Protein AF-A0A1R2BV40-F1 (afdb_monomer)

Solvent-accessible surface area (backbone atoms only — not comparable to full-atom values): 50723 Å² total; per-residue (Å²): 131,85,84,84,87,88,80,88,86,90,85,85,87,89,84,85,88,85,89,81,92,78,82,98,83,85,92,80,90,89,88,88,86,86,87,87,79,85,90,83,85,89,78,88,88,87,85,86,86,87,89,87,85,89,89,85,87,89,87,87,88,81,90,77,85,70,71,75,78,76,69,54,69,86,74,65,63,73,58,77,60,47,70,63,47,54,50,53,49,55,51,48,56,77,43,36,71,59,52,55,52,48,29,64,75,69,71,50,82,64,49,27,48,51,38,23,48,52,43,25,58,76,67,74,46,82,94,70,70,79,65,53,50,71,51,90,47,92,36,56,37,70,47,60,66,64,53,59,26,40,75,48,26,45,21,47,25,54,10,50,73,50,52,91,51,43,34,32,44,32,45,28,41,15,64,31,40,34,68,19,40,29,51,39,45,68,58,44,71,85,30,64,36,30,34,43,33,50,20,51,28,42,54,36,71,71,31,46,51,36,54,53,50,47,55,66,38,97,73,44,47,40,30,34,42,33,42,30,34,17,60,58,51,57,69,54,50,32,55,49,21,62,51,40,37,74,34,82,37,38,31,32,42,32,56,16,48,29,67,44,43,39,78,38,21,57,36,46,12,54,17,33,49,55,24,68,40,39,29,33,44,33,45,29,47,24,48,30,23,32,70,16,46,32,36,42,36,56,14,41,49,66,23,78,30,39,33,34,40,34,46,22,39,17,38,42,39,72,55,91,62,62,66,43,47,48,52,36,14,55,27,49,40,63,31,75,44,44,30,30,43,29,48,22,45,13,51,40,46,63,70,51,48,54,43,39,32,67,23,40,48,78,25,55,40,52,50,16,54,42,45,53,39,24,36,36,46,46,40,66,57,52,40,64,43,82,33,86,84,49,64,47,80,78,72,81,79,86,80,59,94,78,68,84,79,74,92,76,94,80,82,87,61,52,23,35,64,87,61,57,33,27,20,33,69,49,74,48,79,56,83,63,97,83,77,68,67,40,26,43,20,37,58,78,58,76,43,40,59,37,60,38,51,77,54,92,54,30,32,36,45,70,41,63,42,71,63,46,76,46,49,30,40,36,31,43,90,91,48,76,47,63,64,88,92,43,56,72,50,73,54,98,58,70,48,75,47,77,32,55,70,44,99,79,49,63,41,84,45,77,43,43,67,30,23,45,52,30,57,83,84,46,47,90,58,52,45,76,64,79,83,56,51,30,33,68,78,76,64,78,72,75,77,78,88,71,62,59,40,69,57,84,81,50,56,85,83,40,80,56,49,84,59,74,76,90,47,74,65,57,51,47,49,27,48,53,48,27,56,74,71,31,66,55,68,75,69,41,80,48,68,70,52,38,51,56,42,51,52,55,49,58,78,46,36,68,43,53,48,30,33,47,52,55,51,15,28,74,53,78,52,89,61,66,21,30,36,72,65,60,52,51,55,50,38,47,74,38,65,63,57,50,102,82,36,46,74,67,53,52,50,54,47,47,62,69,50,60,54,84,76,57,98,67,40,77,50,52,87,63,81,41,40,39,74,36,38,50,59,43,38,56,49,48,48,20,30,57,55,22,34,75,66,66,75,26,97,42,57,53,60,15,34,52,49,46,37,66,78,30,41,52,78,52,28,61,72,38,50,62,60,57,46,43,64,72,58,52,71,42,66,64,36,42,50,48,51,61,72,46,33,74,48,54,56,48,50,51,64,69,46,34,33,93,88,45,58,93,93,55,80,72,28,31,42,70,71,34,50,52,53,45,35,50,76,44,61,42,53,46,101,74,14,42,73,65,49,45,44,32,20,46,48,69,31,42,59,89,60,55,58,58,37,75,42,67,68,62,55,47,37,40,75,58,30,46,54,46,16,49,49,46,33,33,62,47,47,47,90,75,90,85,83,86,89,69,92,82,57,54,78,57,48,60,69,68,63,73,77,89,74,67,55,41,56,47,47,56,71,45,43,68,45,49,41,68,76,44,60,67,73,54,60,78,66,65,75,80,84,47,76,66,54,54,47,63,71,42,36,41,78,48,88,81,127

Organism: NCBI:txid5963

Mean predicted aligned error: 17.99 Å

InterPro domains:
  IPR032675 Leucine-rich repeat domain superfamily [G3DSA:3.80.10.10] (91-385)
  IPR052394 Leucine-rich repeat-containing protein [PTHR24114] (74-825)

Nearest PDB structures (foldseek):
  5irm-assembly1_A  TM=8.508E-01  e=2.404E-09  Oryctolagus cuniculus
  5irl-assembly1_A  TM=8.788E-01  e=2.484E-08  Oryctolagus cuniculus
  5irn-assembly1_A  TM=7.658E-01  e=1.976E-08  Oryctolagus cuniculus
  8j07-assembly1_5  TM=8.929E-01  e=9.254E-07  Homo sapiens
  3un9-assembly1_C-2  TM=7.571E-01  e=2.110E-06  Homo sapiens

Radius of gyration: 48.03 Å; Cα contacts (8 Å, |Δi|>4): 1398; chains: 1; bounding box: 110×72×155 Å

Foldseek 3Di:
DDDDDDDDDDDDDDDDDDDDDDDPPDDDDDPDPDPDPDPPDDDDDDDDDDDDDDDDDDDDDDDDPPPPPPVAVVVPPLADADPVQVVVLVVCLVCLVVVVVVCVVVVHDDALSNQLSVLCVVVVHDDDCQQVTDSVDLQEGACAPVLCEQSSLLSNLSSLLRRPAHAEDHPHQNQYEQNSLLSNLVSCLPHLHQYDADANYEHDDSSLVSVLCCQQDPNNNHAEYEHAHHQDDLVSLLSVLVSLLPGQHYQYYEPENNQDELSSLQSLLSSLLRHQRHAEYHHEQHQHELNSLLSNLNSQLNHQHYAEYEHANHLHQVDPDCVSLLSSLQSQLRHQHHQEYEHANNVQAQVSLVSNQVSCLNHFRNLFYHHQLYQWAAALLRGIGGHNPRHSPPDDDDQDPPDNGDDDDDDDRSRCVVQVWWKFKDKDQADDDPPWWKFKAKVSNVGATFTFDDDPSMTIDIATDGAFKIWIWMDTPLDIGHDPVADKDFAPAWDWDFHQAAPRPTHIDTDGMTGMDHCVPHVVRTHHPDPHTHNDDGDHDDDPPQQWDFDDDDCCPFPNVPPDDDDLVLLVLLLVLLLVPACVCVVAVDVVLVVLVSVVCSVCSLLLVLLQLQQQLQPLDLQRFHALVSVVVLCVQLVVDDPQAHSVNSVVLLVVLQDDDDDQQPSPPSRGHDSSSSVRSLLVSLCSRQVVVPNDVDSSVSSCCSCPNGRVVPSVLSPLVCCCVPAQPDPLQRLLCVQLVVLLVQLLVVQWDPPPDPPDDIFHALVSQVVSCVQLVLDDPQQHSSQLSSLLSSLQDDDSDSRNDPSSRGHDSSSSSRSLLSSLLRSDDDDDDDDDDPCVVSCSSRVPPDDRSSVSSNVSSVSSLVVGDPVCVVPDDHDDPVNSVVVRIDRDPPD

pLDDT: mean 82.55, std 20.15, range [23.16, 98.38]

Structure (mmCIF, N/CA/C/O backbone):
data_AF-A0A1R2BV40-F1
#
_entry.id   AF-A0A1R2BV40-F1
#
loop_
_atom_site.group_PDB
_atom_site.id
_atom_site.type_symbol
_atom_site.label_atom_id
_atom_site.label_alt_id
_atom_site.label_comp_id
_atom_site.label_asym_id
_atom_site.label_entity_id
_atom_site.label_seq_id
_atom_site.pdbx_PDB_ins_code
_atom_site.Cartn_x
_atom_site.Cartn_y
_atom_site.Cartn_z
_atom_site.occupancy
_atom_site.B_iso_or_equiv
_atom_site.auth_seq_id
_atom_site.auth_comp_id
_atom_site.auth_asym_id
_atom_site.auth_atom_id
_atom_site.pdbx_PDB_model_num
ATOM 1 N N . MET A 1 1 ? 45.231 -5.719 37.217 1.00 34.91 1 MET A N 1
ATOM 2 C CA . MET A 1 1 ? 45.817 -6.909 37.859 1.00 34.91 1 MET A CA 1
ATOM 3 C C . MET A 1 1 ? 45.167 -8.117 37.221 1.00 34.91 1 MET A C 1
ATOM 5 O O . MET A 1 1 ? 43.950 -8.134 37.126 1.00 34.91 1 MET A O 1
ATOM 9 N N . GLU A 1 2 ? 46.003 -8.994 36.672 1.00 30.12 2 GLU A N 1
ATOM 10 C CA . GLU A 1 2 ? 45.853 -10.455 36.590 1.00 30.12 2 GLU A CA 1
ATOM 11 C C . GLU A 1 2 ? 44.444 -11.068 36.706 1.00 30.12 2 GLU A C 1
ATOM 13 O O . GLU A 1 2 ? 43.804 -11.022 37.752 1.00 30.12 2 GLU A O 1
ATOM 18 N N . GLY A 1 3 ? 44.042 -11.791 35.659 1.00 36.19 3 GLY A N 1
ATOM 19 C CA . GLY A 1 3 ? 43.399 -13.091 35.863 1.00 36.19 3 GLY A CA 1
ATOM 20 C C . GLY A 1 3 ? 44.455 -14.207 35.781 1.00 36.19 3 GLY A C 1
ATOM 21 O O . GLY A 1 3 ? 45.587 -13.934 35.374 1.00 36.19 3 GLY A O 1
ATOM 22 N N . PRO A 1 4 ? 44.098 -15.461 36.093 1.00 46.09 4 PRO A N 1
ATOM 23 C CA . PRO A 1 4 ? 44.810 -16.639 35.598 1.00 46.09 4 PRO A CA 1
ATOM 24 C C . PRO A 1 4 ? 43.906 -17.449 34.638 1.00 46.09 4 PRO A C 1
ATOM 26 O O . PRO A 1 4 ? 42.723 -17.613 34.920 1.00 46.09 4 PRO A O 1
ATOM 29 N N . ASN A 1 5 ? 44.301 -17.864 33.427 1.00 31.72 5 ASN A N 1
ATOM 30 C CA . ASN A 1 5 ? 45.523 -18.505 32.887 1.00 31.72 5 ASN A CA 1
ATOM 31 C C . ASN A 1 5 ? 45.452 -20.041 32.829 1.00 31.72 5 ASN A C 1
ATOM 33 O O . ASN A 1 5 ? 44.793 -20.670 33.650 1.00 31.72 5 ASN A O 1
ATOM 37 N N . LEU A 1 6 ? 46.267 -20.577 31.904 1.00 29.03 6 LEU A N 1
ATOM 38 C CA . LEU A 1 6 ? 46.667 -21.978 31.682 1.00 29.03 6 LEU A CA 1
ATOM 39 C C . LEU A 1 6 ? 45.730 -22.823 30.780 1.00 29.03 6 LEU A C 1
ATOM 41 O O . LEU A 1 6 ? 44.535 -22.908 31.027 1.00 29.03 6 LEU A O 1
ATOM 45 N N . GLU A 1 7 ? 46.214 -23.511 29.735 1.00 25.92 7 GLU A N 1
ATOM 46 C CA . GLU A 1 7 ? 47.494 -23.363 29.011 1.00 25.92 7 GLU A CA 1
ATOM 47 C C . GLU A 1 7 ? 47.438 -24.040 27.619 1.00 25.92 7 GLU A C 1
ATOM 49 O O . GLU A 1 7 ? 46.600 -24.905 27.365 1.00 25.92 7 GLU A O 1
ATOM 54 N N . LEU A 1 8 ? 48.342 -23.646 26.713 1.00 28.56 8 LEU A N 1
ATOM 55 C CA . LEU A 1 8 ? 48.687 -24.389 25.483 1.00 28.56 8 LEU A CA 1
ATOM 56 C C . LEU A 1 8 ? 49.624 -25.574 25.861 1.00 28.56 8 LEU A C 1
ATOM 58 O O . LEU A 1 8 ? 50.044 -25.671 27.007 1.00 28.56 8 LEU A O 1
ATOM 62 N N . ASN A 1 9 ? 50.047 -26.510 24.999 1.00 30.22 9 ASN A N 1
ATOM 63 C CA . ASN A 1 9 ? 51.046 -26.323 23.924 1.00 30.22 9 ASN A CA 1
ATOM 64 C C . ASN A 1 9 ? 51.369 -27.711 23.238 1.00 30.22 9 ASN A C 1
ATOM 66 O O . ASN A 1 9 ? 50.559 -28.623 23.392 1.00 30.22 9 ASN A O 1
ATOM 70 N N . PRO A 1 10 ? 52.419 -27.932 22.401 1.00 39.91 10 PRO A N 1
ATOM 71 C CA . PRO A 1 10 ? 52.227 -28.072 20.944 1.00 39.91 10 PRO A CA 1
ATOM 72 C C . PRO A 1 10 ? 52.903 -29.301 20.270 1.00 39.91 10 PRO A C 1
ATOM 74 O O . PRO A 1 10 ? 53.613 -30.076 20.903 1.00 39.91 10 PRO A O 1
ATOM 77 N N . SER A 1 11 ? 52.798 -29.411 18.933 1.00 27.12 11 SER A N 1
ATOM 78 C CA . SER A 1 11 ? 53.775 -30.144 18.087 1.00 27.12 11 SER A CA 1
ATOM 79 C C . SER A 1 11 ? 53.917 -29.592 16.646 1.00 27.12 11 SER A C 1
ATOM 81 O O . SER A 1 11 ? 53.462 -30.162 15.665 1.00 27.12 11 SER A O 1
ATOM 83 N N . ALA A 1 12 ? 54.564 -28.429 16.545 1.00 30.03 12 ALA A N 1
ATOM 84 C CA . ALA A 1 12 ? 55.738 -28.156 15.698 1.00 30.03 12 ALA A CA 1
ATOM 85 C C . ALA A 1 12 ? 55.941 -28.787 14.275 1.00 30.03 12 ALA A C 1
ATOM 87 O O . ALA A 1 12 ? 56.247 -29.967 14.147 1.00 30.03 12 ALA A O 1
ATOM 88 N N . ILE A 1 13 ? 56.083 -27.879 13.280 1.00 30.31 13 ILE A N 1
ATOM 89 C CA . ILE A 1 13 ? 57.221 -27.730 12.315 1.00 30.31 13 ILE A CA 1
ATOM 90 C C . ILE A 1 13 ? 57.088 -28.134 10.809 1.00 30.31 13 ILE A C 1
ATOM 92 O O . ILE A 1 13 ? 57.085 -29.298 10.425 1.00 30.31 13 ILE A O 1
ATOM 96 N N . SER A 1 14 ? 57.253 -27.089 9.969 1.00 27.23 14 SER A N 1
ATOM 97 C CA . SER A 1 14 ? 57.854 -27.000 8.607 1.00 27.23 14 SER A CA 1
ATOM 98 C C . SER A 1 14 ? 57.108 -27.433 7.328 1.00 27.23 14 SER A C 1
ATOM 100 O O . SER A 1 14 ? 56.510 -28.499 7.260 1.00 27.23 14 SER A O 1
ATOM 102 N N . GLY A 1 15 ? 57.280 -26.617 6.268 1.00 25.98 15 GLY A N 1
ATOM 103 C CA . GLY A 1 15 ? 57.060 -26.994 4.861 1.00 25.98 15 GLY A CA 1
ATOM 104 C C . GLY A 1 15 ? 56.431 -25.905 3.972 1.00 25.98 15 GLY A C 1
ATOM 105 O O . GLY A 1 15 ? 55.220 -25.914 3.787 1.00 25.98 15 GLY A O 1
ATOM 106 N N . ASP A 1 16 ? 57.243 -25.000 3.403 1.00 27.38 16 ASP A N 1
ATOM 107 C CA . ASP A 1 16 ? 56.822 -24.041 2.350 1.00 27.38 16 ASP A CA 1
ATOM 108 C C . ASP A 1 16 ? 56.955 -24.693 0.932 1.00 27.38 16 ASP A C 1
ATOM 110 O O . ASP A 1 16 ? 57.162 -25.908 0.864 1.00 27.38 16 ASP A O 1
ATOM 114 N N . PRO A 1 17 ? 56.729 -24.036 -0.226 1.00 43.06 17 PRO A N 1
ATOM 115 C CA . PRO A 1 17 ? 55.625 -24.408 -1.103 1.00 43.06 17 PRO A CA 1
ATOM 116 C C . PRO A 1 17 ? 56.094 -24.940 -2.479 1.00 43.06 17 PRO A C 1
ATOM 118 O O . PRO A 1 17 ? 57.275 -25.170 -2.726 1.00 43.06 17 PRO A O 1
ATOM 121 N N . THR A 1 18 ? 55.139 -25.008 -3.417 1.00 27.17 18 THR A N 1
ATOM 122 C CA . THR A 1 18 ? 55.246 -25.159 -4.891 1.00 27.17 18 THR A CA 1
ATOM 123 C C . THR A 1 18 ? 54.829 -26.506 -5.502 1.00 27.17 18 THR A C 1
ATOM 125 O O . THR A 1 18 ? 55.035 -27.584 -4.963 1.00 27.17 18 THR A O 1
ATOM 128 N N . GLN A 1 19 ? 54.238 -26.384 -6.699 1.00 27.41 19 GLN A N 1
ATOM 129 C CA . GLN A 1 19 ? 53.870 -27.433 -7.659 1.00 27.41 19 GLN A CA 1
ATOM 130 C C . GLN A 1 19 ? 52.838 -28.496 -7.226 1.00 27.41 19 GLN A C 1
ATOM 132 O O . GLN A 1 19 ? 53.181 -29.586 -6.779 1.00 27.41 19 GLN A O 1
ATOM 137 N N . ARG A 1 20 ? 51.581 -28.292 -7.654 1.00 27.28 20 ARG A N 1
ATOM 138 C CA . ARG A 1 20 ? 51.027 -29.064 -8.791 1.00 27.28 20 ARG A CA 1
ATOM 139 C C . ARG A 1 20 ? 49.732 -28.458 -9.335 1.00 27.28 20 ARG A C 1
ATOM 141 O O . ARG A 1 20 ? 48.756 -28.274 -8.619 1.00 27.28 20 ARG A O 1
ATOM 148 N N . ILE A 1 21 ? 49.737 -28.196 -10.639 1.00 32.12 21 ILE A N 1
ATOM 149 C CA . ILE A 1 21 ? 48.546 -27.880 -11.430 1.00 32.12 21 ILE A CA 1
ATOM 150 C C . ILE A 1 21 ? 47.708 -29.160 -11.545 1.00 32.12 21 ILE A C 1
ATOM 152 O O . ILE A 1 21 ? 48.243 -30.199 -11.930 1.00 32.12 21 ILE A O 1
ATOM 156 N N . VAL A 1 22 ? 46.405 -29.086 -11.261 1.00 28.31 22 VAL A N 1
ATOM 157 C CA . VAL A 1 22 ? 45.446 -30.162 -11.559 1.00 28.31 22 VAL A CA 1
ATOM 158 C C . VAL A 1 22 ? 44.276 -29.571 -12.341 1.00 28.31 22 VAL A C 1
ATOM 160 O O . VAL A 1 22 ? 43.649 -28.603 -11.915 1.00 28.31 22 VAL A O 1
ATOM 163 N N . SER A 1 23 ? 44.021 -30.133 -13.520 1.00 26.05 23 SER A N 1
ATOM 164 C CA . SER A 1 23 ? 43.012 -29.683 -14.478 1.00 26.05 23 SER A CA 1
ATOM 165 C C . SER A 1 23 ? 41.587 -30.121 -14.091 1.00 26.05 23 SER A C 1
ATOM 167 O O . SER A 1 23 ? 41.394 -31.241 -13.612 1.00 26.05 23 SER A O 1
ATOM 169 N N . PRO A 1 24 ? 40.554 -29.291 -14.340 1.00 28.91 24 PRO A N 1
ATOM 170 C CA . PRO A 1 24 ? 39.168 -29.618 -14.013 1.00 28.91 24 PRO A CA 1
ATOM 171 C C . PRO A 1 24 ? 38.482 -30.442 -15.121 1.00 28.91 24 PRO A C 1
ATOM 173 O O . PRO A 1 24 ? 37.532 -29.987 -15.753 1.00 28.91 24 PRO A O 1
ATOM 176 N N . GLU A 1 25 ? 38.922 -31.685 -15.331 1.00 30.91 25 GLU A N 1
ATOM 177 C CA . GLU A 1 25 ? 38.189 -32.676 -16.137 1.00 30.91 25 GLU A CA 1
ATOM 178 C C . GLU A 1 25 ? 37.698 -33.843 -15.273 1.00 30.91 25 GLU A C 1
ATOM 180 O O . GLU A 1 25 ? 38.362 -34.870 -15.158 1.00 30.91 25 GLU A O 1
ATOM 185 N N . ARG A 1 26 ? 36.517 -33.668 -14.660 1.00 29.91 26 ARG A N 1
ATOM 186 C CA . ARG A 1 26 ? 35.619 -34.718 -14.123 1.00 29.91 26 ARG A CA 1
ATOM 187 C C . ARG A 1 26 ? 34.386 -34.044 -13.506 1.00 29.91 26 ARG A C 1
ATOM 189 O O . ARG A 1 26 ? 34.452 -33.683 -12.346 1.00 29.91 26 ARG A O 1
ATOM 196 N N . TYR A 1 27 ? 33.304 -33.857 -14.274 1.00 27.77 27 TYR A N 1
ATOM 197 C CA . TYR A 1 27 ? 31.893 -33.816 -13.806 1.00 27.77 27 TYR A CA 1
ATOM 198 C C . TYR A 1 27 ? 30.893 -33.682 -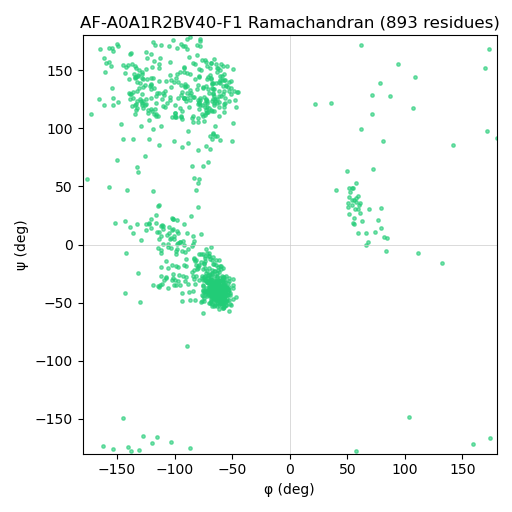14.985 1.00 27.77 27 TYR A C 1
ATOM 200 O O . TYR A 1 27 ? 30.040 -32.803 -15.043 1.00 27.77 27 TYR A O 1
ATOM 208 N N . LEU A 1 28 ? 30.967 -34.613 -15.938 1.00 27.42 28 LEU A N 1
ATOM 209 C CA . LEU A 1 28 ? 29.851 -35.035 -16.801 1.00 27.42 28 LEU A CA 1
ATOM 210 C C . LEU A 1 28 ? 29.931 -36.570 -16.837 1.00 27.42 28 LEU A C 1
ATOM 212 O O . LEU A 1 28 ? 31.036 -37.060 -17.077 1.00 27.42 28 LEU A O 1
ATOM 216 N N . PRO A 1 29 ? 28.837 -37.338 -16.618 1.00 34.06 29 PRO A N 1
ATOM 217 C CA . PRO A 1 29 ? 27.640 -37.242 -17.466 1.00 34.06 29 PRO A CA 1
ATOM 218 C C . PRO A 1 29 ? 26.290 -37.645 -16.807 1.00 34.06 29 PRO A C 1
ATOM 220 O O . PRO A 1 29 ? 26.081 -38.814 -16.501 1.00 34.06 29 PRO A O 1
ATOM 223 N N . LEU A 1 30 ? 25.293 -36.746 -16.722 1.00 30.20 30 LEU A N 1
ATOM 224 C CA . LEU A 1 30 ? 23.921 -37.150 -16.324 1.00 30.20 30 LEU A CA 1
ATOM 225 C C . LEU A 1 30 ? 22.745 -36.432 -17.032 1.00 30.20 30 LEU A C 1
ATOM 227 O O . LEU A 1 30 ? 21.614 -36.486 -16.560 1.00 30.20 30 LEU A O 1
ATOM 231 N N . ILE A 1 31 ? 22.953 -35.820 -18.210 1.00 31.94 31 ILE A N 1
ATOM 232 C CA . ILE A 1 31 ? 21.859 -35.212 -19.010 1.00 31.94 31 ILE A CA 1
ATOM 233 C C . ILE A 1 31 ? 21.931 -35.626 -20.495 1.00 31.94 31 ILE A C 1
ATOM 235 O O . ILE A 1 31 ? 22.171 -34.814 -21.384 1.00 31.94 31 ILE A O 1
ATOM 239 N N . LYS A 1 32 ? 21.701 -36.916 -20.788 1.00 30.11 32 LYS A N 1
ATOM 240 C CA . LYS A 1 32 ? 21.480 -37.430 -22.163 1.00 30.11 32 LYS A CA 1
ATOM 241 C C . LYS A 1 32 ? 20.405 -38.533 -22.242 1.00 30.11 32 LYS A C 1
ATOM 243 O O . LYS A 1 32 ? 20.608 -39.553 -22.893 1.00 30.11 32 LYS A O 1
ATOM 248 N N . LYS A 1 33 ? 19.238 -38.349 -21.600 1.00 30.11 33 LYS A N 1
ATOM 249 C CA . LYS A 1 33 ? 18.091 -39.272 -21.792 1.00 30.11 33 LYS A CA 1
ATOM 250 C C . LYS A 1 33 ? 16.693 -38.701 -21.470 1.00 30.11 33 LYS A C 1
ATOM 252 O O . LYS A 1 33 ? 15.925 -39.334 -20.757 1.00 30.11 33 LYS A O 1
ATOM 257 N N . LYS A 1 34 ? 16.332 -37.515 -21.995 1.00 31.89 34 LYS A N 1
ATOM 258 C CA . LYS A 1 34 ? 14.944 -36.987 -21.881 1.00 31.89 34 LYS A CA 1
ATOM 259 C C . LYS A 1 34 ? 14.452 -36.040 -23.001 1.00 31.89 34 LYS A C 1
ATOM 261 O O . LYS A 1 34 ? 13.454 -35.360 -22.815 1.00 31.89 34 LYS A O 1
ATOM 266 N N . TYR A 1 35 ? 15.104 -36.021 -24.172 1.00 28.73 35 TYR A N 1
ATOM 267 C CA . TYR A 1 35 ? 14.836 -35.043 -25.251 1.00 28.73 35 TYR A CA 1
ATOM 268 C C . TYR A 1 35 ? 14.404 -35.636 -26.615 1.00 28.73 35 TYR A C 1
ATOM 270 O O . TYR A 1 35 ? 14.536 -34.978 -27.641 1.00 28.73 35 TYR A O 1
ATOM 278 N N . SER A 1 36 ? 13.871 -36.866 -26.659 1.00 28.69 36 SER A N 1
ATOM 279 C CA . SER A 1 36 ? 13.539 -37.559 -27.926 1.00 28.69 36 SER A CA 1
ATOM 280 C C . SER A 1 36 ? 12.089 -38.059 -28.067 1.00 28.69 36 SER A C 1
ATOM 282 O O . SER A 1 36 ? 11.839 -38.925 -28.901 1.00 28.69 36 SER A O 1
ATOM 284 N N . LEU A 1 37 ? 11.132 -37.571 -27.262 1.00 29.53 37 LEU A N 1
ATOM 285 C CA . LEU A 1 37 ? 9.755 -38.114 -27.234 1.00 29.53 37 LEU A CA 1
ATOM 286 C C . LEU A 1 37 ? 8.606 -37.093 -27.377 1.00 29.53 37 LEU A C 1
ATOM 288 O O . LEU A 1 37 ? 7.446 -37.492 -27.353 1.00 29.53 37 LEU A O 1
ATOM 292 N N . SER A 1 38 ? 8.880 -35.803 -27.602 1.00 31.02 38 SER A N 1
ATOM 293 C CA . SER A 1 38 ? 7.844 -34.751 -27.695 1.00 31.02 38 SER A CA 1
ATOM 294 C C . SER A 1 38 ? 7.496 -34.270 -29.118 1.00 31.02 38 SER A C 1
ATOM 296 O O . SER A 1 38 ? 6.691 -33.358 -29.269 1.00 31.02 38 SER A O 1
ATOM 298 N N . GLN A 1 39 ? 8.037 -34.882 -30.183 1.00 28.91 39 GLN A N 1
ATOM 299 C CA . GLN A 1 39 ? 7.827 -34.441 -31.581 1.00 28.91 39 GLN A CA 1
ATOM 300 C C . GLN A 1 39 ? 6.789 -35.253 -32.393 1.00 28.91 39 GLN A C 1
ATOM 302 O O . GLN A 1 39 ? 6.804 -35.232 -33.623 1.00 28.91 39 GLN A O 1
ATOM 307 N N . LYS A 1 40 ? 5.854 -35.966 -31.745 1.00 31.77 40 LYS A N 1
ATOM 308 C CA . LYS A 1 40 ? 4.772 -36.705 -32.439 1.00 31.77 40 LYS A CA 1
ATOM 309 C C . LYS A 1 40 ? 3.373 -36.470 -31.854 1.00 31.77 40 LYS A C 1
ATOM 311 O O . LYS A 1 40 ? 2.707 -37.416 -31.448 1.00 31.77 40 LYS A O 1
ATOM 316 N N . ARG A 1 41 ? 2.892 -35.222 -31.892 1.00 32.09 41 ARG A N 1
ATOM 317 C CA . ARG A 1 41 ? 1.456 -34.873 -32.001 1.00 32.09 41 ARG A CA 1
ATOM 318 C C . ARG A 1 41 ? 1.295 -33.363 -32.198 1.00 32.09 41 ARG A C 1
ATOM 320 O O . ARG A 1 41 ? 1.592 -32.619 -31.280 1.00 32.09 41 ARG A O 1
ATOM 327 N N . LEU A 1 42 ? 0.834 -32.960 -33.388 1.00 27.02 42 LEU A N 1
ATOM 328 C CA . LEU A 1 42 ? -0.000 -31.780 -33.698 1.00 27.02 42 LEU A CA 1
ATOM 329 C C . LEU A 1 42 ? -0.075 -31.623 -35.232 1.00 27.02 42 LEU A C 1
ATOM 331 O O . LEU A 1 42 ? 0.834 -31.110 -35.879 1.00 27.02 42 LEU A O 1
ATOM 335 N N . LYS A 1 43 ? -1.164 -32.122 -35.826 1.00 27.34 43 LYS A N 1
ATOM 336 C CA . LYS A 1 43 ? -1.578 -31.896 -37.223 1.00 27.34 43 LYS A CA 1
ATOM 337 C C . LYS A 1 43 ? -3.079 -31.586 -37.211 1.00 27.34 43 LYS A C 1
ATOM 339 O O . LYS A 1 43 ? -3.799 -32.266 -36.484 1.00 27.34 43 LYS A O 1
ATOM 344 N N . LYS A 1 44 ? -3.521 -30.683 -38.105 1.00 27.84 44 LYS A N 1
ATOM 345 C CA . LYS A 1 44 ? -4.889 -30.109 -38.229 1.00 27.84 44 LYS A CA 1
ATOM 346 C C . LYS A 1 44 ? -5.197 -29.131 -37.075 1.00 27.84 44 LYS A C 1
ATOM 348 O O . LYS A 1 44 ? -4.986 -29.478 -35.927 1.00 27.84 44 LYS A O 1
ATOM 353 N N . GLN A 1 45 ? -5.648 -27.899 -37.300 1.00 27.34 45 GLN A N 1
ATOM 354 C CA . GLN A 1 45 ? -6.734 -27.462 -38.190 1.00 27.34 45 GLN A CA 1
ATOM 355 C C . GLN A 1 45 ? -6.390 -26.182 -38.978 1.00 27.34 45 GLN A C 1
ATOM 357 O O . GLN A 1 45 ? -5.441 -25.476 -38.648 1.00 27.34 45 GLN A O 1
ATOM 362 N N . ALA A 1 46 ? -7.175 -25.894 -40.019 1.00 25.55 46 ALA A N 1
ATOM 363 C CA . ALA A 1 46 ? -7.072 -24.691 -40.844 1.00 25.55 46 ALA A CA 1
ATOM 364 C C . ALA A 1 46 ? -8.388 -23.903 -40.782 1.00 25.55 46 ALA A C 1
ATOM 366 O O . ALA A 1 46 ? -9.456 -24.509 -40.852 1.00 25.55 46 ALA A O 1
ATOM 367 N N . ILE A 1 47 ? -8.303 -22.574 -40.681 1.00 28.09 47 ILE A N 1
ATOM 368 C CA . ILE A 1 47 ? -9.433 -21.643 -40.810 1.00 28.09 47 ILE A CA 1
ATOM 369 C C . ILE A 1 47 ? -8.950 -20.434 -41.623 1.00 28.09 47 ILE A C 1
ATOM 371 O O . ILE A 1 47 ? -7.906 -19.854 -41.330 1.00 28.09 47 ILE A O 1
ATOM 375 N N . THR A 1 48 ? -9.704 -20.078 -42.659 1.00 31.33 48 THR A N 1
ATOM 376 C CA . THR A 1 48 ? -9.484 -18.927 -43.551 1.00 31.33 48 THR A CA 1
ATOM 377 C C . THR A 1 48 ? -10.341 -17.727 -43.141 1.00 31.33 48 THR A C 1
ATOM 379 O O . THR A 1 48 ? -11.499 -17.937 -42.785 1.00 31.33 48 THR A O 1
ATOM 382 N N . PRO A 1 49 ? -9.863 -16.484 -43.326 1.00 27.09 49 PRO A N 1
ATOM 383 C CA . PRO A 1 49 ? -10.743 -15.324 -43.459 1.00 27.09 49 PRO A CA 1
ATOM 384 C C . PRO A 1 49 ? -10.601 -14.591 -44.809 1.00 27.09 49 PRO A C 1
ATOM 386 O O . PRO A 1 49 ? -9.561 -14.618 -45.466 1.00 27.09 49 PRO A O 1
ATOM 389 N N . SER A 1 50 ? -11.694 -13.944 -45.213 1.00 26.05 50 SER A N 1
ATOM 390 C CA . SER A 1 50 ? -11.922 -13.296 -46.511 1.00 26.05 50 SER A CA 1
ATOM 391 C C . SER A 1 50 ? -11.443 -11.839 -46.599 1.00 26.05 50 SER A C 1
ATOM 393 O O . SER A 1 50 ? -11.288 -11.147 -45.597 1.00 26.05 50 SER A O 1
ATOM 395 N N . SER A 1 51 ? -11.275 -11.350 -47.829 1.00 26.39 51 SER A N 1
ATOM 396 C CA . SER A 1 51 ? -10.857 -9.986 -48.183 1.00 26.39 51 SER A CA 1
ATOM 397 C C . SER A 1 51 ? -12.027 -9.011 -48.410 1.00 26.39 51 SER A C 1
ATOM 399 O O . SER A 1 51 ? -13.048 -9.434 -48.948 1.00 26.39 51 SER A O 1
ATOM 401 N N . ARG A 1 52 ? -11.846 -7.704 -48.108 1.00 27.56 52 ARG A N 1
ATOM 402 C CA . ARG A 1 52 ? -12.062 -6.516 -48.999 1.00 27.56 52 ARG A CA 1
ATOM 403 C C . ARG A 1 52 ? -11.909 -5.150 -48.253 1.00 27.56 52 ARG A C 1
ATOM 405 O O . ARG A 1 52 ? -11.658 -5.196 -47.052 1.00 27.56 52 ARG A O 1
ATOM 412 N N . PRO A 1 53 ? -11.837 -3.973 -48.937 1.00 29.88 53 PRO A N 1
ATOM 413 C CA . PRO A 1 53 ? -10.737 -3.018 -48.690 1.00 29.88 53 PRO A CA 1
ATOM 414 C C . PRO A 1 53 ? -11.103 -1.607 -48.166 1.00 29.88 53 PRO A C 1
ATOM 416 O O . PRO A 1 53 ? -12.260 -1.200 -48.138 1.00 29.88 53 PRO A O 1
ATOM 419 N N . GLU A 1 54 ? -10.054 -0.836 -47.848 1.00 27.47 54 GLU A N 1
ATOM 420 C CA . GLU A 1 54 ? -10.057 0.589 -47.463 1.00 27.47 54 GLU A CA 1
ATOM 421 C C . GLU A 1 54 ? -10.495 1.574 -48.577 1.00 27.47 54 GLU A C 1
ATOM 423 O O . GLU A 1 54 ? -10.320 1.310 -49.769 1.00 27.47 54 GLU A O 1
ATOM 428 N N . LYS A 1 55 ? -10.909 2.791 -48.176 1.00 28.75 55 LYS A N 1
ATOM 429 C CA . LYS A 1 55 ? -10.901 4.022 -49.001 1.00 28.75 55 LYS A CA 1
ATOM 430 C C . LYS A 1 55 ? -10.396 5.242 -48.208 1.00 28.75 55 LYS A C 1
ATOM 432 O O . LYS A 1 55 ? -10.457 5.259 -46.985 1.00 28.75 55 LYS A O 1
ATOM 437 N N . LYS A 1 56 ? -9.874 6.238 -48.938 1.00 27.88 56 LYS A N 1
ATOM 438 C CA . LYS A 1 56 ? -9.183 7.476 -48.490 1.00 27.88 56 LYS A CA 1
ATOM 439 C C . LYS A 1 56 ? -9.684 8.630 -49.395 1.00 27.88 56 LYS A C 1
ATOM 441 O O . LYS A 1 56 ? -10.263 8.331 -50.437 1.00 27.88 56 LYS A O 1
ATOM 446 N N . SER A 1 57 ? -9.541 9.933 -49.134 1.00 26.69 57 SER A N 1
ATOM 447 C CA . SER A 1 57 ? -8.661 10.720 -48.230 1.00 26.69 57 SER A CA 1
ATOM 448 C C . SER A 1 57 ? -9.486 11.947 -47.699 1.00 26.69 57 SER A C 1
ATOM 450 O O . SER A 1 57 ? -10.699 11.749 -47.638 1.00 26.69 57 SER A O 1
ATOM 452 N N . PRO A 1 58 ? -9.000 13.180 -47.356 1.00 32.31 58 PRO A N 1
ATOM 453 C CA . PRO A 1 58 ? -7.660 13.803 -47.388 1.00 32.31 58 PRO A CA 1
ATOM 454 C C . PRO A 1 58 ? -7.207 14.434 -46.041 1.00 32.31 58 PRO A C 1
ATOM 456 O O . PRO A 1 58 ? -7.721 14.105 -44.979 1.00 32.31 58 PRO A O 1
ATOM 459 N N . THR A 1 59 ? -6.161 15.271 -46.078 1.00 26.03 59 THR A N 1
ATOM 460 C CA . THR A 1 59 ? -5.286 15.603 -44.934 1.00 26.03 59 THR A CA 1
ATOM 461 C C . THR A 1 59 ? -5.032 17.108 -44.799 1.00 26.03 59 THR A C 1
ATOM 463 O O . THR A 1 59 ? -4.793 17.772 -45.803 1.00 26.03 59 THR A O 1
ATOM 466 N N . ILE A 1 60 ? -4.938 17.613 -43.563 1.00 26.12 60 ILE A N 1
ATOM 467 C CA . ILE A 1 60 ? -4.268 18.881 -43.207 1.00 26.12 60 ILE A CA 1
ATOM 468 C C . ILE A 1 60 ? -3.260 18.565 -42.079 1.00 26.12 60 ILE A C 1
ATOM 470 O O . ILE A 1 60 ? -3.501 17.662 -41.280 1.00 26.12 60 ILE A O 1
ATOM 474 N N . LYS A 1 61 ? -2.081 19.205 -42.076 1.00 29.09 61 LYS A N 1
ATOM 475 C CA . LYS A 1 61 ? -0.896 18.837 -41.262 1.00 29.09 61 LYS A CA 1
ATOM 476 C C . LYS A 1 61 ? -0.564 19.898 -40.204 1.00 29.09 61 LYS A C 1
ATOM 478 O O . LYS A 1 61 ? -0.832 21.057 -40.489 1.00 29.09 61 LYS A O 1
ATOM 483 N N . ILE A 1 62 ? 0.116 19.504 -39.108 1.00 24.73 62 ILE A N 1
ATOM 484 C CA . ILE A 1 62 ? 1.199 20.191 -38.329 1.00 24.73 62 ILE A CA 1
ATOM 485 C C . ILE A 1 62 ? 1.435 19.404 -36.990 1.00 24.73 62 ILE A C 1
ATOM 487 O O . ILE A 1 62 ? 0.577 18.601 -36.627 1.00 24.73 62 ILE A O 1
ATOM 491 N N . PRO A 1 63 ? 2.654 19.421 -36.398 1.00 28.08 63 PRO A N 1
ATOM 492 C CA . PRO A 1 63 ? 3.525 18.237 -36.338 1.00 28.08 63 PRO A CA 1
ATOM 493 C C . PRO A 1 63 ? 3.083 17.124 -35.352 1.00 28.08 63 PRO A C 1
ATOM 495 O O . PRO A 1 63 ? 2.779 17.366 -34.188 1.00 28.08 63 PRO A O 1
ATOM 498 N N . VAL A 1 64 ? 3.158 15.863 -35.787 1.00 24.17 64 VAL A N 1
ATOM 499 C CA . VAL A 1 64 ? 2.835 14.694 -34.949 1.00 24.17 64 VAL A CA 1
ATOM 500 C C . VAL A 1 64 ? 4.101 14.127 -34.305 1.00 24.17 64 VAL A C 1
ATOM 502 O O . VAL A 1 64 ? 5.053 13.797 -35.015 1.00 24.17 64 VAL A O 1
ATOM 505 N N . PHE A 1 65 ? 4.084 13.922 -32.983 1.00 29.77 65 PHE A N 1
ATOM 506 C CA . PHE A 1 65 ? 4.983 12.967 -32.329 1.00 29.77 65 PHE A CA 1
ATOM 507 C C . PHE A 1 65 ? 4.636 11.557 -32.828 1.00 29.77 65 PHE A C 1
ATOM 509 O O . PHE A 1 65 ? 3.758 10.883 -32.287 1.00 29.77 65 PHE A O 1
ATOM 516 N N . GLU A 1 66 ? 5.324 11.084 -33.871 1.00 23.16 66 GLU A N 1
ATOM 517 C CA . GLU A 1 66 ? 5.400 9.645 -34.093 1.00 23.16 66 GLU A CA 1
ATOM 518 C C . GLU A 1 66 ? 6.165 9.050 -32.906 1.00 23.16 66 GLU A C 1
ATOM 520 O O . GLU A 1 66 ? 7.396 9.066 -32.874 1.00 23.16 66 GLU A O 1
ATOM 525 N N . SER A 1 67 ? 5.438 8.454 -31.954 1.00 24.81 67 SER A N 1
ATOM 526 C CA . SER A 1 67 ? 5.986 7.331 -31.195 1.00 24.81 67 SER A CA 1
ATOM 527 C C . SER A 1 67 ? 6.612 6.396 -32.234 1.00 24.81 67 SER A C 1
ATOM 529 O O . SER A 1 67 ? 5.879 5.970 -33.141 1.00 24.81 67 SER A O 1
ATOM 531 N N . PRO A 1 68 ? 7.937 6.142 -32.197 1.00 25.44 68 PRO A N 1
ATOM 532 C CA . PRO A 1 68 ? 8.624 5.476 -33.290 1.00 25.44 68 PRO A CA 1
ATOM 533 C C . PRO A 1 68 ? 7.928 4.149 -33.493 1.00 25.44 68 PRO A C 1
ATOM 535 O O . PRO A 1 68 ? 7.870 3.355 -32.553 1.00 25.44 68 PRO A O 1
ATOM 538 N N . LYS A 1 69 ? 7.345 3.946 -34.684 1.00 24.39 69 LYS A N 1
ATOM 539 C CA . LYS A 1 69 ? 6.565 2.748 -34.994 1.00 24.39 69 LYS A CA 1
ATOM 540 C C . LYS A 1 69 ? 7.403 1.548 -34.583 1.00 24.39 69 LYS A C 1
ATOM 542 O O . LYS A 1 69 ? 8.357 1.191 -35.276 1.00 24.39 69 LYS A O 1
ATOM 547 N N . VAL A 1 70 ? 7.038 0.923 -33.461 1.00 29.19 70 VAL A N 1
ATOM 548 C CA . VAL A 1 70 ? 7.502 -0.412 -33.110 1.00 29.19 70 VAL A CA 1
ATOM 549 C C . VAL A 1 70 ? 6.808 -1.290 -34.126 1.00 29.19 70 VAL A C 1
ATOM 551 O O . VAL A 1 70 ? 5.713 -1.794 -33.891 1.00 29.19 70 VAL A O 1
ATOM 554 N N . VAL A 1 71 ? 7.397 -1.365 -35.322 1.00 26.12 71 VAL A N 1
ATOM 555 C CA . VAL A 1 71 ? 6.922 -2.244 -36.375 1.00 26.12 71 VAL A CA 1
ATOM 556 C C . VAL A 1 71 ? 6.960 -3.626 -35.737 1.00 26.12 71 VAL A C 1
ATOM 558 O O . VAL A 1 71 ? 8.051 -4.067 -35.355 1.00 26.12 71 VAL A O 1
ATOM 561 N N . PRO A 1 72 ? 5.798 -4.273 -35.523 1.00 26.30 72 PRO A N 1
ATOM 562 C CA . PRO A 1 72 ? 5.758 -5.505 -34.757 1.00 26.30 72 PRO A CA 1
ATOM 563 C C . PRO A 1 72 ? 6.718 -6.493 -35.404 1.00 26.30 72 PRO A C 1
ATOM 565 O O . PRO A 1 72 ? 6.710 -6.612 -36.630 1.00 26.30 72 PRO A O 1
ATOM 568 N N . MET A 1 73 ? 7.527 -7.220 -34.625 1.00 32.66 73 MET A N 1
ATOM 569 C CA . MET A 1 73 ? 8.426 -8.221 -35.222 1.00 32.66 73 MET A CA 1
ATOM 570 C C . MET A 1 73 ? 7.654 -9.235 -36.089 1.00 32.66 73 MET A C 1
ATOM 572 O O . MET A 1 73 ? 8.174 -9.701 -37.098 1.00 32.66 73 MET A O 1
ATOM 576 N N . ALA A 1 74 ? 6.369 -9.454 -35.782 1.00 31.52 74 ALA A N 1
ATOM 577 C CA . ALA A 1 74 ? 5.416 -10.220 -36.583 1.00 31.52 74 ALA A CA 1
ATOM 578 C C . ALA A 1 74 ? 5.199 -9.721 -38.035 1.00 31.52 74 ALA A C 1
ATOM 580 O O . ALA A 1 74 ? 4.742 -10.500 -38.865 1.00 31.52 74 ALA A O 1
ATOM 581 N N . LYS A 1 75 ? 5.528 -8.463 -38.378 1.00 31.14 75 LYS A N 1
ATOM 582 C CA . LYS A 1 75 ? 5.478 -7.929 -39.759 1.00 31.14 75 LYS A CA 1
ATOM 583 C C . LYS A 1 75 ? 6.800 -8.066 -40.533 1.00 31.14 75 LYS A C 1
ATOM 585 O O . LYS A 1 75 ? 6.853 -7.658 -41.688 1.00 31.14 75 LYS A O 1
ATOM 590 N N . TYR A 1 76 ? 7.850 -8.631 -39.925 1.00 39.69 76 TYR A N 1
ATOM 591 C CA . TYR A 1 76 ? 9.170 -8.814 -40.552 1.00 39.69 76 TYR A CA 1
ATOM 592 C C . TYR A 1 76 ? 9.572 -10.270 -40.799 1.00 39.69 76 TYR A C 1
ATOM 594 O O . TYR A 1 76 ? 10.703 -10.515 -41.213 1.00 39.69 76 TYR A O 1
ATOM 602 N N . HIS A 1 77 ? 8.665 -11.237 -40.647 1.00 41.28 77 HIS A N 1
ATOM 603 C CA . HIS A 1 77 ? 8.824 -12.446 -41.446 1.00 41.28 77 HIS A CA 1
ATOM 604 C C . HIS A 1 77 ? 8.726 -12.021 -42.910 1.00 41.28 77 HIS A C 1
ATOM 606 O O . HIS A 1 77 ? 7.650 -11.608 -43.348 1.00 41.28 77 HIS A O 1
ATOM 612 N N . SER A 1 78 ? 9.842 -12.082 -43.648 1.00 44.38 78 SER A N 1
ATOM 613 C CA . SER A 1 78 ? 9.812 -11.949 -45.104 1.00 44.38 78 SER A CA 1
ATOM 614 C C . SER A 1 78 ? 8.697 -12.861 -45.617 1.00 44.38 78 SER A C 1
ATOM 616 O O . SER A 1 78 ? 8.698 -14.046 -45.255 1.00 44.38 78 SER A O 1
ATOM 618 N N . PRO A 1 79 ? 7.715 -12.336 -46.376 1.00 49.75 79 PRO A N 1
ATOM 619 C CA . PRO A 1 79 ? 6.625 -13.161 -46.869 1.00 49.75 79 PRO A CA 1
ATOM 620 C C . PRO A 1 79 ? 7.239 -14.346 -47.605 1.00 49.75 79 PRO A C 1
ATOM 622 O O . PRO A 1 79 ? 8.224 -14.183 -48.329 1.00 49.75 79 PRO A O 1
ATOM 625 N N . SER A 1 80 ? 6.711 -15.550 -47.357 1.00 55.84 80 SER A N 1
ATOM 626 C CA . SER A 1 80 ? 7.252 -16.751 -47.993 1.00 55.84 80 SER A CA 1
ATOM 627 C C . SER A 1 80 ? 7.302 -16.514 -49.500 1.00 55.84 80 SER A C 1
ATOM 629 O O . SER A 1 80 ? 6.248 -16.196 -50.053 1.00 55.84 80 SER A O 1
ATOM 631 N N . PRO A 1 81 ? 8.481 -16.648 -50.145 1.00 61.62 81 PRO A N 1
ATOM 632 C CA . PRO A 1 81 ? 8.638 -16.283 -51.541 1.00 61.62 81 PRO A CA 1
ATOM 633 C C . PRO A 1 81 ? 7.525 -16.864 -52.393 1.00 61.62 81 PRO A C 1
ATOM 635 O O . PRO A 1 81 ? 7.235 -18.061 -52.260 1.00 61.62 81 PRO A O 1
ATOM 638 N N . ASN A 1 82 ? 6.933 -16.014 -53.230 1.00 70.44 82 ASN A N 1
ATOM 639 C CA . ASN A 1 82 ? 5.885 -16.375 -54.172 1.00 70.44 82 ASN A CA 1
ATOM 640 C C . ASN A 1 82 ? 6.270 -17.688 -54.886 1.00 70.44 82 ASN A C 1
ATOM 642 O O . ASN A 1 82 ? 7.413 -17.816 -55.340 1.00 70.44 82 ASN A O 1
ATOM 646 N N . PRO A 1 83 ? 5.366 -18.684 -54.969 1.00 78.25 83 PRO A N 1
ATOM 647 C CA . PRO A 1 83 ? 5.645 -19.934 -55.664 1.00 78.25 83 PRO A CA 1
ATOM 648 C C . PRO A 1 83 ? 6.228 -19.739 -57.068 1.00 78.25 83 PRO A C 1
ATOM 650 O O . PRO A 1 83 ? 7.117 -20.503 -57.436 1.00 78.25 83 PRO A O 1
ATOM 653 N N . GLN A 1 84 ? 5.815 -18.694 -57.799 1.00 80.94 84 GLN A N 1
ATOM 654 C CA . GLN A 1 84 ? 6.385 -18.380 -59.110 1.00 80.94 84 GLN A CA 1
ATOM 655 C C . GLN A 1 84 ? 7.867 -17.986 -59.021 1.00 80.94 84 GLN A C 1
ATOM 657 O O . GLN A 1 84 ? 8.689 -18.636 -59.650 1.00 80.94 84 GLN A O 1
ATOM 662 N N . ASP A 1 85 ? 8.250 -17.035 -58.162 1.00 80.19 85 ASP A N 1
ATOM 663 C CA . ASP A 1 85 ? 9.655 -16.628 -57.980 1.00 80.19 85 ASP A CA 1
ATOM 664 C C . ASP A 1 85 ? 10.575 -17.792 -57.552 1.00 80.19 85 ASP A C 1
ATOM 666 O O . ASP A 1 85 ? 11.766 -17.822 -57.881 1.00 80.19 85 ASP A O 1
ATOM 670 N N . ARG A 1 86 ? 10.028 -18.799 -56.850 1.00 81.81 86 ARG A N 1
ATOM 671 C CA . ARG A 1 86 ? 10.743 -20.055 -56.556 1.00 81.81 86 ARG A CA 1
ATOM 672 C C . ARG A 1 86 ? 10.897 -20.940 -57.792 1.00 81.81 86 ARG A C 1
ATOM 674 O O . ARG A 1 86 ? 11.979 -21.490 -57.993 1.00 81.81 86 ARG A O 1
ATOM 681 N N . LEU A 1 87 ? 9.843 -21.105 -58.591 1.00 84.81 87 LEU A N 1
ATOM 682 C CA . LEU A 1 87 ? 9.891 -21.867 -59.844 1.00 84.81 87 LEU A CA 1
ATOM 683 C C . LEU A 1 87 ? 10.878 -21.222 -60.823 1.00 84.81 87 LEU A C 1
ATOM 685 O O . LEU A 1 87 ? 11.796 -21.904 -61.277 1.00 84.81 87 LEU A O 1
ATOM 689 N N . ASP A 1 88 ? 10.783 -19.908 -61.023 1.00 85.69 88 ASP A N 1
ATOM 690 C CA . ASP A 1 88 ? 11.675 -19.101 -61.859 1.00 85.69 88 ASP A CA 1
ATOM 691 C C . ASP A 1 88 ? 13.142 -19.246 -61.435 1.00 85.69 88 ASP A C 1
ATOM 693 O O . ASP A 1 88 ? 14.040 -19.244 -62.274 1.00 85.69 88 ASP A O 1
ATOM 697 N N . PHE A 1 89 ? 13.426 -19.380 -60.135 1.00 89.12 89 PHE A N 1
ATOM 698 C CA . PHE A 1 89 ? 14.775 -19.631 -59.622 1.00 89.12 89 PHE A CA 1
ATOM 699 C C . PHE A 1 89 ? 15.304 -21.021 -59.993 1.00 89.12 89 PHE A C 1
ATOM 701 O O . PHE A 1 89 ? 16.428 -21.133 -60.486 1.00 89.12 89 PHE A O 1
ATOM 708 N N . PHE A 1 90 ? 14.505 -22.076 -59.820 1.00 89.38 90 PHE A N 1
ATOM 709 C CA . PHE A 1 90 ? 14.913 -23.423 -60.230 1.00 89.38 90 PHE A CA 1
ATOM 710 C C . PHE A 1 90 ? 14.982 -23.573 -61.756 1.00 89.38 90 PHE A C 1
ATOM 712 O O . PHE A 1 90 ? 15.837 -24.300 -62.258 1.00 89.38 90 PHE A O 1
ATOM 719 N N . GLU A 1 91 ? 14.144 -22.864 -62.511 1.00 89.19 91 GLU A N 1
ATOM 720 C CA . GLU A 1 91 ? 14.237 -22.785 -63.972 1.00 89.19 91 GLU A CA 1
ATOM 721 C C . GLU A 1 91 ? 15.466 -21.987 -64.433 1.00 89.19 91 GLU A C 1
ATOM 723 O O . GLU A 1 91 ? 16.130 -22.388 -65.395 1.00 89.19 91 GLU A O 1
ATOM 728 N N . SER A 1 92 ? 15.832 -20.927 -63.698 1.00 88.94 92 SER A N 1
ATOM 729 C CA . SER A 1 92 ? 17.088 -20.190 -63.905 1.00 88.94 92 SER A CA 1
ATOM 730 C C . SER A 1 92 ? 18.299 -21.108 -63.735 1.00 88.94 92 SER A C 1
ATOM 732 O O . SER A 1 92 ? 19.207 -21.064 -64.558 1.00 88.94 92 SER A O 1
ATOM 734 N N . PHE A 1 93 ? 18.290 -21.979 -62.719 1.00 90.25 93 PHE A N 1
ATOM 735 C CA . PHE A 1 93 ? 19.354 -22.963 -62.498 1.00 90.25 93 PHE A CA 1
ATOM 736 C C . PHE A 1 93 ? 19.377 -24.061 -63.574 1.00 90.25 93 PHE A C 1
ATOM 738 O O . PHE A 1 93 ? 20.432 -24.371 -64.112 1.00 90.25 93 PHE A O 1
ATOM 745 N N . LYS A 1 94 ? 18.220 -24.606 -63.975 1.00 90.94 94 LYS A N 1
ATOM 746 C CA . LYS A 1 94 ? 18.143 -25.608 -65.062 1.00 90.94 94 LYS A CA 1
ATOM 747 C C . LYS A 1 94 ? 18.675 -25.098 -66.406 1.00 90.94 94 LYS A C 1
ATOM 749 O O . LYS A 1 94 ? 19.162 -25.890 -67.206 1.00 90.94 94 LYS A O 1
ATOM 754 N N . ASN A 1 95 ? 18.552 -23.799 -66.672 1.00 90.81 95 ASN A N 1
ATOM 755 C CA . ASN A 1 95 ? 19.028 -23.159 -67.900 1.00 90.81 95 ASN A CA 1
ATOM 756 C C . ASN A 1 95 ? 20.312 -22.328 -67.686 1.00 90.81 95 ASN A C 1
ATOM 758 O O . ASN A 1 95 ? 20.661 -21.531 -68.559 1.00 90.81 95 ASN A O 1
ATOM 762 N N . LEU A 1 96 ? 21.017 -22.510 -66.560 1.00 90.56 96 LEU A N 1
ATOM 763 C CA . LEU A 1 96 ? 22.159 -21.691 -66.133 1.00 90.56 96 LEU A CA 1
ATOM 764 C C . LEU A 1 96 ? 23.218 -21.542 -67.231 1.00 90.56 96 LEU A C 1
ATOM 766 O O . LEU A 1 96 ? 23.517 -20.425 -67.643 1.00 90.56 96 LEU A O 1
ATOM 770 N N . SER A 1 97 ? 23.666 -22.658 -67.809 1.00 87.12 97 SER A N 1
ATOM 771 C CA . SER A 1 97 ? 24.647 -22.681 -68.901 1.00 87.12 97 SER A CA 1
ATOM 772 C C . SER A 1 97 ? 24.258 -21.814 -70.109 1.00 87.12 97 SER A C 1
ATOM 774 O O . SER A 1 97 ? 25.118 -21.137 -70.676 1.00 87.12 97 SER A O 1
ATOM 776 N N . LYS A 1 98 ? 22.968 -21.752 -70.475 1.00 88.25 98 LYS A N 1
ATOM 777 C CA . LYS A 1 98 ? 22.467 -20.875 -71.550 1.00 88.25 98 LYS A CA 1
ATOM 778 C C . LYS A 1 98 ? 22.544 -19.400 -71.152 1.00 88.25 98 LYS A C 1
ATOM 780 O O . LYS A 1 98 ? 22.927 -18.569 -71.974 1.00 88.25 98 LYS A O 1
ATOM 785 N N . TYR A 1 99 ? 22.185 -19.066 -69.911 1.00 87.06 99 TYR A N 1
ATOM 786 C CA . TYR A 1 99 ? 22.245 -17.691 -69.407 1.00 87.06 99 TYR A CA 1
ATOM 787 C C . TYR A 1 99 ? 23.690 -17.197 -69.274 1.00 87.06 99 TYR A C 1
ATOM 789 O O . TYR A 1 99 ? 23.995 -16.108 -69.757 1.00 87.06 99 TYR A O 1
ATOM 797 N N . THR A 1 100 ? 24.594 -18.013 -68.733 1.00 85.12 100 THR A N 1
ATOM 798 C CA . THR A 1 100 ? 26.029 -17.709 -68.624 1.00 85.12 100 THR A CA 1
ATOM 799 C C . THR A 1 100 ? 26.680 -17.544 -70.001 1.00 85.12 100 THR A C 1
ATOM 801 O O . THR A 1 100 ? 27.385 -16.561 -70.238 1.00 85.12 100 THR A O 1
ATOM 804 N N . GLN A 1 101 ? 26.400 -18.437 -70.963 1.00 85.44 101 GLN A N 1
ATOM 805 C CA . GLN A 1 101 ? 26.888 -18.289 -72.344 1.00 85.44 101 GLN A CA 1
ATOM 806 C C . GLN A 1 101 ? 26.351 -17.018 -73.013 1.00 85.44 101 GLN A C 1
ATOM 808 O O . GLN A 1 101 ? 27.123 -16.280 -73.631 1.00 85.44 101 GLN A O 1
ATOM 813 N N . ARG A 1 102 ? 25.054 -16.718 -72.851 1.00 87.31 102 ARG A N 1
ATOM 814 C CA . ARG A 1 102 ? 24.441 -15.483 -73.359 1.00 87.31 102 ARG A CA 1
ATOM 815 C C . ARG A 1 102 ? 25.103 -14.243 -72.759 1.00 87.31 102 ARG A C 1
ATOM 817 O O . ARG A 1 102 ? 25.486 -13.358 -73.520 1.00 87.31 102 ARG A O 1
ATOM 824 N N . ASN A 1 103 ? 25.257 -14.176 -71.437 1.00 86.88 103 ASN A N 1
ATOM 825 C CA . ASN A 1 103 ? 25.885 -13.039 -70.762 1.00 86.88 103 ASN A CA 1
ATOM 826 C C . ASN A 1 103 ? 27.331 -12.842 -71.222 1.00 86.88 103 ASN A C 1
ATOM 828 O O . ASN A 1 103 ? 27.719 -11.717 -71.534 1.00 86.88 103 ASN A O 1
ATOM 832 N N . LYS A 1 104 ? 28.098 -13.930 -71.362 1.00 85.88 104 LYS A N 1
ATOM 833 C CA . LYS A 1 104 ? 29.475 -13.900 -71.872 1.00 85.88 104 LYS A CA 1
ATOM 834 C C . LYS A 1 104 ? 29.556 -13.379 -73.311 1.00 85.88 104 LYS A C 1
ATOM 836 O O . LYS A 1 104 ? 30.405 -12.539 -73.596 1.00 85.88 104 LYS A O 1
ATOM 841 N N . TYR A 1 105 ? 28.670 -13.829 -74.203 1.00 89.12 105 TYR A N 1
ATOM 842 C CA . TYR A 1 105 ? 28.618 -13.356 -75.594 1.00 89.12 105 TYR A CA 1
ATOM 843 C C . TYR A 1 105 ? 28.171 -11.888 -75.694 1.00 89.12 105 TYR A C 1
ATOM 845 O O . TYR A 1 105 ? 28.758 -11.102 -76.433 1.00 89.12 105 TYR A O 1
ATOM 853 N N . GLN A 1 106 ? 27.159 -11.498 -74.913 1.00 88.88 106 GLN A N 1
ATOM 854 C CA . GLN A 1 106 ? 26.580 -10.148 -74.905 1.00 88.88 106 GLN A CA 1
ATOM 855 C C . GLN A 1 106 ? 27.342 -9.153 -74.004 1.00 88.88 106 GLN A C 1
ATOM 857 O O . GLN A 1 106 ? 26.938 -7.997 -73.912 1.00 88.88 106 GLN A O 1
ATOM 862 N N . LYS A 1 107 ? 28.432 -9.582 -73.344 1.00 86.00 107 LYS A N 1
ATOM 863 C CA . LYS A 1 107 ? 29.216 -8.808 -72.357 1.00 86.00 107 LYS A CA 1
ATOM 864 C C . LYS A 1 107 ? 28.358 -8.172 -71.247 1.00 86.00 107 LYS A C 1
ATOM 866 O O . LYS A 1 107 ? 28.646 -7.072 -70.780 1.00 86.00 107 LYS A O 1
ATOM 871 N N . LEU A 1 108 ? 27.299 -8.863 -70.826 1.00 85.94 108 LEU A N 1
ATOM 872 C CA . LEU A 1 108 ? 26.403 -8.407 -69.761 1.00 85.94 108 LEU A CA 1
ATOM 873 C C . LEU A 1 108 ? 26.985 -8.742 -68.384 1.00 85.94 108 LEU A C 1
ATOM 875 O O . LEU A 1 108 ? 27.542 -9.821 -68.187 1.00 85.94 108 LEU A O 1
ATOM 879 N N . GLN A 1 109 ? 26.805 -7.841 -67.416 1.00 83.31 109 GLN A N 1
ATOM 880 C CA . GLN A 1 109 ? 27.076 -8.153 -66.013 1.00 83.31 109 GLN A CA 1
ATOM 881 C C . GLN A 1 109 ? 26.051 -9.159 -65.476 1.00 83.31 109 GLN A C 1
ATOM 883 O O . GLN A 1 109 ? 24.871 -9.128 -65.840 1.00 83.31 109 GLN A O 1
ATOM 888 N N . ASN A 1 110 ? 26.493 -10.029 -64.570 1.00 83.31 110 ASN A N 1
ATOM 889 C CA . ASN A 1 110 ? 25.604 -10.968 -63.905 1.00 83.31 110 ASN A CA 1
ATOM 890 C C . ASN A 1 110 ? 24.641 -10.246 -62.954 1.00 83.31 110 ASN A C 1
ATOM 892 O O . ASN A 1 110 ? 24.991 -9.278 -62.282 1.00 83.31 110 ASN A O 1
ATOM 896 N N . SER A 1 111 ? 23.406 -10.746 -62.890 1.00 87.62 111 SER A N 1
ATOM 897 C CA . SER A 1 111 ? 22.464 -10.369 -61.832 1.00 87.62 111 SER A CA 1
ATOM 898 C C . SER A 1 111 ? 22.827 -11.088 -60.523 1.00 87.62 111 SER A C 1
ATOM 900 O O . SER A 1 111 ? 23.437 -12.158 -60.597 1.00 87.62 111 SER A O 1
ATOM 902 N N . PRO A 1 112 ? 22.392 -10.595 -59.344 1.00 88.69 112 PRO A N 1
ATOM 903 C CA . PRO A 1 112 ? 22.616 -11.271 -58.060 1.00 88.69 112 PRO A CA 1
ATOM 904 C C . PRO A 1 112 ? 22.240 -12.753 -58.080 1.00 88.69 112 PRO A C 1
ATOM 906 O O . PRO A 1 112 ? 23.032 -13.609 -57.696 1.00 88.69 112 PRO A O 1
ATOM 909 N N . LYS A 1 113 ? 21.054 -13.060 -58.628 1.00 89.62 113 LYS A N 1
ATOM 910 C CA . LYS A 1 113 ? 20.562 -14.430 -58.795 1.00 89.62 113 LYS A CA 1
ATOM 911 C C . LYS A 1 113 ? 21.493 -15.268 -59.674 1.00 89.62 113 LYS A C 1
ATOM 913 O O . LYS A 1 113 ? 21.727 -16.424 -59.352 1.00 89.62 113 LYS A O 1
ATOM 918 N N . LEU A 1 114 ? 22.012 -14.718 -60.774 1.00 89.88 114 LEU A N 1
ATOM 919 C CA . LEU A 1 114 ? 22.851 -15.484 -61.696 1.00 89.88 114 LEU A CA 1
ATOM 920 C C . LEU A 1 114 ? 24.256 -15.727 -61.129 1.00 89.88 114 LEU A C 1
ATOM 922 O O . LEU A 1 114 ? 24.697 -16.868 -61.136 1.00 89.88 114 LEU A O 1
ATOM 926 N N . ALA A 1 115 ? 24.909 -14.705 -60.566 1.00 90.75 115 ALA A N 1
ATOM 927 C CA . ALA A 1 115 ? 26.220 -14.858 -59.923 1.00 90.75 115 ALA A CA 1
ATOM 928 C C . ALA A 1 115 ? 26.173 -15.858 -58.753 1.00 90.75 115 ALA A C 1
ATOM 930 O O . ALA A 1 115 ? 27.051 -16.708 -58.621 1.00 90.75 115 ALA A O 1
ATOM 931 N N . TYR A 1 116 ? 25.093 -15.821 -57.964 1.00 92.75 116 TYR A N 1
ATOM 932 C CA . TYR A 1 116 ? 24.820 -16.814 -56.928 1.00 92.75 116 TYR A CA 1
ATOM 933 C C . TYR A 1 116 ? 24.703 -18.242 -57.492 1.00 92.75 116 TYR A C 1
ATOM 935 O O . TYR A 1 116 ? 25.326 -19.164 -56.973 1.00 92.75 116 TYR A O 1
ATOM 943 N N . LEU A 1 117 ? 23.914 -18.442 -58.555 1.00 93.06 117 LEU A N 1
ATOM 944 C CA . LEU A 1 117 ? 23.715 -19.764 -59.162 1.00 93.06 117 LEU A CA 1
ATOM 945 C C . LEU A 1 117 ? 24.988 -20.311 -59.835 1.00 93.06 117 LEU A C 1
ATOM 947 O O . LEU A 1 117 ? 25.246 -21.507 -59.720 1.00 93.06 117 LEU A O 1
ATOM 951 N N . GLU A 1 118 ? 25.789 -19.460 -60.485 1.00 91.94 118 GLU A N 1
ATOM 952 C CA . GLU A 1 118 ? 27.080 -19.841 -61.083 1.00 91.94 118 GLU A CA 1
ATOM 953 C C . GLU A 1 118 ? 28.077 -20.335 -60.027 1.00 91.94 118 GLU A C 1
ATOM 955 O O . GLU A 1 118 ? 28.728 -21.362 -60.228 1.00 91.94 118 GLU A O 1
ATOM 960 N N . ASP A 1 119 ? 28.176 -19.662 -58.875 1.00 92.81 119 ASP A N 1
ATOM 961 C CA . ASP A 1 119 ? 29.068 -20.117 -57.804 1.00 92.81 119 ASP A CA 1
ATOM 962 C C . ASP A 1 119 ? 28.553 -21.394 -57.114 1.00 92.81 119 ASP A C 1
ATOM 964 O O . ASP A 1 119 ? 29.351 -22.261 -56.751 1.00 92.81 119 ASP A O 1
ATOM 968 N N . LEU A 1 120 ? 27.232 -21.590 -57.008 1.00 93.00 120 LEU A N 1
ATOM 969 C CA . LEU A 1 120 ? 26.677 -22.869 -56.550 1.00 93.00 120 LEU A CA 1
ATOM 970 C C . LEU A 1 120 ? 27.025 -24.031 -57.494 1.00 93.00 120 LEU A C 1
ATOM 972 O O . LEU A 1 120 ? 27.442 -25.083 -57.011 1.00 93.00 120 LEU A O 1
ATOM 976 N N . GLU A 1 121 ? 26.881 -23.853 -58.813 1.00 92.25 121 GLU A N 1
ATOM 977 C CA . GLU A 1 121 ? 27.241 -24.874 -59.810 1.00 92.25 121 GLU A CA 1
ATOM 978 C C . GLU A 1 121 ? 28.741 -25.197 -59.739 1.00 92.25 121 GLU A C 1
ATOM 980 O O . GLU A 1 121 ? 29.120 -26.358 -59.584 1.00 92.25 121 GLU A O 1
ATOM 985 N N . LYS A 1 122 ? 29.593 -24.165 -59.723 1.00 91.75 122 LYS A N 1
ATOM 986 C CA . LYS A 1 122 ? 31.054 -24.286 -59.587 1.00 91.75 122 LYS A CA 1
ATOM 987 C C . LYS A 1 122 ? 31.487 -25.065 -58.338 1.00 91.75 122 LYS A C 1
ATOM 989 O O . LYS A 1 122 ? 32.481 -25.788 -58.387 1.00 91.75 122 LYS A O 1
ATOM 994 N N . ASN A 1 123 ? 30.761 -24.925 -57.228 1.00 91.25 123 ASN A N 1
ATOM 995 C CA . ASN A 1 123 ? 31.054 -25.597 -55.958 1.00 91.25 123 ASN A CA 1
ATOM 996 C C . ASN A 1 123 ? 30.238 -26.891 -55.735 1.00 91.25 123 ASN A C 1
ATOM 998 O O . ASN A 1 123 ? 30.286 -27.453 -54.641 1.00 91.25 123 ASN A O 1
ATOM 1002 N N . ASN A 1 124 ? 29.512 -27.390 -56.746 1.00 92.75 124 ASN A N 1
ATOM 1003 C CA . ASN A 1 124 ? 28.648 -28.581 -56.669 1.00 92.75 124 ASN A CA 1
ATOM 1004 C C . ASN A 1 124 ? 27.599 -28.524 -55.533 1.00 92.75 124 ASN A C 1
ATOM 1006 O O . ASN A 1 124 ? 27.308 -29.522 -54.868 1.00 92.75 124 ASN A O 1
ATOM 1010 N N . LEU A 1 125 ? 27.027 -27.342 -55.290 1.00 92.31 125 LEU A N 1
ATOM 1011 C CA . LEU A 1 125 ? 26.029 -27.103 -54.248 1.00 92.31 125 LEU A CA 1
ATOM 1012 C C . LEU A 1 125 ? 24.602 -27.145 -54.810 1.00 92.31 125 LEU A C 1
ATOM 1014 O O . LEU A 1 125 ? 24.302 -26.602 -55.870 1.00 92.31 125 LEU A O 1
ATOM 1018 N N . ASN A 1 126 ? 23.684 -27.750 -54.052 1.00 90.94 126 ASN A N 1
ATOM 1019 C CA . ASN A 1 126 ? 22.273 -27.812 -54.435 1.00 90.94 126 ASN A CA 1
ATOM 1020 C C . ASN A 1 126 ? 21.627 -26.410 -54.430 1.00 90.94 126 ASN A C 1
ATOM 1022 O O . ASN A 1 126 ? 21.758 -25.693 -53.435 1.00 90.94 126 ASN A O 1
ATOM 1026 N N . PRO A 1 127 ? 20.856 -26.027 -55.464 1.00 89.62 127 PRO A N 1
ATOM 1027 C CA . PRO A 1 127 ? 20.242 -24.706 -55.559 1.00 89.62 127 PRO A CA 1
ATOM 1028 C C . PRO A 1 127 ? 19.270 -24.441 -54.402 1.00 89.62 127 PRO A C 1
ATOM 1030 O O . PRO A 1 127 ? 18.254 -25.117 -54.243 1.00 89.62 127 PRO A O 1
ATOM 1033 N N . LYS A 1 128 ? 19.563 -23.414 -53.598 1.00 88.69 128 LYS A N 1
ATOM 1034 C CA . LYS A 1 128 ? 18.680 -22.903 -52.537 1.00 88.69 128 LYS A CA 1
ATOM 1035 C C . LYS A 1 128 ? 18.517 -21.394 -52.695 1.00 88.69 128 LYS A C 1
ATOM 1037 O O . LYS A 1 128 ? 19.536 -20.718 -52.773 1.00 88.69 128 LYS A O 1
ATOM 1042 N N . PRO A 1 129 ? 17.301 -20.828 -52.695 1.00 79.44 129 PRO A N 1
ATOM 1043 C CA . PRO A 1 129 ? 17.070 -19.435 -53.092 1.00 79.44 129 PRO A CA 1
ATOM 1044 C C . PRO A 1 129 ? 17.398 -18.380 -52.014 1.00 79.44 129 PRO A C 1
ATOM 1046 O O . PRO A 1 129 ? 16.715 -17.365 -51.934 1.00 79.44 129 PRO A O 1
ATOM 1049 N N . PHE A 1 130 ? 18.394 -18.614 -51.152 1.00 83.94 130 PHE A N 1
ATOM 1050 C CA . PHE A 1 130 ? 18.707 -17.834 -49.943 1.00 83.94 130 PHE A CA 1
ATOM 1051 C C . PHE A 1 130 ? 18.810 -16.310 -50.175 1.00 83.94 130 PHE A C 1
ATOM 1053 O O . PHE A 1 130 ? 19.883 -15.788 -50.444 1.00 83.94 130 PHE A O 1
ATOM 1060 N N . GLY A 1 131 ? 17.690 -15.584 -50.069 1.00 74.75 131 GLY A N 1
ATOM 1061 C CA . GLY A 1 131 ? 17.629 -14.134 -50.309 1.00 74.75 131 GLY A CA 1
ATOM 1062 C C . GLY A 1 131 ? 17.850 -13.704 -51.768 1.00 74.75 131 GLY A C 1
ATOM 1063 O O . GLY A 1 131 ? 17.838 -12.514 -52.049 1.00 74.75 131 GLY A O 1
ATOM 1064 N N . MET A 1 132 ? 18.025 -14.655 -52.691 1.00 83.81 132 MET A N 1
ATOM 1065 C CA . MET A 1 132 ? 18.406 -14.430 -54.097 1.00 83.81 132 MET A CA 1
ATOM 1066 C C . MET A 1 132 ? 17.215 -14.533 -55.065 1.00 83.81 132 MET A C 1
ATOM 1068 O O . MET A 1 132 ? 17.377 -14.787 -56.260 1.00 83.81 132 MET A O 1
ATOM 1072 N N . ILE A 1 133 ? 16.004 -14.350 -54.535 1.00 75.94 133 ILE A N 1
ATOM 1073 C CA . ILE A 1 133 ? 14.735 -14.316 -55.270 1.00 75.94 133 ILE A CA 1
ATOM 1074 C C . ILE A 1 133 ? 13.887 -13.142 -54.791 1.00 75.94 133 ILE A C 1
ATOM 1076 O O . ILE A 1 133 ? 14.034 -12.692 -53.652 1.00 75.94 133 ILE A O 1
ATOM 1080 N N . ASN A 1 134 ? 13.011 -12.636 -55.659 1.00 67.31 134 ASN A N 1
ATOM 1081 C CA . ASN A 1 134 ? 12.169 -11.502 -55.315 1.00 67.31 134 ASN A CA 1
ATOM 1082 C C . ASN A 1 134 ? 11.083 -11.934 -54.317 1.00 67.31 134 ASN A C 1
ATOM 1084 O O . ASN A 1 134 ? 10.282 -12.824 -54.586 1.00 67.31 134 ASN A O 1
ATOM 1088 N N . ASN A 1 135 ? 11.066 -11.283 -53.154 1.00 63.28 135 ASN A N 1
ATOM 1089 C CA . ASN A 1 135 ? 10.079 -11.507 -52.094 1.00 63.28 135 ASN A CA 1
ATOM 1090 C C . ASN A 1 135 ? 9.115 -10.313 -51.942 1.00 63.28 135 ASN A C 1
ATOM 1092 O O . ASN A 1 135 ? 8.481 -10.162 -50.900 1.00 63.28 135 ASN A O 1
ATOM 1096 N N . GLY A 1 136 ? 9.052 -9.414 -52.933 1.00 59.28 136 GLY A N 1
ATOM 1097 C CA . GLY A 1 136 ? 8.296 -8.157 -52.859 1.00 59.28 136 GLY A CA 1
ATOM 1098 C C . GLY A 1 136 ? 8.939 -7.080 -51.972 1.00 59.28 136 GLY A C 1
ATOM 1099 O O . GLY A 1 136 ? 8.297 -6.081 -51.664 1.00 59.28 136 GLY A O 1
ATOM 1100 N N . LEU A 1 137 ? 10.191 -7.281 -51.542 1.00 64.81 137 LEU A N 1
ATOM 1101 C CA . LEU A 1 137 ? 10.968 -6.362 -50.704 1.00 64.81 137 LEU A CA 1
ATOM 1102 C C . LEU A 1 137 ? 12.398 -6.256 -51.257 1.00 64.81 137 LEU A C 1
ATOM 1104 O O . LEU A 1 137 ? 13.267 -7.042 -50.890 1.00 64.81 137 LEU A O 1
ATOM 1108 N N . GLU A 1 138 ? 12.640 -5.294 -52.148 1.00 70.88 138 GLU A N 1
ATOM 1109 C CA . GLU A 1 138 ? 13.863 -5.253 -52.973 1.00 70.88 138 GLU A CA 1
ATOM 1110 C C . GLU A 1 138 ? 15.169 -5.045 -52.184 1.00 70.88 138 GLU A C 1
ATOM 1112 O O . GLU A 1 138 ? 16.208 -5.531 -52.613 1.00 70.88 138 GLU A O 1
ATOM 1117 N N . ASN A 1 139 ? 15.125 -4.393 -51.014 1.00 85.38 139 ASN A N 1
ATOM 1118 C CA . ASN A 1 139 ? 16.319 -4.024 -50.232 1.00 85.38 139 ASN A CA 1
ATOM 1119 C C . ASN A 1 139 ? 16.448 -4.789 -48.891 1.00 85.38 139 ASN A C 1
ATOM 1121 O O . ASN A 1 139 ? 17.172 -4.344 -47.992 1.00 85.38 139 ASN A O 1
ATOM 1125 N N . VAL A 1 140 ? 15.712 -5.895 -48.706 1.00 87.88 140 VAL A N 1
ATOM 1126 C CA . VAL A 1 140 ? 15.622 -6.633 -47.429 1.00 87.88 140 VAL A CA 1
ATOM 1127 C C . VAL A 1 140 ? 15.922 -8.116 -47.629 1.00 87.88 140 VAL A C 1
ATOM 1129 O O . VAL A 1 140 ? 15.152 -8.829 -48.269 1.00 87.88 140 VAL A O 1
ATOM 1132 N N . ILE A 1 141 ? 16.988 -8.603 -46.994 1.00 89.00 141 ILE A N 1
ATOM 1133 C CA . ILE A 1 141 ? 17.344 -10.024 -46.971 1.00 89.00 141 ILE A CA 1
ATOM 1134 C C . ILE A 1 141 ? 17.263 -10.550 -45.536 1.00 89.00 141 ILE A C 1
ATOM 1136 O O . ILE A 1 141 ? 17.959 -10.076 -44.635 1.00 89.00 141 ILE A O 1
ATOM 1140 N N . ASP A 1 142 ? 16.429 -11.569 -45.331 1.00 86.69 142 ASP A N 1
ATOM 1141 C CA . ASP A 1 142 ? 16.332 -12.291 -44.067 1.00 86.69 142 ASP A CA 1
ATOM 1142 C C . ASP A 1 142 ? 16.582 -13.791 -44.274 1.00 86.69 142 ASP A C 1
ATOM 1144 O O . ASP A 1 142 ? 15.826 -14.473 -44.967 1.00 86.69 142 ASP A O 1
ATOM 1148 N N . LEU A 1 143 ? 17.670 -14.286 -43.679 1.00 88.00 143 LEU A N 1
ATOM 1149 C CA . LEU A 1 143 ? 18.124 -15.674 -43.741 1.00 88.00 143 LEU A CA 1
ATOM 1150 C C . LEU A 1 143 ? 18.106 -16.361 -42.366 1.00 88.00 143 LEU A C 1
ATOM 1152 O O . LEU A 1 143 ? 18.806 -17.358 -42.187 1.00 88.00 143 LEU A O 1
ATOM 1156 N N . HIS A 1 144 ? 17.380 -15.844 -41.367 1.00 86.88 144 HIS A N 1
ATOM 1157 C CA . HIS A 1 144 ? 17.421 -16.411 -40.012 1.00 86.88 144 HIS A CA 1
ATOM 1158 C C . HIS A 1 144 ? 17.093 -17.918 -39.967 1.00 86.88 144 HIS A C 1
ATOM 1160 O O . HIS A 1 144 ? 16.167 -18.398 -40.619 1.00 86.88 144 HIS A O 1
ATOM 1166 N N . PHE A 1 145 ? 17.863 -18.670 -39.173 1.00 85.06 145 PHE A N 1
ATOM 1167 C CA . PHE A 1 145 ? 17.743 -20.126 -38.975 1.00 85.06 145 PHE A CA 1
ATOM 1168 C C . PHE A 1 145 ? 17.886 -21.011 -40.232 1.00 85.06 145 PHE A C 1
ATOM 1170 O O . PHE A 1 145 ? 17.666 -22.222 -40.148 1.00 85.06 145 PHE A O 1
ATOM 1177 N N . LEU A 1 146 ? 18.305 -20.478 -41.386 1.00 87.25 146 LEU A N 1
ATOM 1178 C CA . LEU A 1 146 ? 18.413 -21.261 -42.627 1.00 87.25 146 LEU A CA 1
ATOM 1179 C C . LEU A 1 146 ? 19.629 -22.204 -42.679 1.00 87.25 146 LEU A C 1
ATOM 1181 O O . LEU A 1 146 ? 19.704 -23.052 -43.570 1.00 87.25 146 LEU A O 1
ATOM 1185 N N . SER A 1 147 ? 20.537 -22.109 -41.699 1.00 87.12 147 SER A N 1
ATOM 1186 C CA . SER A 1 147 ? 21.743 -22.944 -41.575 1.00 87.12 147 SER A CA 1
ATOM 1187 C C . SER A 1 147 ? 22.584 -22.953 -42.857 1.00 87.12 147 SER A C 1
ATOM 1189 O O . SER A 1 147 ? 22.992 -24.021 -43.319 1.00 87.12 147 SER A O 1
ATOM 1191 N N . ILE A 1 148 ? 22.800 -21.775 -43.458 1.00 88.75 148 ILE A N 1
ATOM 1192 C CA . ILE A 1 148 ? 23.478 -21.666 -44.759 1.00 88.75 148 ILE A CA 1
ATOM 1193 C C . ILE A 1 148 ? 24.912 -22.225 -44.711 1.00 88.75 148 ILE A C 1
ATOM 1195 O O . ILE A 1 148 ? 25.310 -22.941 -45.628 1.00 88.75 148 ILE A O 1
ATOM 1199 N N . GLY A 1 149 ? 25.656 -21.983 -43.624 1.00 89.75 149 GLY A N 1
ATOM 1200 C CA . GLY A 1 149 ? 27.069 -22.358 -43.506 1.00 89.75 149 GLY A CA 1
ATOM 1201 C C . GLY A 1 149 ? 27.984 -21.671 -44.534 1.00 89.75 149 GLY A C 1
ATOM 1202 O O . GLY A 1 149 ? 27.531 -20.999 -45.460 1.00 89.75 149 GLY A O 1
ATOM 1203 N N . ASP A 1 150 ? 29.296 -21.846 -44.373 1.00 90.38 150 ASP A N 1
ATOM 1204 C CA . ASP A 1 150 ? 30.298 -21.081 -45.133 1.00 90.38 150 ASP A CA 1
ATOM 1205 C C . ASP A 1 150 ? 30.234 -21.303 -46.657 1.00 90.38 150 ASP A C 1
ATOM 1207 O O . ASP A 1 150 ? 30.429 -20.362 -47.423 1.00 90.38 150 ASP A O 1
ATOM 1211 N N . SER A 1 151 ? 29.910 -22.516 -47.120 1.00 86.12 151 SER A N 1
ATOM 1212 C CA . SER A 1 151 ? 29.858 -22.833 -48.558 1.00 86.12 151 SER A CA 1
ATOM 1213 C C . SER A 1 151 ? 28.756 -22.065 -49.296 1.00 86.12 151 SER A C 1
ATOM 1215 O O . SER A 1 151 ? 28.990 -21.551 -50.384 1.00 86.12 151 SER A O 1
ATOM 1217 N N . TYR A 1 152 ? 27.568 -21.930 -48.695 1.00 91.94 152 TYR A N 1
ATOM 1218 C CA . TYR A 1 152 ? 26.505 -21.093 -49.264 1.00 91.94 152 TYR A CA 1
ATOM 1219 C C . TYR A 1 152 ? 26.712 -19.606 -48.946 1.00 91.94 152 TYR A C 1
ATOM 1221 O O . TYR A 1 152 ? 26.181 -18.765 -49.666 1.00 91.94 152 TYR A O 1
ATOM 1229 N N . ALA A 1 153 ? 27.482 -19.263 -47.906 1.00 91.88 153 ALA A N 1
ATOM 1230 C CA . ALA A 1 153 ? 27.866 -17.884 -47.605 1.00 91.88 153 ALA A CA 1
ATOM 1231 C C . ALA A 1 153 ? 28.783 -17.285 -48.682 1.00 91.88 153 ALA A C 1
ATOM 1233 O O . ALA A 1 153 ? 28.611 -16.120 -49.033 1.00 91.88 153 ALA A O 1
ATOM 1234 N N . HIS A 1 154 ? 29.703 -18.083 -49.240 1.00 91.94 154 HIS A N 1
ATOM 1235 C CA . HIS A 1 154 ? 30.524 -17.688 -50.388 1.00 91.94 154 HIS A CA 1
ATOM 1236 C C . HIS A 1 154 ? 29.651 -17.383 -51.613 1.00 91.94 154 HIS A C 1
ATOM 1238 O O . HIS A 1 154 ? 29.657 -16.255 -52.096 1.00 91.94 154 HIS A O 1
ATOM 1244 N N . ALA A 1 155 ? 28.804 -18.327 -52.040 1.00 92.19 155 ALA A N 1
ATOM 1245 C CA . ALA A 1 155 ? 27.886 -18.098 -53.158 1.00 92.19 155 ALA A CA 1
ATOM 1246 C C . ALA A 1 155 ? 26.975 -16.880 -52.916 1.00 92.19 155 ALA A C 1
ATOM 1248 O O . ALA A 1 155 ? 26.793 -16.043 -53.801 1.00 92.19 155 ALA A O 1
ATOM 1249 N N . PHE A 1 156 ? 26.431 -16.738 -51.698 1.00 92.81 156 PHE A N 1
ATOM 1250 C CA . PHE A 1 156 ? 25.619 -15.583 -51.299 1.00 92.81 156 PHE A CA 1
ATOM 1251 C C . PHE A 1 156 ? 26.396 -14.263 -51.401 1.00 92.81 156 PHE A C 1
ATOM 1253 O O . PHE A 1 156 ? 25.842 -13.275 -51.876 1.00 92.81 156 PHE A O 1
ATOM 1260 N N . SER A 1 157 ? 27.674 -14.253 -51.015 1.00 92.44 157 SER A N 1
ATOM 1261 C CA . SER A 1 157 ? 28.579 -13.111 -51.172 1.00 92.44 157 SER A CA 1
ATOM 1262 C C . SER A 1 157 ? 28.815 -12.748 -52.646 1.00 92.44 157 SER A C 1
ATOM 1264 O O . SER A 1 157 ? 28.685 -11.579 -53.010 1.00 92.44 157 SER A O 1
ATOM 1266 N N . GLU A 1 158 ? 29.050 -13.729 -53.525 1.00 91.88 158 GLU A N 1
ATOM 1267 C CA . GLU A 1 158 ? 29.181 -13.481 -54.971 1.00 91.88 158 GLU A CA 1
ATOM 1268 C C . GLU A 1 158 ? 27.896 -12.893 -55.577 1.00 91.88 158 GLU A C 1
ATOM 1270 O O . GLU A 1 158 ? 27.956 -11.940 -56.352 1.00 91.88 158 GLU A O 1
ATOM 1275 N N . GLY A 1 159 ? 26.718 -13.377 -55.168 1.00 89.94 159 GLY A N 1
ATOM 1276 C CA . GLY A 1 159 ? 25.441 -12.755 -55.541 1.00 89.94 159 GLY A CA 1
ATOM 1277 C C . GLY A 1 159 ? 25.279 -11.330 -54.993 1.00 89.94 159 GLY A C 1
ATOM 1278 O O . GLY A 1 159 ? 24.791 -10.440 -55.694 1.00 89.94 159 GLY A O 1
ATOM 1279 N N . LEU A 1 160 ? 25.715 -11.093 -53.753 1.00 90.31 160 LEU A N 1
ATOM 1280 C CA . LEU A 1 160 ? 25.588 -9.814 -53.052 1.00 90.31 160 LEU A CA 1
ATOM 1281 C C . LEU A 1 160 ? 26.400 -8.689 -53.714 1.00 90.31 160 LEU A C 1
ATOM 1283 O O . LEU A 1 160 ? 25.913 -7.564 -53.770 1.00 90.31 160 LEU A O 1
ATOM 1287 N N . LYS A 1 161 ? 27.562 -8.984 -54.313 1.00 89.44 161 LYS A N 1
ATOM 1288 C CA . LYS A 1 161 ? 28.367 -8.009 -55.090 1.00 89.44 161 LYS A CA 1
ATOM 1289 C C . LYS A 1 161 ? 27.584 -7.282 -56.184 1.00 89.44 161 LYS A C 1
ATOM 1291 O O . LYS A 1 161 ? 27.896 -6.142 -56.516 1.00 89.44 161 LYS A O 1
ATOM 1296 N N . HIS A 1 162 ? 26.586 -7.946 -56.763 1.00 87.56 162 HIS A N 1
ATOM 1297 C CA . HIS A 1 162 ? 25.760 -7.408 -57.845 1.00 87.56 162 HIS A CA 1
ATOM 1298 C C . HIS A 1 162 ? 24.451 -6.773 -57.344 1.00 87.56 162 HIS A C 1
ATOM 1300 O O . HIS A 1 162 ? 23.611 -6.355 -58.148 1.00 87.56 162 HIS A O 1
ATOM 1306 N N . PHE A 1 163 ? 24.226 -6.738 -56.028 1.00 86.50 163 PHE A N 1
ATOM 1307 C CA . PHE A 1 163 ? 23.009 -6.203 -55.430 1.00 86.50 163 PHE A CA 1
ATOM 1308 C C . PHE A 1 163 ? 23.025 -4.670 -55.481 1.00 86.50 163 PHE A C 1
ATOM 1310 O O . PHE A 1 163 ? 24.034 -4.040 -55.185 1.00 86.50 163 PHE A O 1
ATOM 1317 N N . LYS A 1 164 ? 21.910 -4.035 -55.867 1.00 83.50 164 LYS A N 1
ATOM 1318 C CA . LYS A 1 164 ? 21.893 -2.573 -56.082 1.00 83.50 164 LYS A CA 1
ATOM 1319 C C . LYS A 1 164 ? 21.955 -1.770 -54.782 1.00 83.50 164 LYS A C 1
ATOM 1321 O O . LYS A 1 164 ? 22.619 -0.742 -54.726 1.00 83.50 164 LYS A O 1
ATOM 1326 N N . SER A 1 165 ? 21.212 -2.199 -53.765 1.00 88.12 165 SER A N 1
ATOM 1327 C CA . SER A 1 165 ? 21.121 -1.522 -52.470 1.00 88.12 165 SER A CA 1
ATOM 1328 C C . SER A 1 165 ? 20.580 -2.491 -51.427 1.00 88.12 165 SER A C 1
ATOM 1330 O O . SER A 1 165 ? 19.469 -2.992 -51.574 1.00 88.12 165 SER A O 1
ATOM 1332 N N . LEU A 1 166 ? 21.344 -2.757 -50.368 1.00 90.19 166 LEU A N 1
ATOM 1333 C CA . LEU A 1 166 ? 20.881 -3.562 -49.241 1.00 90.19 166 LEU A CA 1
ATOM 1334 C C . LEU A 1 166 ? 20.703 -2.671 -48.010 1.00 90.19 166 LEU A C 1
ATOM 1336 O O . LEU A 1 166 ? 21.658 -2.066 -47.532 1.00 90.19 166 LEU A O 1
ATOM 1340 N N . GLU A 1 167 ? 19.481 -2.600 -47.483 1.00 91.38 167 GLU A N 1
ATOM 1341 C CA . GLU A 1 167 ? 19.171 -1.807 -46.286 1.00 91.38 167 GLU A CA 1
ATOM 1342 C C . GLU A 1 167 ? 19.059 -2.660 -45.021 1.00 91.38 167 GLU A C 1
ATOM 1344 O O . GLU A 1 167 ? 19.309 -2.176 -43.914 1.00 91.38 167 GLU A O 1
ATOM 1349 N N . ARG A 1 168 ? 18.664 -3.928 -45.161 1.00 92.00 168 ARG A N 1
ATOM 1350 C CA . ARG A 1 168 ? 18.463 -4.839 -44.034 1.00 92.00 168 ARG A CA 1
ATOM 1351 C C . ARG A 1 168 ? 18.999 -6.224 -44.348 1.00 92.00 168 ARG A C 1
ATOM 1353 O O . ARG A 1 168 ? 18.551 -6.850 -45.306 1.00 92.00 168 ARG A O 1
ATOM 1360 N N . LEU A 1 169 ? 19.879 -6.710 -43.477 1.00 93.12 169 LEU A N 1
ATOM 1361 C CA . LEU A 1 169 ? 20.434 -8.055 -43.526 1.00 93.12 169 LEU A CA 1
ATOM 1362 C C . LEU A 1 169 ? 20.280 -8.755 -42.169 1.00 93.12 169 LEU A C 1
ATOM 1364 O O . LEU A 1 169 ? 20.776 -8.281 -41.145 1.00 93.12 169 LEU A O 1
ATOM 1368 N N . ASN A 1 170 ? 19.597 -9.897 -42.161 1.00 91.81 170 ASN A N 1
ATOM 1369 C CA . ASN A 1 170 ? 19.473 -10.762 -40.989 1.00 91.81 170 ASN A CA 1
ATOM 1370 C C . ASN A 1 170 ? 20.104 -12.132 -41.276 1.00 91.81 170 ASN A C 1
ATOM 1372 O O . ASN A 1 170 ? 19.594 -12.906 -42.084 1.00 91.81 170 ASN A O 1
ATOM 1376 N N . LEU A 1 171 ? 21.212 -12.424 -40.594 1.00 92.69 171 LEU A N 1
ATOM 1377 C CA . LEU A 1 171 ? 21.977 -13.670 -40.679 1.00 92.69 171 LEU A CA 1
ATOM 1378 C C . LEU A 1 171 ? 21.868 -14.512 -39.396 1.00 92.69 171 LEU A C 1
ATOM 1380 O O . LEU A 1 171 ? 22.669 -15.431 -39.209 1.00 92.69 171 LEU A O 1
ATOM 1384 N N . LYS A 1 172 ? 20.886 -14.246 -38.523 1.00 90.69 172 LYS A N 1
ATOM 1385 C CA . LYS A 1 172 ? 20.693 -14.948 -37.243 1.00 90.69 172 LYS A CA 1
ATOM 1386 C C . LYS A 1 172 ? 20.798 -16.478 -37.365 1.00 90.69 172 LYS A C 1
ATOM 1388 O O . LYS A 1 172 ? 20.095 -17.088 -38.170 1.00 90.69 172 LYS A O 1
ATOM 1393 N N . SER A 1 173 ? 21.587 -17.105 -36.489 1.00 88.81 173 SER A N 1
ATOM 1394 C CA . SER A 1 173 ? 21.603 -18.565 -36.283 1.00 88.81 173 SER A CA 1
ATOM 1395 C C . SER A 1 173 ? 21.853 -19.386 -37.561 1.00 88.81 173 SER A C 1
ATOM 1397 O O . SER A 1 173 ? 21.124 -20.336 -37.858 1.00 88.81 173 SER A O 1
ATOM 1399 N N . ASN A 1 174 ? 22.879 -19.025 -38.334 1.00 89.69 174 ASN A N 1
ATOM 1400 C CA . ASN A 1 174 ? 23.174 -19.619 -39.644 1.00 89.69 174 ASN A CA 1
ATOM 1401 C C . ASN A 1 174 ? 24.363 -20.582 -39.686 1.00 89.69 174 ASN A C 1
ATOM 1403 O O . ASN A 1 174 ? 24.640 -21.148 -40.746 1.00 89.69 174 ASN A O 1
ATOM 1407 N N . ARG A 1 175 ? 25.021 -20.814 -38.543 1.00 87.50 175 ARG A N 1
ATOM 1408 C CA . ARG A 1 175 ? 26.234 -21.644 -38.423 1.00 87.50 175 ARG A CA 1
ATOM 1409 C C . ARG A 1 175 ? 27.397 -21.115 -39.275 1.00 87.50 175 ARG A C 1
ATOM 1411 O O . ARG A 1 175 ? 28.179 -21.900 -39.803 1.00 87.50 175 ARG A O 1
ATOM 1418 N N . LEU A 1 176 ? 27.486 -19.792 -39.415 1.00 89.38 176 LEU A N 1
ATOM 1419 C CA . LEU A 1 176 ? 28.601 -19.125 -40.085 1.00 89.38 176 LEU A CA 1
ATOM 1420 C C . LEU A 1 176 ? 29.840 -19.130 -39.186 1.00 89.38 176 LEU A C 1
ATOM 1422 O O . LEU A 1 176 ? 29.740 -18.826 -37.991 1.00 89.38 176 LEU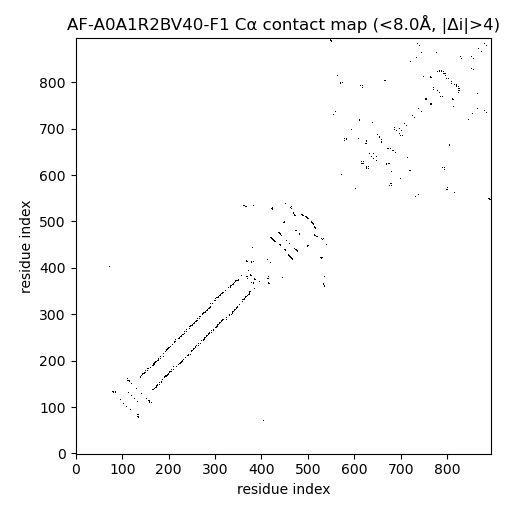 A O 1
ATOM 1426 N N . SER A 1 177 ? 30.992 -19.460 -39.772 1.00 88.44 177 SER A N 1
ATOM 1427 C CA . SER A 1 177 ? 32.301 -19.183 -39.179 1.00 88.44 177 SER A CA 1
ATOM 1428 C C . SER A 1 177 ? 32.803 -17.798 -39.603 1.00 88.44 177 SER A C 1
ATOM 1430 O O . SER A 1 177 ? 32.198 -17.130 -40.446 1.00 88.44 177 SER A O 1
ATOM 1432 N N . GLU A 1 178 ? 33.961 -17.391 -39.077 1.0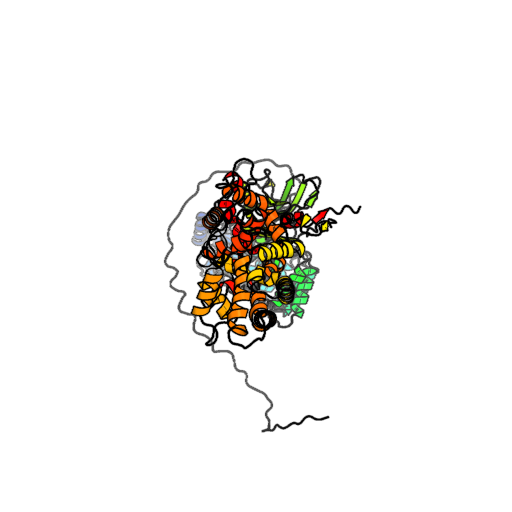0 86.75 178 GLU A N 1
ATOM 1433 C CA . GLU A 1 178 ? 34.679 -16.194 -39.527 1.00 86.75 178 GLU A CA 1
ATOM 1434 C C . GLU A 1 178 ? 34.848 -16.145 -41.054 1.00 86.75 178 GLU A C 1
ATOM 1436 O O . GLU A 1 178 ? 34.747 -15.072 -41.639 1.00 86.75 178 GLU A O 1
ATOM 1441 N N . LYS A 1 179 ? 35.082 -17.284 -41.725 1.00 89.25 179 LYS A N 1
ATOM 1442 C CA . LYS A 1 179 ? 35.294 -17.304 -43.182 1.00 89.25 179 LYS A CA 1
ATOM 1443 C C . LYS A 1 179 ? 34.030 -16.885 -43.928 1.00 89.25 179 LYS A C 1
ATOM 1445 O O . LYS A 1 179 ? 34.080 -15.959 -44.736 1.00 89.25 179 LYS A O 1
ATOM 1450 N N . GLY A 1 180 ? 32.903 -17.533 -43.621 1.00 88.69 180 GLY A N 1
ATOM 1451 C CA . GLY A 1 180 ? 31.611 -17.218 -44.226 1.00 88.69 180 GLY A CA 1
ATOM 1452 C C . GLY A 1 180 ? 31.149 -15.798 -43.901 1.00 88.69 180 GLY A C 1
ATOM 1453 O O . GLY A 1 180 ? 30.638 -15.106 -44.778 1.00 88.69 180 GLY A O 1
ATOM 1454 N N . PHE A 1 181 ? 31.381 -15.319 -42.674 1.00 89.50 181 PHE A N 1
ATOM 1455 C CA . PHE A 1 181 ? 31.055 -13.937 -42.324 1.00 89.50 181 PHE A CA 1
ATOM 1456 C C . PHE A 1 181 ? 31.931 -12.909 -43.023 1.00 89.50 181 PHE A C 1
ATOM 1458 O O . PHE A 1 181 ? 31.383 -11.971 -43.591 1.00 89.50 181 PHE A O 1
ATOM 1465 N N . TYR A 1 182 ? 33.254 -13.070 -43.022 1.00 91.81 182 TYR A N 1
ATOM 1466 C CA . TYR A 1 182 ? 34.167 -12.135 -43.680 1.00 91.81 182 TYR A CA 1
ATOM 1467 C C . TYR A 1 182 ? 33.809 -11.958 -45.162 1.00 91.81 182 TYR A C 1
ATOM 1469 O O . TYR A 1 182 ? 33.722 -10.829 -45.646 1.00 91.81 182 TYR A O 1
ATOM 1477 N N . MET A 1 183 ? 33.498 -13.055 -45.862 1.00 91.31 183 MET A N 1
ATOM 1478 C CA . MET A 1 183 ? 33.041 -13.024 -47.257 1.00 91.31 183 MET A CA 1
ATOM 1479 C C . MET A 1 183 ? 31.772 -12.185 -47.448 1.00 91.31 183 MET A C 1
ATOM 1481 O O . MET A 1 183 ? 31.677 -11.441 -48.420 1.00 91.31 183 MET A O 1
ATOM 1485 N N . ILE A 1 184 ? 30.793 -12.269 -46.545 1.00 92.69 184 ILE A N 1
ATOM 1486 C CA . ILE A 1 184 ? 29.557 -11.481 -46.662 1.00 92.69 184 ILE A CA 1
ATOM 1487 C C . ILE A 1 184 ? 29.796 -10.021 -46.248 1.00 92.69 184 ILE A C 1
ATOM 1489 O O . ILE A 1 184 ? 29.434 -9.104 -46.983 1.00 92.69 184 ILE A O 1
ATOM 1493 N N . LEU A 1 185 ? 30.412 -9.799 -45.084 1.00 92.00 185 LEU A N 1
ATOM 1494 C CA . LEU A 1 185 ? 30.561 -8.481 -44.460 1.00 92.00 185 LEU A CA 1
ATOM 1495 C C . LEU A 1 185 ? 31.473 -7.544 -45.262 1.00 92.00 185 LEU A C 1
ATOM 1497 O O . LEU A 1 185 ? 31.180 -6.354 -45.341 1.00 92.00 185 LEU A O 1
ATOM 1501 N N . SER A 1 186 ? 32.517 -8.069 -45.913 1.00 90.81 186 SER A N 1
ATOM 1502 C CA . SER A 1 186 ? 33.422 -7.285 -46.774 1.00 90.81 186 SER A CA 1
ATOM 1503 C C . SER A 1 186 ? 32.737 -6.646 -47.989 1.00 90.81 186 SER A C 1
ATOM 1505 O O . SER A 1 186 ? 33.251 -5.670 -48.525 1.00 90.81 186 SER A O 1
ATOM 1507 N N . ASN A 1 187 ? 31.557 -7.128 -48.397 1.00 90.31 187 ASN A N 1
ATOM 1508 C CA . ASN A 1 187 ? 30.780 -6.524 -49.484 1.00 90.31 187 ASN A CA 1
ATOM 1509 C C . ASN A 1 187 ? 29.730 -5.505 -48.998 1.00 90.31 187 ASN A C 1
ATOM 1511 O O . ASN A 1 187 ? 29.104 -4.838 -49.818 1.00 90.31 187 ASN A O 1
ATOM 1515 N N . LEU A 1 188 ? 29.534 -5.341 -47.682 1.00 90.06 188 LEU A N 1
ATOM 1516 C CA . LEU A 1 188 ? 28.497 -4.454 -47.135 1.00 90.06 188 LEU A CA 1
ATOM 1517 C C . LEU A 1 188 ? 28.881 -2.973 -47.084 1.00 90.06 188 LEU A C 1
ATOM 1519 O O . LEU A 1 188 ? 27.986 -2.140 -46.975 1.00 90.06 188 LEU A O 1
ATOM 1523 N N . GLU A 1 189 ? 30.166 -2.624 -47.180 1.00 81.38 189 GLU A N 1
ATOM 1524 C CA . GLU A 1 189 ? 30.625 -1.224 -47.125 1.00 81.38 189 GLU A CA 1
ATOM 1525 C C . GLU A 1 189 ? 30.034 -0.363 -48.260 1.00 81.38 189 GLU A C 1
ATOM 1527 O O . GLU A 1 189 ? 29.758 0.821 -48.073 1.00 81.38 189 GLU A O 1
ATOM 1532 N N . ASN A 1 190 ? 29.735 -0.984 -49.406 1.00 78.19 190 ASN A N 1
ATOM 1533 C CA . ASN A 1 190 ? 29.102 -0.346 -50.564 1.00 78.19 190 ASN A CA 1
ATOM 1534 C C . ASN A 1 190 ? 27.563 -0.261 -50.473 1.00 78.19 190 ASN A C 1
ATOM 1536 O O . ASN A 1 190 ? 26.912 0.183 -51.422 1.00 78.19 190 ASN A O 1
ATOM 1540 N N . HIS A 1 191 ? 26.950 -0.698 -49.369 1.00 87.88 191 HIS A N 1
ATOM 1541 C CA . HIS A 1 191 ? 25.497 -0.743 -49.207 1.00 87.88 191 HIS A CA 1
ATOM 1542 C C . HIS A 1 191 ? 25.013 0.133 -48.041 1.00 87.88 191 HIS A C 1
ATOM 1544 O O . HIS A 1 191 ? 25.650 0.179 -46.988 1.00 87.88 191 HIS A O 1
ATOM 1550 N N . PRO A 1 192 ? 23.847 0.798 -48.164 1.00 90.44 192 PRO A N 1
ATOM 1551 C CA . PRO A 1 192 ? 23.289 1.637 -47.107 1.00 90.44 192 PRO A CA 1
ATOM 1552 C C . PRO A 1 192 ? 22.595 0.797 -46.019 1.00 90.44 192 PRO A C 1
ATOM 1554 O O . PRO A 1 192 ? 21.413 0.990 -45.722 1.00 90.44 192 PRO A O 1
ATOM 1557 N N . VAL A 1 193 ? 23.324 -0.149 -45.417 1.00 92.69 193 VAL A N 1
ATOM 1558 C CA . VAL A 1 193 ? 22.795 -1.089 -44.422 1.00 92.69 193 VAL A CA 1
ATOM 1559 C C . VAL A 1 193 ? 22.384 -0.330 -43.162 1.00 92.69 193 VAL A C 1
ATOM 1561 O O . VAL A 1 193 ? 23.213 0.225 -42.446 1.00 92.69 193 VAL A O 1
ATOM 1564 N N . ARG A 1 194 ? 21.082 -0.329 -42.869 1.00 94.44 194 ARG A N 1
ATOM 1565 C CA . ARG A 1 194 ? 20.459 0.288 -41.686 1.00 94.44 194 ARG A CA 1
ATOM 1566 C C . ARG A 1 194 ? 20.226 -0.718 -40.563 1.00 94.44 194 ARG A C 1
ATOM 1568 O O . ARG A 1 194 ? 20.197 -0.322 -39.398 1.00 94.44 194 ARG A O 1
ATOM 1575 N N . TYR A 1 195 ? 20.071 -1.997 -40.901 1.00 94.38 195 TYR A N 1
ATOM 1576 C CA . TYR A 1 195 ? 19.848 -3.097 -39.963 1.00 94.38 195 TYR A CA 1
ATOM 1577 C C . TYR A 1 195 ? 20.770 -4.273 -40.288 1.00 94.38 195 TYR A C 1
ATOM 1579 O O . TYR A 1 195 ? 20.696 -4.821 -41.390 1.00 94.38 195 TYR A O 1
ATOM 1587 N N . LEU A 1 196 ? 21.574 -4.694 -39.311 1.00 95.00 196 LEU A N 1
ATOM 1588 C CA . LEU A 1 196 ? 22.467 -5.845 -39.407 1.00 95.00 196 LEU A CA 1
ATOM 1589 C C . LEU A 1 196 ? 22.314 -6.736 -38.165 1.00 95.00 196 LEU A C 1
ATOM 1591 O O . LEU A 1 196 ? 22.593 -6.306 -37.045 1.00 95.00 196 LEU A O 1
ATOM 1595 N N . SER A 1 197 ? 21.874 -7.983 -38.356 1.00 94.25 197 SER A N 1
ATOM 1596 C CA . SER A 1 197 ? 21.748 -8.974 -37.274 1.00 94.25 197 SER A CA 1
ATOM 1597 C C . SER A 1 197 ? 22.629 -10.182 -37.564 1.00 94.25 197 SER A C 1
ATOM 1599 O O . SER A 1 197 ? 22.396 -10.897 -38.538 1.00 94.25 197 SER A O 1
ATOM 1601 N N . LEU A 1 198 ? 23.643 -10.399 -36.725 1.00 93.62 198 LEU A N 1
ATOM 1602 C CA . LEU A 1 198 ? 24.672 -11.440 -36.887 1.00 93.62 198 LEU A CA 1
ATOM 1603 C C . LEU A 1 198 ? 24.608 -12.511 -35.787 1.00 93.62 198 LEU A C 1
ATOM 1605 O O . LEU A 1 198 ? 25.353 -13.488 -35.821 1.00 93.62 198 LEU A O 1
ATOM 1609 N N . ASN A 1 199 ? 23.710 -12.329 -34.822 1.00 91.12 199 ASN A N 1
ATOM 1610 C CA . ASN A 1 199 ? 23.618 -13.096 -33.588 1.00 91.12 199 ASN A CA 1
ATOM 1611 C C . ASN A 1 199 ? 23.520 -14.627 -33.770 1.00 91.12 199 ASN A C 1
ATOM 1613 O O . ASN A 1 199 ? 22.977 -15.123 -34.762 1.00 91.12 199 ASN A O 1
ATOM 1617 N N . ASP A 1 200 ? 23.971 -15.372 -32.758 1.00 89.94 200 ASP A N 1
ATOM 1618 C CA . ASP A 1 200 ? 24.023 -16.845 -32.729 1.00 89.94 200 ASP A CA 1
ATOM 1619 C C . ASP A 1 200 ? 24.879 -17.465 -33.863 1.00 89.94 200 ASP A C 1
ATOM 1621 O O . ASP A 1 200 ? 24.506 -18.462 -34.488 1.00 89.94 200 ASP A O 1
ATOM 1625 N N . ASN A 1 201 ? 26.037 -16.866 -34.139 1.00 90.12 201 ASN A N 1
ATOM 1626 C CA . ASN A 1 201 ?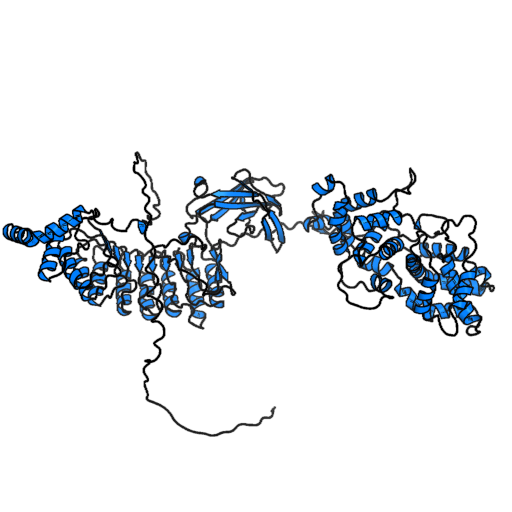 27.060 -17.343 -35.080 1.00 90.12 201 ASN A CA 1
ATOM 1627 C C . ASN A 1 201 ? 28.459 -17.090 -34.473 1.00 90.12 201 ASN A C 1
ATOM 1629 O O . ASN A 1 201 ? 28.551 -16.668 -33.325 1.00 90.12 201 ASN A O 1
ATOM 1633 N N . ILE A 1 202 ? 29.560 -17.332 -35.195 1.00 85.62 202 ILE A N 1
ATOM 1634 C CA . ILE A 1 202 ? 30.919 -17.083 -34.673 1.00 85.62 202 ILE A CA 1
ATOM 1635 C C . ILE A 1 202 ? 31.591 -15.971 -35.480 1.00 85.62 202 ILE A C 1
ATOM 1637 O O . ILE A 1 202 ? 31.948 -16.183 -36.637 1.00 85.62 202 ILE A O 1
ATOM 1641 N N . LEU A 1 203 ? 31.791 -14.801 -34.865 1.00 84.56 203 LEU A N 1
ATOM 1642 C CA . LEU A 1 203 ? 32.625 -13.740 -35.434 1.00 84.56 203 LEU A CA 1
ATOM 1643 C C . LEU A 1 203 ? 34.091 -13.977 -35.060 1.00 84.56 203 LEU A C 1
ATOM 1645 O O . LEU A 1 203 ? 34.409 -14.183 -33.892 1.00 84.56 203 LEU A O 1
ATOM 1649 N N . GLY A 1 204 ? 34.976 -13.921 -36.055 1.00 84.50 204 GLY A N 1
ATOM 1650 C CA . GLY A 1 204 ? 36.419 -13.784 -35.845 1.00 84.50 204 GLY A CA 1
ATOM 1651 C C . GLY A 1 204 ? 36.890 -12.363 -36.156 1.00 84.50 204 GLY A C 1
ATOM 1652 O O . GLY A 1 204 ? 36.134 -11.555 -36.698 1.00 84.50 204 GLY A O 1
ATOM 1653 N N . GLU A 1 205 ? 38.145 -12.069 -35.830 1.00 87.31 205 GLU A N 1
ATOM 1654 C CA . GLU A 1 205 ? 38.734 -10.720 -35.832 1.00 87.31 205 GLU A CA 1
ATOM 1655 C C . GLU A 1 205 ? 38.521 -9.967 -37.157 1.00 87.31 205 GLU A C 1
ATOM 1657 O O . GLU A 1 205 ? 37.886 -8.917 -37.170 1.00 87.31 205 GLU A O 1
ATOM 1662 N N . ARG A 1 206 ? 38.861 -10.578 -38.299 1.00 88.69 206 ARG A N 1
ATOM 1663 C CA . ARG A 1 206 ? 38.661 -9.966 -39.630 1.00 88.69 206 ARG A CA 1
ATOM 1664 C C . ARG A 1 206 ? 37.199 -9.692 -39.984 1.00 88.69 206 ARG A C 1
ATOM 1666 O O . ARG A 1 206 ? 36.903 -8.744 -40.702 1.00 88.69 206 ARG A O 1
ATOM 1673 N N . SER A 1 207 ? 36.270 -10.529 -39.511 1.00 89.44 207 SER A N 1
ATOM 1674 C CA . SER A 1 207 ? 34.830 -10.260 -39.674 1.00 89.44 207 SER A CA 1
ATOM 1675 C C . SER A 1 207 ? 34.401 -9.063 -38.831 1.00 89.44 207 SER A C 1
ATOM 1677 O O . SER A 1 207 ? 33.505 -8.317 -39.219 1.00 89.44 207 SER A O 1
ATOM 1679 N N . PHE A 1 208 ? 35.039 -8.883 -37.676 1.00 91.00 208 PHE A N 1
ATOM 1680 C CA . PHE A 1 208 ? 34.781 -7.778 -36.774 1.00 91.00 208 PHE A CA 1
ATOM 1681 C C . PHE A 1 208 ? 35.343 -6.451 -37.297 1.00 91.00 208 PHE A C 1
ATOM 1683 O O . PHE A 1 208 ? 34.646 -5.440 -37.242 1.00 91.00 208 PHE A O 1
ATOM 1690 N N . ASP A 1 209 ? 36.525 -6.460 -37.914 1.00 90.75 209 ASP A N 1
ATOM 1691 C CA . ASP A 1 209 ? 37.094 -5.283 -38.581 1.00 90.75 209 ASP A CA 1
ATOM 1692 C C . ASP A 1 209 ? 36.183 -4.738 -39.688 1.00 90.75 209 ASP A C 1
ATOM 1694 O O . ASP A 1 209 ? 36.010 -3.524 -39.790 1.00 90.75 209 ASP A O 1
ATOM 1698 N N . CYS A 1 210 ? 35.513 -5.608 -40.457 1.00 91.69 210 CYS A N 1
ATOM 1699 C CA . CYS A 1 210 ? 34.484 -5.180 -41.413 1.00 91.69 210 CYS A CA 1
ATOM 1700 C C . CYS A 1 210 ? 33.304 -4.464 -40.725 1.00 91.69 210 CYS A C 1
ATOM 1702 O O . CYS A 1 210 ? 32.757 -3.507 -41.261 1.00 91.69 210 CYS A O 1
ATOM 1704 N N . ILE A 1 211 ? 32.899 -4.885 -39.522 1.00 92.69 211 ILE A N 1
ATOM 1705 C CA . ILE A 1 211 ? 31.840 -4.198 -38.759 1.00 92.69 211 ILE A CA 1
ATOM 1706 C C . ILE A 1 211 ? 32.341 -2.826 -38.287 1.00 92.69 211 ILE A C 1
ATOM 1708 O O . ILE A 1 211 ? 31.607 -1.839 -38.368 1.00 92.69 211 ILE A O 1
ATOM 1712 N N . LEU A 1 212 ? 33.600 -2.740 -37.844 1.00 93.62 212 LEU A N 1
ATOM 1713 C CA . LEU A 1 212 ? 34.225 -1.474 -37.465 1.00 93.62 212 LEU A CA 1
ATOM 1714 C C . LEU A 1 212 ? 34.383 -0.524 -38.665 1.00 93.62 212 LEU A C 1
ATOM 1716 O O . LEU A 1 212 ? 34.173 0.673 -38.485 1.00 93.62 212 LEU A O 1
ATOM 1720 N N . SER A 1 213 ? 34.695 -1.006 -39.875 1.00 91.44 213 SER A N 1
ATOM 1721 C CA . SER A 1 213 ? 34.761 -0.153 -41.076 1.00 91.44 213 SER A CA 1
ATOM 1722 C C . SER A 1 213 ? 33.384 0.394 -41.462 1.00 91.44 213 SER A C 1
ATOM 1724 O O . SER A 1 213 ? 33.242 1.604 -41.641 1.00 91.44 213 SER A O 1
ATOM 1726 N N . ILE A 1 214 ? 32.339 -0.444 -41.449 1.00 91.62 214 ILE A N 1
ATOM 1727 C CA . ILE A 1 214 ? 30.943 -0.025 -41.681 1.00 91.62 214 ILE A CA 1
ATOM 1728 C C . ILE A 1 214 ? 30.510 1.066 -40.682 1.00 91.62 214 ILE A C 1
ATOM 1730 O O . ILE A 1 214 ? 29.833 2.020 -41.065 1.00 91.62 214 ILE A O 1
ATOM 1734 N N . LEU A 1 215 ? 30.919 0.963 -39.411 1.00 93.19 215 LEU A N 1
ATOM 1735 C CA . LEU A 1 215 ? 30.619 1.958 -38.370 1.00 93.19 215 LEU A CA 1
ATOM 1736 C C . LEU A 1 215 ? 31.465 3.242 -38.459 1.00 93.19 215 LEU A C 1
ATOM 1738 O O . LEU A 1 215 ? 30.988 4.296 -38.035 1.00 93.19 215 LEU A O 1
ATOM 1742 N N . LYS A 1 216 ? 32.692 3.161 -38.994 1.00 91.50 216 LYS A N 1
ATOM 1743 C CA . LYS A 1 216 ? 33.601 4.299 -39.247 1.00 91.50 216 LYS A CA 1
ATOM 1744 C C . LYS A 1 216 ? 33.320 5.030 -40.566 1.00 91.50 216 LYS A C 1
ATOM 1746 O O . LYS A 1 216 ? 33.889 6.098 -40.784 1.00 91.50 216 LYS A O 1
ATOM 1751 N N . SER A 1 217 ? 32.500 4.457 -41.451 1.00 85.88 217 SER A N 1
ATOM 1752 C CA . SER A 1 217 ? 32.196 5.014 -42.774 1.00 85.88 217 SER A CA 1
ATOM 1753 C C . SER A 1 217 ? 31.758 6.480 -42.702 1.00 85.88 217 SER A C 1
ATOM 1755 O O . SER A 1 217 ? 30.976 6.866 -41.834 1.00 85.88 217 SER A O 1
ATOM 1757 N N . SER A 1 218 ? 32.207 7.292 -43.665 1.00 75.62 218 SER A N 1
ATOM 1758 C CA . SER A 1 218 ? 31.874 8.723 -43.769 1.00 75.62 218 SER A CA 1
ATOM 1759 C C . SER A 1 218 ? 30.384 8.998 -44.012 1.00 75.62 218 SER A C 1
ATOM 1761 O O . SER A 1 218 ? 29.926 10.129 -43.850 1.00 75.62 218 SER A O 1
ATOM 1763 N N . LYS A 1 219 ? 29.612 7.968 -44.378 1.00 77.69 219 LYS A N 1
ATOM 1764 C CA . LYS A 1 219 ? 28.146 7.985 -44.449 1.00 77.69 219 LYS A CA 1
ATOM 1765 C C . LYS A 1 219 ? 27.600 6.825 -43.610 1.00 77.69 219 LYS A C 1
ATOM 1767 O O . LYS A 1 219 ? 27.197 5.804 -44.171 1.00 77.69 219 LYS A O 1
ATOM 1772 N N . PRO A 1 220 ? 27.598 6.935 -42.272 1.00 77.38 220 PRO A N 1
ATOM 1773 C CA . PRO A 1 220 ? 27.229 5.818 -41.421 1.00 77.38 220 PRO A CA 1
ATOM 1774 C C . PRO A 1 220 ? 25.703 5.630 -41.472 1.00 77.38 220 PRO A C 1
ATOM 1776 O O . PRO A 1 220 ? 24.928 6.431 -40.951 1.00 77.38 220 PRO A O 1
ATOM 1779 N N . TYR A 1 221 ? 25.248 4.580 -42.160 1.00 88.19 221 TYR A N 1
ATOM 1780 C CA . TYR A 1 221 ? 23.818 4.272 -42.316 1.00 88.19 221 TYR A CA 1
ATOM 1781 C C . TYR A 1 221 ? 23.267 3.356 -41.218 1.00 88.19 221 TYR A C 1
ATOM 1783 O O . TYR A 1 221 ? 22.047 3.289 -41.033 1.00 88.19 221 TYR A O 1
ATOM 1791 N N . LEU A 1 222 ? 24.142 2.649 -40.498 1.00 94.50 222 LEU A N 1
ATOM 1792 C CA . LEU A 1 222 ? 23.767 1.559 -39.606 1.00 94.50 222 LEU A CA 1
ATOM 1793 C C . LEU A 1 222 ? 23.086 2.085 -38.340 1.00 94.50 222 LEU A C 1
ATOM 1795 O O . LEU A 1 222 ? 23.713 2.746 -37.515 1.00 94.50 222 LEU A O 1
ATOM 1799 N N . LYS A 1 223 ? 21.792 1.771 -38.191 1.00 95.88 223 LYS A N 1
ATOM 1800 C CA . LYS A 1 223 ? 20.953 2.177 -37.051 1.00 95.88 223 LYS A CA 1
ATOM 1801 C C . LYS A 1 223 ? 20.748 1.067 -36.029 1.00 95.88 223 LYS A C 1
ATOM 1803 O O . LYS A 1 223 ? 20.484 1.375 -34.867 1.00 95.88 223 LYS A O 1
ATOM 1808 N N . HIS A 1 224 ? 20.846 -0.193 -36.450 1.00 96.38 224 HIS A N 1
ATOM 1809 C CA . HIS A 1 224 ? 20.626 -1.371 -35.616 1.00 96.38 224 HIS A CA 1
ATOM 1810 C C . HIS A 1 224 ? 21.693 -2.431 -35.881 1.00 96.38 224 HIS A C 1
ATOM 1812 O O . HIS A 1 224 ? 21.775 -2.952 -36.996 1.00 96.38 224 HIS A O 1
ATOM 1818 N N . LEU A 1 225 ? 22.459 -2.770 -34.844 1.00 96.50 225 LEU A N 1
ATOM 1819 C CA . LEU A 1 225 ? 23.492 -3.799 -34.868 1.00 96.50 225 LEU A CA 1
ATOM 1820 C C . LEU A 1 225 ? 23.237 -4.816 -33.749 1.00 96.50 225 LEU A C 1
ATOM 1822 O O . LEU A 1 225 ? 23.213 -4.460 -32.571 1.00 96.50 225 LEU A O 1
ATOM 1826 N N . ASN A 1 226 ? 23.044 -6.082 -34.113 1.00 95.06 226 ASN A N 1
ATOM 1827 C CA . ASN A 1 226 ? 22.846 -7.167 -33.153 1.00 95.06 226 ASN A CA 1
ATOM 1828 C C . ASN A 1 226 ? 23.985 -8.194 -33.235 1.00 95.06 226 ASN A C 1
ATOM 1830 O O . ASN A 1 226 ? 24.103 -8.926 -34.225 1.00 95.06 226 ASN A O 1
ATOM 1834 N N . LEU A 1 227 ? 24.782 -8.240 -32.163 1.00 95.44 227 LEU A N 1
ATOM 1835 C CA . LEU A 1 227 ? 25.922 -9.129 -31.944 1.00 95.44 227 LEU A CA 1
ATOM 1836 C C . LEU A 1 227 ? 25.677 -10.080 -30.754 1.00 95.44 227 LEU A C 1
ATOM 1838 O O . LEU A 1 227 ? 26.623 -10.526 -30.112 1.00 95.44 227 LEU A O 1
ATOM 1842 N N . GLU A 1 228 ? 24.421 -10.386 -30.414 1.00 93.94 228 GLU A N 1
ATOM 1843 C CA . GLU A 1 228 ? 24.108 -11.346 -29.346 1.00 93.94 228 GLU A CA 1
ATOM 1844 C C . GLU A 1 228 ? 24.739 -12.722 -29.636 1.00 93.94 228 GLU A C 1
ATOM 1846 O O . GLU A 1 228 ? 24.539 -13.288 -30.712 1.00 93.94 228 GLU A O 1
ATOM 1851 N N . ASN A 1 229 ? 25.463 -13.301 -28.675 1.00 92.88 229 ASN A N 1
ATOM 1852 C CA . ASN A 1 229 ? 26.051 -14.640 -28.802 1.00 92.88 229 ASN A CA 1
ATOM 1853 C C . ASN A 1 229 ? 26.921 -14.797 -30.072 1.00 92.88 229 ASN A C 1
ATOM 1855 O O . ASN A 1 229 ? 26.746 -15.744 -30.843 1.00 92.88 229 ASN A O 1
ATOM 1859 N N . THR A 1 230 ? 27.832 -13.846 -30.318 1.00 92.50 230 THR A N 1
ATOM 1860 C CA . THR A 1 230 ? 28.796 -13.899 -31.437 1.00 92.50 230 THR A CA 1
ATOM 1861 C C . THR A 1 230 ? 30.232 -14.222 -31.022 1.00 92.50 230 THR A C 1
ATOM 1863 O O . THR A 1 230 ? 31.095 -14.335 -31.892 1.00 92.50 230 THR A O 1
ATOM 1866 N N . ARG A 1 231 ? 30.489 -14.386 -29.714 1.00 87.06 231 ARG A N 1
ATOM 1867 C CA . ARG A 1 231 ? 31.811 -14.649 -29.102 1.00 87.06 231 ARG A CA 1
ATOM 1868 C C . ARG A 1 231 ? 32.846 -13.542 -29.340 1.00 87.06 231 ARG A C 1
ATOM 1870 O O . ARG A 1 231 ? 34.032 -13.821 -29.491 1.00 87.06 231 ARG A O 1
ATOM 1877 N N . ILE A 1 232 ? 32.400 -12.286 -29.363 1.00 89.75 232 ILE A N 1
ATOM 1878 C CA . ILE A 1 232 ? 33.301 -11.130 -29.473 1.00 89.75 232 ILE A CA 1
ATOM 1879 C C . ILE A 1 232 ? 34.264 -11.080 -28.262 1.00 89.75 232 ILE A C 1
ATOM 1881 O O . ILE A 1 232 ? 33.802 -11.125 -27.121 1.00 89.75 232 ILE A O 1
ATOM 1885 N N . PRO A 1 233 ? 35.593 -10.984 -28.466 1.00 87.88 233 PRO A N 1
ATOM 1886 C CA . PRO A 1 233 ? 36.546 -10.850 -27.368 1.00 87.88 233 PRO A CA 1
ATOM 1887 C C . PRO A 1 233 ? 36.495 -9.444 -26.751 1.00 87.88 233 PRO A C 1
ATOM 1889 O O . PRO A 1 233 ? 36.114 -8.474 -27.408 1.00 87.88 233 PRO A O 1
ATOM 1892 N N . ALA A 1 234 ? 36.958 -9.305 -25.504 1.00 89.31 234 ALA A N 1
ATOM 1893 C CA . ALA A 1 234 ? 36.949 -8.030 -24.779 1.00 89.31 234 ALA A CA 1
ATOM 1894 C C . ALA A 1 234 ? 37.628 -6.877 -25.550 1.00 89.31 234 ALA A C 1
ATOM 1896 O O . ALA A 1 234 ? 37.090 -5.773 -25.587 1.00 89.31 234 ALA A O 1
ATOM 1897 N N . GLY A 1 235 ? 38.752 -7.139 -26.232 1.00 92.00 235 GLY A N 1
ATOM 1898 C CA . GLY A 1 235 ? 39.429 -6.147 -27.080 1.00 92.00 235 GLY A CA 1
ATOM 1899 C C . GLY A 1 235 ? 38.570 -5.646 -28.250 1.00 92.00 235 GLY A C 1
ATOM 1900 O O . GLY A 1 235 ? 38.596 -4.459 -28.563 1.00 92.00 235 GLY A O 1
ATOM 1901 N N . GLY A 1 236 ? 37.729 -6.511 -28.829 1.00 92.62 236 GLY A N 1
ATOM 1902 C CA . GLY A 1 236 ? 36.758 -6.120 -29.854 1.00 92.62 236 GLY A CA 1
ATOM 1903 C C . GLY A 1 236 ? 35.679 -5.184 -29.303 1.00 92.62 236 GLY A C 1
ATOM 1904 O O . GLY A 1 236 ? 35.330 -4.199 -29.949 1.00 92.62 236 GLY A O 1
ATOM 1905 N N . VAL A 1 237 ? 35.196 -5.423 -28.077 1.00 95.12 237 VAL A N 1
ATOM 1906 C CA . VAL A 1 237 ? 34.249 -4.505 -27.413 1.00 95.12 237 VAL A CA 1
ATOM 1907 C C . VAL A 1 237 ? 34.895 -3.149 -27.122 1.00 95.12 237 VAL A C 1
ATOM 1909 O O . VAL A 1 237 ? 34.251 -2.127 -27.337 1.00 95.12 237 VAL A O 1
ATOM 1912 N N . VAL A 1 238 ? 36.163 -3.117 -26.699 1.00 96.25 238 VAL A N 1
ATOM 1913 C CA . VAL A 1 238 ? 36.911 -1.862 -26.496 1.00 96.25 238 VAL A CA 1
ATOM 1914 C C . VAL A 1 238 ? 37.054 -1.087 -27.813 1.00 96.25 238 VAL A C 1
ATOM 1916 O O . VAL A 1 238 ? 36.746 0.103 -27.858 1.00 96.25 238 VAL A O 1
ATOM 1919 N N . ALA A 1 239 ? 37.440 -1.758 -28.904 1.00 96.44 239 ALA A N 1
ATOM 1920 C CA . ALA A 1 239 ? 37.548 -1.137 -30.226 1.00 96.44 239 ALA A CA 1
ATOM 1921 C C . ALA A 1 239 ? 36.196 -0.599 -30.735 1.00 96.44 239 ALA A C 1
ATOM 1923 O O . ALA A 1 239 ? 36.127 0.507 -31.272 1.00 96.44 239 ALA A O 1
ATOM 1924 N N . LEU A 1 240 ? 35.110 -1.349 -30.522 1.00 96.94 240 LEU A N 1
ATOM 1925 C CA . LEU A 1 240 ? 33.749 -0.926 -30.854 1.00 96.94 240 LEU A CA 1
ATOM 1926 C C . LEU A 1 240 ? 33.315 0.297 -30.054 1.00 96.94 240 LEU A C 1
ATOM 1928 O O . LEU A 1 240 ? 32.805 1.249 -30.635 1.00 96.94 240 LEU A O 1
ATOM 1932 N N . ALA A 1 241 ? 33.533 0.283 -28.740 1.00 97.19 241 ALA A N 1
ATOM 1933 C CA . ALA A 1 241 ? 33.189 1.391 -27.863 1.00 97.19 241 ALA A CA 1
ATOM 1934 C C . ALA A 1 241 ? 33.885 2.688 -28.314 1.00 97.19 241 ALA A C 1
ATOM 1936 O O . ALA A 1 241 ? 33.213 3.701 -28.493 1.00 97.19 241 ALA A O 1
ATOM 1937 N N . GLY A 1 242 ? 35.185 2.623 -28.629 1.00 96.88 242 GLY A N 1
ATOM 1938 C CA . GLY A 1 242 ? 35.946 3.761 -29.158 1.00 96.88 242 GLY A CA 1
ATOM 1939 C C . GLY A 1 242 ? 35.428 4.300 -30.499 1.00 96.88 242 GLY A C 1
ATOM 1940 O O . GLY A 1 242 ? 35.399 5.512 -30.699 1.00 96.88 242 GLY A O 1
ATOM 1941 N N . VAL A 1 243 ? 34.959 3.435 -31.409 1.00 96.31 243 VAL A N 1
ATOM 1942 C CA . VAL A 1 243 ? 34.295 3.870 -32.659 1.00 96.31 243 VAL A CA 1
ATOM 1943 C C . VAL A 1 243 ? 32.936 4.513 -32.380 1.00 96.31 243 VAL A C 1
ATOM 1945 O O . VAL A 1 243 ? 32.554 5.480 -33.037 1.00 96.31 243 VAL A O 1
ATOM 1948 N N . LEU A 1 244 ? 32.194 3.997 -31.402 1.00 96.56 244 LEU A N 1
ATOM 1949 C CA . LEU A 1 244 ? 30.871 4.512 -31.067 1.00 96.56 244 LEU A CA 1
ATOM 1950 C C . LEU A 1 244 ? 30.910 5.866 -30.346 1.00 96.56 244 LEU A C 1
ATOM 1952 O O . LEU A 1 244 ? 29.930 6.597 -30.454 1.00 96.56 244 LEU A O 1
ATOM 1956 N N . CYS A 1 245 ? 32.028 6.264 -29.728 1.00 95.12 245 CYS A N 1
ATOM 1957 C CA . CYS A 1 245 ? 32.211 7.624 -29.198 1.00 95.12 245 CYS A CA 1
ATOM 1958 C C . CYS A 1 245 ? 31.961 8.723 -30.249 1.00 95.12 245 CYS A C 1
ATOM 1960 O O . CYS A 1 245 ? 31.461 9.788 -29.902 1.00 95.12 245 CYS A O 1
ATOM 1962 N N . SER A 1 246 ? 32.280 8.475 -31.527 1.00 91.50 246 SER A N 1
ATOM 1963 C CA . SER A 1 246 ? 32.077 9.430 -32.631 1.00 91.50 246 SER A CA 1
ATOM 1964 C C . SER A 1 246 ? 30.999 9.015 -33.641 1.00 91.50 246 SER A C 1
ATOM 1966 O O . SER A 1 246 ? 30.669 9.794 -34.537 1.00 91.50 246 SER A O 1
ATOM 1968 N N . ASN A 1 247 ? 30.410 7.819 -33.516 1.00 94.31 247 ASN A N 1
ATOM 1969 C CA . ASN A 1 247 ? 29.380 7.352 -34.442 1.00 94.31 247 ASN A CA 1
ATOM 1970 C C . ASN A 1 247 ? 28.040 8.089 -34.240 1.00 94.31 247 ASN A C 1
ATOM 1972 O O . ASN A 1 247 ? 27.431 8.063 -33.168 1.00 94.31 247 ASN A O 1
ATOM 1976 N N . GLN A 1 248 ? 27.531 8.684 -35.321 1.00 92.56 248 GLN A N 1
ATOM 1977 C CA . GLN A 1 248 ? 26.303 9.487 -35.309 1.00 92.56 248 GLN A CA 1
ATOM 1978 C C . GLN A 1 248 ? 25.061 8.755 -35.862 1.00 92.56 248 GLN A C 1
ATOM 1980 O O . GLN A 1 248 ? 24.038 9.387 -36.127 1.00 92.56 248 GLN A O 1
ATOM 1985 N N . SER A 1 249 ? 25.117 7.431 -36.057 1.00 95.06 249 SER A N 1
ATOM 1986 C CA . SER A 1 249 ? 24.057 6.664 -36.735 1.00 95.06 249 SER A CA 1
ATOM 1987 C C . SER A 1 249 ? 23.396 5.588 -35.881 1.00 95.06 249 SER A C 1
ATOM 1989 O O . SER A 1 249 ? 22.202 5.319 -36.055 1.00 95.06 249 SER A O 1
ATOM 1991 N N . LEU A 1 250 ? 24.159 4.934 -35.002 1.00 97.12 250 LEU A N 1
ATOM 1992 C CA . LEU A 1 250 ? 23.724 3.713 -34.341 1.00 97.12 250 LEU A CA 1
ATOM 1993 C C . LEU A 1 250 ? 22.764 4.033 -33.196 1.00 97.12 250 LEU A C 1
ATOM 1995 O O . LEU A 1 250 ? 23.127 4.654 -32.207 1.00 97.12 250 LEU A O 1
ATOM 1999 N N . THR A 1 251 ? 21.523 3.568 -33.322 1.00 97.44 251 THR A N 1
ATOM 2000 C CA . THR A 1 251 ? 20.459 3.777 -32.324 1.00 97.44 251 THR A CA 1
ATOM 2001 C C . THR A 1 251 ? 20.208 2.547 -31.453 1.00 97.44 251 THR A C 1
ATOM 2003 O O . THR A 1 251 ? 19.619 2.666 -30.379 1.00 97.44 251 THR A O 1
ATOM 2006 N N . PHE A 1 252 ? 20.662 1.373 -31.892 1.00 97.44 252 PHE A N 1
ATOM 2007 C CA . PHE A 1 252 ? 20.502 0.099 -31.202 1.00 97.44 252 PHE A CA 1
ATOM 2008 C C . PHE A 1 252 ? 21.779 -0.734 -31.301 1.00 97.44 252 PHE A C 1
ATOM 2010 O O . PHE A 1 252 ? 22.261 -0.986 -32.410 1.00 97.44 252 PHE A O 1
ATOM 2017 N N . LEU A 1 253 ? 22.241 -1.237 -30.157 1.00 97.69 253 LEU A N 1
ATOM 2018 C CA . LEU A 1 253 ? 23.326 -2.205 -30.046 1.00 97.69 253 LEU A CA 1
ATOM 2019 C C . LEU A 1 253 ? 22.930 -3.341 -29.095 1.00 97.69 253 LEU A C 1
ATOM 2021 O O . LEU A 1 253 ? 22.496 -3.083 -27.974 1.00 97.69 253 LEU A O 1
ATOM 2025 N N . SER A 1 254 ? 23.137 -4.591 -29.513 1.00 96.50 254 SER A N 1
ATOM 2026 C CA . SER A 1 254 ? 23.148 -5.748 -28.609 1.00 96.50 254 SER A CA 1
ATOM 2027 C C . SER A 1 254 ? 24.527 -6.398 -28.591 1.00 96.50 254 SER A C 1
ATOM 2029 O O . SER A 1 254 ? 25.076 -6.722 -29.646 1.00 96.50 254 SER A O 1
ATOM 2031 N N . LEU A 1 255 ? 25.057 -6.586 -27.382 1.00 96.69 255 LEU A N 1
ATOM 2032 C CA . LEU A 1 255 ? 26.298 -7.287 -27.038 1.00 96.69 255 LEU A CA 1
ATOM 2033 C C . LEU A 1 255 ? 26.034 -8.439 -26.047 1.00 96.69 255 LEU A C 1
ATOM 2035 O O . LEU A 1 255 ? 26.951 -8.936 -25.390 1.00 96.69 255 LEU A O 1
ATOM 2039 N N . ALA A 1 256 ? 24.783 -8.874 -25.926 1.00 94.88 256 ALA A N 1
ATOM 2040 C CA . ALA A 1 256 ? 24.361 -9.925 -25.011 1.00 94.88 256 ALA A CA 1
ATOM 2041 C C . ALA A 1 256 ? 25.047 -11.282 -25.246 1.00 94.88 256 ALA A C 1
ATOM 2043 O O . ALA A 1 256 ? 25.446 -11.595 -26.368 1.00 94.88 256 ALA A O 1
ATOM 2044 N N . LYS A 1 257 ? 25.126 -12.135 -24.215 1.00 93.56 257 LYS A N 1
ATOM 2045 C CA . LYS A 1 257 ? 25.647 -13.521 -24.323 1.00 93.56 257 LYS A CA 1
ATOM 2046 C C . LYS A 1 257 ? 27.049 -13.629 -24.937 1.00 93.56 257 LYS A C 1
ATOM 2048 O O . LYS A 1 257 ? 27.348 -14.588 -25.643 1.00 93.56 257 LYS A O 1
ATOM 2053 N N . ASN A 1 258 ? 27.913 -12.650 -24.6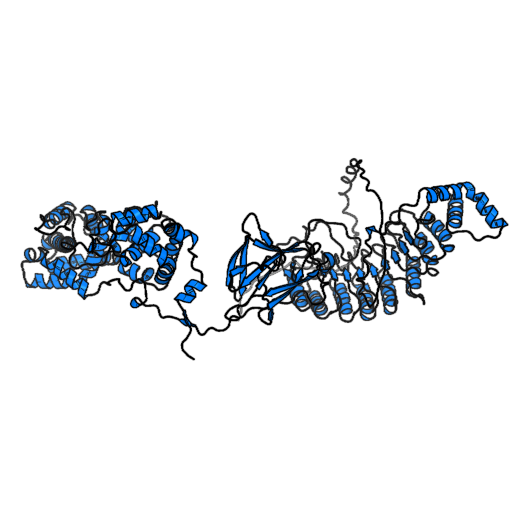84 1.00 94.62 258 ASN A N 1
ATOM 2054 C CA . ASN A 1 258 ? 29.293 -12.629 -25.176 1.00 94.62 258 ASN A CA 1
ATOM 2055 C C . ASN A 1 258 ? 30.332 -12.828 -24.061 1.00 94.62 258 ASN A C 1
ATOM 2057 O O . ASN A 1 258 ? 31.519 -12.604 -24.279 1.00 94.62 258 ASN A O 1
ATOM 2061 N N . ASN A 1 259 ? 29.897 -13.264 -22.874 1.00 93.38 259 ASN A N 1
ATOM 2062 C CA . ASN A 1 259 ? 30.746 -13.516 -21.706 1.00 93.38 259 ASN A CA 1
ATOM 2063 C C . ASN A 1 259 ? 31.575 -12.283 -21.281 1.00 93.38 259 ASN A C 1
ATOM 2065 O O . ASN A 1 259 ? 32.678 -12.420 -20.749 1.00 93.38 259 ASN A O 1
ATOM 2069 N N . LEU A 1 260 ? 31.050 -11.073 -21.507 1.00 94.69 260 LEU A N 1
ATOM 2070 C CA . LEU A 1 260 ? 31.750 -9.824 -21.192 1.00 94.69 260 LEU A CA 1
ATOM 2071 C C . LEU A 1 260 ? 31.919 -9.665 -19.680 1.00 94.69 260 LEU A C 1
ATOM 2073 O O . LEU A 1 260 ? 30.949 -9.804 -18.944 1.00 94.69 260 LEU A O 1
ATOM 2077 N N . ASN A 1 261 ? 33.133 -9.364 -19.222 1.00 93.62 261 ASN A N 1
ATOM 2078 C CA . ASN A 1 261 ? 33.440 -9.104 -17.813 1.00 93.62 261 ASN A CA 1
ATOM 2079 C C . ASN A 1 261 ? 33.611 -7.592 -17.543 1.00 93.62 261 ASN A C 1
ATOM 2081 O O . ASN A 1 261 ? 33.311 -6.765 -18.405 1.00 93.62 261 ASN A O 1
ATOM 2085 N N . ALA A 1 262 ? 34.097 -7.217 -16.356 1.00 93.62 262 ALA A N 1
ATOM 2086 C CA . ALA A 1 262 ? 34.323 -5.815 -15.992 1.00 93.62 262 ALA A CA 1
ATOM 2087 C C . ALA A 1 262 ? 35.377 -5.094 -16.868 1.00 93.62 262 ALA A C 1
ATOM 2089 O O . ALA A 1 262 ? 35.290 -3.882 -17.045 1.00 93.62 262 ALA A O 1
ATOM 2090 N N . GLY A 1 263 ? 36.323 -5.813 -17.488 1.00 94.88 263 GLY A N 1
ATOM 2091 C CA . GLY A 1 263 ? 37.424 -5.237 -18.277 1.00 94.88 263 GLY A CA 1
ATOM 2092 C C . GLY A 1 263 ? 36.991 -4.256 -19.384 1.00 94.88 263 GLY A C 1
ATOM 2093 O O . GLY A 1 263 ? 37.408 -3.097 -19.357 1.00 94.88 263 GLY A O 1
ATOM 2094 N N . PRO A 1 264 ? 36.131 -4.652 -20.346 1.00 95.88 264 PRO A N 1
ATOM 2095 C CA . PRO A 1 264 ? 35.621 -3.738 -21.372 1.00 95.88 264 PRO A CA 1
ATOM 2096 C C . PRO A 1 264 ? 34.645 -2.671 -20.841 1.00 95.88 264 PRO A C 1
ATOM 2098 O O . PRO A 1 264 ? 34.329 -1.734 -21.575 1.00 95.88 264 PRO A O 1
ATOM 2101 N N . CYS A 1 265 ? 34.170 -2.759 -19.590 1.00 97.75 265 CYS A N 1
ATOM 2102 C CA . CYS A 1 265 ? 33.174 -1.819 -19.062 1.00 97.75 265 CYS A CA 1
ATOM 2103 C C . CYS A 1 265 ? 33.718 -0.391 -18.908 1.00 97.75 265 CYS A C 1
ATOM 2105 O O . CYS A 1 265 ? 32.940 0.552 -19.012 1.00 97.75 265 CYS A O 1
ATOM 2107 N N . LYS A 1 266 ? 35.040 -0.200 -18.764 1.00 97.56 266 LYS A N 1
ATOM 2108 C CA . LYS A 1 266 ? 35.650 1.142 -18.795 1.00 97.56 266 LYS A CA 1
ATOM 2109 C C . LYS A 1 266 ? 35.471 1.822 -20.160 1.00 97.56 266 LYS A C 1
ATOM 2111 O O . LYS A 1 266 ? 35.056 2.973 -20.220 1.00 97.56 266 LYS A O 1
ATOM 2116 N N . ALA A 1 267 ? 35.707 1.097 -21.254 1.00 98.06 267 ALA A N 1
ATOM 2117 C CA . ALA A 1 267 ? 35.496 1.634 -22.598 1.00 98.06 267 ALA A CA 1
ATOM 2118 C C . ALA A 1 267 ? 34.000 1.860 -22.886 1.00 98.06 267 ALA A C 1
ATOM 2120 O O . ALA A 1 267 ? 33.631 2.852 -23.509 1.00 98.06 267 ALA A O 1
ATOM 2121 N N . LEU A 1 268 ? 33.118 0.983 -22.384 1.00 98.06 268 LEU A N 1
ATOM 2122 C CA . LEU A 1 268 ? 31.667 1.191 -22.470 1.00 98.06 268 LEU A CA 1
ATOM 2123 C C . LEU A 1 268 ? 31.202 2.421 -21.672 1.00 98.06 268 LEU A C 1
ATOM 2125 O O . LEU A 1 268 ? 30.336 3.139 -22.161 1.00 98.06 268 LEU A O 1
ATOM 2129 N N . LYS A 1 269 ? 31.793 2.704 -20.502 1.00 98.12 269 LYS A N 1
ATOM 2130 C CA . LYS A 1 269 ? 31.567 3.946 -19.745 1.00 98.12 269 LYS A CA 1
ATOM 2131 C C . LYS A 1 269 ? 31.926 5.171 -20.587 1.00 98.12 269 LYS A C 1
ATOM 2133 O O . LYS A 1 269 ? 31.075 6.029 -20.793 1.00 98.12 269 LYS A O 1
ATOM 2138 N N . GLU A 1 270 ? 33.149 5.222 -21.113 1.00 97.75 270 GLU A N 1
ATOM 2139 C CA . GLU A 1 270 ? 33.630 6.334 -21.949 1.00 97.75 270 GLU A CA 1
ATOM 2140 C C . GLU A 1 270 ? 32.749 6.525 -23.200 1.00 97.75 270 GLU A C 1
ATOM 2142 O O . GLU A 1 270 ? 32.401 7.653 -23.553 1.00 97.75 270 GLU A O 1
ATOM 2147 N N . MET A 1 271 ? 32.305 5.430 -23.825 1.00 97.81 271 MET A N 1
ATOM 2148 C CA . MET A 1 271 ? 31.346 5.459 -24.933 1.00 97.81 271 MET A CA 1
ATOM 2149 C C . MET A 1 271 ? 29.988 6.020 -24.513 1.00 97.81 271 MET A C 1
ATOM 2151 O O . MET A 1 271 ? 29.452 6.861 -25.227 1.00 97.81 271 MET A O 1
ATOM 2155 N N . LEU A 1 272 ? 29.446 5.625 -23.358 1.00 97.81 272 LEU A N 1
ATOM 2156 C CA . LEU A 1 272 ? 28.185 6.171 -22.849 1.00 97.81 272 LEU A CA 1
ATOM 2157 C C . LEU A 1 272 ? 28.297 7.666 -22.514 1.00 97.81 272 LEU A C 1
ATOM 2159 O O . LEU A 1 272 ? 27.370 8.405 -22.823 1.00 97.81 272 LEU A O 1
ATOM 2163 N N . GLN A 1 273 ? 29.417 8.147 -21.976 1.00 96.31 273 GLN A N 1
ATOM 2164 C CA . GLN A 1 273 ? 29.593 9.582 -21.700 1.00 96.31 273 GLN A CA 1
ATOM 2165 C C . GLN A 1 273 ? 29.600 10.431 -22.987 1.00 96.31 273 GLN A C 1
ATOM 2167 O O . GLN A 1 273 ? 29.043 11.526 -23.012 1.00 96.31 273 GLN A O 1
ATOM 2172 N N . ASN A 1 274 ? 30.199 9.923 -24.072 1.00 96.31 274 ASN A N 1
ATOM 2173 C CA . ASN A 1 274 ? 30.412 10.691 -25.307 1.00 96.31 274 ASN A CA 1
ATOM 2174 C C . ASN A 1 274 ? 29.341 10.465 -26.391 1.00 96.31 274 ASN A C 1
ATOM 2176 O O . ASN A 1 274 ? 29.053 11.369 -27.178 1.00 96.31 274 ASN A O 1
ATOM 2180 N N . ASN A 1 275 ? 28.741 9.275 -26.468 1.00 96.31 275 ASN A N 1
ATOM 2181 C CA . ASN A 1 275 ? 27.765 8.949 -27.502 1.00 96.31 275 ASN A CA 1
ATOM 2182 C C . ASN A 1 275 ? 26.386 9.562 -27.191 1.00 96.31 275 ASN A C 1
ATOM 2184 O O . ASN A 1 275 ? 25.791 9.309 -26.146 1.00 96.31 275 ASN A O 1
ATOM 2188 N N . ASN A 1 276 ? 25.844 10.317 -28.152 1.00 95.38 276 ASN A N 1
ATOM 2189 C CA . ASN A 1 276 ? 24.539 10.982 -28.055 1.00 95.38 276 ASN A CA 1
ATOM 2190 C C . ASN A 1 276 ? 23.458 10.395 -29.000 1.00 95.38 276 ASN A C 1
ATOM 2192 O O . ASN A 1 276 ? 22.337 10.918 -29.100 1.00 95.38 276 ASN A O 1
ATOM 2196 N N . THR A 1 277 ? 23.751 9.278 -29.671 1.00 96.12 277 THR A N 1
ATOM 2197 C CA . THR A 1 277 ? 22.917 8.694 -30.738 1.00 96.12 277 THR A CA 1
ATOM 2198 C C . THR A 1 277 ? 22.281 7.360 -30.358 1.00 96.12 277 THR A C 1
ATOM 2200 O O . THR A 1 277 ? 21.116 7.126 -30.703 1.00 96.12 277 THR A O 1
ATOM 2203 N N . LEU A 1 278 ? 22.974 6.539 -29.571 1.00 97.69 278 LEU A N 1
ATOM 2204 C CA . LEU A 1 278 ? 22.521 5.242 -29.088 1.00 97.69 278 LEU A CA 1
ATOM 2205 C C . LEU A 1 278 ? 21.316 5.418 -28.162 1.00 97.69 278 LEU A C 1
ATOM 2207 O O . LEU A 1 278 ? 21.365 6.156 -27.177 1.00 97.69 278 LEU A O 1
ATOM 2211 N N . LYS A 1 279 ? 20.213 4.745 -28.506 1.00 97.62 279 LYS A N 1
ATOM 2212 C CA . LYS A 1 279 ? 18.934 4.796 -27.781 1.00 97.62 279 LYS A CA 1
ATOM 2213 C C . LYS A 1 279 ? 18.652 3.510 -27.012 1.00 97.62 279 LYS A C 1
ATOM 2215 O O . LYS A 1 279 ? 17.945 3.561 -26.010 1.00 97.62 279 LYS A O 1
ATOM 2220 N N . LYS A 1 280 ? 19.175 2.367 -27.465 1.00 97.94 280 LYS A N 1
ATOM 2221 C CA . LYS A 1 280 ? 18.986 1.060 -26.823 1.00 97.94 280 LYS A CA 1
ATOM 2222 C C . LYS A 1 280 ? 20.298 0.283 -26.774 1.00 97.94 280 LYS A C 1
ATOM 2224 O O . LYS A 1 280 ? 20.918 0.082 -27.820 1.00 97.94 280 LYS A O 1
ATOM 2229 N N . LEU A 1 281 ? 20.675 -0.165 -25.581 1.00 98.06 281 LEU A N 1
ATOM 2230 C CA . LEU A 1 281 ? 21.851 -0.992 -25.333 1.00 98.06 281 LEU A CA 1
ATOM 2231 C C . LEU A 1 281 ? 21.425 -2.260 -24.594 1.00 98.06 281 LEU A C 1
ATOM 2233 O O . LEU A 1 281 ? 20.784 -2.200 -23.550 1.00 98.06 281 LEU A O 1
ATOM 2237 N N . ASP A 1 282 ? 21.773 -3.410 -25.153 1.00 97.31 282 ASP A N 1
ATOM 2238 C CA . ASP A 1 282 ? 21.478 -4.717 -24.577 1.00 97.31 282 ASP A CA 1
ATOM 2239 C C . ASP A 1 282 ? 22.774 -5.450 -24.232 1.00 97.31 282 ASP A C 1
ATOM 2241 O O . ASP A 1 282 ? 23.587 -5.769 -25.104 1.00 97.31 282 ASP A O 1
ATOM 2245 N N . LEU A 1 283 ? 22.946 -5.693 -22.937 1.00 97.00 283 LEU A N 1
ATOM 2246 C CA . LEU A 1 283 ? 24.088 -6.345 -22.311 1.00 97.00 283 LEU A CA 1
ATOM 2247 C C . LEU A 1 283 ? 23.660 -7.608 -21.544 1.00 97.00 283 LEU A C 1
ATOM 2249 O O . LEU A 1 283 ? 24.462 -8.119 -20.756 1.00 97.00 283 LEU A O 1
ATOM 2253 N N . HIS A 1 284 ? 22.442 -8.129 -21.757 1.00 93.94 284 HIS A N 1
ATOM 2254 C CA . HIS A 1 284 ? 21.928 -9.234 -20.946 1.00 93.94 284 HIS A CA 1
ATOM 2255 C C . HIS A 1 284 ? 22.798 -10.495 -21.043 1.00 93.94 284 HIS A C 1
ATOM 2257 O O . HIS A 1 284 ? 23.418 -10.783 -22.075 1.00 93.94 284 HIS A O 1
ATOM 2263 N N . TRP A 1 285 ? 22.805 -11.283 -19.967 1.00 93.12 285 TRP A N 1
ATOM 2264 C CA . TRP A 1 285 ? 23.491 -12.578 -19.908 1.00 93.12 285 TRP A CA 1
ATOM 2265 C C . TRP A 1 285 ? 24.993 -12.461 -20.222 1.00 93.12 285 TRP A C 1
ATOM 2267 O O . TRP A 1 285 ? 25.537 -13.136 -21.099 1.00 93.12 285 TRP A O 1
ATOM 2277 N N . ASN A 1 286 ? 25.669 -11.563 -19.515 1.00 95.69 286 ASN A N 1
ATOM 2278 C CA . ASN A 1 286 ? 27.122 -11.424 -19.527 1.00 95.69 286 ASN A CA 1
ATOM 2279 C C . ASN A 1 286 ? 27.669 -11.643 -18.101 1.00 95.69 286 ASN A C 1
ATOM 2281 O O . ASN A 1 286 ? 26.972 -12.115 -17.206 1.00 95.69 286 ASN A O 1
ATOM 2285 N N . CYS A 1 287 ? 28.953 -11.379 -17.886 1.00 95.25 287 CYS A N 1
ATOM 2286 C CA . CYS A 1 287 ? 29.641 -11.534 -16.604 1.00 95.25 287 CYS A CA 1
ATOM 2287 C C . CYS A 1 287 ? 30.090 -10.173 -16.042 1.00 95.25 287 CYS A C 1
ATOM 2289 O O . CYS A 1 287 ? 31.161 -10.090 -15.436 1.00 95.25 287 CYS A O 1
ATOM 2291 N N . ILE A 1 288 ? 29.304 -9.113 -16.274 1.00 96.81 288 ILE A N 1
ATOM 2292 C CA . ILE A 1 288 ? 29.673 -7.719 -15.970 1.00 96.81 288 ILE A CA 1
ATOM 2293 C C . ILE A 1 288 ? 29.969 -7.519 -14.475 1.00 96.81 288 ILE A C 1
ATOM 2295 O O . ILE A 1 288 ? 30.960 -6.861 -14.149 1.00 96.81 288 ILE A O 1
ATOM 2299 N N . ARG A 1 289 ? 29.185 -8.159 -13.587 1.00 96.38 289 ARG A N 1
ATOM 2300 C CA . ARG A 1 289 ? 29.334 -8.130 -12.116 1.00 96.38 289 ARG A CA 1
ATOM 2301 C C . ARG A 1 289 ? 29.278 -6.713 -11.516 1.00 96.38 289 ARG A C 1
ATOM 2303 O O . ARG A 1 289 ? 29.050 -5.733 -12.221 1.00 96.38 289 ARG A O 1
ATOM 2310 N N . SER A 1 290 ? 29.454 -6.610 -10.199 1.00 96.69 290 SER A N 1
ATOM 2311 C CA . SER A 1 290 ? 29.315 -5.368 -9.421 1.00 96.69 290 SER A CA 1
ATOM 2312 C C . SER A 1 290 ? 30.206 -4.224 -9.935 1.00 96.69 290 SER A C 1
ATOM 2314 O O . SER A 1 290 ? 29.718 -3.125 -10.184 1.00 96.69 290 SER A O 1
ATOM 2316 N N . GLU A 1 291 ? 31.498 -4.488 -10.164 1.00 96.94 291 GLU A N 1
ATOM 2317 C CA . GLU A 1 291 ? 32.466 -3.483 -10.635 1.00 96.94 291 GLU A CA 1
ATOM 2318 C C . GLU A 1 291 ? 32.126 -2.963 -12.041 1.00 96.94 291 GLU A C 1
ATOM 2320 O O . GLU A 1 291 ? 32.068 -1.753 -12.268 1.00 96.94 291 GLU A O 1
ATOM 2325 N N . GLY A 1 292 ? 31.854 -3.870 -12.985 1.00 97.69 292 GLY A N 1
ATOM 2326 C CA . GLY A 1 292 ? 31.494 -3.492 -14.348 1.00 97.69 292 GLY A CA 1
ATOM 2327 C C . GLY A 1 292 ? 30.170 -2.730 -14.400 1.00 97.69 292 GLY A C 1
ATOM 2328 O O . GLY A 1 292 ? 30.057 -1.752 -15.136 1.00 97.69 292 GLY A O 1
ATOM 2329 N N . ALA A 1 293 ? 29.190 -3.122 -13.580 1.00 97.94 293 ALA A N 1
ATOM 2330 C CA . ALA A 1 293 ? 27.897 -2.452 -13.506 1.00 97.94 293 ALA A CA 1
ATOM 2331 C C . ALA A 1 293 ? 28.036 -1.011 -12.996 1.00 97.94 293 ALA A C 1
ATOM 2333 O O . ALA A 1 293 ? 27.456 -0.109 -13.598 1.00 97.94 293 ALA A O 1
ATOM 2334 N N . VAL A 1 294 ? 28.859 -0.769 -11.966 1.00 98.25 294 VAL A N 1
ATOM 2335 C CA . VAL A 1 294 ? 29.186 0.594 -11.507 1.00 98.25 294 VAL A CA 1
ATOM 2336 C C . VAL A 1 294 ? 29.720 1.452 -12.652 1.00 98.25 294 VAL A C 1
ATOM 2338 O O . VAL A 1 294 ? 29.211 2.550 -12.856 1.00 98.25 294 VAL A O 1
ATOM 2341 N N . LEU A 1 295 ? 30.684 0.955 -13.437 1.00 98.38 295 LEU A N 1
ATOM 2342 C CA . LEU A 1 295 ? 31.243 1.704 -14.572 1.00 98.38 295 LEU A CA 1
ATOM 2343 C C . LEU A 1 295 ? 30.176 2.050 -15.622 1.00 98.38 295 LEU A C 1
ATOM 2345 O O . LEU A 1 295 ? 30.142 3.183 -16.103 1.00 98.38 295 LEU A O 1
ATOM 2349 N N . ILE A 1 296 ? 29.281 1.109 -15.946 1.00 98.31 296 ILE A N 1
ATOM 2350 C CA . ILE A 1 296 ? 28.153 1.370 -16.852 1.00 98.31 296 ILE A CA 1
ATOM 2351 C C . ILE A 1 296 ? 27.253 2.473 -16.282 1.00 98.31 296 ILE A C 1
ATOM 2353 O O . ILE A 1 296 ? 26.989 3.445 -16.984 1.00 98.31 296 ILE A O 1
ATOM 2357 N N . PHE A 1 297 ? 26.831 2.372 -15.018 1.00 97.69 297 PHE A N 1
ATOM 2358 C CA . PHE A 1 297 ? 25.952 3.366 -14.393 1.00 97.69 297 PHE A CA 1
ATOM 2359 C C . PHE A 1 297 ? 26.597 4.750 -14.251 1.00 97.69 297 PHE A C 1
ATOM 2361 O O . PHE A 1 297 ? 25.913 5.746 -14.471 1.00 97.69 297 PHE A O 1
ATOM 2368 N N . GLU A 1 298 ? 27.901 4.837 -13.975 1.00 97.56 298 GLU A N 1
ATOM 2369 C CA . GLU A 1 298 ? 28.631 6.111 -13.999 1.00 97.56 298 GLU A CA 1
ATOM 2370 C C . GLU A 1 298 ? 28.548 6.771 -15.383 1.00 97.56 298 GLU A C 1
ATOM 2372 O O . GLU A 1 298 ? 28.256 7.961 -15.476 1.00 97.56 298 GLU A O 1
ATOM 2377 N N . GLY A 1 299 ? 28.722 6.000 -16.463 1.00 96.69 299 GLY A N 1
ATOM 2378 C CA . GLY A 1 299 ? 28.614 6.506 -17.836 1.00 96.69 299 GLY A CA 1
ATOM 2379 C C . GLY A 1 299 ? 27.215 7.000 -18.220 1.00 96.69 299 GLY A C 1
ATOM 2380 O O . GLY A 1 299 ? 27.082 7.832 -19.114 1.00 96.69 299 GLY A O 1
ATOM 2381 N N . LEU A 1 300 ? 26.169 6.534 -17.531 1.00 96.44 300 LEU A N 1
ATOM 2382 C CA . LEU A 1 300 ? 24.789 6.983 -17.753 1.00 96.44 300 LEU A CA 1
ATOM 2383 C C . LEU A 1 300 ? 24.464 8.328 -17.099 1.00 96.44 300 LEU A C 1
ATOM 2385 O O . LEU A 1 300 ? 23.478 8.947 -17.486 1.00 96.44 300 LEU A O 1
ATOM 2389 N N . THR A 1 301 ? 25.261 8.794 -16.132 1.00 93.62 301 THR A N 1
ATOM 2390 C CA . THR A 1 301 ? 24.988 10.069 -15.439 1.00 93.62 301 THR A CA 1
ATOM 2391 C C . THR A 1 301 ? 25.087 11.279 -16.373 1.00 93.62 301 THR A C 1
ATOM 2393 O O . THR A 1 301 ? 24.328 12.236 -16.231 1.00 93.62 301 THR A O 1
ATOM 2396 N N . GLU A 1 302 ? 25.963 11.204 -17.377 1.00 89.69 302 GLU A N 1
ATOM 2397 C CA . GLU A 1 302 ? 26.153 12.236 -18.403 1.00 89.69 302 GLU A CA 1
ATOM 2398 C C . GLU A 1 302 ? 25.409 11.918 -19.714 1.00 89.69 302 GLU A C 1
ATOM 2400 O O . GLU A 1 302 ? 25.154 12.822 -20.516 1.00 89.69 302 GLU A O 1
ATOM 2405 N N . ASN A 1 303 ? 25.024 10.654 -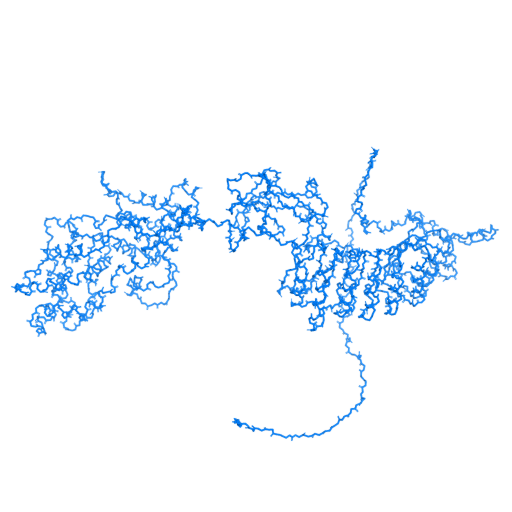19.938 1.00 95.25 303 ASN A N 1
ATOM 2406 C CA . ASN A 1 303 ? 24.380 10.226 -21.175 1.00 95.25 303 ASN A CA 1
ATOM 2407 C C . ASN A 1 303 ? 22.935 10.752 -21.282 1.00 95.25 303 ASN A C 1
ATOM 2409 O O . ASN A 1 303 ? 22.050 10.386 -20.510 1.00 95.25 303 ASN A O 1
ATOM 2413 N N . LYS A 1 304 ? 22.676 11.560 -22.316 1.00 94.56 304 LYS A N 1
ATOM 2414 C CA . LYS A 1 304 ? 21.353 12.158 -22.594 1.00 94.56 304 LYS A CA 1
ATOM 2415 C C . LYS A 1 304 ? 20.561 11.442 -23.693 1.00 94.56 304 LYS A C 1
ATOM 2417 O O . LYS A 1 304 ? 19.511 11.922 -24.124 1.00 94.56 304 LYS A O 1
ATOM 2422 N N . SER A 1 305 ? 21.076 10.330 -24.217 1.00 96.25 305 SER A N 1
ATOM 2423 C CA . SER A 1 305 ? 20.559 9.678 -25.423 1.00 96.25 305 SER A CA 1
ATOM 2424 C C . SER A 1 305 ? 19.935 8.314 -25.188 1.00 96.25 305 SER A C 1
ATOM 2426 O O . SER A 1 305 ? 18.954 7.999 -25.863 1.00 96.25 305 SER A O 1
ATOM 2428 N N . LEU A 1 306 ? 20.490 7.518 -24.279 1.00 97.50 306 LEU A N 1
ATOM 2429 C CA . LEU A 1 306 ? 20.092 6.146 -24.026 1.00 97.50 306 LEU A CA 1
ATOM 2430 C C . LEU A 1 306 ? 18.742 6.122 -23.312 1.00 97.50 306 LEU A C 1
ATOM 2432 O O . LEU A 1 306 ? 18.559 6.736 -22.266 1.00 97.50 306 LEU A O 1
ATOM 2436 N N . LYS A 1 307 ? 17.788 5.399 -23.900 1.00 96.62 307 LYS A N 1
ATOM 2437 C CA . LYS A 1 307 ? 16.413 5.271 -23.410 1.00 96.62 307 LYS A CA 1
ATOM 2438 C C . LYS A 1 307 ? 16.106 3.894 -22.840 1.00 96.62 307 LYS A C 1
ATOM 2440 O O . LYS A 1 307 ? 15.315 3.814 -21.910 1.00 96.62 307 LYS A O 1
ATOM 2445 N N . ALA A 1 308 ? 16.751 2.839 -23.343 1.00 97.25 308 ALA A N 1
ATOM 2446 C CA . ALA A 1 308 ? 16.618 1.489 -22.801 1.00 97.25 308 ALA A CA 1
ATOM 2447 C C . ALA A 1 308 ? 17.975 0.808 -22.566 1.00 97.25 308 ALA A C 1
ATOM 2449 O O . ALA A 1 308 ? 18.828 0.814 -23.460 1.00 97.25 308 ALA A O 1
ATOM 2450 N N . LEU A 1 309 ? 18.130 0.178 -21.399 1.00 97.94 309 LEU A N 1
ATOM 2451 C CA . LEU A 1 309 ? 19.307 -0.594 -21.004 1.00 97.94 309 LEU A CA 1
ATOM 2452 C C . LEU A 1 309 ? 18.899 -1.942 -20.396 1.00 97.94 309 LEU A C 1
ATOM 2454 O O . LEU A 1 309 ? 18.285 -1.979 -19.331 1.00 97.94 309 LEU A O 1
ATOM 2458 N N . ASP A 1 310 ? 19.265 -3.042 -21.052 1.00 96.88 310 ASP A N 1
ATOM 2459 C CA . ASP A 1 310 ? 19.080 -4.399 -20.518 1.00 96.88 310 ASP A CA 1
ATOM 2460 C C . ASP A 1 310 ? 20.402 -4.892 -19.914 1.00 96.88 310 ASP A C 1
ATOM 2462 O O . ASP A 1 310 ? 21.375 -5.126 -20.635 1.00 96.88 310 ASP A O 1
ATOM 2466 N N . LEU A 1 311 ? 20.443 -5.003 -18.587 1.00 96.94 311 LEU A N 1
ATOM 2467 C CA . LEU A 1 311 ? 21.566 -5.509 -17.792 1.00 96.94 311 LEU A CA 1
ATOM 2468 C C . LEU A 1 311 ? 21.199 -6.811 -17.059 1.00 96.94 311 LEU A C 1
ATOM 2470 O O . LEU A 1 311 ? 21.980 -7.284 -16.233 1.00 96.94 311 LEU A O 1
ATOM 2474 N N . SER A 1 312 ? 20.058 -7.427 -17.374 1.00 93.69 312 SER A N 1
ATOM 2475 C CA . SER A 1 312 ? 19.603 -8.660 -16.727 1.00 93.69 312 SER A CA 1
ATOM 2476 C C . SER A 1 312 ? 20.620 -9.805 -16.857 1.00 93.69 312 SER A C 1
ATOM 2478 O O . SER A 1 312 ? 21.420 -9.856 -17.798 1.00 93.69 312 SER A O 1
ATOM 2480 N N . TRP A 1 313 ? 20.610 -10.749 -15.911 1.00 92.69 313 TRP A N 1
ATOM 2481 C CA . TRP A 1 313 ? 21.517 -11.910 -15.903 1.00 92.69 313 TRP A CA 1
ATOM 2482 C C . TRP A 1 313 ? 23.020 -11.552 -15.904 1.00 92.69 313 TRP A C 1
ATOM 2484 O O . TRP A 1 313 ? 23.808 -12.199 -16.590 1.00 92.69 313 TRP A O 1
ATOM 2494 N N . ASN A 1 314 ? 23.433 -10.525 -15.148 1.00 96.12 314 ASN A N 1
ATOM 2495 C CA . ASN A 1 314 ? 24.843 -10.092 -15.052 1.00 96.12 314 ASN A CA 1
ATOM 2496 C C . ASN A 1 314 ? 25.514 -10.292 -13.681 1.00 96.12 314 ASN A C 1
ATOM 2498 O O . ASN A 1 314 ? 26.664 -9.881 -13.504 1.00 96.12 314 ASN A O 1
ATOM 2502 N N . SER A 1 315 ? 24.822 -10.920 -12.721 1.00 94.56 315 SER A N 1
ATOM 2503 C CA . SER A 1 315 ? 25.321 -11.162 -11.354 1.00 94.56 315 SER A CA 1
ATOM 2504 C C . SER A 1 315 ? 25.848 -9.886 -10.673 1.00 94.56 315 SER A C 1
ATOM 2506 O O . SER A 1 315 ? 26.958 -9.854 -10.150 1.00 94.56 315 SER A O 1
ATOM 2508 N N . ILE A 1 316 ? 25.064 -8.809 -10.728 1.00 96.12 316 ILE A N 1
ATOM 2509 C CA . ILE A 1 316 ? 25.427 -7.479 -10.225 1.00 96.12 316 ILE A CA 1
ATOM 2510 C C . ILE A 1 316 ? 25.612 -7.488 -8.699 1.00 96.12 316 ILE A C 1
ATOM 2512 O O . ILE A 1 316 ? 26.594 -6.917 -8.229 1.00 96.12 316 ILE A O 1
ATOM 2516 N N . GLY A 1 317 ? 24.773 -8.206 -7.943 1.00 94.00 317 GLY A N 1
ATOM 2517 C CA . GLY A 1 317 ? 24.919 -8.375 -6.485 1.00 94.00 317 GLY A CA 1
ATOM 2518 C C . GLY A 1 317 ? 25.846 -9.525 -6.060 1.00 94.00 317 GLY A C 1
ATOM 2519 O O . GLY A 1 317 ? 25.708 -10.095 -4.983 1.00 94.00 317 GLY A O 1
ATOM 2520 N N . CYS A 1 318 ? 26.796 -9.948 -6.908 1.00 92.00 318 CYS A N 1
ATOM 2521 C CA . CYS A 1 318 ? 27.707 -11.048 -6.550 1.00 92.00 318 CYS A CA 1
ATOM 2522 C C . CYS A 1 318 ? 28.781 -10.677 -5.512 1.00 92.00 318 CYS A C 1
ATOM 2524 O O . CYS A 1 318 ? 29.505 -11.561 -5.048 1.00 92.00 318 CYS A O 1
ATOM 2526 N N . SER A 1 319 ? 28.954 -9.389 -5.210 1.00 91.62 319 SER A N 1
ATOM 2527 C CA . SER A 1 319 ? 29.919 -8.901 -4.225 1.00 91.62 319 SER A CA 1
ATOM 2528 C C . SER A 1 319 ? 29.293 -8.841 -2.834 1.00 91.62 319 SER A C 1
ATOM 2530 O O . SER A 1 319 ? 28.120 -8.530 -2.689 1.00 91.62 319 SER A O 1
ATOM 2532 N N . LYS A 1 320 ? 30.098 -9.074 -1.791 1.00 90.19 320 LYS A N 1
ATOM 2533 C CA . LYS A 1 320 ? 29.705 -8.756 -0.406 1.00 90.19 320 LYS A CA 1
ATOM 2534 C C . LYS A 1 320 ? 29.944 -7.286 -0.044 1.00 90.19 320 LYS A C 1
ATOM 2536 O O . LYS A 1 320 ? 29.511 -6.845 1.014 1.00 90.19 320 LYS A O 1
ATOM 2541 N N . ASP A 1 321 ? 30.663 -6.549 -0.889 1.00 94.12 321 ASP A N 1
ATOM 2542 C CA . ASP A 1 321 ? 30.899 -5.122 -0.698 1.00 94.12 321 ASP A CA 1
ATOM 2543 C C . ASP A 1 321 ? 29.721 -4.303 -1.241 1.00 94.12 321 ASP A C 1
ATOM 2545 O O . ASP A 1 321 ? 29.569 -4.113 -2.451 1.00 94.12 321 ASP A O 1
ATOM 2549 N N . LEU A 1 322 ? 28.911 -3.780 -0.319 1.00 95.50 322 LEU A N 1
ATOM 2550 C CA . LEU A 1 322 ? 27.768 -2.920 -0.618 1.00 95.50 322 LEU A CA 1
ATOM 2551 C C . LEU A 1 322 ? 28.178 -1.560 -1.218 1.00 95.50 322 LEU A C 1
ATOM 2553 O O . LEU A 1 322 ? 27.310 -0.835 -1.709 1.00 95.50 322 LEU A O 1
ATOM 2557 N N . SER A 1 323 ? 29.465 -1.180 -1.220 1.00 96.50 323 SER A N 1
ATOM 2558 C CA . SER A 1 323 ? 29.932 0.082 -1.817 1.00 96.50 323 SER A CA 1
ATOM 2559 C C . SER A 1 323 ? 29.607 0.176 -3.315 1.00 96.50 323 SER A C 1
ATOM 2561 O O . SER A 1 323 ? 29.219 1.243 -3.799 1.00 96.50 323 SER A O 1
ATOM 2563 N N . PHE A 1 324 ? 29.664 -0.950 -4.041 1.00 97.12 324 PHE A N 1
ATOM 2564 C CA . PHE A 1 324 ? 29.291 -1.008 -5.455 1.00 97.12 324 PHE A CA 1
ATOM 2565 C C . PHE A 1 324 ? 27.809 -0.668 -5.654 1.00 97.12 324 PHE A C 1
ATOM 2567 O O . PHE A 1 324 ? 27.477 0.170 -6.492 1.00 97.12 324 PHE A O 1
ATOM 2574 N N . MET A 1 325 ? 26.915 -1.255 -4.853 1.00 97.38 325 MET A N 1
ATOM 2575 C CA . MET A 1 325 ? 25.479 -0.988 -4.970 1.00 97.38 325 MET A CA 1
ATOM 2576 C C . MET A 1 325 ? 25.082 0.405 -4.486 1.00 97.38 325 MET A C 1
ATOM 2578 O O . MET A 1 325 ? 24.202 1.014 -5.092 1.00 97.38 325 MET A O 1
ATOM 2582 N N . ASN A 1 326 ? 25.773 0.964 -3.487 1.00 97.62 326 ASN A N 1
ATOM 2583 C CA . ASN A 1 326 ? 25.602 2.370 -3.108 1.00 97.62 326 ASN A CA 1
ATOM 2584 C C . ASN A 1 326 ? 25.942 3.311 -4.276 1.00 97.62 326 ASN A C 1
ATOM 2586 O O . ASN A 1 326 ? 25.150 4.196 -4.591 1.00 97.62 326 ASN A O 1
ATOM 2590 N N . ARG A 1 327 ? 27.050 3.073 -4.993 1.00 97.75 327 ARG A N 1
ATOM 2591 C CA . ARG A 1 327 ? 27.418 3.853 -6.193 1.00 97.75 327 ARG A CA 1
ATOM 2592 C C . ARG A 1 327 ? 26.422 3.675 -7.342 1.00 97.75 327 ARG A C 1
ATOM 2594 O O . ARG A 1 327 ? 26.098 4.643 -8.022 1.00 97.75 327 ARG A O 1
ATOM 2601 N N . ILE A 1 328 ? 25.899 2.465 -7.560 1.00 97.31 328 ILE A N 1
ATOM 2602 C CA . ILE A 1 328 ? 24.839 2.219 -8.558 1.00 97.31 328 ILE A CA 1
ATOM 2603 C C . ILE A 1 328 ? 23.570 3.002 -8.203 1.00 97.31 328 ILE A C 1
ATOM 2605 O O . ILE A 1 328 ? 23.011 3.676 -9.064 1.00 97.31 328 ILE A O 1
ATOM 2609 N N . SER A 1 329 ? 23.154 2.960 -6.938 1.00 96.75 329 SER A N 1
ATOM 2610 C CA . SER A 1 329 ? 21.998 3.690 -6.409 1.00 96.75 329 SER A CA 1
ATOM 2611 C C . SER A 1 329 ? 22.157 5.214 -6.531 1.00 96.75 329 SER A C 1
ATOM 2613 O O . SER A 1 329 ? 21.257 5.897 -7.021 1.00 96.75 329 SER A O 1
ATOM 2615 N N . GLU A 1 330 ? 23.337 5.750 -6.210 1.00 96.31 330 GLU A N 1
ATOM 2616 C CA . GLU A 1 330 ? 23.671 7.170 -6.381 1.00 96.31 330 GLU A CA 1
ATOM 2617 C C . GLU A 1 330 ? 23.670 7.605 -7.860 1.00 96.31 330 GLU A C 1
ATOM 2619 O O . GLU A 1 330 ? 23.181 8.680 -8.203 1.00 96.31 330 GLU A O 1
ATOM 2624 N N . ASN A 1 331 ? 24.178 6.774 -8.770 1.00 95.88 331 ASN A N 1
ATOM 2625 C CA . ASN A 1 331 ? 24.137 7.074 -10.204 1.00 95.88 331 ASN A CA 1
ATOM 2626 C C . ASN A 1 331 ? 22.708 6.987 -10.770 1.00 95.88 331 ASN A C 1
ATOM 2628 O O . ASN A 1 331 ? 22.333 7.784 -11.633 1.00 95.88 331 ASN A O 1
ATOM 2632 N N . LEU A 1 332 ? 21.888 6.063 -10.259 1.00 94.50 332 LEU A N 1
ATOM 2633 C CA . LEU A 1 332 ? 20.468 5.942 -10.599 1.00 94.50 332 LEU A CA 1
ATOM 2634 C C . LEU A 1 332 ? 19.629 7.127 -10.105 1.00 94.50 332 LEU A C 1
ATOM 2636 O O . LEU A 1 332 ? 18.674 7.496 -10.788 1.00 94.50 332 LEU A O 1
ATOM 2640 N N . SER A 1 333 ? 19.980 7.752 -8.978 1.00 93.56 333 SER A N 1
ATOM 2641 C CA . SER A 1 333 ? 19.298 8.968 -8.512 1.00 93.56 333 SER A CA 1
ATOM 2642 C C . SER A 1 333 ? 19.673 10.207 -9.339 1.00 93.56 333 SER A C 1
ATOM 2644 O O . SER A 1 333 ? 18.838 11.089 -9.531 1.00 93.56 333 SER A O 1
ATOM 2646 N N . LYS A 1 334 ? 20.899 10.255 -9.884 1.00 91.00 334 LYS A N 1
ATOM 2647 C CA . LYS A 1 334 ? 21.409 11.363 -10.718 1.00 91.00 334 LYS A CA 1
ATOM 2648 C C . LYS A 1 334 ? 20.991 11.297 -12.189 1.00 91.00 334 LYS A C 1
ATOM 2650 O O . LYS A 1 334 ? 20.830 12.343 -12.819 1.00 91.00 334 LYS A O 1
ATOM 2655 N N . GLN A 1 335 ? 20.859 10.103 -12.771 1.00 90.06 335 GLN A N 1
ATOM 2656 C CA . GLN A 1 335 ? 20.480 9.977 -14.181 1.00 90.06 335 GLN A CA 1
ATOM 2657 C C . GLN A 1 335 ? 19.032 10.447 -14.405 1.00 90.06 335 GLN A C 1
ATOM 2659 O O . GLN A 1 335 ? 18.133 10.130 -13.629 1.00 90.06 335 GLN A O 1
ATOM 2664 N N . THR A 1 336 ? 18.804 11.182 -15.494 1.00 90.00 336 THR A N 1
ATOM 2665 C CA . THR A 1 336 ? 17.514 11.837 -15.797 1.00 90.00 336 THR A CA 1
ATOM 2666 C C . THR A 1 336 ? 17.029 11.603 -17.236 1.00 90.00 336 THR A C 1
ATOM 2668 O O . THR A 1 336 ? 16.171 12.326 -17.737 1.00 90.00 336 THR A O 1
ATOM 2671 N N . TYR A 1 337 ? 17.564 10.590 -17.927 1.00 94.00 337 TYR A N 1
ATOM 2672 C CA . TYR A 1 337 ? 17.282 10.358 -19.355 1.00 94.00 337 TYR A CA 1
ATOM 2673 C C . TYR A 1 337 ? 16.906 8.920 -19.702 1.00 94.00 337 TYR A C 1
ATOM 2675 O O . TYR A 1 337 ? 16.214 8.728 -20.709 1.00 94.00 337 TYR A O 1
ATOM 2683 N N . LEU A 1 338 ? 17.324 7.939 -18.894 1.00 96.00 338 LEU A N 1
ATOM 2684 C CA . LEU A 1 338 ? 16.989 6.536 -19.100 1.00 96.00 338 LEU A CA 1
ATOM 2685 C C . LEU A 1 338 ? 15.530 6.301 -18.694 1.00 96.00 338 LEU A C 1
ATOM 2687 O O . LEU A 1 338 ? 15.128 6.640 -17.582 1.00 96.00 338 LEU A O 1
ATOM 2691 N N . GLU A 1 339 ? 14.757 5.712 -19.605 1.00 95.44 339 GLU A N 1
ATOM 2692 C CA . GLU A 1 339 ? 13.318 5.471 -19.443 1.00 95.44 339 GLU A CA 1
ATOM 2693 C C . GLU A 1 339 ? 13.015 4.014 -19.078 1.00 95.44 339 GLU A C 1
ATOM 2695 O O . GLU A 1 339 ? 12.037 3.739 -18.384 1.00 95.44 339 GLU A O 1
ATOM 2700 N N . HIS A 1 340 ? 13.856 3.079 -19.533 1.00 95.25 340 HIS A N 1
ATOM 2701 C CA . HIS A 1 340 ? 13.644 1.639 -19.402 1.00 95.25 340 HIS A CA 1
ATOM 2702 C C . HIS A 1 340 ? 14.919 0.923 -18.943 1.00 95.25 340 HIS A C 1
ATOM 2704 O O . HIS A 1 340 ? 15.936 0.954 -19.637 1.00 95.25 340 HIS A O 1
ATOM 2710 N N . LEU A 1 341 ? 14.865 0.248 -17.798 1.00 96.06 341 LEU A N 1
ATOM 2711 C CA . LEU A 1 341 ? 15.986 -0.499 -17.226 1.00 96.06 341 LEU A CA 1
ATOM 2712 C C . LEU A 1 341 ? 15.561 -1.919 -16.840 1.00 96.06 341 LEU A C 1
ATOM 2714 O O . LEU A 1 341 ? 14.487 -2.109 -16.268 1.00 96.06 341 LEU A O 1
ATOM 2718 N N . ASP A 1 342 ? 16.424 -2.899 -17.106 1.00 94.31 342 ASP A N 1
ATOM 2719 C CA . ASP A 1 342 ? 16.256 -4.280 -16.646 1.00 94.31 342 ASP A CA 1
ATOM 2720 C C . ASP A 1 342 ? 17.481 -4.764 -15.859 1.00 94.31 342 ASP A C 1
ATOM 2722 O O . ASP A 1 342 ? 18.597 -4.785 -16.377 1.00 94.31 342 ASP A O 1
ATOM 2726 N N . LEU A 1 343 ? 17.250 -5.145 -14.600 1.00 94.94 343 LEU A N 1
ATOM 2727 C CA . LEU A 1 343 ? 18.203 -5.749 -13.662 1.00 94.94 343 LEU A CA 1
ATOM 2728 C C . LEU A 1 343 ? 17.711 -7.124 -13.167 1.00 94.94 343 LEU A C 1
ATOM 2730 O O . LEU A 1 343 ? 18.184 -7.640 -12.149 1.00 94.94 343 LEU A O 1
ATOM 2734 N N . SER A 1 344 ? 16.769 -7.747 -13.876 1.00 90.56 344 SER A N 1
ATOM 2735 C CA . SER A 1 344 ? 16.211 -9.052 -13.511 1.00 90.56 344 SER A CA 1
ATOM 2736 C C . SER A 1 344 ? 17.292 -10.137 -13.427 1.00 90.56 344 SER A C 1
ATOM 2738 O O . SER A 1 344 ? 18.258 -10.136 -14.195 1.00 90.56 344 SER A O 1
ATOM 2740 N N . HIS A 1 345 ? 17.127 -11.078 -12.497 1.00 88.88 345 HIS A N 1
ATOM 2741 C CA . HIS A 1 345 ? 18.013 -12.224 -12.266 1.00 88.88 345 HIS A CA 1
ATOM 2742 C C . HIS A 1 345 ? 19.495 -11.828 -12.120 1.00 88.88 345 HIS A C 1
ATOM 2744 O O . HIS A 1 345 ? 20.395 -12.486 -12.645 1.00 88.88 345 HIS A O 1
ATOM 2750 N N . SER A 1 346 ? 19.757 -10.726 -11.413 1.00 92.06 346 SER A N 1
ATOM 2751 C CA . SER A 1 346 ? 21.108 -10.175 -11.237 1.00 92.06 346 SER A CA 1
ATOM 2752 C C . SER A 1 346 ? 21.729 -10.511 -9.882 1.00 92.06 346 SER A C 1
ATOM 2754 O O . SER A 1 346 ? 22.771 -9.949 -9.549 1.00 92.06 346 SER A O 1
ATOM 2756 N N . TYR A 1 347 ? 21.141 -11.457 -9.140 1.00 91.69 347 TYR A N 1
ATOM 2757 C CA . TYR A 1 347 ? 21.616 -11.909 -7.827 1.00 91.69 347 TYR A CA 1
ATOM 2758 C C . TYR A 1 347 ? 21.754 -10.741 -6.834 1.00 91.69 347 TYR A C 1
ATOM 2760 O O . TYR A 1 347 ? 22.720 -10.666 -6.089 1.00 91.69 347 TYR A O 1
ATOM 2768 N N . ILE A 1 348 ? 20.816 -9.791 -6.880 1.00 93.62 348 ILE A N 1
ATOM 2769 C CA . ILE A 1 348 ? 20.780 -8.643 -5.969 1.00 93.62 348 ILE A CA 1
ATOM 2770 C C . ILE A 1 348 ? 20.169 -9.130 -4.653 1.00 93.62 348 ILE A C 1
ATOM 2772 O O . ILE A 1 348 ? 19.084 -9.711 -4.648 1.00 93.62 348 ILE A O 1
ATOM 2776 N N . SER A 1 349 ? 20.886 -8.942 -3.550 1.00 92.75 349 SER A N 1
ATOM 2777 C CA . SER A 1 349 ? 20.468 -9.356 -2.208 1.00 92.75 349 SER A CA 1
ATOM 2778 C C . SER A 1 349 ? 19.441 -8.400 -1.584 1.00 92.75 349 SER A C 1
ATOM 2780 O O . SER A 1 349 ? 19.161 -7.327 -2.119 1.00 92.75 349 SER A O 1
ATOM 2782 N N . LEU A 1 350 ? 18.862 -8.783 -0.439 1.00 93.06 350 LEU A N 1
ATOM 2783 C CA . LEU A 1 350 ? 17.824 -8.005 0.251 1.00 93.06 350 LEU A CA 1
ATOM 2784 C C . LEU A 1 350 ? 18.295 -6.581 0.609 1.00 93.06 350 LEU A C 1
ATOM 2786 O O . LEU A 1 350 ? 17.645 -5.605 0.241 1.00 93.06 350 LEU A O 1
ATOM 2790 N N . SER A 1 351 ? 19.472 -6.455 1.227 1.00 94.12 351 SER A N 1
ATOM 2791 C CA . SER A 1 351 ? 20.057 -5.162 1.610 1.00 94.12 351 SER A CA 1
ATOM 2792 C C . SER A 1 351 ? 20.493 -4.315 0.409 1.00 94.12 351 SER A C 1
ATOM 2794 O O . SER A 1 351 ? 20.456 -3.087 0.448 1.00 94.12 351 SER A O 1
ATOM 2796 N N . GLU A 1 352 ? 20.857 -4.939 -0.711 1.00 96.25 352 GLU A N 1
ATOM 2797 C CA . GLU A 1 352 ? 21.104 -4.215 -1.961 1.00 96.25 352 GLU A CA 1
ATOM 2798 C C . GLU A 1 352 ? 19.802 -3.705 -2.604 1.00 96.25 352 GLU A C 1
ATOM 2800 O O . GLU A 1 352 ? 19.813 -2.662 -3.262 1.00 96.25 352 GLU A O 1
ATOM 2805 N N . CYS A 1 353 ? 18.670 -4.385 -2.381 1.00 95.69 353 CYS A N 1
ATOM 2806 C CA . CYS A 1 353 ? 17.350 -3.896 -2.786 1.00 95.69 353 CYS A CA 1
ATOM 2807 C C . CYS A 1 353 ? 16.916 -2.675 -1.959 1.00 95.69 353 CYS A C 1
ATOM 2809 O O . CYS A 1 353 ? 16.391 -1.729 -2.541 1.00 95.69 353 CYS A O 1
ATOM 2811 N N . GLU A 1 354 ? 17.197 -2.643 -0.652 1.00 96.00 354 GLU A N 1
ATOM 2812 C CA . GLU A 1 354 ? 17.007 -1.457 0.210 1.00 96.00 354 GLU A CA 1
ATOM 2813 C C . GLU A 1 354 ? 17.817 -0.253 -0.301 1.00 96.00 354 GLU A C 1
ATOM 2815 O O . GLU A 1 354 ? 17.296 0.855 -0.457 1.00 96.00 354 GLU A O 1
ATOM 2820 N N . ILE A 1 355 ? 19.091 -0.480 -0.643 1.00 97.12 355 ILE A N 1
ATOM 2821 C CA . ILE A 1 355 ? 19.972 0.549 -1.212 1.00 97.12 355 ILE A CA 1
ATOM 2822 C C . ILE A 1 355 ? 19.417 1.072 -2.548 1.00 97.12 355 ILE A C 1
ATOM 2824 O O . ILE A 1 355 ? 19.405 2.286 -2.768 1.00 97.12 355 ILE A O 1
ATOM 2828 N N . LEU A 1 356 ? 18.933 0.194 -3.435 1.00 96.50 356 LEU A N 1
ATOM 2829 C CA . LEU A 1 356 ? 18.306 0.592 -4.703 1.00 96.50 356 LEU A CA 1
ATOM 2830 C C . LEU A 1 356 ? 16.991 1.349 -4.509 1.00 96.50 356 LEU A C 1
ATOM 2832 O O . LEU A 1 356 ? 16.764 2.339 -5.205 1.00 96.50 356 LEU A O 1
ATOM 2836 N N . GLN A 1 357 ? 16.143 0.906 -3.580 1.00 96.00 357 GLN A N 1
ATOM 2837 C CA . GLN A 1 357 ? 14.855 1.531 -3.278 1.00 96.00 357 GLN A CA 1
ATOM 2838 C C . GLN A 1 357 ? 15.061 3.009 -2.944 1.00 96.00 357 GLN A C 1
ATOM 2840 O O . GLN A 1 357 ? 14.489 3.872 -3.611 1.00 96.00 357 GLN A O 1
ATOM 2845 N N . LYS A 1 358 ? 15.966 3.292 -2.000 1.00 94.06 358 LYS A N 1
ATOM 2846 C CA . LYS A 1 358 ? 16.282 4.648 -1.538 1.00 94.06 358 LYS A CA 1
ATOM 2847 C C . LYS A 1 358 ? 16.820 5.564 -2.645 1.00 94.06 358 LYS A C 1
ATOM 2849 O O . LYS A 1 358 ? 16.452 6.734 -2.704 1.00 94.06 358 LYS A O 1
ATOM 2854 N N . GLY A 1 359 ? 17.680 5.059 -3.534 1.00 91.75 359 GLY A N 1
ATOM 2855 C CA . GLY A 1 359 ? 18.203 5.853 -4.658 1.00 91.75 359 GLY A CA 1
ATOM 2856 C C . GLY A 1 359 ? 17.166 6.131 -5.741 1.00 91.75 359 GLY A C 1
ATOM 2857 O O . GLY A 1 359 ? 17.188 7.189 -6.371 1.00 91.75 359 GLY A O 1
ATOM 2858 N N . LEU A 1 360 ? 16.229 5.203 -5.947 1.00 94.25 360 LEU A N 1
ATOM 2859 C CA . LEU A 1 360 ? 15.181 5.339 -6.954 1.00 94.25 360 LEU A CA 1
ATOM 2860 C C . LEU A 1 360 ? 14.015 6.235 -6.515 1.00 94.25 360 LEU A C 1
ATOM 2862 O O . LEU A 1 360 ? 13.310 6.708 -7.403 1.00 94.25 360 LEU A O 1
ATOM 2866 N N . GLU A 1 361 ? 13.824 6.516 -5.217 1.00 90.69 361 GLU A N 1
ATOM 2867 C CA . GLU A 1 361 ? 12.715 7.347 -4.695 1.00 90.69 361 GLU A CA 1
ATOM 2868 C C . GLU A 1 361 ? 12.503 8.654 -5.475 1.00 90.69 361 GLU A C 1
ATOM 2870 O O . GLU A 1 361 ? 11.376 8.978 -5.833 1.00 90.69 361 GLU A O 1
ATOM 2875 N N . ASN A 1 362 ? 13.585 9.377 -5.777 1.00 86.62 362 ASN A N 1
ATOM 2876 C CA . ASN A 1 362 ? 13.536 10.656 -6.499 1.00 86.62 362 ASN A CA 1
ATOM 2877 C C . ASN A 1 362 ? 13.809 10.509 -8.009 1.00 86.62 362 ASN A C 1
ATOM 2879 O O . ASN A 1 362 ? 13.841 11.499 -8.743 1.00 86.62 362 ASN A O 1
ATOM 2883 N N . ASN A 1 363 ? 14.032 9.285 -8.502 1.00 93.00 363 ASN A N 1
ATOM 2884 C CA . ASN A 1 363 ? 14.158 9.053 -9.932 1.00 93.00 363 ASN A CA 1
ATOM 2885 C C . ASN A 1 363 ? 12.763 9.007 -10.559 1.00 93.00 363 ASN A C 1
ATOM 2887 O O . ASN A 1 363 ? 12.042 8.023 -10.411 1.00 93.00 363 ASN A O 1
ATOM 2891 N N . HIS A 1 364 ? 12.411 10.028 -11.330 1.00 94.00 364 HIS A N 1
ATOM 2892 C CA . HIS A 1 364 ? 11.101 10.139 -11.979 1.00 94.00 364 HIS A CA 1
ATOM 2893 C C . HIS A 1 364 ? 11.132 9.848 -13.488 1.00 94.00 364 HIS A C 1
ATOM 2895 O O . HIS A 1 364 ? 10.149 10.093 -14.183 1.00 94.00 364 HIS A O 1
ATOM 2901 N N . THR A 1 365 ? 12.256 9.347 -14.011 1.00 92.88 365 THR A N 1
ATOM 2902 C CA . THR A 1 365 ? 12.482 9.180 -15.458 1.00 92.88 365 THR A CA 1
ATOM 2903 C C . THR A 1 365 ? 12.430 7.724 -15.902 1.00 92.88 365 THR A C 1
ATOM 2905 O O . THR A 1 365 ? 11.986 7.455 -17.014 1.00 92.88 365 THR A O 1
ATOM 2908 N N . LEU A 1 366 ? 12.776 6.771 -15.026 1.00 94.38 366 LEU A N 1
ATOM 2909 C CA . LEU A 1 366 ? 12.583 5.337 -15.264 1.00 94.38 366 LEU A CA 1
ATOM 2910 C C . LEU A 1 366 ? 11.102 4.949 -15.162 1.00 94.38 366 LEU A C 1
ATOM 2912 O O . LEU A 1 366 ? 10.645 4.499 -14.107 1.00 94.38 366 LEU A O 1
ATOM 2916 N N . LEU A 1 367 ? 10.370 5.117 -16.266 1.00 93.81 367 LEU A N 1
ATOM 2917 C CA . LEU A 1 367 ? 8.977 4.683 -16.438 1.00 93.81 367 LEU A CA 1
ATOM 2918 C C . LEU A 1 367 ? 8.853 3.150 -16.465 1.00 93.81 367 LEU A C 1
ATOM 2920 O O . LEU A 1 367 ? 7.825 2.591 -16.093 1.00 93.81 367 LEU A O 1
ATOM 2924 N N . GLY A 1 368 ? 9.888 2.450 -16.934 1.00 91.56 368 GLY A N 1
ATOM 2925 C CA . GLY A 1 368 ? 9.955 0.994 -16.936 1.00 91.56 368 GLY A CA 1
ATOM 2926 C C . GLY A 1 368 ? 11.145 0.480 -16.140 1.00 91.56 368 GLY A C 1
ATOM 2927 O O . GLY A 1 368 ? 12.288 0.703 -16.535 1.00 91.56 368 GLY A O 1
ATOM 2928 N N . PHE A 1 369 ? 10.891 -0.261 -15.063 1.00 93.25 369 PHE A N 1
ATOM 2929 C CA . PHE A 1 369 ? 11.940 -0.926 -14.293 1.00 93.25 369 PHE A CA 1
ATOM 2930 C C . PHE A 1 369 ? 11.602 -2.404 -14.094 1.00 93.25 369 PHE A C 1
ATOM 2932 O O . PHE A 1 369 ? 10.535 -2.749 -13.596 1.00 93.25 369 PHE A O 1
ATOM 2939 N N . HIS A 1 370 ? 12.505 -3.277 -14.530 1.00 90.69 370 HIS A N 1
ATOM 2940 C CA . HIS A 1 370 ? 12.392 -4.725 -14.408 1.00 90.69 370 HIS A CA 1
ATOM 2941 C C . HIS A 1 370 ? 13.430 -5.231 -13.400 1.00 90.69 370 HIS A C 1
ATOM 2943 O O . HIS A 1 370 ? 14.623 -4.961 -13.538 1.00 90.69 370 HIS A O 1
ATOM 2949 N N . ILE A 1 371 ? 12.970 -5.965 -12.385 1.00 90.62 371 ILE A N 1
ATOM 2950 C CA . ILE A 1 371 ? 13.795 -6.436 -11.259 1.00 90.62 371 ILE A CA 1
ATOM 2951 C C . ILE A 1 371 ? 13.472 -7.890 -10.857 1.00 90.62 371 ILE A C 1
ATOM 2953 O O . ILE A 1 371 ? 13.851 -8.352 -9.785 1.00 90.62 371 ILE A O 1
ATOM 2957 N N . ALA A 1 372 ? 12.769 -8.638 -11.715 1.00 86.12 372 ALA A N 1
ATOM 2958 C CA . ALA A 1 372 ? 12.282 -9.984 -11.405 1.00 86.12 372 ALA A CA 1
ATOM 2959 C C . ALA A 1 372 ? 13.427 -10.962 -11.077 1.00 86.12 372 ALA A C 1
ATOM 2961 O O . ALA A 1 372 ? 14.503 -10.877 -11.660 1.00 86.12 372 ALA A O 1
ATOM 2962 N N . GLY A 1 373 ? 13.211 -11.909 -10.159 1.00 84.12 373 GLY A N 1
ATOM 2963 C CA . GLY A 1 373 ? 14.267 -12.840 -9.732 1.00 84.12 373 GLY A CA 1
ATOM 2964 C C . GLY A 1 373 ? 15.302 -12.232 -8.774 1.00 84.12 373 GLY A C 1
ATOM 2965 O O . GLY A 1 373 ? 16.411 -12.751 -8.672 1.00 84.12 373 GLY A O 1
ATOM 2966 N N . ASN A 1 374 ? 14.942 -11.143 -8.094 1.00 88.88 374 ASN A N 1
ATOM 2967 C CA . ASN A 1 374 ? 15.590 -10.598 -6.897 1.00 88.88 374 ASN A CA 1
ATOM 2968 C C . ASN A 1 374 ? 14.490 -10.479 -5.792 1.00 88.88 374 ASN A C 1
ATOM 2970 O O . ASN A 1 374 ? 13.308 -10.589 -6.142 1.00 88.88 374 ASN A O 1
ATOM 2974 N N . PRO A 1 375 ? 14.808 -10.290 -4.492 1.00 91.56 375 PRO A N 1
ATOM 2975 C CA . PRO A 1 375 ? 13.837 -10.296 -3.379 1.00 91.56 375 PRO A CA 1
ATOM 2976 C C . PRO A 1 375 ? 13.073 -8.959 -3.247 1.00 91.56 375 PRO A C 1
ATOM 2978 O O . PRO A 1 375 ? 13.077 -8.289 -2.212 1.00 91.56 375 PRO A O 1
ATOM 2981 N N . CYS A 1 376 ? 12.482 -8.516 -4.355 1.00 90.56 376 CYS A N 1
ATOM 2982 C CA . CYS A 1 376 ? 11.756 -7.258 -4.490 1.00 90.56 376 CYS A CA 1
ATOM 2983 C C . CYS A 1 376 ? 10.902 -7.248 -5.771 1.00 90.56 376 CYS A C 1
ATOM 2985 O O . CYS A 1 376 ? 11.034 -8.106 -6.652 1.00 90.56 376 CYS A O 1
ATOM 2987 N N . PHE A 1 377 ? 10.016 -6.263 -5.895 1.00 89.75 377 PHE A N 1
ATOM 2988 C CA . PHE A 1 377 ? 9.203 -6.023 -7.086 1.00 89.75 377 PHE A CA 1
ATOM 2989 C C . PHE A 1 377 ? 8.894 -4.536 -7.270 1.00 89.75 377 PHE A C 1
ATOM 2991 O O . PHE A 1 377 ? 9.176 -3.723 -6.398 1.00 89.75 377 PHE A O 1
ATOM 2998 N N . VAL A 1 378 ? 8.321 -4.173 -8.418 1.00 91.12 378 VAL A N 1
ATOM 2999 C CA . VAL A 1 378 ? 7.889 -2.798 -8.701 1.00 91.12 378 VAL A CA 1
ATOM 3000 C C . VAL A 1 378 ? 6.370 -2.714 -8.567 1.00 91.12 378 VAL A C 1
ATOM 3002 O O . VAL A 1 378 ? 5.652 -3.522 -9.164 1.00 91.12 378 VAL A O 1
ATOM 3005 N N . ASP A 1 379 ? 5.873 -1.777 -7.763 1.00 92.19 379 ASP A N 1
ATOM 3006 C CA . ASP A 1 379 ? 4.436 -1.538 -7.603 1.00 92.19 379 ASP A CA 1
ATOM 3007 C C . ASP A 1 379 ? 3.838 -0.748 -8.787 1.00 92.19 379 ASP A C 1
ATOM 3009 O O . ASP A 1 379 ? 4.531 -0.339 -9.721 1.00 92.19 379 ASP A O 1
ATOM 3013 N N . SER A 1 380 ? 2.524 -0.537 -8.764 1.00 92.06 380 SER A N 1
ATOM 3014 C CA . SER A 1 380 ? 1.782 0.271 -9.742 1.00 92.06 380 SER A CA 1
ATOM 3015 C C . SER A 1 380 ? 2.269 1.720 -9.842 1.00 92.06 380 SER A C 1
ATOM 3017 O O . SER A 1 380 ? 2.246 2.305 -10.926 1.00 92.06 380 SER A O 1
ATOM 3019 N N . LYS A 1 381 ? 2.741 2.290 -8.727 1.00 92.94 381 LYS A N 1
ATOM 3020 C CA . LYS A 1 381 ? 3.300 3.645 -8.612 1.00 92.94 381 LYS A CA 1
ATOM 3021 C C . LYS A 1 381 ? 4.749 3.720 -9.109 1.00 92.94 381 LYS A C 1
ATOM 3023 O O . LYS A 1 381 ? 5.293 4.815 -9.243 1.00 92.94 381 LYS A O 1
ATOM 3028 N N . GLY A 1 382 ? 5.371 2.585 -9.421 1.00 92.94 382 GLY A N 1
ATOM 3029 C CA . GLY A 1 382 ? 6.755 2.475 -9.863 1.00 92.94 382 GLY A CA 1
ATOM 3030 C C . GLY A 1 382 ? 7.780 2.422 -8.724 1.00 92.94 382 GLY A C 1
ATOM 3031 O O . GLY A 1 382 ? 8.978 2.455 -9.018 1.00 92.94 382 GLY A O 1
ATOM 3032 N N . PHE A 1 383 ? 7.368 2.367 -7.454 1.00 94.69 383 PHE A N 1
ATOM 3033 C CA . PHE A 1 383 ? 8.275 2.168 -6.320 1.00 94.69 383 PHE A CA 1
ATOM 3034 C C . PHE A 1 383 ? 8.816 0.742 -6.299 1.00 94.69 383 PHE A C 1
ATOM 3036 O O . PHE A 1 383 ? 8.119 -0.217 -6.624 1.00 94.69 383 PHE A O 1
ATOM 3043 N N . LEU A 1 384 ? 10.079 0.612 -5.889 1.00 94.56 384 LEU A N 1
ATOM 3044 C CA . LEU A 1 384 ? 10.661 -0.679 -5.558 1.00 94.56 384 LEU A CA 1
ATOM 3045 C C . LEU A 1 384 ? 10.160 -1.080 -4.166 1.00 94.56 384 LEU A C 1
ATOM 3047 O O . LEU A 1 384 ? 10.393 -0.357 -3.200 1.00 94.56 384 LEU A O 1
ATOM 3051 N N . VAL A 1 385 ? 9.479 -2.213 -4.068 1.00 93.06 385 VAL A N 1
ATOM 3052 C CA . VAL A 1 385 ? 8.981 -2.801 -2.821 1.00 93.06 385 VAL A CA 1
ATOM 3053 C C . VAL A 1 385 ? 9.808 -4.045 -2.523 1.00 93.06 385 VAL A C 1
ATOM 3055 O O . VAL A 1 385 ? 9.996 -4.897 -3.392 1.00 93.06 385 VAL A O 1
ATOM 3058 N N . ILE A 1 386 ? 10.344 -4.128 -1.309 1.00 93.75 386 ILE A N 1
ATOM 3059 C CA . ILE A 1 386 ? 11.145 -5.264 -0.845 1.00 93.75 386 ILE A CA 1
ATOM 3060 C C . ILE A 1 386 ? 10.197 -6.394 -0.440 1.00 93.75 386 ILE A C 1
ATOM 3062 O O . ILE A 1 386 ? 9.175 -6.148 0.194 1.00 93.75 386 ILE A O 1
ATOM 3066 N N . ASP A 1 387 ? 10.533 -7.622 -0.821 1.00 87.88 387 ASP A N 1
ATOM 3067 C CA . ASP A 1 387 ? 9.681 -8.797 -0.644 1.00 87.88 387 ASP A CA 1
ATOM 3068 C C . ASP A 1 387 ? 10.586 -10.008 -0.341 1.00 87.88 387 ASP A C 1
ATOM 3070 O O . ASP A 1 387 ? 11.104 -10.637 -1.271 1.00 87.88 387 ASP A O 1
ATOM 3074 N N . PRO A 1 388 ? 10.878 -10.287 0.947 1.00 82.06 388 PRO A N 1
ATOM 3075 C CA . PRO A 1 388 ? 11.849 -11.307 1.345 1.00 82.06 388 PRO A CA 1
ATOM 3076 C C . PRO A 1 388 ? 11.352 -12.737 1.093 1.00 82.06 388 PRO A C 1
ATOM 3078 O O . PRO A 1 388 ? 12.167 -13.634 0.876 1.00 82.06 388 PRO A O 1
ATOM 3081 N N . ASP A 1 389 ? 10.033 -12.947 1.084 1.00 78.81 389 ASP A N 1
ATOM 3082 C CA . ASP A 1 389 ? 9.403 -14.253 0.859 1.00 78.81 389 ASP A CA 1
ATOM 3083 C C . ASP A 1 389 ? 9.315 -14.615 -0.635 1.00 78.81 389 ASP A C 1
ATOM 3085 O O . ASP A 1 389 ? 9.099 -15.778 -1.005 1.00 78.81 389 ASP A O 1
ATOM 3089 N N . ARG A 1 390 ? 9.538 -13.636 -1.523 1.00 69.12 390 ARG A N 1
ATOM 3090 C CA . ARG A 1 390 ? 9.572 -13.816 -2.976 1.00 69.12 390 ARG A CA 1
ATOM 3091 C C . ARG A 1 390 ? 10.748 -14.675 -3.414 1.00 69.12 390 ARG A C 1
ATOM 3093 O O . ARG A 1 390 ? 11.844 -14.186 -3.692 1.00 69.12 390 ARG A O 1
ATOM 3100 N N . LYS A 1 391 ? 10.493 -15.972 -3.578 1.00 59.09 391 LYS A N 1
ATOM 3101 C CA . LYS A 1 391 ? 11.484 -16.918 -4.101 1.00 59.09 391 LYS A CA 1
ATOM 3102 C C . LYS A 1 391 ? 11.995 -16.469 -5.481 1.00 59.09 391 LYS A C 1
ATOM 3104 O O . LYS A 1 391 ? 11.205 -16.422 -6.429 1.00 59.09 391 LYS A O 1
ATOM 3109 N N . PRO A 1 392 ? 13.311 -16.232 -5.652 1.00 55.75 392 PRO A N 1
ATOM 3110 C CA . PRO A 1 392 ? 13.889 -15.834 -6.941 1.00 55.75 392 PRO A CA 1
ATOM 3111 C C . PRO A 1 392 ? 13.670 -16.844 -8.083 1.00 55.75 392 PRO A C 1
ATOM 3113 O O . PRO A 1 392 ? 13.806 -16.495 -9.256 1.00 55.75 392 PRO A O 1
ATOM 3116 N N . GLU A 1 393 ? 13.350 -18.096 -7.741 1.00 51.03 393 GLU A N 1
ATOM 3117 C CA . GLU A 1 393 ? 13.304 -19.243 -8.654 1.00 51.03 393 GLU A CA 1
ATOM 3118 C C . GLU A 1 393 ? 11.937 -19.486 -9.324 1.00 51.03 393 GLU A C 1
ATOM 3120 O O . GLU A 1 393 ? 11.873 -20.221 -10.307 1.00 51.03 393 GLU A O 1
ATOM 3125 N N . GLU A 1 394 ? 10.845 -18.849 -8.880 1.00 46.06 394 GLU A N 1
ATOM 3126 C CA . GLU A 1 394 ? 9.490 -19.085 -9.434 1.00 46.06 394 GLU A CA 1
ATOM 3127 C C . GLU A 1 394 ? 9.241 -18.386 -10.802 1.00 46.06 394 GLU A C 1
ATOM 3129 O O . GLU A 1 394 ? 8.134 -18.382 -11.345 1.00 46.06 394 GLU A O 1
ATOM 3134 N N . GLY A 1 395 ? 10.288 -17.816 -11.412 1.00 43.44 395 GLY A N 1
ATOM 3135 C CA . GLY A 1 395 ? 10.243 -17.071 -12.675 1.00 43.44 395 GLY A CA 1
ATOM 3136 C C . GLY A 1 395 ? 10.205 -17.930 -13.947 1.00 43.44 395 GLY A C 1
ATOM 3137 O O . GLY A 1 395 ? 11.209 -18.067 -14.649 1.00 43.44 395 GLY A O 1
ATOM 3138 N N . HIS A 1 396 ? 9.030 -18.438 -14.328 1.00 39.50 396 HIS A N 1
ATOM 3139 C CA . HIS A 1 396 ? 8.828 -19.019 -15.661 1.00 39.50 396 HIS A CA 1
ATOM 3140 C C . HIS A 1 396 ? 8.693 -17.943 -16.764 1.00 39.50 396 HIS A C 1
ATOM 3142 O O . HIS A 1 396 ? 7.664 -17.286 -16.879 1.00 39.50 396 HIS A O 1
ATOM 3148 N N . PHE A 1 397 ? 9.702 -17.890 -17.647 1.00 48.59 397 PHE A N 1
ATOM 3149 C CA . PHE A 1 397 ? 9.801 -17.116 -18.903 1.00 48.59 397 PHE A CA 1
ATOM 3150 C C . PHE A 1 397 ? 9.974 -15.585 -18.781 1.00 48.59 397 PHE A C 1
ATOM 3152 O O . PHE A 1 397 ? 9.071 -14.831 -18.436 1.00 48.59 397 PHE A O 1
ATOM 3159 N N . PHE A 1 398 ? 11.160 -15.121 -19.184 1.00 52.69 398 PHE A N 1
ATOM 3160 C CA . PHE A 1 398 ? 11.584 -13.719 -19.174 1.00 52.69 398 PHE A CA 1
ATOM 3161 C C . PHE A 1 398 ? 11.167 -12.964 -20.455 1.00 52.69 398 PHE A C 1
ATOM 3163 O O . PHE A 1 398 ? 11.549 -13.351 -21.564 1.00 52.69 398 PHE A O 1
ATOM 3170 N N . LYS A 1 399 ? 10.433 -11.847 -20.315 1.00 61.00 399 LYS A N 1
ATOM 3171 C CA . LYS A 1 399 ? 10.174 -10.887 -21.406 1.00 61.00 399 LYS A CA 1
ATOM 3172 C C . LYS A 1 399 ? 11.294 -9.842 -21.433 1.00 61.00 399 LYS A C 1
ATOM 3174 O O . LYS A 1 399 ? 11.219 -8.856 -20.707 1.00 61.00 399 LYS A O 1
ATOM 3179 N N . ARG A 1 400 ? 12.283 -10.032 -22.314 1.00 69.75 400 ARG A N 1
ATOM 3180 C CA . ARG A 1 400 ? 13.322 -9.023 -22.596 1.00 69.75 400 ARG A CA 1
ATOM 3181 C C . ARG A 1 400 ? 12.699 -7.677 -22.952 1.00 69.75 400 ARG A C 1
ATOM 3183 O O . ARG A 1 400 ? 11.855 -7.606 -23.851 1.00 69.75 400 ARG A O 1
ATOM 3190 N N . ILE A 1 401 ? 13.194 -6.610 -22.329 1.00 79.88 401 ILE A N 1
ATOM 3191 C CA . ILE A 1 401 ? 12.832 -5.230 -22.684 1.00 79.88 401 ILE A CA 1
ATOM 3192 C C . ILE A 1 401 ? 13.354 -4.846 -24.080 1.00 79.88 401 ILE A C 1
ATOM 3194 O O . ILE A 1 401 ? 12.771 -4.019 -24.787 1.00 79.88 401 ILE A O 1
ATOM 3198 N N . ILE A 1 402 ? 14.430 -5.511 -24.512 1.00 80.00 402 ILE A N 1
ATOM 3199 C CA . ILE A 1 402 ? 15.055 -5.380 -25.824 1.00 80.00 402 ILE A CA 1
ATOM 3200 C C . ILE A 1 402 ? 15.007 -6.739 -26.543 1.00 80.00 402 ILE A C 1
ATOM 3202 O O . ILE A 1 402 ? 15.839 -7.610 -26.307 1.00 80.00 402 ILE A O 1
ATOM 3206 N N . GLY A 1 403 ? 14.043 -6.937 -27.451 1.00 64.12 403 GLY A N 1
ATOM 3207 C CA . GLY A 1 403 ? 13.977 -8.150 -28.279 1.00 64.12 403 GLY A CA 1
ATOM 3208 C C . GLY A 1 403 ? 12.600 -8.459 -28.886 1.00 64.12 403 GLY A C 1
ATOM 3209 O O . GLY A 1 403 ? 11.683 -7.637 -28.806 1.00 64.12 403 GLY A O 1
ATOM 3210 N N . PRO A 1 404 ? 12.435 -9.642 -29.513 1.00 47.53 404 PRO A N 1
ATOM 3211 C CA . PRO A 1 404 ? 11.132 -10.156 -29.927 1.00 47.53 404 PRO A CA 1
ATOM 3212 C C . PRO A 1 404 ? 10.269 -10.455 -28.696 1.00 47.53 404 PRO A C 1
ATOM 3214 O O . PRO A 1 404 ? 10.629 -11.302 -27.880 1.00 47.53 404 PRO A O 1
ATOM 3217 N N . GLN A 1 405 ? 9.114 -9.799 -28.572 1.00 49.72 405 GLN A N 1
ATOM 3218 C CA . GLN A 1 405 ? 8.160 -10.119 -27.510 1.00 49.72 405 GLN A CA 1
ATOM 3219 C C . GLN A 1 405 ? 7.482 -11.466 -27.803 1.00 49.72 405 GLN A C 1
ATOM 3221 O O . GLN A 1 405 ? 6.856 -11.629 -28.850 1.00 49.72 405 GLN A O 1
ATOM 3226 N N . GLN A 1 406 ? 7.573 -12.418 -26.872 1.00 49.00 406 GLN A N 1
ATOM 3227 C CA . GLN A 1 406 ? 6.683 -13.580 -26.848 1.00 49.00 406 GLN A CA 1
ATOM 3228 C C . GLN A 1 406 ? 5.438 -13.229 -26.024 1.00 49.00 406 GLN A C 1
ATOM 3230 O O . GLN A 1 406 ? 5.543 -12.605 -24.968 1.00 49.00 406 GLN A O 1
ATOM 3235 N N . HIS A 1 407 ? 4.253 -13.599 -26.513 1.00 41.25 407 HIS A N 1
ATOM 3236 C CA . HIS A 1 407 ? 2.997 -13.330 -25.814 1.00 41.25 407 HIS A CA 1
ATOM 3237 C C . HIS A 1 407 ? 2.872 -14.210 -24.561 1.00 41.25 407 HIS A C 1
ATOM 3239 O O . HIS A 1 407 ? 2.682 -15.420 -24.678 1.00 41.25 407 HIS A O 1
ATOM 3245 N N . MET A 1 408 ? 2.881 -13.598 -23.375 1.00 47.81 408 MET A N 1
ATOM 3246 C CA . MET A 1 408 ? 2.314 -14.199 -22.164 1.00 47.81 408 MET A CA 1
ATOM 3247 C C . MET A 1 408 ? 0.964 -13.550 -21.855 1.00 47.81 408 MET A C 1
ATOM 3249 O O . MET A 1 408 ? 0.763 -12.369 -22.128 1.00 47.81 408 MET A O 1
ATOM 3253 N N . LYS A 1 409 ? 0.031 -14.338 -21.312 1.00 44.25 409 LYS A N 1
ATOM 3254 C CA . LYS A 1 409 ? -1.355 -13.915 -21.045 1.00 44.25 409 LYS A CA 1
ATOM 3255 C C . LYS A 1 409 ? -1.625 -13.496 -19.590 1.00 44.25 409 LYS A C 1
ATOM 3257 O O . LYS A 1 409 ? -2.752 -13.116 -19.304 1.00 44.25 409 LYS A O 1
ATOM 3262 N N . THR A 1 410 ? -0.662 -13.639 -18.671 1.00 45.72 410 THR A N 1
ATOM 3263 C CA . THR A 1 410 ? -0.986 -13.785 -17.233 1.00 45.72 410 THR A CA 1
ATOM 3264 C C . THR A 1 410 ? -0.061 -13.099 -16.219 1.00 45.72 410 THR A C 1
ATOM 3266 O O . THR A 1 410 ? -0.408 -13.101 -15.045 1.00 45.72 410 THR A O 1
ATOM 3269 N N . SER A 1 411 ? 1.083 -12.523 -16.606 1.00 54.16 411 SER A N 1
ATOM 3270 C CA . SER A 1 411 ? 2.016 -11.890 -15.651 1.00 54.16 411 SER A CA 1
ATOM 3271 C C . SER A 1 411 ? 1.997 -10.366 -15.787 1.00 54.16 411 SER A C 1
ATOM 3273 O O . SER A 1 411 ? 2.328 -9.850 -16.856 1.00 54.16 411 SER A O 1
ATOM 3275 N N . LYS A 1 412 ? 1.604 -9.663 -14.715 1.00 66.19 412 LYS A N 1
ATOM 3276 C CA . LYS A 1 412 ? 1.762 -8.208 -14.570 1.00 66.19 412 LYS A CA 1
ATOM 3277 C C . LYS A 1 412 ? 3.119 -7.922 -13.923 1.00 66.19 412 LYS A C 1
ATOM 3279 O O . LYS A 1 412 ? 3.467 -8.514 -12.906 1.00 66.19 412 LYS A O 1
ATOM 3284 N N . THR A 1 413 ? 3.871 -7.016 -14.530 1.00 71.88 413 THR A N 1
ATOM 3285 C CA . THR A 1 413 ? 5.199 -6.547 -14.100 1.00 71.88 413 THR A CA 1
ATOM 3286 C C . THR A 1 413 ? 5.192 -5.093 -13.630 1.00 71.88 413 THR A C 1
ATOM 3288 O O . THR A 1 413 ? 6.217 -4.621 -13.151 1.00 71.88 413 THR A O 1
ATOM 3291 N N . ASN A 1 414 ? 4.067 -4.384 -13.801 1.00 84.25 414 ASN A N 1
ATOM 3292 C CA . ASN A 1 414 ? 3.887 -2.950 -13.546 1.00 84.25 414 ASN A CA 1
ATOM 3293 C C . ASN A 1 414 ? 4.874 -2.047 -14.309 1.00 84.25 414 ASN A C 1
ATOM 3295 O O . ASN A 1 414 ? 5.033 -0.869 -14.002 1.00 84.25 414 ASN A O 1
ATOM 3299 N N . CYS A 1 415 ? 5.526 -2.567 -15.352 1.00 88.50 415 CYS A N 1
ATOM 3300 C CA . CYS A 1 415 ? 6.398 -1.767 -16.196 1.00 88.50 415 CYS A CA 1
ATOM 3301 C C . CYS A 1 415 ? 5.553 -0.957 -17.187 1.00 88.50 415 CYS A C 1
ATOM 3303 O O . CYS A 1 415 ? 5.111 -1.490 -18.213 1.00 88.50 415 CYS A O 1
ATOM 3305 N N . TRP A 1 416 ? 5.428 0.352 -16.944 1.00 91.56 416 TRP A N 1
ATOM 3306 C CA . TRP A 1 416 ? 4.553 1.243 -17.712 1.00 91.56 416 TRP A CA 1
ATOM 3307 C C . TRP A 1 416 ? 4.833 1.191 -19.225 1.00 91.56 416 TRP A C 1
ATOM 3309 O O . TRP A 1 416 ? 3.909 1.144 -20.032 1.00 91.56 416 TRP A O 1
ATOM 3319 N N . ILE A 1 417 ? 6.105 1.071 -19.627 1.00 90.19 417 ILE A N 1
ATOM 3320 C CA . ILE A 1 417 ? 6.508 0.922 -21.039 1.00 90.19 417 ILE A CA 1
ATOM 3321 C C . ILE A 1 417 ? 6.119 -0.450 -21.627 1.00 90.19 417 ILE A C 1
ATOM 3323 O O . ILE A 1 417 ? 5.538 -0.521 -22.710 1.00 90.19 417 ILE A O 1
ATOM 3327 N N . CYS A 1 418 ? 6.450 -1.558 -20.951 1.00 84.94 418 CYS A N 1
ATOM 3328 C CA . CYS A 1 418 ? 6.261 -2.923 -21.470 1.00 84.94 418 CYS A CA 1
ATOM 3329 C C . CYS A 1 418 ? 4.798 -3.360 -21.580 1.00 84.94 418 CYS A C 1
ATOM 3331 O O . CYS A 1 418 ? 4.500 -4.261 -22.375 1.00 84.94 418 CYS A O 1
ATOM 3333 N N . GLU A 1 419 ? 3.935 -2.763 -20.763 1.00 85.00 419 GLU A N 1
ATOM 3334 C CA . GLU A 1 419 ? 2.487 -2.985 -20.704 1.00 85.00 419 GLU A CA 1
ATOM 3335 C C . GLU A 1 419 ? 1.696 -1.849 -21.379 1.00 85.00 419 GLU A C 1
ATOM 3337 O O . GLU A 1 419 ? 0.477 -1.924 -21.494 1.00 85.00 419 GLU A O 1
ATOM 3342 N N . GLY A 1 420 ? 2.389 -0.813 -21.869 1.00 87.62 420 GLY A N 1
ATOM 3343 C CA . GLY A 1 420 ? 1.805 0.280 -22.644 1.00 87.62 420 GLY A CA 1
ATOM 3344 C C . GLY A 1 420 ? 0.881 1.199 -21.845 1.00 87.62 420 GLY A C 1
ATOM 3345 O O . GLY A 1 420 ? -0.066 1.726 -22.431 1.00 87.62 420 GLY A O 1
ATOM 3346 N N . TRP A 1 421 ? 1.132 1.363 -20.543 1.00 92.25 421 TRP A N 1
ATOM 3347 C CA . TRP A 1 421 ? 0.321 2.172 -19.632 1.00 92.25 421 TRP A CA 1
ATOM 3348 C C . TRP A 1 421 ? 0.050 3.569 -20.203 1.00 92.25 421 TRP A C 1
ATOM 3350 O O . TRP A 1 421 ? 0.809 4.121 -21.010 1.00 92.25 421 TRP A O 1
ATOM 3360 N N . LYS A 1 422 ? -1.085 4.118 -19.795 1.00 93.81 422 LYS A N 1
ATOM 3361 C CA . LYS A 1 422 ? -1.655 5.360 -20.302 1.00 93.81 422 LYS A CA 1
ATOM 3362 C C . LYS A 1 422 ? -1.897 6.313 -19.155 1.00 93.81 422 LYS A C 1
ATOM 3364 O O . LYS A 1 422 ? -2.131 5.885 -18.032 1.00 93.81 422 LYS A O 1
ATOM 3369 N N . GLU A 1 423 ? -1.830 7.594 -19.448 1.00 96.19 423 GLU A N 1
ATOM 3370 C CA . GLU A 1 423 ? -2.104 8.635 -18.471 1.00 96.19 423 GLU A CA 1
ATOM 3371 C C . GLU A 1 423 ? -3.588 9.006 -18.529 1.00 96.19 423 GLU A C 1
ATOM 3373 O O . GLU A 1 423 ? -4.183 9.067 -19.606 1.00 96.19 423 GLU A O 1
ATOM 3378 N N . VAL A 1 424 ? -4.193 9.160 -17.353 1.00 96.62 424 VAL A N 1
ATOM 3379 C CA . VAL A 1 424 ? -5.607 9.491 -17.156 1.00 96.62 424 VAL A CA 1
ATOM 3380 C C . VAL A 1 424 ? -5.695 10.514 -16.032 1.00 96.62 424 VAL A C 1
ATOM 3382 O O . VAL A 1 424 ? -5.156 10.296 -14.944 1.00 96.62 424 VAL A O 1
ATOM 3385 N N . THR A 1 425 ? -6.403 11.615 -16.272 1.00 96.38 425 THR A N 1
ATOM 3386 C CA . THR A 1 425 ? -6.794 12.558 -15.219 1.00 96.38 425 THR A CA 1
ATOM 3387 C C . THR A 1 425 ? -8.179 12.186 -14.715 1.00 96.38 425 THR A C 1
ATOM 3389 O O . THR A 1 425 ? -9.177 12.383 -15.407 1.00 96.38 425 THR A O 1
ATOM 3392 N N . PHE A 1 426 ? -8.239 11.651 -13.500 1.00 96.62 426 PHE A N 1
ATOM 3393 C CA . PHE A 1 426 ? -9.491 11.369 -12.813 1.00 96.62 426 PHE A CA 1
ATOM 3394 C C . PHE A 1 426 ? -10.038 12.674 -12.246 1.00 96.62 426 PHE A C 1
ATOM 3396 O O . PHE A 1 426 ? -9.340 13.375 -11.513 1.00 96.62 426 PHE A O 1
ATOM 3403 N N . ILE A 1 427 ? -11.275 13.003 -12.611 1.00 95.31 427 ILE A N 1
ATOM 3404 C CA . ILE A 1 427 ? -11.965 14.234 -12.216 1.00 95.31 427 ILE A CA 1
ATOM 3405 C C . ILE A 1 427 ? -13.238 13.871 -11.453 1.00 95.31 427 ILE A C 1
ATOM 3407 O O . ILE A 1 427 ? -14.018 13.037 -11.917 1.00 95.31 427 ILE A O 1
ATOM 3411 N N . TRP A 1 428 ? -13.482 14.530 -10.326 1.00 93.88 428 TRP A N 1
ATOM 3412 C CA . TRP A 1 428 ? -14.730 14.428 -9.579 1.00 93.88 428 TRP A CA 1
ATOM 3413 C C . TRP A 1 428 ? -15.219 15.823 -9.191 1.00 93.88 428 TRP A C 1
ATOM 3415 O O . TRP A 1 428 ? -14.505 16.589 -8.547 1.00 93.88 428 TRP A O 1
ATOM 3425 N N . LYS A 1 429 ? -16.426 16.183 -9.632 1.00 90.50 429 LYS A N 1
ATOM 3426 C CA . LYS A 1 429 ? -17.051 17.479 -9.346 1.00 90.50 429 LYS A CA 1
ATOM 3427 C C . LYS A 1 429 ? -18.035 17.299 -8.204 1.00 90.50 429 LYS A C 1
ATOM 3429 O O . LYS A 1 429 ? -19.072 16.665 -8.389 1.00 90.50 429 LYS A O 1
ATOM 3434 N N . MET A 1 430 ? -17.710 17.834 -7.036 1.00 82.56 430 MET A N 1
ATOM 3435 C CA . MET A 1 430 ? -18.545 17.694 -5.850 1.00 82.56 430 MET A CA 1
ATOM 3436 C C . MET A 1 430 ? -18.287 18.865 -4.909 1.00 82.56 430 MET A C 1
ATOM 3438 O O . MET A 1 430 ? -17.140 19.228 -4.660 1.00 82.56 430 MET A O 1
ATOM 3442 N N . LYS A 1 431 ? -19.363 19.448 -4.379 1.00 75.38 431 LYS A N 1
ATOM 3443 C CA . LYS A 1 431 ? -19.273 20.535 -3.409 1.00 75.38 431 LYS A CA 1
ATOM 3444 C C . LYS A 1 431 ? -19.470 19.997 -2.000 1.00 75.38 431 LYS A C 1
ATOM 3446 O O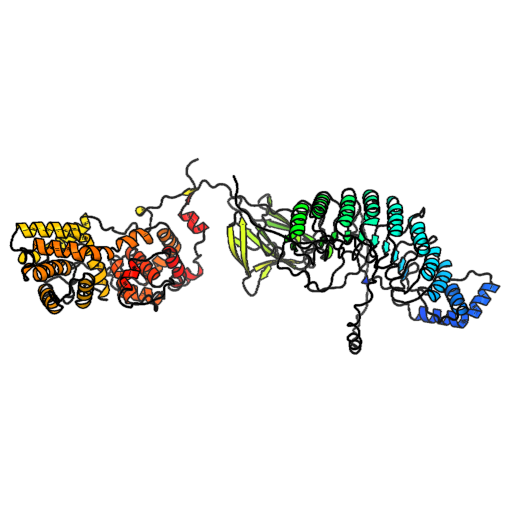 . LYS A 1 431 ? -20.580 19.617 -1.633 1.00 75.38 431 LYS A O 1
ATOM 3451 N N . PHE A 1 432 ? -18.398 20.009 -1.223 1.00 72.88 432 PHE A N 1
ATOM 3452 C CA . PHE A 1 432 ? -18.420 19.684 0.198 1.00 72.88 432 PHE A CA 1
ATOM 3453 C C . PHE A 1 432 ? -18.618 20.945 1.043 1.00 72.88 432 PHE A C 1
ATOM 3455 O O . PHE A 1 432 ? -18.269 22.046 0.616 1.00 72.88 432 PHE A O 1
ATOM 3462 N N . ALA A 1 433 ? -19.198 20.800 2.236 1.00 55.91 433 ALA A N 1
ATOM 3463 C CA . ALA A 1 433 ? -19.560 21.949 3.065 1.00 55.91 433 ALA A CA 1
ATOM 3464 C C . ALA A 1 433 ? -18.338 22.668 3.665 1.00 55.91 433 ALA A C 1
ATOM 3466 O O . ALA A 1 433 ? -18.384 23.888 3.816 1.00 55.91 433 ALA A O 1
ATOM 3467 N N . ASN A 1 434 ? -17.259 21.933 3.975 1.00 60.06 434 ASN A N 1
ATOM 3468 C CA . ASN A 1 434 ? -16.137 22.449 4.773 1.00 60.06 434 ASN A CA 1
ATOM 3469 C C . ASN A 1 434 ? -14.751 22.323 4.099 1.00 60.06 434 ASN A C 1
ATOM 3471 O O . ASN A 1 434 ? -13.738 22.526 4.762 1.00 60.06 434 ASN A O 1
ATOM 3475 N N . GLY A 1 435 ? -14.682 22.022 2.794 1.00 65.12 435 GLY A N 1
ATOM 3476 C CA . GLY A 1 435 ? -13.400 21.830 2.087 1.00 65.12 435 GLY A CA 1
ATOM 3477 C C . GLY A 1 435 ? -12.760 20.454 2.315 1.00 65.12 435 GLY A C 1
ATOM 3478 O O . GLY A 1 435 ? -11.538 20.327 2.341 1.00 65.12 435 GLY A O 1
ATOM 3479 N N . ASP A 1 436 ? -13.603 19.443 2.504 1.00 75.56 436 ASP A N 1
ATOM 3480 C CA . ASP A 1 436 ? -13.239 18.094 2.942 1.00 75.56 436 ASP A CA 1
ATOM 3481 C C . ASP A 1 436 ? -12.322 17.358 1.937 1.00 75.56 436 ASP A C 1
ATOM 3483 O O . ASP A 1 436 ? -12.429 17.574 0.723 1.00 75.56 436 ASP A O 1
ATOM 3487 N N . PRO A 1 437 ? -11.418 16.472 2.402 1.00 86.75 437 PRO A N 1
ATOM 3488 C CA . PRO A 1 437 ? -10.509 15.748 1.521 1.00 86.75 437 PRO A CA 1
ATOM 3489 C C . PRO A 1 437 ? -11.249 14.690 0.698 1.00 86.75 437 PRO A C 1
ATOM 3491 O O . PRO A 1 437 ? -12.007 13.880 1.237 1.00 86.75 437 PRO A O 1
ATOM 3494 N N . ALA A 1 438 ? -10.953 14.653 -0.602 1.00 91.94 438 ALA A N 1
ATOM 3495 C CA . ALA A 1 438 ? -11.397 13.599 -1.504 1.00 91.94 438 ALA A CA 1
ATOM 3496 C C . ALA A 1 438 ? -10.234 12.682 -1.895 1.00 91.94 438 ALA A C 1
ATOM 3498 O O . ALA A 1 438 ? -9.127 13.154 -2.171 1.00 91.94 438 ALA A O 1
ATOM 3499 N N . PHE A 1 439 ? -10.498 11.382 -1.983 1.00 94.12 439 PHE A N 1
ATOM 3500 C CA . PHE A 1 439 ? -9.505 10.373 -2.347 1.00 94.12 439 PHE A CA 1
ATOM 3501 C C . PHE A 1 439 ? -9.965 9.561 -3.558 1.00 94.12 439 PHE A C 1
ATOM 3503 O O . PHE A 1 439 ? -11.142 9.223 -3.690 1.00 94.12 439 PHE A O 1
ATOM 3510 N N . LEU A 1 440 ? -9.018 9.219 -4.431 1.00 96.44 440 LEU A N 1
ATOM 3511 C CA . LEU A 1 440 ? -9.193 8.259 -5.518 1.00 96.44 440 LEU A CA 1
ATOM 3512 C C . LEU A 1 440 ? -8.721 6.876 -5.054 1.00 96.44 440 LEU A C 1
ATOM 3514 O O . LEU A 1 440 ? -7.652 6.758 -4.459 1.00 96.44 440 LEU A O 1
ATOM 3518 N N . HIS A 1 441 ? -9.478 5.831 -5.385 1.00 96.12 441 HIS A N 1
ATOM 3519 C CA . HIS A 1 441 ? -9.138 4.441 -5.083 1.00 96.12 441 HIS A CA 1
ATOM 3520 C C . HIS A 1 441 ? -9.078 3.628 -6.381 1.00 96.12 441 HIS A C 1
ATOM 3522 O O . HIS A 1 441 ? -10.118 3.335 -6.970 1.00 96.12 441 HIS A O 1
ATOM 3528 N N . LEU A 1 442 ? -7.877 3.260 -6.839 1.00 95.94 442 LEU A N 1
ATOM 3529 C CA . LEU A 1 442 ? -7.669 2.514 -8.090 1.00 95.94 442 LEU A CA 1
ATOM 3530 C C . LEU A 1 442 ? -7.437 1.016 -7.846 1.00 95.94 442 LEU A C 1
ATOM 3532 O O . LEU A 1 442 ? -6.655 0.633 -6.979 1.00 95.94 442 LEU A O 1
ATOM 3536 N N . GLU A 1 443 ? -8.020 0.161 -8.689 1.00 93.50 443 GLU A N 1
ATOM 3537 C CA . GLU A 1 443 ? -7.823 -1.300 -8.661 1.00 93.50 443 GLU A CA 1
ATOM 3538 C C . GLU A 1 443 ? -6.347 -1.714 -8.781 1.00 93.50 443 GLU A C 1
ATOM 3540 O O . GLU A 1 443 ? -5.915 -2.668 -8.139 1.00 93.50 443 GLU A O 1
ATOM 3545 N N . CYS A 1 444 ? -5.550 -0.991 -9.577 1.00 91.12 444 CYS A N 1
ATOM 3546 C CA . CYS A 1 444 ? -4.117 -1.263 -9.717 1.00 91.12 444 CYS A CA 1
ATOM 3547 C C . CYS A 1 444 ? -3.297 -0.927 -8.463 1.00 91.12 444 CYS A C 1
ATOM 3549 O O . CYS A 1 444 ? -2.208 -1.469 -8.311 1.00 91.12 444 CYS A O 1
ATOM 3551 N N . ASP A 1 445 ? -3.825 -0.079 -7.579 1.00 91.50 445 ASP A N 1
ATOM 3552 C CA . ASP A 1 445 ? -3.221 0.337 -6.309 1.00 91.50 445 ASP A CA 1
ATOM 3553 C C . ASP A 1 445 ? -3.866 -0.395 -5.106 1.00 91.50 445 ASP A C 1
ATOM 3555 O O . ASP A 1 445 ? -3.850 0.101 -3.980 1.00 91.50 445 ASP A O 1
ATOM 3559 N N . ASN A 1 446 ? -4.483 -1.565 -5.344 1.00 91.50 446 ASN A N 1
ATOM 3560 C CA . ASN A 1 446 ? -5.264 -2.342 -4.365 1.00 91.50 446 ASN A CA 1
ATOM 3561 C C . ASN A 1 446 ? -6.338 -1.509 -3.632 1.00 91.50 446 ASN A C 1
ATOM 3563 O O . ASN A 1 446 ? -6.640 -1.756 -2.464 1.00 91.50 446 ASN A O 1
ATOM 3567 N N . TYR A 1 447 ? -6.902 -0.510 -4.318 1.00 94.38 447 TYR A N 1
ATOM 3568 C CA . TYR A 1 447 ? -7.884 0.443 -3.795 1.00 94.38 447 TYR A CA 1
ATOM 3569 C C . TYR A 1 447 ? -7.435 1.226 -2.545 1.00 94.38 447 TYR A C 1
ATOM 3571 O O . TYR A 1 447 ? -8.281 1.750 -1.818 1.00 94.38 447 TYR A O 1
ATOM 3579 N N . GLN A 1 448 ? -6.128 1.357 -2.292 1.00 93.25 448 GLN A N 1
ATOM 3580 C CA . GLN A 1 448 ? -5.640 2.260 -1.246 1.00 93.25 448 GLN A CA 1
ATOM 3581 C C . GLN A 1 448 ? -5.889 3.730 -1.640 1.00 93.25 448 GLN A C 1
ATOM 3583 O O . GLN A 1 448 ? -5.784 4.061 -2.826 1.00 93.25 448 GLN A O 1
ATOM 3588 N N . PRO A 1 449 ? -6.249 4.605 -0.680 1.00 93.12 449 PRO A N 1
ATOM 3589 C CA . PRO A 1 449 ? -6.630 5.985 -0.966 1.00 93.12 449 PRO A CA 1
ATOM 3590 C C . PRO A 1 449 ? -5.446 6.816 -1.471 1.00 93.12 449 PRO A C 1
ATOM 3592 O O . PRO A 1 449 ? -4.341 6.761 -0.931 1.00 93.12 449 PRO A O 1
ATOM 3595 N N . GLU A 1 450 ? -5.692 7.655 -2.473 1.00 93.50 450 GLU A N 1
ATOM 3596 C CA . GLU A 1 450 ? -4.744 8.670 -2.931 1.00 93.50 450 GLU A CA 1
ATOM 3597 C C . GLU A 1 450 ? -5.424 10.040 -2.988 1.00 93.50 450 GLU A C 1
ATOM 3599 O O . GLU A 1 450 ? -6.431 10.215 -3.676 1.00 93.50 450 GLU A O 1
ATOM 3604 N N . LEU A 1 451 ? -4.893 11.000 -2.224 1.00 93.62 451 LEU A N 1
ATOM 3605 C CA . LEU A 1 451 ? -5.484 12.328 -2.058 1.00 93.62 451 LEU A CA 1
ATOM 3606 C C . LEU A 1 451 ? -5.561 13.077 -3.397 1.00 93.62 451 LEU A C 1
ATOM 3608 O O . LEU A 1 451 ? -4.580 13.153 -4.140 1.00 93.62 451 LEU A O 1
ATOM 3612 N N . MET A 1 452 ? -6.724 13.659 -3.683 1.00 94.12 452 MET A N 1
ATOM 3613 C CA . MET A 1 452 ? -6.980 14.453 -4.884 1.00 94.12 452 MET A CA 1
ATOM 3614 C C . MET A 1 452 ? -6.781 15.951 -4.619 1.00 94.12 452 MET A C 1
ATOM 3616 O O . MET A 1 452 ? -7.062 16.447 -3.529 1.00 94.12 452 MET A O 1
ATOM 3620 N N . ILE A 1 453 ? -6.346 16.695 -5.638 1.00 91.81 453 ILE A N 1
ATOM 3621 C CA . ILE A 1 453 ? -6.183 18.155 -5.568 1.00 91.81 453 ILE A CA 1
ATOM 3622 C C . ILE A 1 453 ? -7.535 18.818 -5.841 1.00 91.81 453 ILE A C 1
ATOM 3624 O O . ILE A 1 453 ? -8.148 18.532 -6.868 1.00 91.81 453 ILE A O 1
ATOM 3628 N N . CYS A 1 454 ? -7.990 19.708 -4.956 1.00 89.62 454 CYS A N 1
ATOM 3629 C CA . CYS A 1 454 ? -9.215 20.485 -5.156 1.00 89.62 454 CYS A CA 1
ATOM 3630 C C . CYS A 1 454 ? -8.932 21.827 -5.844 1.00 89.62 454 CYS A C 1
ATOM 3632 O O . CYS A 1 454 ? -8.141 22.630 -5.353 1.00 89.62 454 CYS A O 1
ATOM 3634 N N . GLU A 1 455 ? -9.631 22.097 -6.945 1.00 88.38 455 GLU A N 1
ATOM 3635 C CA . GLU A 1 455 ? -9.650 23.388 -7.634 1.00 88.38 455 GLU A CA 1
ATOM 3636 C C . GLU A 1 455 ? -11.104 23.748 -7.979 1.00 88.38 455 GLU A C 1
ATOM 3638 O O . GLU A 1 455 ? -11.707 23.101 -8.832 1.00 88.38 455 GLU A O 1
ATOM 3643 N N . ASN A 1 456 ? -11.676 24.787 -7.357 1.00 85.44 456 ASN A N 1
ATOM 3644 C CA . ASN A 1 456 ? -13.042 25.276 -7.632 1.00 85.44 456 ASN A CA 1
ATOM 3645 C C . ASN A 1 456 ? -14.119 24.161 -7.617 1.00 85.44 456 ASN A C 1
ATOM 3647 O O . ASN A 1 456 ? -14.727 23.863 -8.648 1.00 85.44 456 ASN A O 1
ATOM 3651 N N . ASP A 1 457 ? -14.323 23.513 -6.462 1.00 85.69 457 ASP A N 1
ATOM 3652 C CA . ASP A 1 457 ? -15.257 22.383 -6.260 1.00 85.69 457 ASP A CA 1
ATOM 3653 C C . ASP A 1 457 ? -15.025 21.184 -7.226 1.00 85.69 457 ASP A C 1
ATOM 3655 O O . ASP A 1 457 ? -15.896 20.333 -7.431 1.00 85.69 457 ASP A O 1
ATOM 3659 N N . THR A 1 458 ? -13.835 21.104 -7.842 1.00 91.00 458 THR A N 1
ATOM 3660 C CA . THR A 1 458 ? -13.422 20.027 -8.753 1.00 91.00 458 THR A CA 1
ATOM 3661 C C . THR A 1 458 ? -12.146 19.364 -8.246 1.00 91.00 458 THR A C 1
ATOM 3663 O O . THR A 1 458 ? -11.069 19.956 -8.269 1.00 91.00 458 THR A O 1
ATOM 3666 N N . PHE A 1 459 ? -12.258 18.103 -7.847 1.00 93.81 459 PHE A N 1
ATOM 3667 C CA . PHE A 1 459 ? -11.144 17.272 -7.412 1.00 93.81 459 PHE A CA 1
ATOM 3668 C C . PHE A 1 459 ? -10.497 16.583 -8.611 1.00 93.81 459 PHE A C 1
ATOM 3670 O O . PHE A 1 459 ? -11.193 16.027 -9.465 1.00 93.81 459 PHE A O 1
ATOM 3677 N N . LYS A 1 460 ? -9.165 16.617 -8.690 1.00 95.12 460 LYS A N 1
ATOM 3678 C CA . LYS A 1 460 ? -8.386 16.054 -9.800 1.00 95.12 460 LYS A CA 1
ATOM 3679 C C . LYS A 1 460 ? -7.199 15.240 -9.299 1.00 95.12 460 LYS A C 1
ATOM 3681 O O . LYS A 1 460 ? -6.533 15.629 -8.340 1.00 95.12 460 LYS A O 1
ATOM 3686 N N . LEU A 1 461 ? -6.893 14.149 -9.995 1.00 95.31 461 LEU A N 1
ATOM 3687 C CA . LEU A 1 461 ? -5.637 13.416 -9.835 1.00 95.31 461 LEU A CA 1
ATOM 3688 C C . LEU A 1 461 ? -5.226 12.764 -11.164 1.00 95.31 461 LEU A C 1
ATOM 3690 O O . LEU A 1 461 ? -5.982 11.979 -11.736 1.00 95.31 461 LEU A O 1
ATOM 3694 N N . THR A 1 462 ? -4.027 13.083 -11.657 1.00 95.38 462 THR A N 1
ATOM 3695 C CA . THR A 1 462 ? -3.457 12.478 -12.873 1.00 95.38 462 THR A CA 1
ATOM 3696 C C . THR A 1 462 ? -2.609 11.263 -12.507 1.00 95.38 462 THR A C 1
ATOM 3698 O O . THR A 1 462 ? -1.709 11.352 -11.673 1.00 95.38 462 THR A O 1
ATOM 3701 N N . ARG A 1 463 ? -2.895 10.115 -13.127 1.00 95.56 463 ARG A N 1
ATOM 3702 C CA . ARG A 1 463 ? -2.254 8.822 -12.840 1.00 95.56 463 ARG A CA 1
ATOM 3703 C C . ARG A 1 463 ? -1.888 8.107 -14.135 1.00 95.56 463 ARG A C 1
ATOM 3705 O O . ARG A 1 463 ? -2.622 8.181 -15.118 1.00 95.56 463 ARG A O 1
ATOM 3712 N N . ALA A 1 464 ? -0.784 7.364 -14.117 1.00 95.19 464 ALA A N 1
ATOM 3713 C CA . ALA A 1 464 ? -0.552 6.322 -15.109 1.00 95.19 464 ALA A CA 1
ATOM 3714 C C . ALA A 1 464 ? -1.330 5.062 -14.695 1.00 95.19 464 ALA A C 1
ATOM 3716 O O . ALA A 1 464 ? -1.277 4.659 -13.535 1.00 95.19 464 ALA A O 1
ATOM 3717 N N . VAL A 1 465 ? -2.037 4.441 -15.637 1.00 93.81 465 VAL A N 1
ATOM 3718 C CA . VAL A 1 465 ? -2.854 3.237 -15.430 1.00 93.81 465 VAL A CA 1
ATOM 3719 C C . VAL A 1 465 ? -2.595 2.193 -16.527 1.00 93.81 465 VAL A C 1
ATOM 3721 O O . VAL A 1 465 ? -2.236 2.558 -17.656 1.00 93.81 465 VAL A O 1
ATOM 3724 N N . PRO A 1 466 ? -2.761 0.888 -16.240 1.00 91.31 466 PRO A N 1
ATOM 3725 C CA . PRO A 1 466 ? -2.605 -0.168 -17.239 1.00 91.31 466 PRO A CA 1
ATOM 3726 C C . PRO A 1 466 ? -3.643 -0.066 -18.368 1.00 91.31 466 PRO A C 1
ATOM 3728 O O . PRO A 1 466 ? -4.737 0.465 -18.185 1.00 91.31 466 PRO A O 1
ATOM 3731 N N . GLN A 1 467 ? -3.317 -0.619 -19.542 1.00 84.69 467 GLN A N 1
ATOM 3732 C CA . GLN A 1 467 ? -4.292 -0.765 -20.631 1.00 84.69 467 GLN A CA 1
ATOM 3733 C C . GLN A 1 467 ? -5.383 -1.788 -20.289 1.00 84.69 467 GLN A C 1
ATOM 3735 O O . GLN A 1 467 ? -5.163 -2.732 -19.528 1.00 84.69 467 GLN A O 1
ATOM 3740 N N . GLY A 1 468 ? -6.537 -1.641 -20.938 1.00 88.25 468 GLY A N 1
ATOM 3741 C CA . GLY A 1 468 ? -7.724 -2.460 -20.722 1.00 88.25 468 GLY A CA 1
ATOM 3742 C C . GLY A 1 468 ? -8.769 -1.707 -19.907 1.00 88.25 468 GLY A C 1
ATOM 3743 O O . GLY A 1 468 ? -8.896 -0.491 -20.033 1.00 88.25 468 GLY A O 1
ATOM 3744 N N . GLN A 1 469 ? -9.542 -2.438 -19.106 1.00 91.94 469 GLN A N 1
ATOM 3745 C CA . GLN A 1 469 ? -10.496 -1.862 -18.161 1.00 91.94 469 GLN A CA 1
ATOM 3746 C C . GLN A 1 469 ? -9.814 -1.642 -16.806 1.00 91.94 469 GLN A C 1
ATOM 3748 O O . GLN A 1 469 ? -9.124 -2.540 -16.328 1.00 91.94 469 GLN A O 1
ATOM 3753 N N . ILE A 1 470 ? -10.044 -0.480 -16.195 1.00 93.94 470 ILE A N 1
ATOM 3754 C CA . ILE A 1 470 ? -9.653 -0.162 -14.819 1.00 93.94 470 ILE A CA 1
ATOM 3755 C C . ILE A 1 470 ? -10.910 0.114 -13.989 1.00 93.94 470 ILE A C 1
ATOM 3757 O O . ILE A 1 470 ? -11.817 0.820 -14.445 1.00 93.94 470 ILE A O 1
ATOM 3761 N N . LYS A 1 471 ? -10.971 -0.454 -12.782 1.00 95.94 471 LYS A N 1
ATOM 3762 C CA . LYS A 1 471 ? -12.017 -0.168 -11.789 1.00 95.94 471 LYS A CA 1
ATOM 3763 C C . LYS A 1 471 ? -11.523 0.833 -10.754 1.00 95.94 471 LYS A C 1
ATOM 3765 O O . LYS A 1 471 ? -10.355 0.806 -10.362 1.00 95.94 471 LYS A O 1
ATOM 3770 N N . PHE A 1 472 ? -12.413 1.711 -10.309 1.00 97.50 472 PHE A N 1
ATOM 3771 C CA . PHE A 1 472 ? -12.106 2.702 -9.284 1.00 97.50 472 PHE A CA 1
ATOM 3772 C C . PHE A 1 472 ? -13.354 3.195 -8.554 1.00 97.50 472 PHE A C 1
ATOM 3774 O O . PHE A 1 472 ? -14.483 2.931 -8.968 1.00 97.50 472 PHE A O 1
ATOM 3781 N N . PHE A 1 473 ? -13.146 3.920 -7.464 1.00 96.81 473 PHE A N 1
ATOM 3782 C CA . PHE A 1 473 ? -14.175 4.689 -6.771 1.00 96.81 473 PHE A CA 1
ATOM 3783 C C . PHE A 1 473 ? -13.539 5.911 -6.094 1.00 96.81 473 PHE A C 1
ATOM 3785 O O . PHE A 1 473 ? -12.310 6.051 -6.077 1.00 96.81 473 PHE A O 1
ATOM 3792 N N . PHE A 1 474 ? -14.372 6.795 -5.555 1.00 95.62 474 PHE A N 1
ATOM 3793 C CA . PHE A 1 474 ? -13.944 7.961 -4.786 1.00 95.62 474 PHE A CA 1
ATOM 3794 C C . PHE A 1 474 ? -14.363 7.826 -3.323 1.00 95.62 474 PHE A C 1
ATOM 3796 O O . PHE A 1 474 ? -15.295 7.085 -3.016 1.00 95.62 474 PHE A O 1
ATOM 3803 N N . SER A 1 475 ? -13.734 8.567 -2.418 1.00 92.12 475 SER A N 1
ATOM 3804 C CA . SER A 1 475 ? -14.253 8.730 -1.057 1.00 92.12 475 SER A CA 1
ATOM 3805 C C . SER A 1 475 ? -14.084 10.150 -0.527 1.00 92.12 475 SER A C 1
ATOM 3807 O O . SER A 1 475 ? -13.191 10.880 -0.959 1.00 92.12 475 SER A O 1
ATOM 3809 N N . HIS A 1 476 ? -14.947 10.527 0.416 1.00 87.50 476 HIS A N 1
ATOM 3810 C CA . HIS A 1 476 ? -14.812 11.711 1.268 1.00 87.50 476 HIS A CA 1
ATOM 3811 C C . HIS A 1 476 ? -15.085 11.291 2.715 1.00 87.50 476 HIS A C 1
ATOM 3813 O O . HIS A 1 476 ? -15.981 10.486 2.943 1.00 87.50 476 HIS A O 1
ATOM 3819 N N . PHE A 1 477 ? -14.338 11.794 3.705 1.00 74.12 477 PHE A N 1
ATOM 3820 C CA . PHE A 1 477 ? -14.527 11.433 5.128 1.00 74.12 477 PHE A CA 1
ATOM 3821 C C . PHE A 1 477 ? -14.821 9.938 5.387 1.00 74.12 477 PHE A C 1
ATOM 3823 O O . PHE A 1 477 ? -15.745 9.599 6.122 1.00 74.12 477 PHE A O 1
ATOM 3830 N N . SER A 1 478 ? -14.053 9.027 4.783 1.00 69.94 478 SER A N 1
ATOM 3831 C CA . SER A 1 478 ? -14.246 7.567 4.876 1.00 69.94 478 SER A CA 1
ATOM 3832 C C . SER A 1 478 ? -15.525 6.974 4.250 1.00 69.94 478 SER A C 1
ATOM 3834 O O . SER A 1 478 ? -15.670 5.754 4.229 1.00 69.94 478 SER A O 1
ATOM 3836 N N . GLU A 1 479 ? -16.406 7.780 3.655 1.00 83.75 479 GLU A N 1
ATOM 3837 C CA . GLU A 1 479 ? -17.556 7.319 2.869 1.00 83.75 479 GLU A CA 1
ATOM 3838 C C . GLU A 1 479 ? -17.150 7.103 1.406 1.00 83.75 479 GLU A C 1
ATOM 3840 O O . GLU A 1 479 ? -16.727 8.032 0.715 1.00 83.75 479 GLU A O 1
ATOM 3845 N N . ALA A 1 480 ? -17.266 5.864 0.923 1.00 90.06 480 ALA A N 1
ATOM 3846 C CA . ALA A 1 480 ? -16.918 5.487 -0.444 1.00 90.06 480 ALA A CA 1
ATOM 3847 C C . ALA A 1 480 ? -18.122 5.595 -1.396 1.00 90.06 480 ALA A C 1
ATOM 3849 O O . ALA A 1 480 ? -19.240 5.204 -1.064 1.00 90.06 480 ALA A O 1
ATOM 3850 N N . THR A 1 481 ? -17.891 6.120 -2.599 1.00 91.81 481 THR A N 1
ATOM 3851 C CA . THR A 1 481 ? -18.939 6.491 -3.555 1.00 91.81 481 THR A CA 1
ATOM 3852 C C . THR A 1 481 ? -18.452 6.439 -5.009 1.00 91.81 481 THR A C 1
ATOM 3854 O O . THR A 1 481 ? -17.256 6.349 -5.294 1.00 91.81 481 THR A O 1
ATOM 3857 N N . VAL A 1 482 ? -19.392 6.487 -5.953 1.00 93.56 482 VAL A N 1
ATOM 3858 C CA . VAL A 1 482 ? -19.138 6.480 -7.400 1.00 93.56 482 VAL A CA 1
ATOM 3859 C C . VAL A 1 482 ? -19.711 7.739 -8.044 1.00 93.56 482 VAL A C 1
ATOM 3861 O O . VAL A 1 482 ? -20.828 8.155 -7.737 1.00 93.56 482 VAL A O 1
ATOM 3864 N N . SER A 1 483 ? -18.963 8.353 -8.962 1.00 91.62 483 SER A N 1
ATOM 3865 C CA . SER A 1 483 ? -19.444 9.511 -9.723 1.00 91.62 483 SER A CA 1
ATOM 3866 C C . SER A 1 483 ? -20.368 9.076 -10.865 1.00 91.62 483 SER A C 1
ATOM 3868 O O . SER A 1 483 ? -20.145 8.043 -11.498 1.00 91.62 483 SER A O 1
ATOM 3870 N N . GLN A 1 484 ? -21.380 9.894 -11.159 1.00 89.25 484 GLN A N 1
ATOM 3871 C CA . GLN A 1 484 ? -22.293 9.710 -12.294 1.00 89.25 484 GLN A CA 1
ATOM 3872 C C . GLN A 1 484 ? -21.639 10.049 -13.648 1.00 89.25 484 GLN A C 1
ATOM 3874 O O . GLN A 1 484 ? -22.164 9.663 -14.688 1.00 89.25 484 GLN A O 1
ATOM 3879 N N . ASP A 1 485 ? -20.481 10.723 -13.643 1.00 89.75 485 ASP A N 1
ATOM 3880 C CA . ASP A 1 485 ? -19.728 11.100 -14.852 1.00 89.75 485 ASP A CA 1
ATOM 3881 C C . ASP A 1 485 ? -19.044 9.904 -15.558 1.00 89.75 485 ASP A C 1
ATOM 3883 O O . ASP A 1 485 ? -18.485 10.070 -16.644 1.00 89.75 485 ASP A O 1
ATOM 3887 N N . TYR A 1 486 ? -19.058 8.705 -14.958 1.00 93.88 486 TYR A N 1
ATOM 3888 C CA . TYR A 1 486 ? -18.388 7.508 -15.479 1.00 93.88 486 TYR A CA 1
ATOM 3889 C C . TYR A 1 486 ? -19.313 6.289 -15.493 1.00 93.88 486 TYR A C 1
ATOM 3891 O O . TYR A 1 486 ? -20.158 6.112 -14.616 1.00 93.88 486 TYR A O 1
ATOM 3899 N N . ASN A 1 487 ? -19.069 5.382 -16.441 1.00 93.69 487 ASN A N 1
ATOM 3900 C CA . ASN A 1 487 ? -19.719 4.074 -16.494 1.00 93.69 487 ASN A CA 1
ATOM 3901 C C . ASN A 1 487 ? -19.483 3.291 -15.192 1.00 93.69 487 ASN A C 1
ATOM 3903 O O . ASN A 1 487 ? -18.373 3.306 -14.654 1.00 93.69 487 ASN A O 1
ATOM 3907 N N . THR A 1 488 ? -20.488 2.558 -14.713 1.00 95.12 488 THR A N 1
ATOM 3908 C CA . THR A 1 488 ? -20.390 1.741 -13.494 1.00 95.12 488 THR A CA 1
ATOM 3909 C C . THR A 1 488 ? -20.490 0.240 -13.767 1.00 95.12 488 THR A C 1
ATOM 3911 O O . THR A 1 488 ? -21.128 -0.203 -14.722 1.00 95.12 488 THR A O 1
ATOM 3914 N N . GLU A 1 489 ? -19.862 -0.560 -12.903 1.00 93.75 489 GLU 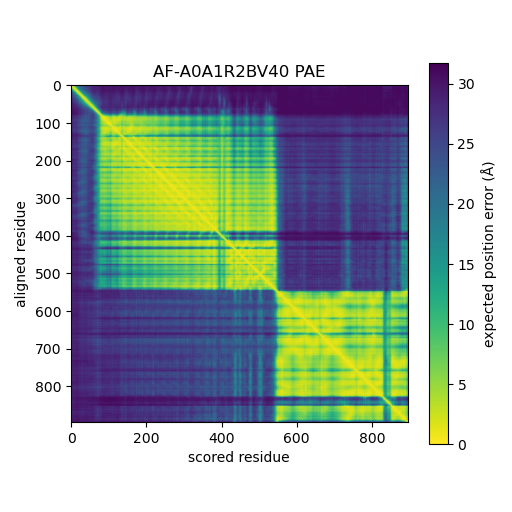A N 1
ATOM 3915 C CA . GLU A 1 489 ? -19.992 -2.019 -12.866 1.00 93.75 489 GLU A CA 1
ATOM 3916 C C . GLU A 1 489 ? -20.363 -2.475 -11.449 1.00 93.75 489 GLU A C 1
ATOM 3918 O O . GLU A 1 489 ? -19.768 -2.029 -10.466 1.00 93.75 489 GLU A O 1
ATOM 3923 N N . THR A 1 490 ? -21.324 -3.396 -11.353 1.00 92.56 490 THR A N 1
ATOM 3924 C CA . THR A 1 490 ? -21.789 -3.989 -10.092 1.00 92.56 490 THR A CA 1
ATOM 3925 C C . THR A 1 490 ? -21.225 -5.401 -9.934 1.00 92.56 490 THR A C 1
ATOM 3927 O O . THR A 1 490 ? -21.438 -6.262 -10.791 1.00 92.56 490 THR A O 1
ATOM 3930 N N . LEU A 1 491 ? -20.531 -5.667 -8.827 1.00 87.81 491 LEU A N 1
ATOM 3931 C CA . LEU A 1 491 ? -20.040 -6.999 -8.479 1.00 87.81 491 LEU A CA 1
ATOM 3932 C C . LEU A 1 491 ? -21.161 -7.876 -7.899 1.00 87.81 491 LEU A C 1
ATOM 3934 O O . LEU A 1 491 ? -22.086 -7.395 -7.250 1.00 87.81 491 LEU A O 1
ATOM 3938 N N . LYS A 1 492 ? -21.053 -9.198 -8.090 1.00 89.56 492 LYS A N 1
ATOM 3939 C CA . LYS A 1 492 ? -21.997 -10.179 -7.514 1.00 89.56 492 LYS A CA 1
ATOM 3940 C C . LYS A 1 492 ? -21.882 -10.324 -5.995 1.00 89.56 492 LYS A C 1
ATOM 3942 O O . LYS A 1 492 ? -22.841 -10.736 -5.352 1.00 89.56 492 LYS A O 1
ATOM 3947 N N . PHE A 1 493 ? -20.704 -10.035 -5.455 1.00 85.12 493 PHE A N 1
ATOM 3948 C CA . PHE A 1 493 ? -20.390 -10.086 -4.034 1.00 85.12 493 PHE A CA 1
ATOM 3949 C C . PHE A 1 493 ? -19.673 -8.787 -3.658 1.00 85.12 493 PHE A C 1
ATOM 3951 O O . PHE A 1 493 ? -18.930 -8.268 -4.499 1.00 85.12 493 PHE A O 1
ATOM 3958 N N . PRO A 1 494 ? -19.869 -8.259 -2.438 1.00 86.19 494 PRO A N 1
ATOM 3959 C CA . PRO A 1 494 ? -19.122 -7.101 -1.975 1.00 86.19 494 PRO A CA 1
ATOM 3960 C C . PRO A 1 494 ? -17.620 -7.388 -1.946 1.00 86.19 494 PRO A C 1
ATOM 3962 O O . PRO A 1 494 ? -17.195 -8.463 -1.527 1.00 86.19 494 PRO A O 1
ATOM 3965 N N . TYR A 1 495 ? -16.831 -6.412 -2.375 1.00 86.75 495 TYR A N 1
ATOM 3966 C CA . TYR A 1 495 ? -15.393 -6.369 -2.162 1.00 86.75 495 TYR A CA 1
ATOM 3967 C C . TYR A 1 495 ? -15.125 -5.634 -0.848 1.00 86.75 495 TYR A C 1
ATOM 3969 O O . TYR A 1 495 ? -15.579 -4.503 -0.672 1.00 86.75 495 TYR A O 1
ATOM 3977 N N . GLU A 1 496 ? -14.421 -6.281 0.072 1.00 90.94 496 GLU A N 1
ATOM 3978 C CA . GLU A 1 496 ? -14.085 -5.737 1.389 1.00 90.94 496 GLU A CA 1
ATOM 3979 C C . GLU A 1 496 ? -12.590 -5.407 1.424 1.00 90.94 496 GLU A C 1
ATOM 3981 O O . GLU A 1 496 ? -11.770 -6.219 0.989 1.00 90.94 496 GLU A O 1
ATOM 3986 N N . LEU A 1 497 ? -12.237 -4.211 1.901 1.00 90.00 497 LEU A N 1
ATOM 3987 C CA . LEU A 1 497 ? -10.846 -3.788 2.071 1.00 90.00 497 LEU A CA 1
ATOM 3988 C C . LEU A 1 497 ? -10.660 -2.902 3.304 1.00 90.00 497 LEU A C 1
ATOM 3990 O O . LEU A 1 497 ? -11.568 -2.184 3.714 1.00 90.00 497 LEU A O 1
ATOM 3994 N N . GLU A 1 498 ? -9.444 -2.897 3.833 1.00 91.50 498 GLU A N 1
ATOM 3995 C CA . GLU A 1 498 ? -8.989 -1.915 4.813 1.00 91.50 498 GLU A CA 1
ATOM 3996 C C . GLU A 1 498 ? -8.279 -0.774 4.071 1.00 91.50 498 GLU A C 1
ATOM 3998 O O . GLU A 1 498 ? -7.218 -0.964 3.471 1.00 91.50 498 GLU A O 1
ATOM 4003 N N . ALA A 1 499 ? -8.892 0.409 4.054 1.00 87.38 499 ALA A N 1
ATOM 4004 C CA . ALA A 1 499 ? -8.332 1.612 3.445 1.00 87.38 499 ALA A CA 1
ATOM 4005 C C . ALA A 1 499 ? -7.582 2.424 4.505 1.00 87.38 499 ALA A C 1
ATOM 4007 O O . ALA A 1 499 ? -8.200 2.926 5.444 1.00 87.38 499 ALA A O 1
ATOM 4008 N N . ASN A 1 500 ? -6.262 2.556 4.362 1.00 88.88 500 ASN A N 1
ATOM 4009 C CA . ASN A 1 500 ? -5.421 3.324 5.282 1.00 88.88 500 ASN A CA 1
ATOM 4010 C C . ASN A 1 500 ? -5.235 4.753 4.754 1.00 88.88 500 ASN A C 1
ATOM 4012 O O . ASN A 1 500 ? -4.574 4.941 3.735 1.00 88.88 500 ASN A O 1
ATOM 4016 N N . TYR A 1 501 ? -5.840 5.742 5.417 1.00 85.81 501 TYR A N 1
ATOM 4017 C CA . TYR A 1 501 ? -5.852 7.135 4.959 1.00 85.81 501 TYR A CA 1
ATOM 4018 C C . TYR A 1 501 ? -4.648 7.945 5.478 1.00 85.81 501 TYR A C 1
ATOM 4020 O O . TYR A 1 501 ? -3.632 8.052 4.794 1.00 85.81 501 TYR A O 1
ATOM 4028 N N . TRP A 1 502 ? -4.750 8.545 6.668 1.00 81.06 502 TRP A N 1
ATOM 4029 C CA . TRP A 1 502 ? -3.700 9.361 7.296 1.00 81.06 502 TRP A CA 1
ATOM 4030 C C . TRP A 1 502 ? -3.442 8.876 8.725 1.00 81.06 502 TRP A C 1
ATOM 4032 O O . TRP A 1 502 ? -4.355 8.379 9.372 1.00 81.06 502 TRP A O 1
ATOM 4042 N N . GLU A 1 503 ? -2.208 8.995 9.223 1.00 74.50 503 GLU A N 1
ATOM 4043 C CA . GLU A 1 503 ? -1.829 8.669 10.617 1.00 74.50 503 GLU A CA 1
ATOM 4044 C C . GLU A 1 503 ? -2.260 7.274 11.135 1.00 74.50 503 GLU A C 1
ATOM 4046 O O . GLU A 1 503 ? -2.420 7.062 12.333 1.00 74.50 503 GLU A O 1
ATOM 4051 N N . GLY A 1 504 ? -2.436 6.292 10.241 1.00 75.56 504 GLY A N 1
ATOM 4052 C CA . GLY A 1 504 ? -2.936 4.960 10.606 1.00 75.56 504 GLY A CA 1
ATOM 4053 C C . GLY A 1 504 ? -4.456 4.887 10.802 1.00 75.56 504 GLY A C 1
ATOM 4054 O O . GLY A 1 504 ? -4.954 3.897 11.335 1.00 75.56 504 GLY A O 1
ATOM 4055 N N . PHE A 1 505 ? -5.204 5.901 10.360 1.00 81.06 505 PHE A N 1
ATOM 4056 C CA . PHE A 1 505 ? -6.660 5.883 10.266 1.00 81.06 505 PHE A CA 1
ATOM 4057 C C . PHE A 1 505 ? -7.103 4.886 9.186 1.00 81.06 505 PHE A C 1
ATOM 4059 O O . PHE A 1 505 ? -7.198 5.209 7.996 1.00 81.06 505 PHE A O 1
ATOM 4066 N N . VAL A 1 506 ? -7.332 3.647 9.620 1.00 86.75 506 VAL A N 1
ATOM 4067 C CA . VAL A 1 506 ? -7.804 2.538 8.788 1.00 86.75 506 VAL A CA 1
ATOM 4068 C C . VAL A 1 506 ? -9.325 2.447 8.850 1.00 86.75 506 VAL A C 1
ATOM 4070 O O . VAL A 1 506 ? -9.916 2.426 9.928 1.00 86.75 506 VAL A O 1
ATOM 4073 N N . VAL A 1 507 ? -9.955 2.352 7.681 1.00 85.94 507 VAL A N 1
ATOM 4074 C CA . VAL A 1 507 ? -11.409 2.229 7.532 1.00 85.94 507 VAL A CA 1
ATOM 4075 C C . VAL A 1 507 ? -11.735 0.928 6.796 1.00 85.94 507 VAL A C 1
ATOM 4077 O O . VAL A 1 507 ? -11.248 0.741 5.677 1.00 85.94 507 VAL A O 1
ATOM 4080 N N . PRO A 1 508 ? -12.590 0.050 7.350 1.00 88.94 508 PRO A N 1
ATOM 4081 C CA . PRO A 1 508 ? -13.138 -1.075 6.606 1.00 88.94 508 PRO A CA 1
ATOM 4082 C C . PRO A 1 508 ? -14.186 -0.573 5.600 1.00 88.94 508 PRO A C 1
ATOM 4084 O O . PRO A 1 508 ? -15.264 -0.115 5.978 1.00 88.94 508 PRO A O 1
ATOM 4087 N N . LEU A 1 509 ? -13.879 -0.661 4.306 1.00 86.31 509 LEU A N 1
ATOM 4088 C CA . LEU A 1 509 ? -14.787 -0.311 3.212 1.00 86.31 509 LEU A CA 1
ATOM 4089 C C . LEU A 1 509 ? -15.376 -1.571 2.575 1.00 86.31 509 LEU A C 1
ATOM 4091 O O . LEU A 1 509 ? -14.678 -2.564 2.367 1.00 86.31 509 LEU A O 1
ATOM 4095 N N . LYS A 1 510 ? -16.658 -1.503 2.203 1.00 89.69 510 LYS A N 1
ATOM 4096 C CA . LYS A 1 510 ? -17.405 -2.605 1.586 1.00 89.69 510 LYS A CA 1
ATOM 4097 C C . LYS A 1 510 ? -18.111 -2.131 0.318 1.00 89.69 510 LYS A C 1
ATOM 4099 O O . LYS A 1 510 ? -19.152 -1.484 0.378 1.00 89.69 510 LYS A O 1
ATOM 4104 N N . MET A 1 511 ? -17.539 -2.466 -0.836 1.00 90.00 511 MET A N 1
ATOM 4105 C CA . MET A 1 511 ? -17.929 -1.927 -2.141 1.00 90.00 511 MET A CA 1
ATOM 4106 C C . MET A 1 511 ? -18.619 -2.968 -3.020 1.00 90.00 511 MET A C 1
ATOM 4108 O O . MET A 1 511 ? -18.104 -4.062 -3.235 1.00 90.00 511 MET A O 1
ATOM 4112 N N . VAL A 1 512 ? -19.777 -2.612 -3.579 1.00 90.62 512 VAL A N 1
ATOM 4113 C CA . VAL A 1 512 ? -20.524 -3.458 -4.535 1.00 90.62 512 VAL A CA 1
ATOM 4114 C C . VAL A 1 512 ? -20.537 -2.850 -5.942 1.00 90.62 512 VAL A C 1
ATOM 4116 O O . VAL A 1 512 ? -20.618 -3.586 -6.922 1.00 90.62 512 VAL A O 1
ATOM 4119 N N . ILE A 1 513 ? -20.422 -1.524 -6.060 1.00 92.44 513 ILE A N 1
ATOM 4120 C CA . ILE A 1 513 ? -20.473 -0.777 -7.324 1.00 92.44 513 ILE A CA 1
ATOM 4121 C C . ILE A 1 513 ? -19.169 0.006 -7.485 1.00 92.44 513 ILE A C 1
ATOM 4123 O O . ILE A 1 513 ? -18.701 0.621 -6.532 1.00 92.44 513 ILE A O 1
ATOM 4127 N N . PHE A 1 514 ? -18.605 -0.004 -8.690 1.00 97.12 514 PHE A N 1
ATOM 4128 C CA . PHE A 1 514 ? -17.360 0.684 -9.039 1.00 97.12 514 PHE A CA 1
ATOM 4129 C C . PHE A 1 514 ? -17.569 1.551 -10.277 1.00 97.12 514 PHE A C 1
ATOM 4131 O O . PHE A 1 514 ? -18.310 1.157 -11.178 1.00 97.12 514 PHE A O 1
ATOM 4138 N N . ASN A 1 515 ? -16.881 2.688 -10.367 1.00 97.56 515 ASN A N 1
ATOM 4139 C CA . ASN A 1 515 ? -16.672 3.363 -11.642 1.00 97.56 515 ASN A CA 1
ATOM 4140 C C . ASN A 1 515 ? -15.673 2.575 -12.502 1.00 97.56 515 ASN A C 1
ATOM 4142 O O . ASN A 1 515 ? -14.822 1.831 -12.005 1.00 97.56 515 ASN A O 1
ATOM 4146 N N . THR A 1 516 ? -15.789 2.740 -13.816 1.00 96.69 516 THR A N 1
ATOM 4147 C CA . THR A 1 516 ? -14.995 2.025 -14.813 1.00 96.69 516 THR A CA 1
ATOM 4148 C C . THR A 1 516 ? -14.581 2.947 -15.951 1.00 96.69 516 THR A C 1
ATOM 4150 O O . THR A 1 516 ? -15.354 3.791 -16.403 1.00 96.69 516 THR A O 1
ATOM 4153 N N . LEU A 1 517 ? -13.356 2.750 -16.432 1.00 95.88 517 LEU A N 1
ATOM 4154 C CA . LEU A 1 517 ? -12.854 3.302 -17.690 1.00 95.88 517 LEU A CA 1
ATOM 4155 C C . LEU A 1 517 ? -12.175 2.181 -18.475 1.00 95.88 517 LEU A C 1
ATOM 4157 O O . LEU A 1 517 ? -11.544 1.305 -17.881 1.00 95.88 517 LEU A O 1
ATOM 4161 N N . ASN A 1 518 ? -12.282 2.194 -19.801 1.00 94.06 518 ASN A N 1
ATOM 4162 C CA . ASN A 1 518 ? -11.640 1.210 -20.663 1.00 94.06 518 ASN A CA 1
ATOM 4163 C C . ASN A 1 518 ? -10.858 1.881 -21.802 1.00 94.06 518 ASN A C 1
ATOM 4165 O O . ASN A 1 518 ? -11.422 2.621 -22.600 1.00 94.06 518 ASN A O 1
ATOM 4169 N N . SER A 1 519 ? -9.567 1.569 -21.934 1.00 90.25 519 SER A N 1
ATOM 4170 C CA . SER A 1 519 ? -8.675 2.242 -22.892 1.00 90.25 519 SER A CA 1
ATOM 4171 C C . SER A 1 519 ? -9.000 2.003 -24.373 1.00 90.25 519 SER A C 1
ATOM 4173 O O . SER A 1 519 ? -8.483 2.721 -25.225 1.00 90.25 519 SER A O 1
ATOM 4175 N N . GLU A 1 520 ? -9.804 0.986 -24.700 1.00 89.69 520 GLU A N 1
ATOM 4176 C CA . GLU A 1 520 ? -10.264 0.708 -26.069 1.00 89.69 520 GLU A CA 1
ATOM 4177 C C . GLU A 1 520 ? -11.640 1.326 -26.362 1.00 89.69 520 GLU A C 1
ATOM 4179 O O . GLU A 1 520 ? -11.885 1.754 -27.489 1.00 89.69 520 GLU A O 1
ATOM 4184 N N . LYS A 1 521 ? -12.537 1.368 -25.366 1.00 91.44 521 LYS A N 1
ATOM 4185 C CA . LYS A 1 521 ? -13.912 1.884 -25.512 1.00 91.44 521 LYS A CA 1
ATOM 4186 C C . LYS A 1 521 ? -14.027 3.385 -25.255 1.00 91.44 521 LYS A C 1
ATOM 4188 O O . LYS A 1 521 ? -14.822 4.043 -25.918 1.00 91.44 521 LYS A O 1
ATOM 4193 N N . ASP A 1 522 ? -13.219 3.906 -24.335 1.00 91.12 522 ASP A N 1
ATOM 4194 C CA . ASP A 1 522 ? -13.276 5.279 -23.832 1.00 91.12 522 ASP A CA 1
ATOM 4195 C C . ASP A 1 522 ? -11.960 6.054 -24.114 1.00 91.12 522 ASP A C 1
ATOM 4197 O O . ASP A 1 522 ? -11.422 6.707 -23.213 1.00 91.12 522 ASP A O 1
ATOM 4201 N N . PRO A 1 523 ? -11.383 5.998 -25.338 1.00 91.81 523 PRO A N 1
ATOM 4202 C CA . PRO A 1 523 ? -10.034 6.501 -25.627 1.00 91.81 523 PRO A CA 1
ATOM 4203 C C . PRO A 1 523 ? -9.847 8.005 -25.367 1.00 91.81 523 PRO A C 1
ATOM 4205 O O . PRO A 1 523 ? -8.715 8.458 -25.227 1.00 91.81 523 PRO A O 1
ATOM 4208 N N . GLN A 1 524 ? -10.932 8.779 -25.274 1.00 92.81 524 GLN A N 1
ATOM 4209 C CA . GLN A 1 524 ? -10.913 10.208 -24.955 1.00 92.81 524 GLN A CA 1
ATOM 4210 C C . GLN A 1 524 ? -10.351 10.539 -23.561 1.00 92.81 524 GLN A C 1
ATOM 4212 O O . GLN A 1 524 ? -9.899 11.662 -23.361 1.00 92.81 524 GLN A O 1
ATOM 4217 N N . TYR A 1 525 ? -10.352 9.589 -22.617 1.00 92.06 525 TYR A N 1
ATOM 4218 C CA . TYR A 1 525 ? -9.794 9.795 -21.271 1.00 92.06 525 TYR A CA 1
ATOM 4219 C C . TYR A 1 525 ? -8.307 9.417 -21.151 1.00 92.06 525 TYR A C 1
ATOM 4221 O O . TYR A 1 525 ? -7.718 9.647 -20.099 1.00 92.06 525 TYR A O 1
ATOM 4229 N N . PHE A 1 526 ? -7.699 8.831 -22.193 1.00 94.19 526 PHE A N 1
ATOM 4230 C CA . PHE A 1 526 ? -6.366 8.219 -22.123 1.00 94.19 526 PHE A CA 1
ATOM 4231 C C . PHE A 1 526 ? -5.343 8.938 -23.019 1.00 94.19 526 PHE A C 1
ATOM 4233 O O . PHE A 1 526 ? -5.361 8.804 -24.246 1.00 94.19 526 PHE A O 1
ATOM 4240 N N . SER A 1 527 ? -4.377 9.633 -22.415 1.00 93.75 527 SER A N 1
ATOM 4241 C CA . SER A 1 527 ? -3.239 10.256 -23.105 1.00 93.75 527 SER A CA 1
ATOM 4242 C C . SER A 1 527 ? -2.017 9.321 -23.185 1.00 93.75 527 SER A C 1
ATOM 4244 O O . SER A 1 527 ? -1.966 8.226 -22.609 1.00 93.75 527 SER A O 1
ATOM 4246 N N . GLN A 1 528 ? -1.001 9.722 -23.957 1.00 91.25 528 GLN A N 1
ATOM 4247 C CA . GLN A 1 528 ? 0.349 9.179 -23.760 1.00 91.25 528 GLN A CA 1
ATOM 4248 C C . GLN A 1 528 ? 0.910 9.761 -22.458 1.00 91.25 528 GLN A C 1
ATOM 4250 O O . GLN A 1 528 ? 0.685 10.935 -22.195 1.00 91.25 528 GLN A O 1
ATOM 4255 N N . ILE A 1 529 ? 1.649 8.958 -21.685 1.00 91.62 529 ILE A N 1
ATOM 4256 C CA . ILE A 1 529 ? 2.292 9.416 -20.445 1.00 91.62 529 ILE A CA 1
ATOM 4257 C C . ILE A 1 529 ? 3.193 10.616 -20.757 1.00 91.62 529 ILE A C 1
ATOM 4259 O O . ILE A 1 529 ? 4.095 10.510 -21.593 1.00 91.62 529 ILE A O 1
ATOM 4263 N N . SER A 1 530 ? 2.917 11.744 -20.104 1.00 88.62 530 SER A N 1
ATOM 4264 C CA . SER A 1 530 ? 3.569 13.029 -20.358 1.00 88.62 530 SER A CA 1
ATOM 4265 C C . SER A 1 530 ? 3.804 13.843 -19.082 1.00 88.62 530 SER A C 1
ATOM 4267 O O . SER A 1 530 ? 4.897 14.379 -18.895 1.00 88.62 530 SER A O 1
ATOM 4269 N N . GLU A 1 531 ? 2.832 13.867 -18.172 1.00 90.19 531 GLU A N 1
ATOM 4270 C CA . GLU A 1 531 ? 2.892 14.546 -16.874 1.00 90.19 531 GLU A CA 1
ATOM 4271 C C . GLU A 1 531 ? 3.056 13.556 -15.713 1.00 90.19 531 GLU A C 1
ATOM 4273 O O . GLU A 1 531 ? 3.791 13.832 -14.759 1.00 90.19 531 GLU A O 1
ATOM 4278 N N . ALA A 1 532 ? 2.408 12.390 -15.805 1.00 92.81 532 ALA A N 1
ATOM 4279 C CA . ALA A 1 532 ? 2.460 11.331 -14.808 1.00 92.81 532 ALA A CA 1
ATOM 4280 C C . ALA A 1 532 ? 3.876 10.751 -14.696 1.00 92.81 532 ALA A C 1
ATOM 4282 O O . ALA A 1 532 ? 4.459 10.271 -15.671 1.00 92.81 532 ALA A O 1
ATOM 4283 N N . LYS A 1 533 ? 4.420 10.751 -13.476 1.00 93.75 533 LYS A N 1
ATOM 4284 C CA . LYS A 1 533 ? 5.762 10.239 -13.178 1.00 93.75 533 LYS A CA 1
ATOM 4285 C C . LYS A 1 533 ? 5.696 9.103 -12.160 1.00 93.75 533 LYS A C 1
ATOM 4287 O O . LYS A 1 533 ? 4.902 9.180 -11.221 1.00 93.75 533 LYS A O 1
ATOM 4292 N N . PRO A 1 534 ? 6.548 8.077 -12.296 1.00 94.31 534 PRO A N 1
ATOM 4293 C CA . PRO A 1 534 ? 6.686 7.040 -11.288 1.00 94.31 534 PRO A CA 1
ATOM 4294 C C . PRO A 1 534 ? 7.335 7.612 -10.025 1.00 94.31 534 PRO A C 1
ATOM 4296 O O . PRO A 1 534 ? 8.089 8.589 -10.080 1.00 94.31 534 PRO A O 1
ATOM 4299 N N . ARG A 1 535 ? 7.084 6.953 -8.894 1.00 94.19 535 ARG A N 1
ATOM 4300 C CA . ARG A 1 535 ? 7.701 7.222 -7.585 1.00 94.19 535 ARG A CA 1
ATOM 4301 C C . ARG A 1 535 ? 7.404 8.609 -7.005 1.00 94.19 535 ARG A C 1
ATOM 4303 O O . ARG A 1 535 ? 8.091 9.066 -6.099 1.00 94.19 535 ARG A O 1
ATOM 4310 N N . ILE A 1 536 ? 6.340 9.270 -7.467 1.00 91.88 536 ILE A N 1
ATOM 4311 C CA . ILE A 1 536 ? 5.763 10.402 -6.730 1.00 91.88 536 ILE A CA 1
ATOM 4312 C C . ILE A 1 536 ? 5.194 9.861 -5.413 1.00 91.88 536 ILE A C 1
ATOM 4314 O O . ILE A 1 536 ? 4.335 8.977 -5.416 1.00 91.88 536 ILE A O 1
ATOM 4318 N N . LYS A 1 537 ? 5.672 10.390 -4.282 1.00 89.00 537 LYS A N 1
ATOM 4319 C CA . LYS A 1 537 ? 5.086 10.108 -2.966 1.00 89.00 537 LYS A CA 1
ATOM 4320 C C . LYS A 1 537 ? 3.687 10.719 -2.921 1.00 89.00 537 LYS A C 1
ATOM 4322 O O . LYS A 1 537 ? 3.531 11.907 -3.197 1.00 89.00 537 LYS A O 1
ATOM 4327 N N . SER A 1 538 ? 2.680 9.904 -2.613 1.00 85.44 538 SER A N 1
ATOM 4328 C CA . SER A 1 538 ? 1.296 10.372 -2.510 1.00 85.44 538 SER A CA 1
ATOM 4329 C C . SER A 1 538 ? 1.176 11.446 -1.423 1.00 85.44 538 SER A C 1
ATOM 4331 O O . SER A 1 538 ? 1.830 11.362 -0.383 1.00 85.44 538 SER A O 1
ATOM 4333 N N . MET A 1 539 ? 0.362 12.471 -1.680 1.00 86.75 539 MET A N 1
ATOM 4334 C CA . MET A 1 539 ? 0.138 13.554 -0.723 1.00 86.75 539 MET A CA 1
ATOM 4335 C C . MET A 1 539 ? -0.584 13.013 0.513 1.00 86.75 539 MET A C 1
ATOM 4337 O O . MET A 1 539 ? -1.571 12.287 0.389 1.00 86.75 539 MET A O 1
ATOM 4341 N N . VAL A 1 540 ? -0.099 13.387 1.695 1.00 83.50 540 VAL A N 1
ATOM 4342 C CA . VAL A 1 540 ? -0.738 13.056 2.971 1.00 83.50 540 VAL A CA 1
ATOM 4343 C C . VAL A 1 540 ? -1.723 14.168 3.306 1.00 83.50 540 VAL A C 1
ATOM 4345 O O . VAL A 1 540 ? -1.345 15.339 3.329 1.00 83.50 540 VAL A O 1
ATOM 4348 N N . TYR A 1 541 ? -2.979 13.810 3.568 1.00 83.00 541 TYR A N 1
ATOM 4349 C CA . TYR A 1 541 ? -3.914 14.746 4.178 1.00 83.00 541 TYR A CA 1
ATOM 4350 C C . TYR A 1 541 ? -3.539 14.915 5.647 1.00 83.00 541 TYR A C 1
ATOM 4352 O O . TYR A 1 541 ? -3.505 13.937 6.389 1.00 83.00 541 TYR A O 1
ATOM 4360 N N . ILE A 1 542 ? -3.260 16.151 6.046 1.00 76.31 542 ILE A N 1
ATOM 4361 C CA . ILE A 1 542 ? -3.132 16.535 7.447 1.00 76.31 542 ILE A CA 1
ATOM 4362 C C . ILE A 1 542 ? -4.472 17.185 7.807 1.00 76.31 542 ILE A C 1
ATOM 4364 O O . ILE A 1 542 ? -4.792 18.226 7.221 1.00 76.31 542 ILE A O 1
ATOM 4368 N N . PRO A 1 543 ? -5.284 16.584 8.696 1.00 68.94 543 PRO A N 1
ATOM 4369 C CA . PRO A 1 543 ? -6.501 17.222 9.173 1.00 68.94 543 PRO A CA 1
ATOM 4370 C C . PRO A 1 543 ? -6.179 18.593 9.776 1.00 68.94 543 PRO A C 1
ATOM 4372 O O . PRO A 1 543 ? -5.160 18.720 10.458 1.00 68.94 543 PRO A O 1
ATOM 4375 N N . PRO A 1 544 ? -7.018 19.623 9.566 1.00 63.34 544 PRO A N 1
ATOM 4376 C CA . PRO A 1 544 ? -6.871 20.860 10.316 1.00 63.34 544 PRO A CA 1
ATOM 4377 C C . PRO A 1 544 ? -6.986 20.554 11.814 1.00 63.34 544 PRO A C 1
ATOM 4379 O O . PRO A 1 544 ? -7.813 19.732 12.219 1.00 63.34 544 PRO A O 1
ATOM 4382 N N . GLU A 1 545 ? -6.174 21.228 12.629 1.00 52.59 545 GLU A N 1
ATOM 4383 C CA . GLU A 1 545 ? -6.312 21.195 14.085 1.00 52.59 545 GLU A CA 1
ATOM 4384 C C . GLU A 1 545 ? -7.668 21.811 14.461 1.00 52.59 545 GLU A C 1
ATOM 4386 O O . GLU A 1 545 ? -7.822 23.026 14.574 1.00 52.59 545 GLU A O 1
ATOM 4391 N N . GLU A 1 546 ? -8.694 20.971 14.607 1.00 55.62 546 GLU A N 1
ATOM 4392 C CA . GLU A 1 546 ? -9.918 21.387 15.275 1.00 55.62 546 GLU A CA 1
ATOM 4393 C C . GLU A 1 546 ? -9.612 21.515 16.770 1.00 55.62 546 GLU A C 1
ATOM 4395 O O . GLU A 1 546 ? -9.371 20.509 17.442 1.00 55.62 546 GLU A O 1
ATOM 4400 N N . ASP A 1 547 ? -9.668 22.742 17.297 1.00 55.84 547 ASP A N 1
ATOM 4401 C CA . ASP A 1 547 ? -9.691 23.004 18.737 1.00 55.84 547 ASP A CA 1
ATOM 4402 C C . ASP A 1 547 ? -10.932 22.332 19.349 1.00 55.84 547 ASP A C 1
ATOM 4404 O O . ASP A 1 547 ? -12.033 22.891 19.411 1.00 55.84 547 ASP A O 1
ATOM 4408 N N . LEU A 1 548 ? -10.759 21.081 19.763 1.00 64.38 548 LEU A N 1
ATOM 4409 C CA . LEU A 1 548 ? -11.787 20.234 20.344 1.00 64.38 548 LEU A CA 1
ATOM 4410 C C . LEU A 1 548 ? -11.609 20.193 21.859 1.00 64.38 548 LEU A C 1
ATOM 4412 O O . LEU A 1 548 ? -10.691 19.571 22.392 1.00 64.38 548 LEU A O 1
ATOM 4416 N N . GLU A 1 549 ? -12.534 20.826 22.573 1.00 78.44 549 GLU A N 1
ATOM 4417 C CA . GLU A 1 549 ? -12.584 20.733 24.025 1.00 78.44 549 GLU A CA 1
ATOM 4418 C C . GLU A 1 549 ? -13.236 19.402 24.421 1.00 78.44 549 GLU A C 1
ATOM 4420 O O . GLU A 1 549 ? -14.375 19.107 24.041 1.00 78.44 549 GLU A O 1
ATOM 4425 N N . ARG A 1 550 ? -12.515 18.586 25.198 1.00 82.38 550 ARG A N 1
ATOM 4426 C CA . ARG A 1 550 ? -13.058 17.349 25.769 1.00 82.38 550 ARG A CA 1
ATOM 4427 C C . ARG A 1 550 ? -14.152 17.690 26.777 1.00 82.38 550 ARG A C 1
ATOM 4429 O O . ARG A 1 550 ? -13.923 18.467 27.701 1.00 82.38 550 ARG A O 1
ATOM 4436 N N . ILE A 1 551 ? -15.322 17.083 26.626 1.00 84.31 551 ILE A N 1
ATOM 4437 C CA . ILE A 1 551 ? -16.437 17.211 27.565 1.00 84.31 551 ILE A CA 1
ATOM 4438 C C . ILE A 1 551 ? -16.084 16.388 28.817 1.00 84.31 551 ILE A C 1
ATOM 4440 O O . ILE A 1 551 ? -15.906 15.176 28.698 1.00 84.31 551 ILE A O 1
ATOM 4444 N N . PRO A 1 552 ? -15.965 16.984 30.020 1.00 87.06 552 PRO A N 1
ATOM 4445 C CA . PRO A 1 552 ? -15.652 16.218 31.223 1.00 87.06 552 PRO A CA 1
ATOM 4446 C C . PRO A 1 552 ? -16.824 15.306 31.597 1.00 87.06 552 PRO A C 1
ATOM 4448 O O . PRO A 1 552 ? -17.910 15.788 31.929 1.00 87.06 552 PRO A O 1
ATOM 4451 N N . TRP A 1 553 ? -16.611 13.990 31.550 1.00 92.62 553 TRP A N 1
ATOM 4452 C CA . TRP A 1 553 ? -17.633 13.023 31.933 1.00 92.62 553 TRP A CA 1
ATOM 4453 C C . TRP A 1 553 ? -17.999 13.131 33.417 1.00 92.62 553 TRP A C 1
ATOM 4455 O O . TRP A 1 553 ? -17.141 13.310 34.282 1.00 92.62 553 TRP A O 1
ATOM 4465 N N . SER A 1 554 ? -19.293 13.016 33.717 1.00 90.94 554 SER A N 1
ATOM 4466 C CA . SER A 1 554 ? -19.810 12.937 35.084 1.00 90.94 554 SER A CA 1
ATOM 4467 C C . SER A 1 554 ? -21.214 12.329 35.104 1.00 90.94 554 SER A C 1
ATOM 4469 O O . SER A 1 554 ? -21.958 12.413 34.123 1.00 90.94 554 SER A O 1
ATOM 4471 N N . ILE A 1 555 ? -21.609 11.755 36.246 1.00 90.69 555 ILE A N 1
ATOM 4472 C CA . ILE A 1 555 ? -22.920 11.108 36.413 1.00 90.69 555 ILE A CA 1
ATOM 4473 C C . ILE A 1 555 ? -24.110 12.006 35.999 1.00 90.69 555 ILE A C 1
ATOM 4475 O O . ILE A 1 555 ? -24.965 11.502 35.267 1.00 90.69 555 ILE A O 1
ATOM 4479 N N . PRO A 1 556 ? -24.184 13.314 36.337 1.00 92.56 556 PRO A N 1
ATOM 4480 C CA . PRO A 1 556 ? -25.316 14.167 35.948 1.00 92.56 556 PRO A CA 1
ATOM 4481 C C . PRO A 1 556 ? -25.529 14.331 34.433 1.00 92.56 556 PRO A C 1
ATOM 4483 O O . PRO A 1 556 ? -26.649 14.620 34.011 1.00 92.56 556 PRO A O 1
ATOM 4486 N N . ILE A 1 557 ? -24.483 14.138 33.616 1.00 89.75 557 ILE A N 1
ATOM 4487 C CA . ILE A 1 557 ? -24.553 14.191 32.141 1.00 89.75 557 ILE A CA 1
ATOM 4488 C C . ILE A 1 557 ? -24.523 12.799 31.482 1.00 89.75 557 ILE A C 1
ATOM 4490 O O . ILE A 1 557 ? -24.480 12.686 30.253 1.00 89.75 557 ILE A O 1
ATOM 4494 N N . SER A 1 558 ? -24.530 11.736 32.286 1.00 93.81 558 SER A N 1
ATOM 4495 C CA . SER A 1 558 ? -24.574 10.336 31.850 1.00 93.81 558 SER A CA 1
ATOM 4496 C C . SER A 1 558 ? -26.011 9.804 31.786 1.00 93.81 558 SER A C 1
ATOM 4498 O O . SER A 1 558 ? -26.955 10.428 32.282 1.00 93.81 558 SER A O 1
ATOM 4500 N N . LEU A 1 559 ? -26.190 8.608 31.228 1.00 93.44 559 LEU A N 1
ATOM 4501 C CA . LEU A 1 559 ? -27.438 7.848 31.344 1.00 93.44 559 LEU A CA 1
ATOM 4502 C C . LEU A 1 559 ? -27.694 7.327 32.769 1.00 93.44 559 LEU A C 1
ATOM 4504 O O . LEU A 1 559 ? -28.821 6.948 33.077 1.00 93.44 559 LEU A O 1
ATOM 4508 N N . PHE A 1 560 ? -26.698 7.372 33.658 1.00 94.50 560 PHE A N 1
ATOM 4509 C CA . PHE A 1 560 ? -26.809 6.967 35.063 1.00 94.50 560 PHE A CA 1
ATOM 4510 C C . PHE A 1 560 ? -27.351 8.070 35.987 1.00 94.50 560 PHE A C 1
ATOM 4512 O O . PHE A 1 560 ? -27.520 7.828 37.177 1.00 94.50 560 PHE A O 1
ATOM 4519 N N . LYS A 1 561 ? -27.647 9.273 35.473 1.00 92.75 561 LYS A N 1
ATOM 4520 C CA . LYS A 1 561 ? -28.082 10.440 36.271 1.00 92.75 561 LYS A CA 1
ATOM 4521 C C . LYS A 1 561 ? -29.284 10.190 37.202 1.00 92.75 561 LYS A C 1
ATOM 4523 O O . LYS A 1 561 ? -29.409 10.860 38.219 1.00 92.75 561 LYS A O 1
ATOM 4528 N N . ASP A 1 562 ? -30.166 9.254 36.837 1.00 91.06 562 ASP A N 1
ATOM 4529 C CA . ASP A 1 562 ? -31.386 8.917 37.585 1.00 91.06 562 ASP A CA 1
ATOM 4530 C C . ASP A 1 562 ? -31.157 7.756 38.584 1.00 91.06 562 ASP A C 1
ATOM 4532 O O . ASP A 1 562 ? -32.100 7.292 39.230 1.00 91.06 562 ASP A O 1
ATOM 4536 N N . TYR A 1 563 ? -29.919 7.256 38.706 1.00 90.25 563 TYR A N 1
ATOM 4537 C CA . TYR A 1 563 ? -29.541 6.204 39.649 1.00 90.25 563 TYR A CA 1
ATOM 4538 C C . TYR A 1 563 ? -29.353 6.780 41.060 1.00 90.25 563 TYR A C 1
ATOM 4540 O O . TYR A 1 563 ? -28.516 7.658 41.281 1.00 90.25 563 TYR A O 1
ATOM 4548 N N . ARG A 1 564 ? -30.109 6.273 42.045 1.00 89.50 564 ARG A N 1
ATOM 4549 C CA . ARG A 1 564 ? -29.940 6.661 43.452 1.00 89.50 564 ARG A CA 1
ATOM 4550 C C . ARG A 1 564 ? -28.844 5.819 44.098 1.00 89.50 564 ARG A C 1
ATOM 4552 O O . ARG A 1 564 ? -29.041 4.640 44.385 1.00 89.50 564 ARG A O 1
ATOM 4559 N N . PHE A 1 565 ? -27.718 6.466 44.360 1.00 86.88 565 PHE A N 1
ATOM 4560 C CA . PHE A 1 565 ? -26.613 5.908 45.130 1.00 86.88 565 PHE A CA 1
ATOM 4561 C C . PHE A 1 565 ? -27.026 5.596 46.568 1.00 86.88 565 PHE A C 1
ATOM 4563 O O . PHE A 1 565 ? -27.932 6.218 47.123 1.00 86.88 565 PHE A O 1
ATOM 4570 N N . ILE A 1 566 ? -26.352 4.612 47.157 1.00 87.88 566 ILE A N 1
ATOM 4571 C CA . ILE A 1 566 ? -26.452 4.330 48.584 1.00 87.88 566 ILE A CA 1
ATOM 4572 C C . ILE A 1 566 ? -25.555 5.343 49.296 1.00 87.88 566 ILE A C 1
ATOM 4574 O O . ILE A 1 566 ? -24.361 5.409 49.017 1.00 87.88 566 ILE A O 1
ATOM 4578 N N . ASP A 1 567 ? -26.146 6.142 50.178 1.00 89.88 567 ASP A N 1
ATOM 4579 C CA . ASP A 1 567 ? -25.440 7.048 51.077 1.00 89.88 567 ASP A CA 1
ATOM 4580 C C . ASP A 1 567 ? -25.693 6.656 52.544 1.00 89.88 567 ASP A C 1
ATOM 4582 O O . ASP A 1 567 ? -26.521 5.790 52.853 1.00 89.88 567 ASP A O 1
ATOM 4586 N N . GLN A 1 568 ? -24.965 7.293 53.465 1.00 90.25 568 GLN A N 1
ATOM 4587 C CA . GLN A 1 568 ? -25.072 6.988 54.894 1.00 90.25 568 GLN A CA 1
ATOM 4588 C C . GLN A 1 568 ? -26.473 7.285 55.456 1.00 90.25 568 GLN A C 1
ATOM 4590 O O . GLN A 1 568 ? -26.905 6.633 56.409 1.00 90.25 568 GLN A O 1
ATOM 4595 N N . THR A 1 569 ? -27.198 8.237 54.861 1.00 94.12 569 THR A N 1
ATOM 4596 C CA . THR A 1 569 ? -28.575 8.576 55.240 1.00 94.12 569 THR A CA 1
ATOM 4597 C C . THR A 1 569 ? -29.511 7.421 54.900 1.00 94.12 569 THR A C 1
ATOM 4599 O O . THR A 1 569 ? -30.183 6.903 55.786 1.00 94.12 569 THR A O 1
ATOM 4602 N N . LEU A 1 570 ? -29.485 6.935 53.656 1.00 93.62 570 LEU A N 1
ATOM 4603 C CA . LEU A 1 570 ? -30.308 5.815 53.206 1.00 93.62 570 LEU A CA 1
ATOM 4604 C C . LEU A 1 570 ? -29.968 4.521 53.956 1.00 93.62 570 LEU A C 1
ATOM 4606 O O . LEU A 1 570 ? -30.882 3.783 54.315 1.00 93.62 570 LEU A O 1
ATOM 4610 N N . LEU A 1 571 ? -28.688 4.246 54.235 1.00 93.94 571 LEU A N 1
ATOM 4611 C CA . LEU A 1 571 ? -28.295 3.108 55.079 1.00 93.94 571 LEU A CA 1
ATOM 4612 C C . LEU A 1 571 ? -28.850 3.231 56.502 1.00 93.94 571 LEU A C 1
ATOM 4614 O O . LEU A 1 571 ? -29.337 2.242 57.047 1.00 93.94 571 LEU A O 1
ATOM 4618 N N . THR A 1 572 ? -28.834 4.435 57.078 1.00 95.88 572 THR A N 1
ATOM 4619 C CA . THR A 1 572 ? -29.412 4.703 58.403 1.00 95.88 572 THR A CA 1
ATOM 4620 C C . THR A 1 572 ? -30.929 4.526 58.398 1.00 95.88 572 THR A C 1
ATOM 4622 O O . THR A 1 572 ? -31.447 3.836 59.270 1.00 95.88 572 THR A O 1
ATOM 4625 N N . ASP A 1 573 ? -31.638 5.043 57.391 1.00 96.38 573 ASP A N 1
ATOM 4626 C CA . ASP A 1 573 ? -33.088 4.852 57.234 1.00 96.38 573 ASP A CA 1
ATOM 4627 C C . ASP A 1 573 ? -33.457 3.363 57.111 1.00 96.38 573 ASP A C 1
ATOM 4629 O O . ASP A 1 573 ? -34.438 2.905 57.698 1.00 96.38 573 ASP A O 1
ATOM 4633 N N . CYS A 1 574 ? -32.657 2.589 56.367 1.00 96.31 574 CYS A N 1
ATOM 4634 C CA . CYS A 1 574 ? -32.827 1.142 56.240 1.00 96.31 574 CYS A CA 1
ATOM 4635 C C . CYS A 1 574 ? -32.574 0.417 57.570 1.00 96.31 574 CYS A C 1
ATOM 4637 O O . CYS A 1 574 ? -33.360 -0.451 57.942 1.00 96.31 574 CYS A O 1
ATOM 4639 N N . PHE A 1 575 ? -31.506 0.771 58.291 1.00 97.38 575 PHE A N 1
ATOM 4640 C CA . PHE A 1 575 ? -31.189 0.181 59.591 1.00 97.38 575 PHE A CA 1
ATOM 4641 C C . PHE A 1 575 ? -32.254 0.497 60.642 1.00 97.38 575 PHE A C 1
ATOM 4643 O O . PHE A 1 575 ? -32.671 -0.393 61.374 1.00 97.38 575 PHE A O 1
ATOM 4650 N N . GLU A 1 576 ? -32.719 1.744 60.718 1.00 96.81 576 GLU A N 1
ATOM 4651 C CA . GLU A 1 576 ? -33.770 2.144 61.654 1.00 96.81 576 GLU A CA 1
ATOM 4652 C C . GLU A 1 576 ? -35.095 1.445 61.337 1.00 96.81 576 GLU A C 1
ATOM 4654 O O . GLU A 1 576 ? -35.769 0.976 62.254 1.00 96.81 576 GLU A O 1
ATOM 4659 N N . PHE A 1 577 ? -35.465 1.310 60.060 1.00 95.50 577 PHE A N 1
ATOM 4660 C CA . PHE A 1 577 ? -36.640 0.529 59.664 1.00 95.50 577 PHE A CA 1
ATOM 4661 C C . PHE A 1 577 ? -36.519 -0.935 60.118 1.00 95.50 577 PHE A C 1
ATOM 4663 O O . PHE A 1 577 ? -37.413 -1.446 60.798 1.00 95.50 577 PHE A O 1
ATOM 4670 N N . ASP A 1 578 ? -35.394 -1.586 59.818 1.00 95.38 578 ASP A N 1
ATOM 4671 C CA . ASP A 1 578 ? -35.161 -2.992 60.158 1.00 95.38 578 ASP A CA 1
ATOM 4672 C C . ASP A 1 578 ? -35.084 -3.218 61.674 1.00 95.38 578 ASP A C 1
ATOM 4674 O O . ASP A 1 578 ? -35.724 -4.127 62.203 1.00 95.38 578 ASP A O 1
ATOM 4678 N N . TRP A 1 579 ? -34.358 -2.367 62.401 1.00 95.06 579 TRP A N 1
ATOM 4679 C CA . TRP A 1 579 ? -34.224 -2.446 63.855 1.00 95.06 579 TRP A CA 1
ATOM 4680 C C . TRP A 1 579 ? -35.575 -2.309 64.562 1.00 95.06 579 TRP A C 1
ATOM 4682 O O . TRP A 1 579 ? -35.866 -3.090 65.470 1.00 95.06 579 TRP A O 1
ATOM 4692 N N . ASN A 1 580 ? -36.406 -1.348 64.143 1.00 93.19 580 ASN A N 1
ATOM 4693 C CA . ASN A 1 580 ? -37.697 -1.071 64.779 1.00 93.19 580 ASN A CA 1
ATOM 4694 C C . ASN A 1 580 ? -38.758 -2.154 64.508 1.00 93.19 580 ASN A C 1
ATOM 4696 O O . ASN A 1 580 ? -39.692 -2.282 65.299 1.00 93.19 580 ASN A O 1
ATOM 4700 N N . ILE A 1 581 ? -38.615 -2.937 63.432 1.00 90.38 581 ILE A N 1
ATOM 4701 C CA . ILE A 1 581 ? -39.469 -4.102 63.133 1.00 90.38 581 ILE A CA 1
ATOM 4702 C C . ILE A 1 581 ? -38.900 -5.391 63.757 1.00 90.38 581 ILE A C 1
ATOM 4704 O O . ILE A 1 581 ? -39.656 -6.295 64.116 1.00 90.38 581 ILE A O 1
ATOM 4708 N N . SER A 1 582 ? -37.579 -5.475 63.944 1.00 90.94 582 SER A N 1
ATOM 4709 C CA . SER A 1 582 ? -36.934 -6.614 64.604 1.00 90.94 582 SER A CA 1
ATOM 4710 C C . SER A 1 582 ? -37.383 -6.795 66.059 1.00 90.94 582 SER A C 1
ATOM 4712 O O . SER A 1 582 ? -37.669 -5.849 66.797 1.00 90.94 582 SER A O 1
ATOM 4714 N N . ARG A 1 583 ? -37.342 -8.039 66.535 1.00 90.12 583 ARG A N 1
ATOM 4715 C CA . ARG A 1 583 ? -37.631 -8.409 67.929 1.00 90.12 583 ARG A CA 1
ATOM 4716 C C . ARG A 1 583 ? -36.368 -8.426 68.802 1.00 90.12 583 ARG A C 1
ATOM 4718 O O . ARG A 1 583 ? -36.394 -8.972 69.907 1.00 90.12 583 ARG A O 1
ATOM 4725 N N . LEU A 1 584 ? -35.277 -7.794 68.353 1.00 89.88 584 LEU A N 1
ATOM 4726 C CA . LEU A 1 584 ? -34.017 -7.676 69.103 1.00 89.88 584 LEU A CA 1
ATOM 4727 C C . LEU A 1 584 ? -34.178 -6.902 70.416 1.00 89.88 584 LEU A C 1
ATOM 4729 O O . LEU A 1 584 ? -33.571 -7.267 71.422 1.00 89.88 584 LEU A O 1
ATOM 4733 N N . SER A 1 585 ? -35.067 -5.909 70.443 1.00 85.31 585 SER A N 1
ATOM 4734 C CA . SER A 1 585 ? -35.495 -5.193 71.653 1.00 85.31 585 SER A CA 1
ATOM 4735 C C . SER A 1 585 ? -36.076 -6.115 72.736 1.00 85.31 585 SER A C 1
ATOM 4737 O O . SER A 1 585 ? -35.846 -5.898 73.922 1.00 85.31 585 SER A O 1
ATOM 4739 N N . ASN A 1 586 ? -36.773 -7.186 72.344 1.00 87.00 586 ASN A N 1
ATOM 4740 C CA . ASN A 1 586 ? -37.334 -8.178 73.268 1.00 87.00 586 ASN A CA 1
ATOM 4741 C C . ASN A 1 586 ? -36.290 -9.214 73.727 1.00 87.00 586 ASN A C 1
ATOM 4743 O O . ASN A 1 586 ? -36.419 -9.793 74.809 1.00 87.00 586 ASN A O 1
ATOM 4747 N N . LEU A 1 587 ? -35.262 -9.461 72.907 1.00 87.44 587 LEU A N 1
ATOM 4748 C CA . LEU A 1 587 ? -34.146 -10.357 73.222 1.00 87.44 587 LEU A CA 1
ATOM 4749 C C . LEU A 1 587 ? -33.153 -9.696 74.198 1.00 87.44 587 LEU A C 1
ATOM 4751 O O . LEU A 1 587 ? -32.719 -10.322 75.167 1.00 87.44 587 LEU A O 1
ATOM 4755 N N . ILE A 1 588 ? -32.817 -8.423 73.968 1.00 90.44 588 ILE A N 1
ATOM 4756 C CA . ILE A 1 588 ? -31.809 -7.668 74.723 1.00 90.44 588 ILE A CA 1
ATOM 4757 C C . ILE A 1 588 ? -32.483 -6.891 75.864 1.00 90.44 588 ILE A C 1
ATOM 4759 O O . ILE A 1 588 ? -32.776 -5.705 75.758 1.00 90.44 588 ILE A O 1
ATOM 4763 N N . LYS A 1 589 ? -32.708 -7.562 76.999 1.00 86.44 589 LYS A N 1
ATOM 4764 C CA . LYS A 1 589 ? -33.455 -7.000 78.146 1.00 86.44 589 LYS A CA 1
ATOM 4765 C C . LYS A 1 589 ? -32.775 -5.838 78.889 1.00 86.44 589 LYS A C 1
ATOM 4767 O O . LYS A 1 589 ? -33.416 -5.213 79.728 1.00 86.44 589 LYS A O 1
ATOM 4772 N N . ILE A 1 590 ? -31.483 -5.589 78.662 1.00 91.44 590 ILE A N 1
ATOM 4773 C CA . ILE A 1 590 ? -30.710 -4.551 79.364 1.00 91.44 590 ILE A CA 1
ATOM 4774 C C . ILE A 1 590 ? -30.611 -3.319 78.448 1.00 91.44 590 ILE A C 1
ATOM 4776 O O . ILE A 1 590 ? -29.902 -3.403 77.444 1.00 91.44 590 ILE A O 1
ATOM 4780 N N . PRO A 1 591 ? -31.229 -2.166 78.787 1.00 91.44 591 PRO A N 1
ATOM 4781 C CA . PRO A 1 591 ? -31.287 -1.006 77.889 1.00 91.44 591 PRO A CA 1
ATOM 4782 C C . PRO A 1 591 ? -29.917 -0.484 77.438 1.00 91.44 591 PRO A C 1
ATOM 4784 O O . PRO A 1 591 ? -29.748 -0.107 76.284 1.00 91.44 591 PRO A O 1
ATOM 4787 N N . LEU A 1 592 ? -28.906 -0.520 78.316 1.00 91.75 592 LEU A N 1
ATOM 4788 C CA . LEU A 1 592 ? -27.543 -0.112 77.959 1.00 91.75 592 LEU A CA 1
ATOM 4789 C C . LEU A 1 592 ? -26.929 -1.027 76.883 1.00 91.75 592 LEU A C 1
ATOM 4791 O O . LEU A 1 592 ? -26.364 -0.534 75.911 1.00 91.75 592 LEU A O 1
ATOM 4795 N N . GLN A 1 593 ? -27.095 -2.349 77.018 1.00 91.62 593 GLN A N 1
ATOM 4796 C CA . GLN A 1 593 ? -26.632 -3.311 76.010 1.00 91.62 593 GLN A CA 1
ATOM 4797 C C . GLN A 1 593 ? -27.435 -3.186 74.713 1.00 91.62 593 GLN A C 1
ATOM 4799 O O . GLN A 1 593 ? -26.869 -3.347 73.638 1.00 91.62 593 GLN A O 1
ATOM 4804 N N . GLN A 1 594 ? -28.730 -2.869 74.801 1.00 92.94 594 GLN A N 1
ATOM 4805 C CA . GLN A 1 594 ? -29.577 -2.633 73.635 1.00 92.94 594 GLN A CA 1
ATOM 4806 C C . GLN A 1 594 ? -29.055 -1.452 72.806 1.00 92.94 594 GLN A C 1
ATOM 4808 O O . GLN A 1 594 ? -28.861 -1.610 71.603 1.00 92.94 594 GLN A O 1
ATOM 4813 N N . SER A 1 595 ? -28.752 -0.312 73.437 1.00 93.88 595 SER A N 1
ATOM 4814 C CA . SER A 1 595 ? -28.160 0.845 72.750 1.00 93.88 595 SER A CA 1
ATOM 4815 C C . SER A 1 595 ? -26.781 0.533 72.159 1.00 93.88 595 SER A C 1
ATOM 4817 O O . SER A 1 595 ? -26.533 0.856 71.003 1.00 93.88 595 SER A O 1
ATOM 4819 N N . GLN A 1 596 ? -25.907 -0.150 72.908 1.00 95.31 596 GLN A N 1
ATOM 4820 C CA . GLN A 1 596 ? -24.552 -0.494 72.451 1.00 95.31 596 GLN A CA 1
ATOM 4821 C C . GLN A 1 596 ? -24.533 -1.520 71.305 1.00 95.31 596 GLN A C 1
ATOM 4823 O O . GLN A 1 596 ? -23.663 -1.457 70.439 1.00 95.31 596 GLN A O 1
ATOM 4828 N N . ILE A 1 597 ? -25.481 -2.465 71.280 1.00 95.12 597 ILE A N 1
ATOM 4829 C CA . ILE A 1 597 ? -25.658 -3.387 70.147 1.00 95.12 597 ILE A CA 1
ATOM 4830 C C . ILE A 1 597 ? -26.247 -2.645 68.950 1.00 95.12 597 ILE A C 1
ATOM 4832 O O . ILE A 1 597 ? -25.795 -2.875 67.833 1.00 95.12 597 ILE A O 1
ATOM 4836 N N . LYS A 1 598 ? -27.213 -1.741 69.163 1.00 96.19 598 LYS A N 1
ATOM 4837 C CA . LYS A 1 598 ? -27.786 -0.927 68.085 1.00 96.19 598 LYS A CA 1
ATOM 4838 C C . LYS A 1 598 ? -26.704 -0.105 67.378 1.00 96.19 598 LYS A C 1
ATOM 4840 O O . LYS A 1 598 ? -26.603 -0.163 66.160 1.00 96.19 598 LYS A O 1
ATOM 4845 N N . GLU A 1 599 ? -25.872 0.595 68.145 1.00 96.75 599 GLU A N 1
ATOM 4846 C CA . GLU A 1 599 ? -24.735 1.381 67.647 1.00 96.75 599 GLU A CA 1
ATOM 4847 C C . GLU A 1 599 ? -23.737 0.512 66.859 1.00 96.75 599 GLU A C 1
ATOM 4849 O O . GLU A 1 599 ? -23.404 0.829 65.721 1.00 96.75 599 GLU A O 1
ATOM 4854 N N . PHE A 1 600 ? -23.343 -0.644 67.404 1.00 97.00 600 PHE A N 1
ATOM 4855 C CA . PHE A 1 600 ? -22.421 -1.574 66.739 1.00 97.00 600 PHE A CA 1
ATOM 4856 C C . PHE A 1 600 ? -22.981 -2.185 65.439 1.00 97.00 600 PHE A C 1
ATOM 4858 O O . PHE A 1 600 ? -22.256 -2.353 64.460 1.00 97.00 600 PHE A O 1
ATOM 4865 N N . LEU A 1 601 ? -24.272 -2.531 65.406 1.00 96.44 601 LEU A N 1
ATOM 4866 C CA . LEU A 1 601 ? -24.902 -3.057 64.193 1.00 96.44 601 LEU A CA 1
ATOM 4867 C C . LEU A 1 601 ? -25.123 -1.968 63.140 1.00 96.44 601 LEU A C 1
ATOM 4869 O O . LEU A 1 601 ? -25.047 -2.284 61.957 1.00 96.44 601 LEU A O 1
ATOM 4873 N N . HIS A 1 602 ? -25.352 -0.715 63.548 1.00 96.94 602 HIS A N 1
ATOM 4874 C CA . HIS A 1 602 ? -25.415 0.441 62.646 1.00 96.94 602 HIS A CA 1
ATOM 4875 C C . HIS A 1 602 ? -24.058 0.703 61.981 1.00 96.94 602 HIS A C 1
ATOM 4877 O O . HIS A 1 602 ? -23.997 0.802 60.756 1.00 96.94 602 HIS A O 1
ATOM 4883 N N . GLU A 1 603 ? -22.967 0.697 62.758 1.00 96.06 603 GLU A N 1
ATOM 4884 C CA . GLU A 1 603 ? -21.584 0.859 62.267 1.00 96.06 603 GLU A CA 1
ATOM 4885 C C . GLU A 1 603 ? -21.207 -0.181 61.194 1.00 96.06 603 GLU A C 1
ATOM 4887 O O . GLU A 1 603 ? -20.447 0.106 60.269 1.00 96.06 603 GLU A O 1
ATOM 4892 N N . HIS A 1 604 ? -21.757 -1.394 61.282 1.00 95.69 604 HIS A N 1
ATOM 4893 C CA . HIS A 1 604 ? -21.483 -2.485 60.341 1.00 95.69 604 HIS A CA 1
ATOM 4894 C C . HIS A 1 604 ? -22.636 -2.788 59.374 1.00 95.69 604 HIS A C 1
ATOM 4896 O O . HIS A 1 604 ? -22.567 -3.764 58.618 1.00 95.69 604 HIS A O 1
ATOM 4902 N N . TYR A 1 605 ? -23.680 -1.954 59.349 1.00 96.12 605 TYR A N 1
ATOM 4903 C CA . TYR A 1 605 ? -24.908 -2.253 58.614 1.00 96.12 605 TYR A CA 1
ATOM 4904 C C . TYR A 1 605 ? -24.704 -2.358 57.100 1.00 96.12 605 TYR A C 1
ATOM 4906 O O . TYR A 1 605 ? -25.344 -3.184 56.459 1.00 96.12 605 TYR A O 1
ATOM 4914 N N . GLU A 1 606 ? -23.768 -1.602 56.524 1.00 93.75 606 GLU A N 1
ATOM 4915 C CA . GLU A 1 606 ? -23.417 -1.699 55.101 1.00 93.75 606 GLU A CA 1
ATOM 4916 C C . GLU A 1 606 ? -22.963 -3.119 54.707 1.00 93.75 606 GLU A C 1
ATOM 4918 O O . GLU A 1 606 ? -23.431 -3.684 53.715 1.00 93.75 606 GLU A O 1
ATOM 4923 N N . SER A 1 607 ? -22.115 -3.743 55.533 1.00 94.00 607 SER A N 1
ATOM 4924 C CA . SER A 1 607 ? -21.645 -5.119 55.318 1.00 94.00 607 SER A CA 1
ATOM 4925 C C . SER A 1 607 ? -22.785 -6.136 55.449 1.00 94.00 607 SER A C 1
ATOM 4927 O O . SER A 1 607 ? -22.863 -7.084 54.665 1.00 94.00 607 SER A O 1
ATOM 4929 N N . ILE A 1 608 ? -23.708 -5.918 56.393 1.00 95.56 608 ILE A N 1
ATOM 4930 C CA . ILE A 1 608 ? -24.916 -6.742 56.562 1.00 95.56 608 ILE A CA 1
ATOM 4931 C C . ILE A 1 608 ? -25.834 -6.592 55.340 1.00 95.56 608 ILE A C 1
ATOM 4933 O O . ILE A 1 608 ? -26.302 -7.597 54.804 1.00 95.56 608 ILE A O 1
ATOM 4937 N N . TYR A 1 609 ? -26.046 -5.362 54.863 1.00 94.50 609 TYR A N 1
ATOM 4938 C CA . TYR A 1 609 ? -26.891 -5.038 53.715 1.00 94.50 609 TYR A CA 1
ATOM 4939 C C . TYR A 1 609 ? -26.388 -5.696 52.425 1.00 94.50 609 TYR A C 1
ATOM 4941 O O . TYR A 1 609 ? -27.164 -6.387 51.764 1.00 94.50 609 TYR A O 1
ATOM 4949 N N . TYR A 1 610 ? -25.109 -5.543 52.062 1.00 92.44 610 TYR A N 1
ATOM 4950 C CA . TYR A 1 610 ? -24.580 -6.148 50.830 1.00 92.44 610 TYR A CA 1
ATOM 4951 C C . TYR A 1 610 ? -24.556 -7.680 50.883 1.00 92.44 610 TYR A C 1
ATOM 4953 O O . TYR A 1 610 ? -24.864 -8.345 49.886 1.00 92.44 610 TYR A O 1
ATOM 4961 N N . THR A 1 611 ? -24.281 -8.245 52.062 1.00 93.88 611 THR A N 1
ATOM 4962 C CA . THR A 1 611 ? -24.383 -9.691 52.300 1.00 93.88 611 THR A CA 1
ATOM 4963 C C . THR A 1 611 ? -25.823 -10.166 52.113 1.00 93.88 611 THR A C 1
ATOM 4965 O O . THR A 1 611 ? -26.065 -11.072 51.316 1.00 93.88 611 THR A O 1
ATOM 4968 N N . TYR A 1 612 ? -26.802 -9.511 52.749 1.00 94.62 612 TYR A N 1
ATOM 4969 C CA . TYR A 1 612 ? -28.222 -9.811 52.548 1.00 94.62 612 TYR A CA 1
ATOM 4970 C C . TYR A 1 612 ? -28.626 -9.703 51.077 1.00 94.62 612 TYR A C 1
ATOM 4972 O O . TYR A 1 612 ? -29.231 -10.628 50.538 1.00 94.62 612 TYR A O 1
ATOM 4980 N N . LYS A 1 613 ? -28.273 -8.599 50.412 1.00 91.38 613 LYS A N 1
ATOM 4981 C CA . LYS A 1 613 ? -28.621 -8.316 49.015 1.00 91.38 613 LYS A CA 1
ATOM 4982 C C . LYS A 1 613 ? -28.142 -9.424 48.081 1.00 91.38 613 LYS A C 1
ATOM 4984 O O . LYS A 1 613 ? -28.888 -9.853 47.206 1.00 91.38 613 LYS A O 1
ATOM 4989 N N . THR A 1 614 ? -26.938 -9.940 48.305 1.00 89.69 614 THR A N 1
ATOM 4990 C CA . THR A 1 614 ? -26.394 -11.039 47.502 1.00 89.69 614 THR A CA 1
ATOM 4991 C C . THR A 1 614 ? -27.024 -12.384 47.870 1.00 89.69 614 THR A C 1
ATOM 4993 O O . THR A 1 614 ? -27.486 -13.097 46.984 1.00 89.69 614 THR A O 1
ATOM 4996 N N . LEU A 1 615 ? -27.111 -12.734 49.159 1.00 91.12 615 LEU A N 1
ATOM 4997 C CA . LEU A 1 615 ? -27.660 -14.027 49.598 1.00 91.12 615 LEU A CA 1
ATOM 4998 C C . LEU A 1 615 ? -29.156 -14.180 49.270 1.00 91.12 615 LEU A C 1
ATOM 5000 O O . LEU A 1 615 ? -29.588 -15.254 48.857 1.00 91.12 615 LEU A O 1
ATOM 5004 N N . SER A 1 616 ? -29.945 -13.112 49.406 1.00 91.12 616 SER A N 1
ATOM 5005 C CA . SER A 1 616 ? -31.383 -13.100 49.081 1.00 91.12 616 SER A CA 1
ATOM 5006 C C . SER A 1 616 ? -31.665 -13.258 47.583 1.00 91.12 616 SER A C 1
ATOM 5008 O O . SER A 1 616 ? -32.735 -13.731 47.203 1.00 91.12 616 SER A O 1
ATOM 5010 N N . SER A 1 617 ? -30.684 -12.932 46.737 1.00 86.56 617 SER A N 1
ATOM 5011 C CA . SER A 1 617 ? -30.750 -13.122 45.285 1.00 86.56 617 SER A CA 1
ATOM 5012 C C . SER A 1 617 ? -30.573 -14.590 44.861 1.00 86.56 617 SER A C 1
ATOM 5014 O O . SER A 1 617 ? -31.007 -14.974 43.779 1.00 86.56 617 SER A O 1
ATOM 5016 N N . LEU A 1 618 ? -29.976 -15.442 45.707 1.00 84.44 618 LEU A N 1
ATOM 5017 C CA . LEU A 1 618 ? -29.737 -16.864 45.406 1.00 84.44 618 LEU A CA 1
ATOM 5018 C C . LEU A 1 618 ? -30.998 -17.742 45.537 1.00 84.44 618 LEU A C 1
ATOM 5020 O O . LEU A 1 618 ? -30.968 -18.920 45.184 1.00 84.44 618 LEU A O 1
ATOM 5024 N N . GLY A 1 619 ? -32.102 -17.192 46.057 1.00 71.50 619 GLY A N 1
ATOM 5025 C CA . GLY A 1 619 ? -33.351 -17.921 46.303 1.00 71.50 619 GLY A CA 1
ATOM 5026 C C . GLY A 1 619 ? -34.275 -18.098 45.088 1.00 71.50 619 GLY A C 1
ATOM 5027 O O . GLY A 1 619 ? -35.206 -18.897 45.167 1.00 71.50 619 GLY A O 1
ATOM 5028 N N . GLY A 1 620 ? -34.065 -17.366 43.984 1.00 69.25 620 GLY A N 1
ATOM 5029 C CA . GLY A 1 620 ? -34.877 -17.460 42.751 1.00 69.25 620 GLY A CA 1
ATOM 5030 C C . GLY A 1 620 ? -36.347 -17.005 42.867 1.00 69.25 620 GLY A C 1
ATOM 5031 O O . GLY A 1 620 ? -37.146 -17.238 41.957 1.00 69.25 620 GLY A O 1
ATOM 5032 N N . SER A 1 621 ? -36.715 -16.380 43.990 1.00 79.25 621 SER A N 1
ATOM 5033 C CA . SER A 1 621 ? -38.050 -15.845 44.296 1.00 79.25 621 SER A CA 1
ATOM 5034 C C . SER A 1 621 ? -38.220 -14.418 43.754 1.00 79.25 621 SER A C 1
ATOM 5036 O O . SER A 1 621 ? -37.271 -13.640 43.784 1.00 79.25 621 SER A O 1
ATOM 5038 N N . GLU A 1 622 ? -39.434 -14.038 43.320 1.00 80.00 622 GLU A N 1
ATOM 5039 C CA . GLU A 1 622 ? -39.747 -12.631 42.983 1.00 80.00 622 GLU A CA 1
ATOM 5040 C C . GLU A 1 622 ? -39.593 -11.703 44.203 1.00 80.00 622 GLU A C 1
ATOM 5042 O O . GLU A 1 622 ? -39.228 -10.543 44.045 1.00 80.00 622 GLU A O 1
ATOM 5047 N N . ILE A 1 623 ? -39.851 -12.209 45.416 1.00 88.56 623 ILE A N 1
ATOM 5048 C CA . ILE A 1 623 ? -39.607 -11.497 46.678 1.00 88.56 623 ILE A CA 1
ATOM 5049 C C . ILE A 1 623 ? -38.242 -11.927 47.219 1.00 88.56 623 ILE A C 1
ATOM 5051 O O . ILE A 1 623 ? -38.050 -13.106 47.545 1.00 88.56 623 ILE A O 1
ATOM 5055 N N . PHE A 1 624 ? -37.315 -10.977 47.338 1.00 89.81 624 PHE A N 1
ATOM 5056 C CA . PHE A 1 624 ? -35.958 -11.229 47.820 1.00 89.81 624 PHE A CA 1
ATOM 5057 C C . PHE A 1 624 ? -35.978 -11.715 49.274 1.00 89.81 624 PHE A C 1
ATOM 5059 O O . PHE A 1 624 ? -36.502 -11.049 50.163 1.00 89.81 624 PHE A O 1
ATOM 5066 N N . SER A 1 625 ? -35.428 -12.905 49.512 1.00 92.06 625 SER A N 1
ATOM 5067 C CA . SER A 1 625 ? -35.300 -13.490 50.850 1.00 92.06 625 SER A CA 1
ATOM 5068 C C . SER A 1 625 ? -34.234 -14.584 50.862 1.00 92.06 625 SER A C 1
ATOM 5070 O O . SER A 1 625 ? -34.009 -15.265 49.860 1.00 92.06 625 SER A O 1
ATOM 5072 N N . ILE A 1 626 ? -33.549 -14.756 51.991 1.00 93.50 626 ILE A N 1
ATOM 5073 C CA . ILE A 1 626 ? -32.521 -15.792 52.159 1.00 93.50 626 ILE A CA 1
ATOM 5074 C C . ILE A 1 626 ? -33.204 -17.106 52.544 1.00 93.50 626 ILE A C 1
ATOM 5076 O O . ILE A 1 626 ? -33.946 -17.146 53.522 1.00 93.50 626 ILE A O 1
ATOM 5080 N N . GLY A 1 627 ? -32.936 -18.190 51.812 1.00 91.69 627 GLY A N 1
ATOM 5081 C CA . GLY A 1 627 ? -33.388 -19.544 52.161 1.00 91.69 627 GLY A CA 1
ATOM 5082 C C . GLY A 1 627 ? -32.488 -20.233 53.200 1.00 91.69 627 GLY A C 1
ATOM 5083 O O . GLY A 1 627 ? -31.301 -19.931 53.294 1.00 91.69 627 GLY A O 1
ATOM 5084 N N . SER A 1 628 ? -33.025 -21.204 53.949 1.00 90.44 628 SER A N 1
ATOM 5085 C CA . SER A 1 628 ? -32.314 -21.856 55.073 1.00 90.44 628 SER A CA 1
ATOM 5086 C C . SER A 1 628 ? -30.985 -22.511 54.669 1.00 90.44 628 SER A C 1
ATOM 5088 O O . SER A 1 628 ? -29.975 -22.374 55.364 1.00 90.44 628 SER A O 1
ATOM 5090 N N . ASN A 1 629 ? -30.944 -23.136 53.488 1.00 91.00 629 ASN A N 1
ATOM 5091 C CA . ASN A 1 629 ? -29.716 -23.716 52.941 1.00 91.00 629 ASN A CA 1
ATOM 5092 C C . ASN A 1 629 ? -28.669 -22.629 52.641 1.00 91.00 629 ASN A C 1
ATOM 5094 O O . ASN A 1 629 ? -27.522 -22.769 53.043 1.00 91.00 629 ASN A O 1
ATOM 5098 N N . VAL A 1 630 ? -29.082 -21.512 52.028 1.00 91.88 630 VAL A N 1
ATOM 5099 C CA . VAL A 1 630 ? -28.198 -20.381 51.688 1.00 91.88 630 VAL A CA 1
ATOM 5100 C C . VAL A 1 630 ? -27.612 -19.736 52.948 1.00 91.88 630 VAL A C 1
ATOM 5102 O O . VAL A 1 630 ? -26.426 -19.414 52.981 1.00 91.88 630 VAL A O 1
ATOM 5105 N N . LEU A 1 631 ? -28.414 -19.595 54.011 1.00 93.56 631 LEU A N 1
ATOM 5106 C CA . LEU A 1 631 ? -27.916 -19.153 55.315 1.00 93.56 631 LEU A CA 1
ATOM 5107 C C . LEU A 1 631 ? -26.896 -20.145 55.891 1.00 93.56 631 LEU A C 1
ATOM 5109 O O . LEU A 1 631 ? -25.860 -19.729 56.401 1.00 93.56 631 LEU A O 1
ATOM 5113 N N . THR A 1 632 ? -27.180 -21.446 55.817 1.00 93.12 632 THR A N 1
ATOM 5114 C CA . THR A 1 632 ? -26.291 -22.494 56.341 1.00 93.12 632 THR A CA 1
ATOM 5115 C C . THR A 1 632 ? -24.956 -22.513 55.590 1.00 93.12 632 THR A C 1
ATOM 5117 O O . THR A 1 632 ? -23.904 -22.565 56.223 1.00 93.12 632 THR A O 1
ATOM 5120 N N . ASP A 1 633 ? -24.977 -22.382 54.261 1.00 92.38 633 ASP A N 1
ATOM 5121 C CA . ASP A 1 633 ? -23.773 -22.279 53.429 1.00 92.38 633 ASP A CA 1
ATOM 5122 C C . ASP A 1 633 ? -22.946 -21.020 53.770 1.00 92.38 633 ASP A C 1
ATOM 5124 O O . ASP A 1 633 ? -21.722 -21.103 53.883 1.00 92.38 633 ASP A O 1
ATOM 5128 N N . PHE A 1 634 ? -23.594 -19.873 54.015 1.00 93.50 634 PHE A N 1
ATOM 5129 C CA . PHE A 1 634 ? -22.928 -18.646 54.479 1.00 93.50 634 PHE A CA 1
ATOM 5130 C C . PHE A 1 634 ? -22.302 -18.796 55.876 1.00 93.50 634 PHE A C 1
ATOM 5132 O O . PHE A 1 634 ? -21.145 -18.438 56.085 1.00 93.50 634 PHE A O 1
ATOM 5139 N N . LEU A 1 635 ? -23.023 -19.372 56.842 1.00 94.69 635 LEU A N 1
ATOM 5140 C CA . LEU A 1 635 ? -22.488 -19.606 58.190 1.00 94.69 635 LEU A CA 1
ATOM 5141 C C . LEU A 1 635 ? -21.319 -20.605 58.177 1.00 94.69 635 LEU A C 1
ATOM 5143 O O . LEU A 1 635 ? -20.378 -20.460 58.959 1.00 94.69 635 LEU A O 1
ATOM 5147 N N . ASN A 1 636 ? -21.347 -21.582 57.267 1.00 93.56 636 ASN A N 1
ATOM 5148 C CA . ASN A 1 636 ? -20.247 -22.515 57.042 1.00 93.56 636 ASN A CA 1
ATOM 5149 C C . ASN A 1 636 ? -19.008 -21.817 56.446 1.00 93.56 636 ASN A C 1
ATOM 5151 O O . ASN A 1 636 ? -17.895 -22.036 56.919 1.00 93.56 636 ASN A O 1
ATOM 5155 N N . GLU A 1 637 ? -19.188 -20.923 55.467 1.00 92.50 637 GLU A N 1
ATOM 5156 C CA . GLU A 1 637 ? -18.118 -20.064 54.926 1.00 92.50 637 GLU A CA 1
ATOM 5157 C C . GLU A 1 637 ? -17.485 -19.182 56.015 1.00 92.50 637 GLU A C 1
ATOM 5159 O O . GLU A 1 637 ? -16.259 -19.099 56.119 1.00 92.50 637 GLU A O 1
ATOM 5164 N N . CYS A 1 638 ? -18.308 -18.595 56.889 1.00 93.50 638 CYS A N 1
ATOM 5165 C CA . CYS A 1 638 ? -17.862 -17.863 58.077 1.00 93.50 638 CYS A CA 1
ATOM 5166 C C . CYS A 1 638 ? -17.233 -18.749 59.167 1.00 93.50 638 CYS A C 1
ATOM 5168 O O . CYS A 1 638 ? -16.777 -18.215 60.175 1.00 93.50 638 CYS A O 1
ATOM 5170 N N . LYS A 1 639 ? -17.179 -20.079 58.995 1.00 93.25 639 LYS A N 1
ATOM 5171 C CA . LYS A 1 639 ? -16.651 -21.047 59.978 1.00 93.25 639 LYS A CA 1
ATOM 5172 C C . LYS A 1 639 ? -17.370 -20.977 61.334 1.00 93.25 639 LYS A C 1
ATOM 5174 O O . LYS A 1 639 ? -16.753 -21.126 62.387 1.00 93.25 639 LYS A O 1
ATOM 5179 N N . LEU A 1 640 ? -18.683 -20.738 61.299 1.00 92.44 640 LEU A N 1
ATOM 5180 C CA . LEU A 1 640 ? -19.563 -20.668 62.473 1.00 92.44 640 LEU A CA 1
ATOM 5181 C C . LEU A 1 640 ? -20.331 -21.973 62.744 1.00 92.44 640 LEU A C 1
ATOM 5183 O O . LEU A 1 640 ? -21.096 -22.024 63.709 1.00 92.44 640 LEU A O 1
ATOM 5187 N N . ILE A 1 641 ? -20.118 -23.009 61.924 1.00 91.69 641 ILE A N 1
ATOM 5188 C CA . ILE A 1 641 ? -20.656 -24.362 62.113 1.00 91.69 641 ILE A CA 1
ATOM 5189 C C . ILE A 1 641 ? -19.524 -25.292 62.554 1.00 91.69 641 ILE A C 1
ATOM 5191 O O . ILE A 1 641 ? -18.519 -25.429 61.858 1.00 91.69 641 ILE A O 1
ATOM 5195 N N . ASP A 1 642 ? -19.693 -25.913 63.716 1.00 89.44 642 ASP A N 1
ATOM 5196 C CA . ASP A 1 642 ? -18.751 -26.833 64.360 1.00 89.44 642 ASP A CA 1
ATOM 5197 C C . ASP A 1 642 ? -19.484 -27.666 65.435 1.00 89.44 642 ASP A C 1
ATOM 5199 O O . ASP A 1 642 ? -20.703 -27.569 65.584 1.00 89.44 642 ASP A O 1
ATOM 5203 N N . ASP A 1 643 ? -18.750 -28.465 66.215 1.00 85.88 643 ASP A N 1
ATOM 5204 C CA . ASP A 1 643 ? -19.308 -29.295 67.297 1.00 85.88 643 ASP A CA 1
ATOM 5205 C C . ASP A 1 643 ? -19.998 -28.486 68.423 1.00 85.88 643 ASP A C 1
ATOM 5207 O O . ASP A 1 643 ? -20.694 -29.060 69.261 1.00 85.88 643 ASP A O 1
ATOM 5211 N N . LEU A 1 644 ? -19.806 -27.159 68.471 1.00 84.88 644 LEU A N 1
ATOM 5212 C CA . LEU A 1 644 ? -20.397 -26.252 69.463 1.00 84.88 644 LEU A CA 1
ATOM 5213 C C . LEU A 1 644 ? -21.732 -25.644 68.988 1.00 84.88 644 LEU A C 1
ATOM 5215 O O . LEU A 1 644 ? -22.561 -25.261 69.820 1.00 84.88 644 LEU A O 1
ATOM 5219 N N . PHE A 1 645 ? -21.931 -25.514 67.674 1.00 89.81 645 PHE A N 1
ATOM 5220 C CA . PHE A 1 645 ? -23.129 -24.923 67.075 1.00 89.81 645 PHE A CA 1
ATOM 5221 C C . PHE A 1 645 ? -23.458 -25.615 65.747 1.00 89.81 645 PHE A C 1
ATOM 5223 O O . PHE A 1 645 ? -22.812 -25.375 64.723 1.00 89.81 645 PHE A O 1
ATOM 5230 N N . GLY A 1 646 ? -24.468 -26.487 65.772 1.00 89.06 646 GLY A N 1
ATOM 5231 C CA . GLY A 1 646 ? -24.800 -27.360 64.650 1.00 89.06 646 GLY A CA 1
ATOM 5232 C C . GLY A 1 646 ? -25.992 -26.884 63.807 1.00 89.06 646 GLY A C 1
ATOM 5233 O O . GLY A 1 646 ? -26.692 -25.931 64.160 1.00 89.06 646 GLY A O 1
ATOM 5234 N N . PRO A 1 647 ? -26.311 -27.599 62.709 1.00 88.00 647 PRO A N 1
ATOM 5235 C CA . PRO A 1 647 ? -27.488 -27.316 61.880 1.00 88.00 647 PRO A CA 1
ATOM 5236 C C . PRO A 1 647 ? -28.824 -27.337 62.644 1.00 88.00 647 PRO A C 1
ATOM 5238 O O . PRO A 1 647 ? -29.757 -26.622 62.280 1.00 88.00 647 PRO A O 1
ATOM 5241 N N . SER A 1 648 ? -28.921 -28.116 63.726 1.00 89.38 648 SER A N 1
ATOM 5242 C CA . SER A 1 648 ? -30.077 -28.117 64.632 1.00 89.38 648 SER A CA 1
ATOM 5243 C C . SER A 1 648 ? -30.280 -26.770 65.326 1.00 89.38 648 SER A C 1
ATOM 5245 O O . SER A 1 648 ? -31.411 -26.294 65.416 1.00 89.38 648 SER A O 1
ATOM 5247 N N . ASP A 1 649 ? -29.199 -26.133 65.776 1.00 91.50 649 ASP A N 1
ATOM 5248 C CA . ASP A 1 649 ? -29.247 -24.832 66.444 1.00 91.50 649 ASP A CA 1
ATOM 5249 C C . ASP A 1 649 ? -29.593 -23.722 65.449 1.00 91.50 649 ASP A C 1
ATOM 5251 O O . ASP A 1 649 ? -30.430 -22.866 65.746 1.00 91.50 649 ASP A O 1
ATOM 5255 N N . ILE A 1 650 ? -29.055 -23.787 64.223 1.00 92.19 650 ILE A N 1
ATOM 5256 C CA . ILE A 1 650 ? -29.483 -22.919 63.112 1.00 92.19 650 ILE A CA 1
ATOM 5257 C C . ILE A 1 650 ? -30.999 -23.044 62.906 1.00 92.19 650 ILE A C 1
ATOM 5259 O O . ILE A 1 650 ? -31.685 -22.026 62.853 1.00 92.19 650 ILE A O 1
ATOM 5263 N N . GLY A 1 651 ? -31.543 -24.266 62.873 1.00 91.25 651 GLY A N 1
ATOM 5264 C CA . GLY A 1 651 ? -32.983 -24.513 62.735 1.00 91.25 651 GLY A CA 1
ATOM 5265 C C . GLY A 1 651 ? -33.838 -23.927 63.869 1.00 91.25 651 GLY A C 1
ATOM 5266 O O . GLY A 1 651 ? -34.916 -23.388 63.611 1.00 91.25 651 GLY A O 1
ATOM 5267 N N . VAL A 1 652 ? -33.363 -23.968 65.118 1.00 91.69 652 VAL A N 1
ATOM 5268 C CA . VAL A 1 652 ? -34.047 -23.333 66.263 1.00 91.69 652 VAL A CA 1
ATOM 5269 C C . VAL A 1 652 ? -34.050 -21.808 66.127 1.00 91.69 652 VAL A C 1
ATOM 5271 O O . VAL A 1 652 ? -35.101 -21.182 66.275 1.00 91.69 652 VAL A O 1
ATOM 5274 N N . ASN A 1 653 ? -32.908 -21.203 65.794 1.00 92.81 653 ASN A N 1
ATOM 5275 C CA . ASN A 1 653 ? -32.795 -19.752 65.611 1.00 92.81 653 ASN A CA 1
ATOM 5276 C C . ASN A 1 653 ? -33.597 -19.259 64.391 1.00 92.81 653 ASN A C 1
ATOM 5278 O O . ASN A 1 653 ? -34.253 -18.221 64.463 1.00 92.81 653 ASN A O 1
ATOM 5282 N N . TRP A 1 654 ? -33.631 -20.045 63.313 1.00 93.69 654 TRP A N 1
ATOM 5283 C CA . TRP A 1 654 ? -34.448 -19.822 62.119 1.00 93.69 654 TRP A CA 1
ATOM 5284 C C . TRP A 1 654 ? -35.943 -19.768 62.444 1.00 93.69 654 TRP A C 1
ATOM 5286 O O . TRP A 1 654 ? -36.609 -18.780 62.138 1.00 93.69 654 TRP A O 1
ATOM 5296 N N . ASN A 1 655 ? -36.456 -20.786 63.141 1.00 90.56 655 ASN A N 1
ATOM 5297 C CA . ASN A 1 655 ? -37.858 -20.842 63.565 1.00 90.56 655 ASN A CA 1
ATOM 5298 C C . ASN A 1 655 ? -38.218 -19.751 64.591 1.00 90.56 655 ASN A C 1
ATOM 5300 O O . ASN A 1 655 ? -39.385 -19.391 64.715 1.00 90.56 655 ASN A O 1
ATOM 5304 N N . ALA A 1 656 ? -37.240 -19.214 65.328 1.00 88.75 656 ALA A N 1
ATOM 5305 C CA . ALA A 1 656 ? -37.454 -18.065 66.205 1.00 88.75 656 ALA A CA 1
ATOM 5306 C C . ALA A 1 656 ? -37.568 -16.739 65.426 1.00 88.75 656 ALA A C 1
ATOM 5308 O O . ALA A 1 656 ? -38.355 -15.876 65.830 1.00 88.75 656 ALA A O 1
ATOM 5309 N N . CYS A 1 657 ? -36.817 -16.580 64.327 1.00 88.44 657 CYS A N 1
ATOM 5310 C CA . CYS A 1 657 ? -36.857 -15.408 63.442 1.00 88.44 657 CYS A CA 1
ATOM 5311 C C . CYS A 1 657 ? -38.081 -15.367 62.525 1.00 88.44 657 CYS A C 1
ATOM 5313 O O . CYS A 1 657 ? -38.696 -14.311 62.410 1.00 88.44 657 CYS A O 1
ATOM 5315 N N . ILE A 1 658 ? -38.450 -16.484 61.893 1.00 84.88 658 ILE A N 1
ATOM 5316 C CA . ILE A 1 658 ? -39.588 -16.507 60.967 1.00 84.88 658 ILE A CA 1
ATOM 5317 C C . ILE A 1 658 ? -40.901 -16.471 61.754 1.00 84.88 658 ILE A C 1
ATOM 5319 O O . ILE A 1 658 ? -41.279 -17.429 62.428 1.00 84.88 658 ILE A O 1
ATOM 5323 N N . THR A 1 659 ? -41.606 -15.346 61.653 1.00 67.50 659 THR A N 1
ATOM 5324 C CA . THR A 1 659 ? -42.887 -15.098 62.332 1.00 67.50 659 THR A CA 1
ATOM 5325 C C . THR A 1 659 ? -44.087 -15.200 61.381 1.00 67.50 659 THR A C 1
ATOM 5327 O O . THR A 1 659 ? -43.941 -15.003 60.174 1.00 67.50 659 THR A O 1
ATOM 5330 N N . PRO A 1 660 ? -45.309 -15.468 61.890 1.00 66.81 660 PRO A N 1
ATOM 5331 C CA . PRO A 1 660 ? -46.529 -15.325 61.100 1.00 66.81 660 PRO A CA 1
ATOM 5332 C C . PRO A 1 660 ? -46.668 -13.889 60.577 1.00 66.81 660 PRO A C 1
ATOM 5334 O O . PRO A 1 660 ? -46.454 -12.940 61.329 1.00 66.81 660 PRO A O 1
ATOM 5337 N N . LYS A 1 661 ? -47.042 -13.737 59.301 1.00 67.38 661 LYS A N 1
ATOM 5338 C CA . LYS A 1 661 ? -47.089 -12.435 58.613 1.00 67.38 661 LYS A CA 1
ATOM 5339 C C . LYS A 1 661 ? -47.983 -11.434 59.347 1.00 67.38 661 LYS A C 1
ATOM 5341 O O . LYS A 1 661 ? -49.172 -11.696 59.545 1.00 67.38 661 LYS A O 1
ATOM 5346 N N . GLU A 1 662 ? -47.447 -10.260 59.668 1.00 71.56 662 GLU A N 1
ATOM 5347 C CA . GLU A 1 662 ? -48.272 -9.157 60.160 1.00 71.56 662 GLU A CA 1
ATOM 5348 C C . GLU A 1 662 ? -49.185 -8.611 59.053 1.00 71.56 662 GLU A C 1
ATOM 5350 O O . GLU A 1 662 ? -48.884 -8.671 57.854 1.00 71.56 662 GLU A O 1
ATOM 5355 N N . LYS A 1 663 ? -50.332 -8.054 59.455 1.00 73.25 663 LYS A N 1
ATOM 5356 C CA . LYS A 1 663 ? -51.366 -7.576 58.532 1.00 73.25 663 LYS A CA 1
ATOM 5357 C C . LYS A 1 663 ? -50.873 -6.365 57.728 1.00 73.25 663 LYS A C 1
ATOM 5359 O O . LYS A 1 663 ? -50.997 -5.229 58.170 1.00 73.25 663 LYS A O 1
ATOM 5364 N N . GLY A 1 664 ? -50.381 -6.626 56.519 1.00 77.94 664 GLY A N 1
ATOM 5365 C CA . GLY A 1 664 ? -49.888 -5.614 55.579 1.00 77.94 664 GLY A CA 1
ATOM 5366 C C . GLY A 1 664 ? -48.527 -5.944 54.965 1.00 77.94 664 GLY A C 1
ATOM 5367 O O . GLY A 1 664 ? -48.201 -5.376 53.926 1.00 77.94 664 GLY A O 1
ATOM 5368 N N . GLN A 1 665 ? -47.770 -6.888 55.539 1.00 85.12 665 GLN A N 1
ATOM 5369 C CA . GLN A 1 665 ? -46.466 -7.332 55.026 1.00 85.12 665 GLN A CA 1
ATOM 5370 C C . GLN A 1 665 ? -46.626 -8.241 53.790 1.00 85.12 665 GLN A C 1
ATOM 5372 O O . GLN A 1 665 ? -46.373 -9.446 53.832 1.00 85.12 665 GLN A O 1
ATOM 5377 N N . ILE A 1 666 ? -47.101 -7.673 52.679 1.00 85.44 666 ILE A N 1
ATOM 5378 C CA . ILE A 1 666 ? -47.362 -8.409 51.429 1.00 85.44 666 ILE A CA 1
ATOM 5379 C C . ILE A 1 666 ? -46.049 -8.929 50.818 1.00 85.44 666 ILE A C 1
ATOM 5381 O O . ILE A 1 666 ? -46.044 -10.003 50.218 1.00 85.44 666 ILE A O 1
ATOM 5385 N N . TYR A 1 667 ? -44.936 -8.219 51.036 1.00 89.94 667 TYR A N 1
ATOM 5386 C CA . TYR A 1 667 ? -43.605 -8.572 50.530 1.00 89.94 667 TYR A CA 1
ATOM 5387 C C . TYR A 1 667 ? -42.730 -9.306 51.567 1.00 89.94 667 TYR A C 1
ATOM 5389 O O . TYR A 1 667 ? -41.516 -9.357 51.423 1.00 89.94 667 TYR A O 1
ATOM 5397 N N . ASN A 1 668 ? -43.327 -9.924 52.597 1.00 90.06 668 ASN A N 1
ATOM 5398 C CA . ASN A 1 668 ? -42.663 -10.977 53.376 1.00 90.06 668 ASN A CA 1
ATOM 5399 C C . ASN A 1 668 ? -43.174 -12.347 52.874 1.00 90.06 668 ASN A C 1
ATOM 5401 O O . ASN A 1 668 ? -44.386 -12.597 52.934 1.00 90.06 668 ASN A O 1
ATOM 5405 N N . PRO A 1 669 ? -42.319 -13.258 52.367 1.00 88.12 669 PRO A N 1
ATOM 5406 C CA . PRO A 1 669 ? -42.767 -14.555 51.869 1.00 88.12 669 PRO A CA 1
ATOM 5407 C C . PRO A 1 669 ? -43.159 -15.510 53.011 1.00 88.12 669 PRO A C 1
ATOM 5409 O O . PRO A 1 669 ? -44.084 -16.306 52.830 1.00 88.12 669 PRO A O 1
ATOM 5412 N N . GLY A 1 670 ? -42.583 -15.355 54.210 1.00 85.75 670 GLY A N 1
ATOM 5413 C CA . GLY A 1 670 ? -42.898 -16.124 55.424 1.00 85.75 670 GLY A CA 1
ATOM 5414 C C . GLY A 1 670 ? -42.221 -17.496 55.525 1.00 85.75 670 GLY A C 1
ATOM 5415 O O . GLY A 1 670 ? -42.535 -18.263 56.429 1.00 85.75 670 GLY A O 1
ATOM 5416 N N . ASN A 1 671 ? -41.324 -17.829 54.594 1.00 86.88 671 ASN A N 1
ATOM 5417 C CA . ASN A 1 671 ? -40.559 -19.083 54.552 1.00 86.88 671 ASN A CA 1
ATOM 5418 C C . ASN A 1 671 ? -39.064 -18.880 54.216 1.00 86.88 671 ASN A C 1
ATOM 5420 O O . ASN A 1 671 ? -38.346 -19.853 53.982 1.00 86.88 671 ASN A O 1
ATOM 5424 N N . GLY A 1 672 ? -38.600 -17.631 54.204 1.00 90.94 672 GLY A N 1
ATOM 5425 C CA . GLY A 1 672 ? -37.213 -17.219 54.007 1.00 90.94 672 GLY A CA 1
ATOM 5426 C C . GLY A 1 672 ? -36.998 -15.855 54.658 1.00 90.94 672 GLY A C 1
ATOM 5427 O O . GLY A 1 672 ? -37.957 -15.099 54.803 1.00 90.94 672 GLY A O 1
ATOM 5428 N N . LEU A 1 673 ? -35.762 -15.557 55.060 1.00 93.62 673 LEU A N 1
ATOM 5429 C CA . LEU A 1 673 ? -35.442 -14.358 55.837 1.00 93.62 673 LEU A CA 1
ATOM 5430 C C . LEU A 1 673 ? -35.430 -13.118 54.945 1.00 93.62 673 LEU A C 1
ATOM 5432 O O . LEU A 1 673 ? -34.617 -13.024 54.019 1.00 93.62 673 LEU A O 1
ATOM 5436 N N . VAL A 1 674 ? -36.284 -12.151 55.263 1.00 93.00 674 VAL A N 1
ATOM 5437 C CA . VAL A 1 674 ? -36.176 -10.772 54.755 1.00 93.00 674 VAL A CA 1
ATOM 5438 C C . VAL A 1 674 ? -35.138 -9.975 55.563 1.00 93.00 674 VAL A C 1
ATOM 5440 O O . VAL A 1 674 ? -34.609 -10.461 56.565 1.00 93.00 674 VAL A O 1
ATOM 5443 N N . ARG A 1 675 ? -34.803 -8.756 55.128 1.00 94.25 675 ARG A N 1
ATOM 5444 C CA . ARG A 1 675 ? -33.624 -8.002 55.600 1.00 94.25 675 ARG A CA 1
ATOM 5445 C C . ARG A 1 675 ? -33.512 -7.860 57.126 1.00 94.25 675 ARG A C 1
ATOM 5447 O O . ARG A 1 675 ? -32.480 -8.224 57.694 1.00 94.25 675 ARG A O 1
ATOM 5454 N N . TYR A 1 676 ? -34.599 -7.471 57.799 1.00 93.94 676 TYR A N 1
ATOM 5455 C CA . TYR A 1 676 ? -34.619 -7.353 59.263 1.00 93.94 676 TYR A CA 1
ATOM 5456 C C . TYR A 1 676 ? -34.501 -8.710 59.979 1.00 93.94 676 TYR A C 1
ATOM 5458 O O . TYR A 1 676 ? -33.937 -8.786 61.068 1.00 93.94 676 TYR A O 1
ATOM 5466 N N . GLU A 1 677 ? -34.994 -9.798 59.378 1.00 94.94 677 GLU A N 1
ATOM 5467 C CA . GLU A 1 677 ? -34.910 -11.152 59.947 1.00 94.94 677 GLU A CA 1
ATOM 5468 C C . GLU A 1 677 ? -33.494 -11.720 59.811 1.00 94.94 677 GLU A C 1
ATOM 5470 O O . GLU A 1 677 ? -33.043 -12.466 60.682 1.00 94.94 677 GLU A O 1
ATOM 5475 N N . PHE A 1 678 ? -32.764 -11.325 58.761 1.00 96.19 678 PHE A N 1
ATOM 5476 C CA . PHE A 1 678 ? -31.333 -11.595 58.634 1.00 96.19 678 PHE A CA 1
ATOM 5477 C C . PHE A 1 678 ? -30.514 -10.805 59.664 1.00 96.19 678 PHE A C 1
ATOM 5479 O O . PHE A 1 678 ? -29.662 -11.387 60.331 1.00 96.19 678 PHE A O 1
ATOM 5486 N N . LEU A 1 679 ? -30.811 -9.518 59.883 1.00 95.81 679 LEU A N 1
ATOM 5487 C CA . LEU A 1 679 ? -30.208 -8.751 60.982 1.00 95.81 679 LEU A CA 1
ATOM 5488 C C . LEU A 1 679 ? -30.483 -9.418 62.345 1.00 95.81 679 LEU A C 1
ATOM 5490 O O . LEU A 1 679 ? -29.571 -9.584 63.158 1.00 95.81 679 LEU A O 1
ATOM 5494 N N . GLU A 1 680 ? -31.725 -9.852 62.580 1.00 95.38 680 GLU A N 1
ATOM 5495 C CA . GLU A 1 680 ? -32.136 -10.500 63.826 1.00 95.38 680 GLU A CA 1
ATOM 5496 C C . GLU A 1 680 ? -31.448 -11.859 64.046 1.00 95.38 680 GLU A C 1
ATOM 5498 O O . GLU A 1 680 ? -30.978 -12.137 65.156 1.00 95.38 680 GLU A O 1
ATOM 5503 N N . ILE A 1 681 ? -31.347 -12.705 63.010 1.00 96.25 681 ILE A N 1
ATOM 5504 C CA . ILE A 1 681 ? -30.804 -14.061 63.173 1.00 96.25 681 ILE A CA 1
ATOM 5505 C C . ILE A 1 681 ? -29.315 -14.054 63.517 1.00 96.25 681 ILE A C 1
ATOM 5507 O O . ILE A 1 681 ? -28.881 -14.889 64.305 1.00 96.25 681 ILE A O 1
ATOM 5511 N N . LEU A 1 682 ? -28.537 -13.093 63.007 1.00 96.88 682 LEU A N 1
ATOM 5512 C CA . LEU A 1 682 ? -27.109 -12.987 63.320 1.00 96.88 682 LEU A CA 1
ATOM 5513 C C . LEU A 1 682 ? -26.882 -12.719 64.818 1.00 96.88 682 LEU A C 1
ATOM 5515 O O . LEU A 1 682 ? -26.051 -13.370 65.449 1.00 96.88 682 LEU A O 1
ATOM 5519 N N . VAL A 1 683 ? -27.664 -11.826 65.430 1.00 96.19 683 VAL A N 1
ATOM 5520 C CA . VAL A 1 683 ? -27.569 -11.547 66.876 1.00 96.19 683 VAL A CA 1
ATOM 5521 C C . VAL A 1 683 ? -28.064 -12.735 67.708 1.00 96.19 683 VAL A C 1
ATOM 5523 O O . VAL A 1 683 ? -27.475 -13.055 68.744 1.00 96.19 683 VAL A O 1
ATOM 5526 N N . ARG A 1 684 ? -29.114 -13.434 67.251 1.00 95.00 684 ARG A N 1
ATOM 5527 C CA . ARG A 1 684 ? -29.597 -14.665 67.899 1.00 95.00 684 ARG A CA 1
ATOM 5528 C C . ARG A 1 684 ? -28.544 -15.772 67.878 1.00 95.00 684 ARG A C 1
ATOM 5530 O O . ARG A 1 684 ? -28.252 -16.324 68.933 1.00 95.00 684 ARG A O 1
ATOM 5537 N N . ILE A 1 685 ? -27.914 -16.025 66.730 1.00 95.56 685 ILE A N 1
ATOM 5538 C CA . ILE A 1 685 ? -26.820 -16.998 66.595 1.00 95.56 685 ILE A CA 1
ATOM 5539 C C . ILE A 1 685 ? -25.655 -16.628 67.521 1.00 95.56 685 ILE A C 1
ATOM 5541 O O . ILE A 1 685 ? -25.139 -17.502 68.212 1.00 95.56 685 ILE A O 1
ATOM 5545 N N . ALA A 1 686 ? -25.280 -15.348 67.624 1.00 95.19 686 ALA A N 1
ATOM 5546 C CA . ALA A 1 686 ? -24.233 -14.919 68.554 1.00 95.19 686 ALA A CA 1
ATOM 5547 C C . ALA A 1 686 ? -24.592 -15.224 70.022 1.00 95.19 686 ALA A C 1
ATOM 5549 O O . ALA A 1 686 ? -23.774 -15.778 70.763 1.00 95.19 686 ALA A O 1
ATOM 5550 N N . TYR A 1 687 ? -25.823 -14.914 70.444 1.00 94.19 687 TYR A N 1
ATOM 5551 C CA . TYR A 1 687 ? -26.322 -15.251 71.781 1.00 94.19 687 TYR A CA 1
ATOM 5552 C C . TYR A 1 687 ? -26.288 -16.763 72.046 1.00 94.19 687 TYR A C 1
ATOM 5554 O O . TYR A 1 687 ? -25.786 -17.214 73.078 1.00 94.19 687 TYR A O 1
ATOM 5562 N N . ASP A 1 688 ? -26.797 -17.545 71.101 1.00 92.81 688 ASP A N 1
ATOM 5563 C CA . ASP A 1 688 ? -26.987 -18.985 71.238 1.00 92.81 688 ASP A CA 1
ATOM 5564 C C . ASP A 1 688 ? -25.652 -19.754 71.189 1.00 92.81 688 ASP A C 1
ATOM 5566 O O . ASP A 1 688 ? -25.432 -20.679 71.970 1.00 92.81 688 ASP A O 1
ATOM 5570 N N . ARG A 1 689 ? -24.707 -19.308 70.352 1.00 92.25 689 ARG A N 1
ATOM 5571 C CA . ARG A 1 689 ? -23.357 -19.879 70.223 1.00 92.25 689 ARG A CA 1
ATOM 5572 C C . ARG A 1 689 ? -22.442 -19.520 71.393 1.00 92.25 689 ARG A C 1
ATOM 5574 O O . ARG A 1 689 ? -21.703 -20.389 71.856 1.00 92.25 689 ARG A O 1
ATOM 5581 N N . TYR A 1 690 ? -22.474 -18.276 71.886 1.00 94.69 690 TYR A N 1
ATOM 5582 C CA . TYR A 1 690 ? -21.486 -17.787 72.863 1.00 94.69 690 TYR A CA 1
ATOM 5583 C C . TYR A 1 690 ? -22.031 -17.521 74.273 1.00 94.69 690 TYR A C 1
ATOM 5585 O O . TYR A 1 690 ? -21.301 -17.751 75.236 1.00 94.69 690 TYR A O 1
ATOM 5593 N N . VAL A 1 691 ? -23.280 -17.072 74.447 1.00 92.25 691 VAL A N 1
ATOM 5594 C CA . VAL A 1 691 ? -23.843 -16.795 75.788 1.00 92.25 691 VAL A CA 1
ATOM 5595 C C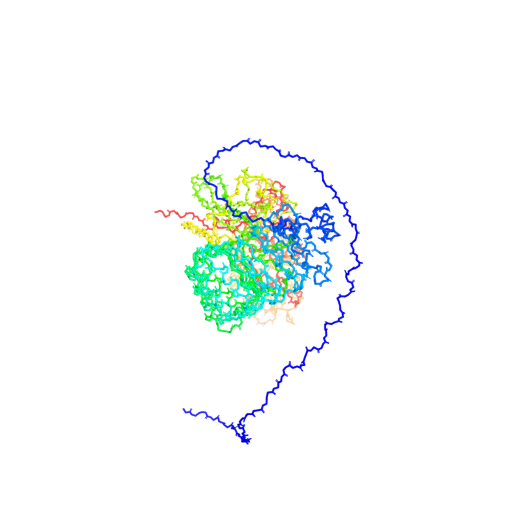 . VAL A 1 691 ? -24.460 -18.053 76.395 1.00 92.25 691 VAL A C 1
ATOM 5597 O O . VAL A 1 691 ? -24.139 -18.399 77.532 1.00 92.25 691 VAL A O 1
ATOM 5600 N N . ARG A 1 692 ? -25.285 -18.793 75.639 1.00 88.81 692 ARG A N 1
ATOM 5601 C CA . ARG A 1 692 ? -25.900 -20.055 76.109 1.00 88.81 692 ARG A CA 1
ATOM 5602 C C . ARG A 1 692 ? -24.841 -21.089 76.516 1.00 88.81 692 ARG A C 1
ATOM 5604 O O . ARG A 1 692 ? -24.984 -21.747 77.543 1.00 88.81 692 ARG A O 1
ATOM 5611 N N . ASN A 1 693 ? -23.741 -21.144 75.763 1.00 88.50 693 ASN A N 1
ATOM 5612 C CA . ASN A 1 693 ? -22.582 -22.005 76.019 1.00 88.50 693 ASN A CA 1
ATOM 5613 C C . ASN A 1 693 ? -21.560 -21.418 77.023 1.00 88.50 693 ASN A C 1
ATOM 5615 O O . ASN A 1 693 ? -20.505 -22.011 77.231 1.00 88.50 693 ASN A O 1
ATOM 5619 N N . LYS A 1 694 ? -21.862 -20.281 77.674 1.00 91.25 694 LYS A N 1
ATOM 5620 C CA . LYS A 1 694 ? -21.041 -19.636 78.725 1.00 91.25 694 LYS A CA 1
ATOM 5621 C C . LYS A 1 694 ? -19.625 -19.201 78.296 1.00 91.25 694 LYS A C 1
ATOM 5623 O O . LYS A 1 694 ? -18.735 -19.106 79.137 1.00 91.25 694 LYS A O 1
ATOM 5628 N N . ILE A 1 695 ? -19.417 -18.911 77.012 1.00 91.31 695 ILE A N 1
ATOM 5629 C CA . ILE A 1 695 ? -18.140 -18.412 76.466 1.00 91.31 695 ILE A CA 1
ATOM 5630 C C . ILE A 1 695 ? -18.031 -16.890 76.641 1.00 91.31 695 ILE A C 1
ATOM 5632 O O . ILE A 1 695 ? -16.969 -16.378 76.987 1.00 91.31 695 ILE A O 1
ATOM 5636 N N . CYS A 1 696 ? -19.134 -16.166 76.436 1.00 93.69 696 CYS A N 1
ATOM 5637 C CA . CYS A 1 696 ? -19.238 -14.724 76.659 1.00 93.69 696 CYS A CA 1
ATOM 5638 C C . CYS A 1 696 ? -20.208 -14.432 77.811 1.00 93.69 696 CYS A C 1
ATOM 5640 O O . CYS A 1 696 ? -21.261 -15.058 77.921 1.00 93.69 696 CYS A O 1
ATOM 5642 N N . GLY A 1 697 ? -19.876 -13.449 78.655 1.00 89.88 697 GLY A N 1
ATOM 5643 C CA . GLY A 1 697 ? -20.692 -13.090 79.823 1.00 89.88 697 GLY A CA 1
ATOM 5644 C C . GLY A 1 697 ? -21.983 -12.330 79.495 1.00 89.88 697 GLY A C 1
ATOM 5645 O O . GLY A 1 697 ? -22.870 -12.236 80.341 1.00 89.88 697 GLY A O 1
ATOM 5646 N N . ASN A 1 698 ? -22.103 -11.771 78.288 1.00 92.38 698 ASN A N 1
ATOM 5647 C CA . ASN A 1 698 ? -23.282 -11.040 77.829 1.00 92.38 698 ASN A CA 1
ATOM 5648 C C . ASN A 1 698 ? -23.409 -11.067 76.291 1.00 92.38 698 ASN A C 1
ATOM 5650 O O . ASN A 1 698 ? -22.493 -11.477 75.576 1.00 92.38 698 ASN A O 1
ATOM 5654 N N . ILE A 1 699 ? -24.564 -10.616 75.794 1.00 93.75 699 ILE A N 1
ATOM 5655 C CA . ILE A 1 699 ? -24.918 -10.634 74.369 1.00 93.75 699 ILE A CA 1
ATOM 5656 C C . ILE A 1 699 ? -24.160 -9.593 73.525 1.00 93.75 699 ILE A C 1
ATOM 5658 O O . ILE A 1 699 ? -23.955 -9.825 72.335 1.00 93.75 699 ILE A O 1
ATOM 5662 N N . LEU A 1 700 ? -23.682 -8.491 74.115 1.00 93.88 700 LEU A N 1
ATOM 5663 C CA . LEU A 1 700 ? -22.877 -7.487 73.405 1.00 93.88 700 LEU A CA 1
ATOM 5664 C C . LEU A 1 700 ? -21.503 -8.059 73.035 1.00 93.88 700 LEU A C 1
ATOM 5666 O O . LEU A 1 700 ? -21.117 -7.999 71.869 1.00 93.88 700 LEU A O 1
ATOM 5670 N N . ASP A 1 701 ? -20.808 -8.670 73.995 1.00 95.00 701 ASP A N 1
ATOM 5671 C CA . ASP A 1 701 ? -19.500 -9.297 73.767 1.00 95.00 701 ASP A CA 1
ATOM 5672 C C . ASP A 1 701 ? -19.607 -10.465 72.779 1.00 95.00 701 ASP A C 1
ATOM 5674 O O . ASP A 1 701 ? -18.777 -10.596 71.882 1.00 95.00 701 ASP A O 1
ATOM 5678 N N . ALA A 1 702 ? -20.668 -11.271 72.891 1.00 95.88 702 ALA A N 1
ATOM 5679 C CA . ALA A 1 702 ? -20.968 -12.345 71.948 1.00 95.88 702 ALA A CA 1
ATOM 5680 C C . ALA A 1 702 ? -21.177 -11.829 70.514 1.00 95.88 702 ALA A C 1
ATOM 5682 O O . ALA A 1 702 ? -20.606 -12.376 69.569 1.00 95.88 702 ALA A O 1
ATOM 5683 N N . THR A 1 703 ? -21.970 -10.763 70.353 1.00 96.12 703 THR A N 1
ATOM 5684 C CA . THR A 1 703 ? -22.249 -10.151 69.045 1.00 96.12 703 THR A CA 1
ATOM 5685 C C . THR A 1 703 ? -20.971 -9.568 68.452 1.00 96.12 703 THR A C 1
ATOM 5687 O O . THR A 1 703 ? -20.605 -9.923 67.334 1.00 96.12 703 THR A O 1
ATOM 5690 N N . ARG A 1 704 ? -20.231 -8.756 69.218 1.00 96.94 704 ARG A N 1
ATOM 5691 C CA . ARG A 1 704 ? -18.950 -8.177 68.782 1.00 96.94 704 ARG A CA 1
ATOM 5692 C C . ARG A 1 704 ? -17.946 -9.248 68.375 1.00 96.94 704 ARG A C 1
ATOM 5694 O O . ARG A 1 704 ? -17.370 -9.143 67.296 1.00 96.94 704 ARG A O 1
ATOM 5701 N N . LYS A 1 705 ? -17.789 -10.299 69.186 1.00 95.62 705 LYS A N 1
ATOM 5702 C CA . LYS A 1 705 ? -16.892 -11.420 68.886 1.00 95.62 705 LYS A CA 1
ATOM 5703 C C . LYS A 1 705 ? -17.264 -12.108 67.575 1.00 95.62 705 LYS A C 1
ATOM 5705 O O . LYS A 1 705 ? -16.406 -12.284 66.720 1.00 95.62 705 LYS A O 1
ATOM 5710 N N . MET A 1 706 ? -18.533 -12.477 67.393 1.00 96.44 706 MET A N 1
ATOM 5711 C CA . MET A 1 706 ? -18.959 -13.177 66.179 1.00 96.44 706 MET A CA 1
ATOM 5712 C C . MET A 1 706 ? -18.793 -12.314 64.922 1.00 96.44 706 MET A C 1
ATOM 5714 O O . MET A 1 706 ? -18.362 -12.805 63.879 1.00 96.44 706 MET A O 1
ATOM 5718 N N . PHE A 1 707 ? -19.114 -11.023 65.023 1.00 97.12 707 PHE A N 1
ATOM 5719 C CA . PHE A 1 707 ? -19.009 -10.101 63.901 1.00 97.12 707 PHE A CA 1
ATOM 5720 C C . PHE A 1 707 ? -17.557 -9.819 63.509 1.00 97.12 707 PHE A C 1
ATOM 5722 O O . PHE A 1 707 ? -17.222 -9.959 62.336 1.00 97.12 707 PHE A O 1
ATOM 5729 N N . LEU A 1 708 ? -16.697 -9.454 64.463 1.00 95.88 708 LEU A N 1
ATOM 5730 C CA . LEU A 1 708 ? -15.319 -9.040 64.182 1.00 95.88 708 LEU A CA 1
ATOM 5731 C C . LEU A 1 708 ? -14.416 -10.222 63.798 1.00 95.88 708 LEU A C 1
ATOM 5733 O O . LEU A 1 708 ? -13.639 -10.098 62.853 1.00 95.88 708 LEU A O 1
ATOM 5737 N N . ASP A 1 709 ? -14.543 -11.367 64.478 1.00 94.56 709 ASP A N 1
ATOM 5738 C CA . ASP A 1 709 ? -13.666 -12.523 64.247 1.00 94.56 709 ASP A CA 1
ATOM 5739 C C . ASP A 1 709 ? -14.058 -13.331 62.991 1.00 94.56 709 ASP A C 1
ATOM 5741 O O . ASP A 1 709 ? -13.187 -13.940 62.368 1.00 94.56 709 ASP A O 1
ATOM 5745 N N . TYR A 1 710 ? -15.352 -13.368 62.624 1.00 95.31 710 TYR A N 1
ATOM 5746 C CA . TYR A 1 710 ? -15.882 -14.323 61.632 1.00 95.31 710 TYR A CA 1
ATOM 5747 C C . TYR A 1 710 ? -16.737 -13.700 60.520 1.00 95.31 710 TYR A C 1
ATOM 5749 O O . TYR A 1 710 ? -16.502 -13.993 59.346 1.00 95.31 710 TYR A O 1
ATOM 5757 N N . LEU A 1 711 ? -17.733 -12.861 60.843 1.00 95.75 711 LEU A N 1
ATOM 5758 C CA . LEU A 1 711 ? -18.647 -12.343 59.813 1.00 95.75 711 LEU A CA 1
ATOM 5759 C C . LEU A 1 711 ? -17.999 -11.263 58.945 1.00 95.75 711 LEU A C 1
ATOM 5761 O O . LEU A 1 711 ? -17.915 -11.434 57.736 1.00 95.75 711 LEU A O 1
ATOM 5765 N N . ILE A 1 712 ? -17.533 -10.158 59.531 1.00 94.50 712 ILE A N 1
ATOM 5766 C CA . ILE A 1 712 ? -17.048 -8.970 58.805 1.00 94.50 712 ILE A CA 1
ATOM 5767 C C . ILE A 1 712 ? -15.915 -9.293 57.811 1.00 94.50 712 ILE A C 1
ATOM 5769 O O . ILE A 1 712 ? -15.972 -8.777 56.692 1.00 94.50 712 ILE A O 1
ATOM 5773 N N . PRO A 1 713 ? -14.923 -10.156 58.130 1.00 93.25 713 PRO A N 1
ATOM 5774 C CA . PRO A 1 713 ? -13.905 -10.571 57.161 1.00 93.25 713 PRO A CA 1
ATOM 5775 C C . PRO A 1 713 ? -14.474 -11.228 55.894 1.00 93.25 713 PRO A C 1
ATOM 5777 O O . PRO A 1 713 ? -13.880 -11.099 54.828 1.00 93.25 713 PRO A O 1
ATOM 5780 N N . ILE A 1 714 ? -15.618 -11.911 56.002 1.00 92.88 714 ILE A N 1
ATOM 5781 C CA . ILE A 1 714 ? -16.290 -12.608 54.898 1.00 92.88 714 ILE A CA 1
ATOM 5782 C C . ILE A 1 714 ? -17.344 -11.714 54.229 1.00 92.88 714 ILE A C 1
ATOM 5784 O O . ILE A 1 714 ? -17.407 -11.661 53.004 1.00 92.88 714 ILE A O 1
ATOM 5788 N N . MET A 1 715 ? -18.124 -10.953 55.005 1.00 93.50 715 MET A N 1
ATOM 5789 C CA . MET A 1 715 ? -19.152 -10.023 54.514 1.00 93.50 715 MET A CA 1
ATOM 5790 C C . MET A 1 715 ? -18.588 -8.973 53.548 1.00 93.50 715 MET A C 1
ATOM 5792 O O . MET A 1 715 ? -19.253 -8.611 52.582 1.00 93.50 715 MET A O 1
ATOM 5796 N N . LYS A 1 716 ? -17.338 -8.531 53.746 1.00 88.00 716 LYS A N 1
ATOM 5797 C CA . LYS A 1 716 ? -16.646 -7.614 52.821 1.00 88.00 716 LYS A CA 1
ATOM 5798 C C . LYS A 1 716 ? -16.515 -8.157 51.394 1.00 88.00 716 LYS A C 1
ATOM 5800 O O . LYS A 1 716 ? -16.499 -7.370 50.456 1.00 88.00 716 LYS A O 1
ATOM 5805 N N . ASN A 1 717 ? -16.495 -9.478 51.208 1.00 87.69 717 ASN A N 1
ATOM 5806 C CA . ASN A 1 717 ? -16.452 -10.096 49.879 1.00 87.69 717 ASN A CA 1
ATOM 5807 C C . ASN A 1 717 ? -17.796 -10.001 49.133 1.00 87.69 717 ASN A C 1
ATOM 5809 O O . ASN A 1 717 ? -17.856 -10.322 47.954 1.00 87.69 717 ASN A O 1
ATOM 5813 N N . TYR A 1 718 ? -18.878 -9.577 49.789 1.00 87.88 718 TYR A N 1
ATOM 5814 C CA . TYR A 1 718 ? -20.195 -9.413 49.167 1.00 87.88 718 TYR A CA 1
ATOM 5815 C C . TYR A 1 718 ? -20.465 -7.975 48.693 1.00 87.88 718 TYR A C 1
ATOM 5817 O O . TYR A 1 718 ? -21.556 -7.696 48.193 1.00 87.88 718 TYR A O 1
ATOM 5825 N N . ASP A 1 719 ? -19.506 -7.052 48.838 1.00 84.94 719 ASP A N 1
ATOM 5826 C CA . ASP A 1 719 ? -19.678 -5.651 48.449 1.00 84.94 719 ASP A CA 1
ATOM 5827 C C . ASP A 1 719 ? -19.771 -5.471 46.921 1.00 84.94 719 ASP A C 1
ATOM 5829 O O . ASP A 1 719 ? -18.794 -5.294 46.190 1.00 84.94 719 ASP A O 1
ATOM 5833 N N . THR A 1 720 ? -21.010 -5.464 46.433 1.00 83.38 720 THR A N 1
ATOM 5834 C CA . THR A 1 720 ? -21.329 -5.245 45.015 1.00 83.38 720 THR A CA 1
ATOM 5835 C C . THR A 1 720 ? -21.087 -3.814 44.523 1.00 83.38 720 THR A C 1
ATOM 5837 O O . THR A 1 720 ? -21.214 -3.565 43.317 1.00 83.38 720 THR A O 1
ATOM 5840 N N . SER A 1 721 ? -20.767 -2.867 45.415 1.00 83.38 721 SER A N 1
ATOM 5841 C CA . SER A 1 721 ? -20.399 -1.501 45.039 1.00 83.38 721 SER A CA 1
ATOM 5842 C C . SER A 1 721 ? -19.041 -1.453 44.340 1.00 83.38 721 SER A C 1
ATOM 5844 O O . SER A 1 721 ? -18.875 -0.641 43.435 1.00 83.38 721 SER A O 1
ATOM 5846 N N . ILE A 1 722 ? -18.127 -2.379 44.660 1.00 84.06 722 ILE A N 1
ATOM 5847 C CA . ILE A 1 722 ? -16.792 -2.481 44.051 1.00 84.06 722 ILE A CA 1
ATOM 5848 C C . ILE A 1 722 ? -16.911 -2.634 42.530 1.00 84.06 722 ILE A C 1
ATOM 5850 O O . ILE A 1 722 ? -16.379 -1.815 41.783 1.00 84.06 722 ILE A O 1
ATOM 5854 N N . TRP A 1 723 ? -17.684 -3.618 42.057 1.00 86.69 723 TRP A N 1
ATOM 5855 C CA . TRP A 1 723 ? -17.933 -3.805 40.621 1.00 86.69 723 TRP A CA 1
ATOM 5856 C C . TRP A 1 723 ? -18.685 -2.617 40.007 1.00 86.69 723 TRP A C 1
ATOM 5858 O O . TRP A 1 723 ? -18.347 -2.150 38.920 1.00 86.69 723 TRP A O 1
ATOM 5868 N N . ARG A 1 724 ? -19.693 -2.088 40.713 1.00 89.06 724 ARG A N 1
ATOM 5869 C CA . ARG A 1 724 ? -20.516 -0.979 40.210 1.00 89.06 724 ARG A CA 1
ATOM 5870 C C . ARG A 1 724 ? -19.683 0.286 39.980 1.00 89.06 724 ARG A C 1
ATOM 5872 O O . ARG A 1 724 ? -19.800 0.899 38.926 1.00 89.06 724 ARG A O 1
ATOM 5879 N N . ASN A 1 725 ? -18.840 0.649 40.941 1.00 86.94 725 ASN A N 1
ATOM 5880 C CA . ASN A 1 725 ? -18.030 1.865 40.919 1.00 86.94 725 ASN A CA 1
ATOM 5881 C C . ASN A 1 725 ? -16.720 1.693 40.129 1.00 86.94 725 ASN A C 1
ATOM 5883 O O . ASN A 1 725 ? -16.201 2.679 39.616 1.00 86.94 725 ASN A O 1
ATOM 5887 N N . GLY A 1 726 ? -16.184 0.470 40.039 1.00 82.56 726 GLY A N 1
ATOM 5888 C CA . GLY A 1 726 ? -14.935 0.171 39.330 1.00 82.56 726 GLY A CA 1
ATOM 5889 C C . GLY A 1 726 ? -15.101 -0.139 37.839 1.00 82.56 726 GLY A C 1
ATOM 5890 O O . GLY A 1 726 ? -14.298 0.325 37.037 1.00 82.56 726 GLY A O 1
ATOM 5891 N N . GLU A 1 727 ? -16.135 -0.897 37.460 1.00 86.25 727 GLU A N 1
ATOM 5892 C CA . GLU A 1 727 ? -16.280 -1.453 36.100 1.00 86.25 727 GLU A CA 1
ATOM 5893 C C . GLU A 1 727 ? -17.485 -0.882 35.328 1.00 86.25 727 GLU A C 1
ATOM 5895 O O . GLU A 1 727 ? -17.413 -0.687 34.114 1.00 86.25 727 GLU A O 1
ATOM 5900 N N . TYR A 1 728 ? -18.604 -0.606 36.010 1.00 91.38 728 TYR A N 1
ATOM 5901 C CA . TYR A 1 728 ? -19.866 -0.218 35.360 1.00 91.38 728 TYR A CA 1
ATOM 5902 C C . TYR A 1 728 ? -20.070 1.300 35.235 1.00 91.38 728 TYR A C 1
ATOM 5904 O O . TYR A 1 728 ? -20.400 1.790 34.156 1.00 91.38 728 TYR A O 1
ATOM 5912 N N . LEU A 1 729 ? -19.865 2.065 36.311 1.00 91.00 729 LEU A N 1
ATOM 5913 C CA . LEU A 1 729 ? -20.081 3.518 36.345 1.00 91.00 729 LEU A CA 1
ATOM 5914 C C . LEU A 1 729 ? -18.878 4.298 35.802 1.00 91.00 729 LEU A C 1
ATOM 5916 O O . LEU A 1 729 ? -18.316 5.160 36.478 1.00 91.00 729 LEU A O 1
ATOM 5920 N N . CYS A 1 730 ? -18.496 4.000 34.565 1.00 91.25 730 CYS A N 1
ATOM 5921 C CA . CYS A 1 730 ? -17.412 4.670 33.859 1.00 91.25 730 CYS A CA 1
ATOM 5922 C C . CYS A 1 730 ? -17.890 5.334 32.557 1.00 91.25 730 CYS A C 1
ATOM 5924 O O . CYS A 1 730 ? -18.966 5.037 32.028 1.00 91.25 730 CYS A O 1
ATOM 5926 N N . GLU A 1 731 ? -17.057 6.238 32.039 1.00 91.62 731 GLU A N 1
ATOM 5927 C CA . GLU A 1 731 ? -17.294 6.960 30.786 1.00 91.62 731 GLU A CA 1
ATOM 5928 C C . GLU A 1 731 ? -17.499 6.005 29.601 1.00 91.62 731 GLU A C 1
ATOM 5930 O O . GLU A 1 731 ? -18.434 6.194 28.827 1.00 91.62 731 GLU A O 1
ATOM 5935 N N . ASP A 1 732 ? -16.702 4.937 29.503 1.00 90.88 732 ASP A N 1
ATOM 5936 C CA . ASP A 1 732 ? -16.768 3.994 28.383 1.00 90.88 732 ASP A CA 1
ATOM 5937 C C . ASP A 1 732 ? -18.130 3.271 28.287 1.00 90.88 732 ASP A C 1
ATOM 5939 O O . ASP A 1 732 ? -18.691 3.132 27.200 1.00 90.88 732 ASP A O 1
ATOM 5943 N N . VAL A 1 733 ? -18.696 2.824 29.419 1.00 93.62 733 VAL A N 1
ATOM 5944 C CA . VAL A 1 733 ? -20.004 2.136 29.444 1.00 93.62 733 VAL A CA 1
ATOM 5945 C C . VAL A 1 733 ? -21.140 3.116 29.137 1.00 93.62 733 VAL A C 1
ATOM 5947 O O . VAL A 1 733 ? -22.059 2.779 28.387 1.00 93.62 733 VAL A O 1
ATOM 5950 N N . ASP A 1 734 ? -21.070 4.347 29.654 1.00 95.12 734 ASP A N 1
ATOM 5951 C CA . ASP A 1 734 ? -22.032 5.405 29.321 1.00 95.12 734 ASP A CA 1
ATOM 5952 C C . ASP A 1 734 ? -21.973 5.790 27.834 1.00 95.12 734 ASP A C 1
ATOM 5954 O O . ASP A 1 734 ? -23.020 5.984 27.217 1.00 95.12 734 ASP A O 1
ATOM 5958 N N . LEU A 1 735 ? -20.782 5.854 27.229 1.00 94.00 735 LEU A N 1
ATOM 5959 C CA . LEU A 1 735 ? -20.609 6.109 25.795 1.00 94.00 735 LEU A CA 1
ATOM 5960 C C . LEU A 1 735 ? -21.256 5.014 24.941 1.00 94.00 735 LEU A C 1
ATOM 5962 O O . LEU A 1 735 ? -22.033 5.343 24.042 1.00 94.00 735 LEU A O 1
ATOM 5966 N N . VAL A 1 736 ? -21.017 3.733 25.245 1.00 94.50 736 VAL A N 1
ATOM 5967 C CA . VAL A 1 736 ? -21.679 2.615 24.546 1.00 94.50 736 VAL A CA 1
ATOM 5968 C C . VAL A 1 736 ? -23.199 2.697 24.730 1.00 94.50 736 VAL A C 1
ATOM 5970 O O . VAL A 1 736 ? -23.945 2.711 23.750 1.00 94.50 736 VAL A O 1
ATOM 5973 N N . PHE A 1 737 ? -23.707 2.855 25.955 1.00 96.69 737 PHE A N 1
ATOM 5974 C CA . PHE A 1 737 ? -25.154 2.984 26.167 1.00 96.69 737 PHE A CA 1
ATOM 5975 C C . PHE A 1 737 ? -25.773 4.215 25.487 1.00 96.69 737 PHE A C 1
ATOM 5977 O O . PHE A 1 737 ? -26.917 4.138 25.037 1.00 96.69 737 PHE A O 1
ATOM 5984 N N . LYS A 1 738 ? -25.050 5.335 25.367 1.00 95.25 738 LYS A N 1
ATOM 5985 C CA . LYS A 1 738 ? -25.486 6.516 24.601 1.00 95.25 738 LYS A CA 1
ATOM 5986 C C . LYS A 1 738 ? -25.538 6.227 23.106 1.00 95.25 738 LYS A C 1
ATOM 5988 O O . LYS A 1 738 ? -26.532 6.571 22.466 1.00 95.25 738 LYS A O 1
ATOM 5993 N N . ALA A 1 739 ? -24.521 5.565 22.565 1.00 92.81 739 ALA A N 1
ATOM 5994 C CA . ALA A 1 739 ? -24.434 5.236 21.148 1.00 92.81 739 ALA A CA 1
ATOM 5995 C C . ALA A 1 739 ? -25.518 4.237 20.705 1.00 92.81 739 ALA A C 1
ATOM 5997 O O . ALA A 1 739 ? -26.128 4.409 19.650 1.00 92.81 739 ALA A O 1
ATOM 5998 N N . TYR A 1 740 ? -25.851 3.263 21.556 1.00 95.88 740 TYR A N 1
ATOM 5999 C CA . TYR A 1 740 ? -26.902 2.270 21.303 1.00 95.88 740 TYR A CA 1
ATOM 6000 C C . TYR A 1 740 ? -28.253 2.596 21.970 1.00 95.88 740 TYR A C 1
ATOM 6002 O O . TYR A 1 740 ? -29.164 1.761 21.974 1.00 95.88 740 TYR A O 1
ATOM 6010 N N . LYS A 1 741 ? -28.440 3.818 22.496 1.00 95.12 741 LYS A N 1
ATOM 6011 C CA . LYS A 1 741 ? -29.622 4.196 23.298 1.00 95.12 741 LYS A CA 1
ATOM 6012 C C . LYS A 1 741 ? -30.950 3.908 22.596 1.00 95.12 741 LYS A C 1
ATOM 6014 O O . LYS A 1 741 ? -31.892 3.455 23.234 1.00 95.12 741 LYS A O 1
ATOM 6019 N N . ILE A 1 742 ? -31.027 4.128 21.282 1.00 94.19 742 ILE A N 1
ATOM 6020 C CA . ILE A 1 742 ? -32.254 3.900 20.504 1.00 94.19 742 ILE A CA 1
ATOM 6021 C C . ILE A 1 742 ? -32.685 2.423 20.484 1.00 94.19 742 ILE A C 1
ATOM 6023 O O . ILE A 1 742 ? -33.880 2.142 20.458 1.00 94.19 742 ILE A O 1
ATOM 6027 N N . ILE A 1 743 ? -31.740 1.480 20.544 1.00 95.12 743 ILE A N 1
ATOM 6028 C CA . ILE A 1 743 ? -32.027 0.043 20.656 1.00 95.12 743 ILE A CA 1
ATOM 6029 C C . ILE A 1 743 ? -32.487 -0.274 22.081 1.00 95.12 743 ILE A C 1
ATOM 6031 O O . ILE A 1 743 ? -33.539 -0.887 22.259 1.00 95.12 743 ILE A O 1
ATOM 6035 N N . LEU A 1 744 ? -31.752 0.203 23.089 1.00 96.62 744 LEU A N 1
ATOM 6036 C CA . LEU A 1 744 ? -32.055 -0.019 24.509 1.00 96.62 744 LEU A CA 1
ATOM 6037 C C . LEU A 1 744 ? -33.437 0.534 24.904 1.00 96.62 744 LEU A C 1
ATOM 6039 O O . LEU A 1 744 ? -34.206 -0.161 25.566 1.00 96.62 744 LEU A O 1
ATOM 6043 N N . ASP A 1 745 ? -33.800 1.727 24.422 1.00 95.19 745 ASP A N 1
ATOM 6044 C CA . ASP A 1 745 ? -35.125 2.333 24.611 1.00 95.19 745 ASP A CA 1
ATOM 6045 C C . ASP A 1 745 ? -36.244 1.459 24.015 1.00 95.19 745 ASP A C 1
ATOM 6047 O O . ASP A 1 745 ? -37.279 1.251 24.653 1.00 95.19 745 ASP A O 1
ATOM 6051 N N . GLN A 1 746 ? -36.057 0.935 22.796 1.00 95.00 746 GLN A N 1
ATOM 6052 C CA . GLN A 1 746 ? -37.054 0.089 22.125 1.00 95.00 746 GLN A CA 1
ATOM 6053 C C . GLN A 1 746 ? -37.179 -1.283 22.790 1.00 95.00 746 GLN A C 1
ATOM 6055 O O . GLN A 1 746 ? -38.292 -1.782 22.948 1.00 95.00 746 GLN A O 1
ATOM 6060 N N . VAL A 1 747 ? -36.060 -1.880 23.205 1.00 96.06 747 VAL A N 1
ATOM 6061 C CA . VAL A 1 747 ? -36.029 -3.149 23.940 1.00 96.06 747 VAL A CA 1
ATOM 6062 C C . VAL A 1 747 ? -36.725 -2.994 25.291 1.00 96.06 747 VAL A C 1
ATOM 6064 O O . VAL A 1 747 ? -37.685 -3.715 25.554 1.00 96.06 747 VAL A O 1
ATOM 6067 N N . TYR A 1 748 ? -36.343 -2.010 26.111 1.00 96.44 748 TYR A N 1
ATOM 6068 C CA . TYR A 1 748 ? -37.000 -1.781 27.400 1.00 96.44 748 TYR A CA 1
ATOM 6069 C C . TYR A 1 748 ? -38.503 -1.535 27.219 1.00 96.44 748 TYR A C 1
ATOM 6071 O O . TYR A 1 748 ? -39.315 -2.171 27.889 1.00 96.44 748 TYR A O 1
ATOM 6079 N N . LYS A 1 749 ? -38.902 -0.691 26.258 1.00 94.25 749 LYS A N 1
ATOM 6080 C CA . LYS A 1 749 ? -40.316 -0.423 25.941 1.00 94.25 749 LYS A CA 1
ATOM 6081 C C . LYS A 1 749 ? -41.087 -1.662 25.460 1.00 94.25 749 LYS A C 1
ATOM 6083 O O . LYS A 1 749 ? -42.294 -1.724 25.664 1.00 94.25 749 LYS A O 1
ATOM 6088 N N . LYS A 1 750 ? -40.425 -2.616 24.800 1.00 94.81 750 LYS A N 1
ATOM 6089 C CA . LYS A 1 750 ? -41.042 -3.856 24.301 1.00 94.81 750 LYS A CA 1
ATOM 6090 C C . LYS A 1 750 ? -41.307 -4.867 25.418 1.00 94.81 750 LYS A C 1
ATOM 6092 O O . LYS A 1 750 ? -42.335 -5.536 25.372 1.00 94.81 750 LYS A O 1
ATOM 6097 N N . TYR A 1 751 ? -40.384 -5.000 26.373 1.00 96.44 751 TYR A N 1
ATOM 6098 C CA . TYR A 1 751 ? -40.463 -6.031 27.415 1.00 96.44 751 TYR A CA 1
ATOM 6099 C C . TYR A 1 751 ? -41.060 -5.543 28.740 1.00 96.44 751 TYR A C 1
ATOM 6101 O O . TYR A 1 751 ? -41.509 -6.380 29.509 1.00 96.44 751 TYR A O 1
ATOM 6109 N N . SER A 1 752 ? -41.106 -4.235 29.014 1.00 95.25 752 SER A N 1
ATOM 6110 C CA . SER A 1 752 ? -41.680 -3.689 30.256 1.00 95.25 752 SER A CA 1
ATOM 6111 C C . SER A 1 752 ? -43.169 -3.333 30.144 1.00 95.25 752 SER A C 1
ATOM 6113 O O . SER A 1 752 ? -43.659 -2.938 29.085 1.00 95.25 752 SER A O 1
ATOM 6115 N N . GLY A 1 753 ? -43.881 -3.396 31.272 1.00 92.75 753 GLY A N 1
ATOM 6116 C CA . GLY A 1 753 ? -45.219 -2.825 31.430 1.00 92.75 753 GLY A CA 1
ATOM 6117 C C . GLY A 1 753 ? -46.382 -3.807 31.597 1.00 92.75 753 GLY A C 1
ATOM 6118 O O . GLY A 1 753 ? -47.467 -3.344 31.948 1.00 92.75 753 GLY A O 1
ATOM 6119 N N . LYS A 1 754 ? -46.200 -5.130 31.449 1.00 89.19 754 LYS A N 1
ATOM 6120 C CA . LYS A 1 754 ? -47.263 -6.153 31.615 1.00 89.19 754 LYS A CA 1
ATOM 6121 C C . LYS A 1 754 ? -47.987 -6.025 32.965 1.00 89.19 754 LYS A C 1
ATOM 6123 O O . LYS A 1 754 ? -49.200 -6.199 33.030 1.00 89.19 754 LYS A O 1
ATOM 6128 N N . LYS A 1 755 ? -47.244 -5.719 34.040 1.00 87.81 755 LYS A N 1
ATOM 6129 C CA . LYS A 1 755 ? -47.753 -5.554 35.421 1.00 87.81 755 LYS A CA 1
ATOM 6130 C C . LYS A 1 755 ? -47.927 -4.073 35.842 1.00 87.81 755 LYS A C 1
ATOM 6132 O O . LYS A 1 755 ? -48.219 -3.798 37.005 1.00 87.81 755 LYS A O 1
ATOM 6137 N N . THR A 1 756 ? -47.762 -3.104 34.929 1.00 88.31 756 THR A N 1
ATOM 6138 C CA . THR A 1 756 ? -47.923 -1.660 35.217 1.00 88.31 756 THR A CA 1
ATOM 6139 C C . THR A 1 756 ? -49.385 -1.220 35.069 1.00 88.31 756 THR A C 1
ATOM 6141 O O . THR A 1 756 ? -50.009 -1.443 34.035 1.00 88.31 756 THR A O 1
ATOM 6144 N N . LEU A 1 757 ? -49.939 -0.543 36.083 1.00 87.31 757 LEU A N 1
ATOM 6145 C CA . LEU A 1 757 ? -51.297 0.018 36.016 1.00 87.31 757 LEU A CA 1
ATOM 6146 C C . LEU A 1 757 ? -51.340 1.321 35.188 1.00 87.31 757 LEU A C 1
ATOM 6148 O O . LEU A 1 757 ? -50.372 2.086 35.216 1.00 87.31 757 LEU A O 1
ATOM 6152 N N . PRO A 1 758 ? -52.464 1.642 34.511 1.00 84.06 758 PRO A N 1
ATOM 6153 C CA . PRO A 1 758 ? -52.621 2.902 33.786 1.00 84.06 758 PRO A CA 1
ATOM 6154 C C . PRO A 1 758 ? -52.285 4.126 34.651 1.00 84.06 758 PRO A C 1
ATOM 6156 O O . PRO A 1 758 ? -52.781 4.267 35.767 1.00 84.06 758 PRO A O 1
ATOM 6159 N N . GLY A 1 759 ? -51.428 5.010 34.134 1.00 82.94 759 GLY A N 1
ATOM 6160 C CA . GLY A 1 759 ? -50.957 6.207 34.841 1.00 82.94 759 GLY A CA 1
ATOM 6161 C C . GLY A 1 759 ? -49.772 5.994 35.795 1.00 82.94 759 GLY A C 1
ATOM 6162 O O . GLY A 1 759 ? -49.239 6.980 36.301 1.00 82.94 759 GLY A O 1
ATOM 6163 N N . GLN A 1 760 ? -49.313 4.757 36.028 1.00 86.81 760 GLN A N 1
ATOM 6164 C CA . GLN A 1 760 ? -48.060 4.498 36.752 1.00 86.81 760 GLN A CA 1
ATOM 6165 C C . GLN A 1 760 ? -46.841 4.581 35.817 1.00 86.81 760 GLN A C 1
ATOM 6167 O O . GLN A 1 760 ? -46.950 4.414 34.601 1.00 86.81 760 GLN A O 1
ATOM 6172 N N . LYS A 1 761 ? -45.657 4.847 36.386 1.00 87.25 761 LYS A N 1
ATOM 6173 C CA . LYS A 1 761 ? -44.389 4.805 35.642 1.00 87.25 761 LYS A CA 1
ATOM 6174 C C . LYS A 1 761 ? -44.107 3.359 35.224 1.00 87.25 761 LYS A C 1
ATOM 6176 O O . LYS A 1 761 ? -44.146 2.468 36.066 1.00 87.25 761 LYS A O 1
ATOM 6181 N N . VAL A 1 762 ? -43.809 3.149 33.942 1.00 91.75 762 VAL A N 1
ATOM 6182 C CA . VAL A 1 762 ? -43.522 1.819 33.385 1.00 91.75 762 VAL A CA 1
ATOM 6183 C C . VAL A 1 762 ? -42.265 1.223 34.020 1.00 91.75 762 VAL A C 1
ATOM 6185 O O . VAL A 1 762 ? -41.190 1.834 33.985 1.00 91.75 762 VAL A O 1
ATOM 6188 N N . PHE A 1 763 ? -42.416 0.019 34.564 1.00 94.81 763 PHE A N 1
ATOM 6189 C CA . PHE A 1 763 ? -41.351 -0.789 35.149 1.00 94.81 763 PHE A CA 1
ATOM 6190 C C . PHE A 1 763 ? -41.287 -2.167 34.483 1.00 94.81 763 PHE A C 1
ATOM 6192 O O . PHE A 1 763 ? -42.262 -2.622 33.879 1.00 94.81 763 PHE A O 1
ATOM 6199 N N . MET A 1 764 ? -40.141 -2.825 34.625 1.00 96.25 764 MET A N 1
ATOM 6200 C CA . MET A 1 764 ? -39.926 -4.222 34.254 1.00 96.25 764 MET A CA 1
ATOM 6201 C C . MET A 1 764 ? -39.939 -5.098 35.519 1.00 96.25 764 MET A C 1
ATOM 6203 O O . MET A 1 764 ? -39.360 -4.731 36.541 1.00 96.25 764 MET A O 1
ATOM 6207 N N . CYS A 1 765 ? -40.617 -6.240 35.490 1.00 94.19 765 CYS A N 1
ATOM 6208 C CA . CYS A 1 765 ? -40.543 -7.257 36.547 1.00 94.19 765 CYS A CA 1
ATOM 6209 C C . CYS A 1 765 ? -39.563 -8.385 36.179 1.00 94.19 765 CYS A C 1
ATOM 6211 O O . CYS A 1 765 ? -39.127 -8.494 35.033 1.00 94.19 765 CYS A O 1
ATOM 6213 N N . MET A 1 766 ? -39.239 -9.251 37.145 1.00 92.62 766 MET A N 1
ATOM 6214 C CA . MET A 1 766 ? -38.299 -10.369 36.961 1.00 92.62 766 MET A CA 1
ATOM 6215 C C . MET A 1 766 ? -38.670 -11.271 35.768 1.00 92.62 766 MET A C 1
ATOM 6217 O O . MET A 1 766 ? -37.822 -11.633 34.959 1.00 92.62 766 MET A O 1
ATOM 6221 N N . GLU A 1 767 ? -39.956 -11.600 35.629 1.00 92.88 767 GLU A N 1
ATOM 6222 C CA . GLU A 1 767 ? -40.502 -12.403 34.525 1.00 92.88 767 GLU A CA 1
ATOM 6223 C C . GLU A 1 767 ? -40.238 -11.763 33.149 1.00 92.88 767 GLU A C 1
ATOM 6225 O O . GLU A 1 767 ? -39.788 -12.429 32.220 1.00 92.88 767 GLU A O 1
ATOM 6230 N N . GLU A 1 768 ? -40.456 -10.452 33.034 1.00 95.81 768 GLU A N 1
ATOM 6231 C CA . GLU A 1 768 ? -40.203 -9.678 31.814 1.00 95.81 768 GLU A CA 1
ATOM 6232 C C . GLU A 1 768 ? -38.711 -9.573 31.479 1.00 95.81 768 GLU A C 1
ATOM 6234 O O . GLU A 1 768 ? -38.338 -9.648 30.308 1.00 95.81 768 GLU A O 1
ATOM 6239 N N . PHE A 1 769 ? -37.854 -9.441 32.496 1.00 96.06 769 PHE A N 1
ATOM 6240 C CA . PHE A 1 769 ? -36.404 -9.410 32.314 1.00 96.06 769 PHE A CA 1
ATOM 6241 C C . PHE A 1 769 ? -35.854 -10.774 31.868 1.00 96.06 769 PHE A C 1
ATOM 6243 O O . PHE A 1 769 ? -35.037 -10.831 30.950 1.00 96.06 769 PHE A O 1
ATOM 6250 N N . ARG A 1 770 ? -36.362 -11.883 32.428 1.00 94.50 770 ARG A N 1
ATOM 6251 C CA . ARG A 1 770 ? -36.054 -13.248 31.959 1.00 94.50 770 ARG A CA 1
ATOM 6252 C C . ARG A 1 770 ? -36.471 -13.460 30.500 1.00 94.50 770 ARG A C 1
ATOM 6254 O O . ARG A 1 770 ? -35.679 -13.986 29.721 1.00 94.50 770 ARG A O 1
ATOM 6261 N N . ASP A 1 771 ? -37.682 -13.041 30.121 1.00 95.50 771 ASP A N 1
ATOM 6262 C CA . ASP A 1 771 ? -38.154 -13.110 28.728 1.00 95.50 771 ASP A CA 1
ATOM 6263 C C . ASP A 1 771 ? -37.241 -12.312 27.783 1.00 95.50 771 ASP A C 1
ATOM 6265 O O . ASP A 1 771 ? -36.837 -12.824 26.738 1.00 95.50 771 ASP A O 1
ATOM 6269 N N . PHE A 1 772 ? -36.853 -11.093 28.176 1.00 96.38 772 PHE A N 1
ATOM 6270 C CA . PHE A 1 772 ? -35.878 -10.282 27.445 1.00 96.38 772 PHE A CA 1
ATOM 6271 C C . PHE A 1 772 ? -34.539 -11.013 27.266 1.00 96.38 772 PHE A C 1
ATOM 6273 O O . PHE A 1 772 ? -34.061 -11.130 26.137 1.00 96.38 772 PHE A O 1
ATOM 6280 N N . CYS A 1 773 ? -33.932 -11.518 28.345 1.00 95.56 773 CYS A N 1
ATOM 6281 C CA . CYS A 1 773 ? -32.619 -12.165 28.289 1.00 95.56 773 CYS A CA 1
ATOM 6282 C C . CYS A 1 773 ? -32.620 -13.432 27.423 1.00 95.56 773 CYS A C 1
ATOM 6284 O O . CYS A 1 773 ? -31.642 -13.690 26.714 1.00 95.56 773 CYS A O 1
ATOM 6286 N N . ARG A 1 774 ? -33.720 -14.194 27.429 1.00 93.75 774 ARG A N 1
ATOM 6287 C CA . ARG A 1 774 ? -33.901 -15.373 26.573 1.00 93.75 774 ARG A CA 1
ATOM 6288 C C . ARG A 1 774 ? -34.007 -14.994 25.099 1.00 93.75 774 ARG A C 1
ATOM 6290 O O . ARG A 1 774 ? -33.260 -15.522 24.276 1.00 93.75 774 ARG A O 1
ATOM 6297 N N . ASP A 1 775 ? -34.878 -14.043 24.767 1.00 94.31 775 ASP A N 1
ATOM 6298 C CA . ASP A 1 775 ? -35.060 -13.563 23.392 1.00 94.31 775 ASP A CA 1
ATOM 6299 C C . ASP A 1 775 ? -33.777 -12.913 22.839 1.00 94.31 775 ASP A C 1
ATOM 6301 O O . ASP A 1 775 ? -33.425 -13.106 21.673 1.00 94.31 775 ASP A O 1
ATOM 6305 N N . ALA A 1 776 ? -33.037 -12.190 23.687 1.00 92.12 776 ALA A N 1
ATOM 6306 C CA . ALA A 1 776 ? -31.746 -11.578 23.370 1.00 92.12 776 ALA A CA 1
ATOM 6307 C C . ALA A 1 776 ? -30.585 -12.587 23.254 1.00 92.12 776 ALA A C 1
ATOM 6309 O O . ALA A 1 776 ? -29.475 -12.184 22.905 1.00 92.12 776 ALA A O 1
ATOM 6310 N N . LYS A 1 777 ? -30.827 -13.882 23.515 1.00 90.56 777 LYS A N 1
ATOM 6311 C CA . LYS A 1 777 ? -29.826 -14.969 23.530 1.00 90.56 777 LYS A CA 1
ATOM 6312 C C . LYS A 1 777 ? -28.691 -14.763 24.542 1.00 90.56 777 LYS A C 1
ATOM 6314 O O . LYS A 1 777 ? -27.566 -15.208 24.320 1.00 90.56 777 LYS A O 1
ATOM 6319 N N . LEU A 1 778 ? -28.995 -14.087 25.647 1.00 89.44 778 LEU A N 1
ATOM 6320 C CA . LEU A 1 778 ? -28.082 -13.924 26.777 1.00 89.44 778 LEU A CA 1
ATOM 6321 C C . LEU A 1 778 ? -28.135 -15.145 27.711 1.00 89.44 778 LEU A C 1
ATOM 6323 O O . LEU A 1 778 ? -27.120 -15.491 28.309 1.00 89.44 778 LEU A O 1
ATOM 6327 N N . GLU A 1 779 ? -29.288 -15.824 27.781 1.00 90.50 779 GLU A N 1
ATOM 6328 C CA . GLU A 1 779 ? -29.441 -17.116 28.465 1.00 90.50 779 GLU A CA 1
ATOM 6329 C C . GLU A 1 779 ? -28.660 -18.214 27.709 1.00 90.50 779 GLU A C 1
ATOM 6331 O O . GLU A 1 779 ? -28.961 -18.521 26.552 1.00 90.50 779 GLU A O 1
ATOM 6336 N N . ASN A 1 780 ? -27.626 -18.782 28.339 1.00 85.81 780 ASN A N 1
ATOM 6337 C CA . ASN A 1 780 ? -26.732 -19.793 27.761 1.00 85.81 780 ASN A CA 1
ATOM 6338 C C . ASN A 1 780 ? -26.094 -20.698 28.846 1.00 85.81 780 ASN A C 1
ATOM 6340 O O . ASN A 1 780 ? -26.408 -20.576 30.025 1.00 85.81 780 ASN A O 1
ATOM 6344 N N . GLU A 1 781 ? -25.189 -21.612 28.469 1.00 83.81 781 GLU A N 1
ATOM 6345 C CA . GLU A 1 781 ? -24.541 -22.559 29.406 1.00 83.81 781 GLU A CA 1
ATOM 6346 C C . GLU A 1 781 ? -23.741 -21.897 30.550 1.00 83.81 781 GLU A C 1
ATOM 6348 O O . GLU A 1 781 ? -23.488 -22.543 31.564 1.00 83.81 781 GLU A O 1
ATOM 6353 N N . ARG A 1 782 ? -23.330 -20.630 30.396 1.00 79.19 782 ARG A N 1
ATOM 6354 C CA . ARG A 1 782 ? -22.595 -19.839 31.404 1.00 79.19 782 ARG A CA 1
ATOM 6355 C C . ARG A 1 782 ? -23.493 -18.886 32.191 1.00 79.19 782 ARG A C 1
ATOM 6357 O O . ARG A 1 782 ? -23.188 -18.574 33.336 1.00 79.19 782 ARG A O 1
ATOM 6364 N N . CYS A 1 783 ? -24.566 -18.405 31.566 1.00 86.50 783 CYS A N 1
ATOM 6365 C CA . CYS A 1 783 ? -25.523 -17.473 32.149 1.00 86.50 783 CYS A CA 1
ATOM 6366 C C . CYS A 1 783 ? -26.915 -18.102 32.094 1.00 86.50 783 CYS A C 1
ATOM 6368 O O . CYS A 1 783 ? -27.627 -17.991 31.098 1.00 86.50 783 CYS A O 1
ATOM 6370 N N . THR A 1 784 ? -27.282 -18.815 33.153 1.00 89.12 784 THR A N 1
ATOM 6371 C CA . THR A 1 784 ? -28.591 -19.459 33.281 1.00 89.12 784 THR A CA 1
ATOM 6372 C C . THR A 1 784 ? -29.612 -18.484 33.873 1.00 89.12 784 THR A C 1
ATOM 6374 O O . THR A 1 784 ? -29.280 -17.366 34.276 1.00 89.12 784 THR A O 1
ATOM 6377 N N . ALA A 1 785 ? -30.863 -18.928 34.020 1.00 86.69 785 ALA A N 1
ATOM 6378 C CA . ALA A 1 785 ? -31.884 -18.187 34.759 1.00 86.69 785 ALA A CA 1
ATOM 6379 C C . ALA A 1 785 ? -31.420 -17.717 36.160 1.00 86.69 785 ALA A C 1
ATOM 6381 O O . ALA A 1 785 ? -31.857 -16.664 36.611 1.00 86.69 785 ALA A O 1
ATOM 6382 N N . ARG A 1 786 ? -30.503 -18.439 36.831 1.00 85.62 786 ARG A N 1
ATOM 6383 C CA . ARG A 1 786 ? -29.959 -18.041 38.146 1.00 85.62 786 ARG A CA 1
ATOM 6384 C C . ARG A 1 786 ? -29.087 -16.791 38.068 1.00 85.62 786 ARG A C 1
ATOM 6386 O O . ARG A 1 786 ? -29.227 -15.893 38.893 1.00 85.62 786 ARG A O 1
ATOM 6393 N N . GLU A 1 787 ? -28.201 -16.716 37.080 1.00 87.81 787 GLU A N 1
ATOM 6394 C CA . GLU A 1 787 ? -27.334 -15.555 36.868 1.00 87.81 787 GLU A CA 1
ATOM 6395 C C . GLU A 1 787 ? -28.155 -14.336 36.419 1.00 87.81 787 GLU A C 1
ATOM 6397 O O . GLU A 1 787 ? -27.850 -13.215 36.825 1.00 87.81 787 GLU A O 1
ATOM 6402 N N . ILE A 1 788 ? -29.233 -14.558 35.657 1.00 91.00 788 ILE A N 1
ATOM 6403 C CA . ILE A 1 788 ? -30.206 -13.526 35.259 1.00 91.00 788 ILE A CA 1
ATOM 6404 C C . ILE A 1 788 ? -30.966 -12.983 36.481 1.00 91.00 788 ILE A C 1
ATOM 6406 O O . ILE A 1 788 ? -31.040 -11.765 36.660 1.00 91.00 788 ILE A O 1
ATOM 6410 N N . ASP A 1 789 ? -31.470 -13.859 37.356 1.00 89.69 789 ASP A N 1
ATOM 6411 C CA . ASP A 1 789 ? -32.148 -13.470 38.602 1.00 89.69 789 ASP A CA 1
ATOM 6412 C C . ASP A 1 789 ? -31.228 -12.671 39.525 1.00 89.69 789 ASP A C 1
ATOM 6414 O O . ASP A 1 789 ? -31.623 -11.655 40.102 1.00 89.69 789 ASP A O 1
ATOM 6418 N N . LEU A 1 790 ? -29.980 -13.120 39.651 1.00 88.75 790 LEU A N 1
ATOM 6419 C CA . LEU A 1 790 ? -28.957 -12.465 40.451 1.00 88.75 790 LEU A CA 1
ATOM 6420 C C . LEU A 1 790 ? -28.609 -11.085 39.880 1.00 88.75 790 LEU A C 1
ATOM 6422 O O . LEU A 1 790 ? -28.573 -10.108 40.624 1.00 88.75 790 LEU A O 1
ATOM 6426 N N . ALA A 1 791 ? -28.428 -10.972 38.564 1.00 92.00 791 ALA A N 1
ATOM 6427 C CA . ALA A 1 791 ? -28.176 -9.701 37.894 1.00 92.00 791 ALA A CA 1
ATOM 6428 C C . ALA A 1 791 ? -29.328 -8.696 38.076 1.00 92.00 791 ALA A C 1
ATOM 6430 O O . ALA A 1 791 ? -29.066 -7.535 38.398 1.00 92.00 791 ALA A O 1
ATOM 6431 N N . PHE A 1 792 ? -30.585 -9.141 37.942 1.00 94.12 792 PHE A N 1
ATOM 6432 C CA . PHE A 1 792 ? -31.770 -8.329 38.244 1.00 94.12 792 PHE A CA 1
ATOM 6433 C C . PHE A 1 792 ? -31.735 -7.848 39.697 1.00 94.12 792 PHE A C 1
ATOM 6435 O O . PHE A 1 792 ? -31.790 -6.650 39.976 1.00 94.12 792 PHE A O 1
ATOM 6442 N N . SER A 1 793 ? -31.591 -8.788 40.631 1.00 90.56 793 SER A N 1
ATOM 6443 C CA . SER A 1 793 ? -31.694 -8.535 42.068 1.00 90.56 793 SER A CA 1
ATOM 6444 C C . SER A 1 793 ? -30.591 -7.607 42.580 1.00 90.56 793 SER A C 1
ATOM 6446 O O . SER A 1 793 ? -30.876 -6.711 43.377 1.00 90.56 793 SER A O 1
ATOM 6448 N N . LEU A 1 794 ? -29.353 -7.756 42.091 1.00 90.81 794 LEU A N 1
ATOM 6449 C CA . LEU A 1 794 ? -28.217 -6.896 42.443 1.00 90.81 794 LEU A CA 1
ATOM 6450 C C . LEU A 1 794 ? -28.317 -5.480 41.861 1.00 90.81 794 LEU A C 1
ATOM 6452 O O . LEU A 1 794 ? -27.799 -4.548 42.480 1.00 90.81 794 LEU A O 1
ATOM 6456 N N . ALA A 1 795 ? -28.976 -5.313 40.712 1.00 93.44 795 ALA A N 1
ATOM 6457 C CA . ALA A 1 795 ? -29.192 -4.012 40.085 1.00 93.44 795 ALA A CA 1
ATOM 6458 C C . ALA A 1 795 ? -30.296 -3.182 40.763 1.00 93.44 795 ALA A C 1
ATOM 6460 O O . ALA A 1 795 ? -30.248 -1.955 40.713 1.00 93.44 795 ALA A O 1
ATOM 6461 N N . MET A 1 796 ? -31.279 -3.820 41.413 1.00 93.25 796 MET A N 1
ATOM 6462 C CA . MET A 1 796 ? -32.379 -3.115 42.088 1.00 93.25 796 MET A CA 1
ATOM 6463 C C . MET A 1 796 ? -31.883 -2.201 43.220 1.00 93.25 796 MET A C 1
ATOM 6465 O O . MET A 1 796 ? -31.287 -2.678 44.193 1.00 93.25 796 MET A O 1
ATOM 6469 N N . MET A 1 797 ? -32.202 -0.905 43.137 1.00 92.19 797 MET A N 1
ATOM 6470 C CA . MET A 1 797 ? -31.782 0.116 44.104 1.00 92.19 797 MET A CA 1
ATOM 6471 C C . MET A 1 797 ? -32.322 -0.159 45.512 1.00 92.19 797 MET A C 1
ATOM 6473 O O . MET A 1 797 ? -33.502 -0.480 45.683 1.00 92.19 797 MET A O 1
ATOM 6477 N N . CYS A 1 798 ? -31.481 0.086 46.520 1.00 91.94 798 CYS A N 1
ATOM 6478 C CA . CYS A 1 798 ? -31.823 -0.004 47.942 1.00 91.94 798 CYS A CA 1
ATOM 6479 C C . CYS A 1 798 ? -33.104 0.780 48.287 1.00 91.94 798 CYS A C 1
ATOM 6481 O O . CYS A 1 798 ? -33.256 1.930 47.860 1.00 91.94 798 CYS A O 1
ATOM 6483 N N . GLN A 1 799 ? -34.009 0.182 49.069 1.00 93.62 799 GLN A N 1
ATOM 6484 C CA . GLN A 1 799 ? -35.213 0.826 49.607 1.00 93.62 799 GLN A CA 1
ATOM 6485 C C . GLN A 1 799 ? -35.251 0.662 51.128 1.00 93.62 799 GLN A C 1
ATOM 6487 O O . GLN A 1 799 ? -35.030 -0.436 51.621 1.00 93.62 799 GLN A O 1
ATOM 6492 N N . ALA A 1 800 ? -35.608 1.711 51.875 1.00 93.31 800 ALA A N 1
ATOM 6493 C CA . ALA A 1 800 ? -35.785 1.592 53.326 1.00 93.31 800 ALA A CA 1
ATOM 6494 C C . ALA A 1 800 ? -36.877 0.574 53.693 1.00 93.31 800 ALA A C 1
ATOM 6496 O O . ALA A 1 800 ? -36.671 -0.255 54.568 1.00 93.31 800 ALA A O 1
ATOM 6497 N N . ASP A 1 801 ? -37.989 0.580 52.960 1.00 93.25 801 ASP A N 1
ATOM 6498 C CA . ASP A 1 801 ? -39.154 -0.276 53.189 1.00 93.25 801 ASP A CA 1
ATOM 6499 C C . ASP A 1 801 ? -39.300 -1.298 52.052 1.00 93.25 801 ASP A C 1
ATOM 6501 O O . ASP A 1 801 ? -39.758 -0.967 50.954 1.00 93.25 801 ASP A O 1
ATOM 6505 N N . GLU A 1 802 ? -38.881 -2.534 52.333 1.00 91.25 802 GLU A N 1
ATOM 6506 C CA . GLU A 1 802 ? -39.006 -3.702 51.448 1.00 91.25 802 GLU A CA 1
ATOM 6507 C C . GLU A 1 802 ? -40.233 -4.577 51.791 1.00 91.25 802 GLU A C 1
ATOM 6509 O O . GLU A 1 802 ? -40.516 -5.528 51.077 1.00 91.25 802 GLU A O 1
ATOM 6514 N N . LEU A 1 803 ? -41.000 -4.270 52.849 1.00 90.62 803 LEU A N 1
ATOM 6515 C CA . LEU A 1 803 ? -42.076 -5.148 53.354 1.00 90.62 803 LEU A CA 1
ATOM 6516 C C . LEU A 1 803 ? -43.479 -4.720 52.914 1.00 90.62 803 LEU A C 1
ATOM 6518 O O . LEU A 1 803 ? -44.350 -5.566 52.683 1.00 90.62 803 LEU A O 1
ATOM 6522 N N . TYR A 1 804 ? -43.699 -3.407 52.805 1.00 90.88 804 TYR A N 1
ATOM 6523 C CA . TYR A 1 804 ? -44.999 -2.804 52.505 1.00 90.88 804 TYR A CA 1
ATOM 6524 C C . TYR A 1 804 ? -45.030 -2.145 51.115 1.00 90.88 804 TYR A C 1
ATOM 6526 O O . TYR A 1 804 ? -46.109 -1.946 50.551 1.00 90.88 804 TYR A O 1
ATOM 6534 N N . LYS A 1 805 ? -43.866 -1.832 50.521 1.00 91.19 805 LYS A N 1
ATOM 6535 C CA . LYS A 1 805 ? -43.747 -1.134 49.225 1.00 91.19 805 LYS A CA 1
ATOM 6536 C C . LYS A 1 805 ? -43.100 -1.991 48.137 1.00 91.19 805 LYS A C 1
ATOM 6538 O O . LYS A 1 805 ? -41.980 -2.467 48.283 1.00 91.19 805 LYS A O 1
ATOM 6543 N N . LYS A 1 806 ? -43.751 -2.047 46.970 1.00 90.44 806 LYS A N 1
ATOM 6544 C CA . LYS A 1 806 ? -43.307 -2.804 45.782 1.00 90.44 806 LYS A CA 1
ATOM 6545 C C . LYS A 1 806 ? -42.075 -2.265 45.040 1.00 90.44 806 LYS A C 1
ATOM 6547 O O . LYS A 1 806 ? -41.547 -2.968 44.190 1.00 90.44 806 LYS A O 1
ATOM 6552 N N . ARG A 1 807 ? -41.568 -1.061 45.340 1.00 91.75 807 ARG A N 1
ATOM 6553 C CA . ARG A 1 807 ? -40.493 -0.434 44.536 1.00 91.75 807 ARG A CA 1
ATOM 6554 C C . ARG A 1 807 ? -39.236 -1.308 44.400 1.00 91.75 807 ARG A C 1
ATOM 6556 O O . ARG A 1 807 ? -38.566 -1.234 43.373 1.00 91.75 807 ARG A O 1
ATOM 6563 N N . HIS A 1 808 ? -38.926 -2.136 45.396 1.00 90.50 808 HIS A N 1
ATOM 6564 C CA . HIS A 1 808 ? -37.764 -3.026 45.369 1.00 90.50 808 HIS A CA 1
ATOM 6565 C C . HIS A 1 808 ? -37.853 -4.149 44.308 1.00 90.50 808 HIS A C 1
ATOM 6567 O O . HIS A 1 808 ? -36.811 -4.675 43.934 1.00 90.50 808 HIS A O 1
ATOM 6573 N N . ILE A 1 809 ? -39.043 -4.453 43.763 1.00 91.50 809 ILE A N 1
ATOM 6574 C CA . ILE A 1 809 ? -39.264 -5.414 42.655 1.00 91.50 809 ILE A CA 1
ATOM 6575 C C . ILE A 1 809 ? -39.683 -4.753 41.324 1.00 91.50 809 ILE A C 1
ATOM 6577 O O . ILE A 1 809 ? -39.899 -5.441 40.327 1.00 91.50 809 ILE A O 1
ATOM 6581 N N . GLU A 1 810 ? -39.801 -3.423 41.286 1.00 93.62 810 GLU A N 1
ATOM 6582 C CA . GLU A 1 810 ? -40.186 -2.652 40.095 1.00 93.62 810 GLU A CA 1
ATOM 6583 C C . GLU A 1 810 ? -38.951 -2.035 39.423 1.00 93.62 810 GLU A C 1
ATOM 6585 O O . GLU A 1 810 ? -38.564 -0.908 39.745 1.00 93.62 810 GLU A O 1
ATOM 6590 N N . MET A 1 811 ? -38.317 -2.767 38.501 1.00 95.81 811 MET A N 1
ATOM 6591 C CA . MET A 1 811 ? -37.094 -2.324 37.823 1.00 95.81 811 MET A CA 1
ATOM 6592 C C . MET A 1 811 ? -37.365 -1.129 36.909 1.00 95.81 811 MET A C 1
ATOM 6594 O O . MET A 1 811 ? -38.194 -1.194 36.000 1.00 95.81 811 MET A O 1
ATOM 6598 N N . SER A 1 812 ? -36.638 -0.036 37.131 1.00 95.56 812 SER A N 1
ATOM 6599 C CA . SER A 1 812 ? -36.626 1.136 36.256 1.00 95.56 812 SER A CA 1
ATOM 6600 C C . SER A 1 812 ? -35.560 1.029 35.160 1.00 95.56 812 SER A C 1
ATOM 6602 O O . SER A 1 812 ? -34.664 0.192 35.222 1.00 95.56 812 SER A O 1
ATOM 6604 N N . TYR A 1 813 ? -35.612 1.925 34.169 1.00 95.56 813 TYR A N 1
ATOM 6605 C CA . TYR A 1 813 ? -34.687 1.930 33.029 1.00 95.56 813 TYR A CA 1
ATOM 6606 C C . TYR A 1 813 ? -33.195 1.905 33.420 1.00 95.56 813 TYR A C 1
ATOM 6608 O O . TYR A 1 813 ? -32.421 1.168 32.821 1.00 95.56 813 TYR A O 1
ATOM 6616 N N . VAL A 1 814 ? -32.779 2.659 34.446 1.00 94.94 814 VAL A N 1
ATOM 6617 C CA . VAL A 1 814 ? -31.366 2.690 34.881 1.00 94.94 814 VAL A CA 1
ATOM 6618 C C . VAL A 1 814 ? -30.935 1.429 35.638 1.00 94.94 814 VAL A C 1
ATOM 6620 O O . VAL A 1 814 ? -29.771 1.050 35.564 1.00 94.94 814 VAL A O 1
ATOM 6623 N N . GLU A 1 815 ? -31.863 0.748 36.314 1.00 96.44 815 GLU A N 1
ATOM 6624 C CA . GLU A 1 815 ? -31.613 -0.566 36.929 1.00 96.44 815 GLU A CA 1
ATOM 6625 C C . GLU A 1 815 ? -31.581 -1.662 35.854 1.00 96.44 815 GLU A C 1
ATOM 6627 O O . GLU A 1 815 ? -30.764 -2.571 35.936 1.00 96.44 815 GLU A O 1
ATOM 6632 N N . PHE A 1 816 ? -32.394 -1.536 34.798 1.00 97.62 816 PHE A N 1
ATOM 6633 C CA . PHE A 1 816 ? -32.320 -2.397 33.616 1.00 97.62 816 PHE A CA 1
ATOM 6634 C C . PHE A 1 816 ? -30.966 -2.293 32.908 1.00 97.62 816 PHE A C 1
ATOM 6636 O O . PHE A 1 816 ? -30.413 -3.326 32.543 1.00 97.62 816 PHE A O 1
ATOM 6643 N N . LEU A 1 817 ? -30.400 -1.088 32.752 1.00 97.38 817 LEU A N 1
ATOM 6644 C CA . LEU A 1 817 ? -29.058 -0.923 32.178 1.00 97.38 817 LEU A CA 1
ATOM 6645 C C . LEU A 1 817 ? -27.988 -1.663 32.999 1.00 97.38 817 LEU A C 1
ATOM 6647 O O . LEU A 1 817 ? -27.137 -2.339 32.422 1.00 97.38 817 LEU A O 1
ATOM 6651 N N . GLU A 1 818 ? -28.056 -1.600 34.333 1.00 95.38 818 GLU A N 1
ATOM 6652 C CA . GLU A 1 818 ? -27.104 -2.313 35.192 1.00 95.38 818 GLU A CA 1
ATOM 6653 C C . GLU A 1 818 ? -27.335 -3.831 35.164 1.00 95.38 818 GLU A C 1
ATOM 6655 O O . GLU A 1 818 ? -26.380 -4.597 35.032 1.00 95.38 818 GLU A O 1
ATOM 6660 N N . ALA A 1 819 ? -28.589 -4.282 35.232 1.00 95.75 819 ALA A N 1
ATOM 6661 C CA . ALA A 1 819 ? -28.928 -5.700 35.149 1.00 95.75 819 ALA A CA 1
ATOM 6662 C C . ALA A 1 819 ? -28.488 -6.297 33.805 1.00 95.75 819 ALA A C 1
ATOM 6664 O O . ALA A 1 819 ? -27.877 -7.363 33.772 1.00 95.75 819 ALA A O 1
ATOM 6665 N N . PHE A 1 820 ? -28.720 -5.583 32.700 1.00 96.38 820 PHE A N 1
ATOM 6666 C CA . PHE A 1 820 ? -28.242 -5.955 31.372 1.00 96.38 820 PHE A CA 1
ATOM 6667 C C . PHE A 1 820 ? -26.710 -6.021 31.317 1.00 96.38 820 PHE A C 1
ATOM 6669 O O . PHE A 1 820 ? -26.178 -7.018 30.842 1.00 96.38 820 PHE A O 1
ATOM 6676 N N . ALA A 1 821 ? -25.988 -5.039 31.871 1.00 94.19 821 ALA A N 1
ATOM 6677 C CA . ALA A 1 821 ? -24.524 -5.083 31.952 1.00 94.19 821 ALA A CA 1
ATOM 6678 C C . ALA A 1 821 ? -24.005 -6.298 32.748 1.00 94.19 821 ALA A C 1
ATOM 6680 O O . ALA A 1 821 ? -23.061 -6.963 32.313 1.00 94.19 821 ALA A O 1
ATOM 6681 N N . ARG A 1 822 ? -24.644 -6.624 33.882 1.00 91.69 822 ARG A N 1
ATOM 6682 C CA . ARG A 1 822 ? -24.321 -7.803 34.708 1.00 91.69 822 ARG A CA 1
ATOM 6683 C C . ARG A 1 822 ? -24.587 -9.118 33.964 1.00 91.69 822 ARG A C 1
ATOM 6685 O O . ARG A 1 822 ? -23.732 -10.001 33.985 1.00 91.69 822 ARG A O 1
ATOM 6692 N N . VAL A 1 823 ? -25.718 -9.232 33.260 1.00 92.62 823 VAL A N 1
ATOM 6693 C CA . VAL A 1 823 ? -26.035 -10.396 32.409 1.00 92.62 823 VAL A CA 1
ATOM 6694 C C . VAL A 1 823 ? -25.048 -10.520 31.245 1.00 92.62 823 VAL A C 1
ATOM 6696 O O . VAL A 1 823 ? -24.541 -11.611 31.000 1.00 92.62 823 VAL A O 1
ATOM 6699 N N . CYS A 1 824 ? -24.719 -9.422 30.558 1.00 89.62 824 CYS A N 1
ATOM 6700 C CA . CYS A 1 824 ? -23.721 -9.415 29.487 1.00 89.62 824 CYS A CA 1
ATOM 6701 C C . CYS A 1 824 ? -22.382 -9.962 29.986 1.00 89.62 824 CYS A C 1
ATOM 6703 O O . CYS A 1 824 ? -21.872 -10.924 29.409 1.00 89.62 824 CYS A O 1
ATOM 6705 N N . ALA A 1 825 ? -21.869 -9.433 31.102 1.00 85.12 825 ALA A N 1
ATOM 6706 C CA . ALA A 1 825 ? -20.643 -9.923 31.725 1.00 85.12 825 ALA A CA 1
ATOM 6707 C C . ALA A 1 825 ? -20.699 -11.436 32.022 1.00 85.12 825 ALA A C 1
ATOM 6709 O O . ALA A 1 825 ? -19.734 -12.143 31.734 1.00 85.12 825 ALA A O 1
ATOM 6710 N N . ALA A 1 826 ? -21.821 -11.946 32.548 1.00 82.75 826 ALA A N 1
ATOM 6711 C CA . ALA A 1 826 ? -22.002 -13.373 32.850 1.00 82.75 826 ALA A CA 1
ATOM 6712 C C . ALA A 1 826 ? -22.091 -14.256 31.592 1.00 82.75 826 ALA A C 1
ATOM 6714 O O . ALA A 1 826 ? -21.570 -15.370 31.566 1.00 82.75 826 ALA A O 1
ATOM 6715 N N . SER A 1 827 ? -22.713 -13.754 30.525 1.00 76.94 827 SER A N 1
ATOM 6716 C CA . SER A 1 827 ? -22.859 -14.464 29.248 1.00 76.94 827 SER A CA 1
ATOM 6717 C C . SER A 1 827 ? -21.565 -14.525 28.415 1.00 76.94 827 SER A C 1
ATOM 6719 O O . SER A 1 827 ? -21.477 -15.324 27.479 1.00 76.94 827 SER A O 1
ATOM 6721 N N . GLY A 1 828 ? -20.571 -13.687 28.739 1.00 65.31 828 GLY A N 1
ATOM 6722 C CA . GLY A 1 828 ? -19.408 -13.393 27.902 1.00 65.31 828 GLY A CA 1
ATOM 6723 C C . GLY A 1 828 ? -18.347 -14.498 27.776 1.00 65.31 828 GLY A C 1
ATOM 6724 O O . GLY A 1 828 ? -18.147 -15.359 28.641 1.00 65.31 828 GLY A O 1
ATOM 6725 N N . ASN A 1 829 ? -17.578 -14.431 26.685 1.00 48.81 829 ASN A N 1
ATOM 6726 C CA . ASN A 1 829 ? -16.511 -15.381 26.341 1.00 48.81 829 ASN A CA 1
ATOM 6727 C C . ASN A 1 829 ? -15.172 -15.123 27.070 1.00 48.81 829 ASN A C 1
ATOM 6729 O O . ASN A 1 829 ? -14.095 -15.183 26.474 1.00 48.81 829 ASN A O 1
ATOM 6733 N N . VAL A 1 830 ? -15.203 -14.902 28.387 1.00 44.84 830 VAL A N 1
ATOM 6734 C CA . VAL A 1 830 ? -13.971 -14.889 29.196 1.00 44.84 830 VAL A CA 1
ATOM 6735 C C . VAL A 1 830 ? -13.378 -16.309 29.245 1.00 44.84 830 VAL A C 1
ATOM 6737 O O . VAL A 1 830 ? -14.097 -17.296 29.434 1.00 44.84 830 VAL A O 1
ATOM 6740 N N . ARG A 1 831 ? -12.058 -16.439 29.052 1.00 32.06 831 ARG A N 1
ATOM 6741 C CA . ARG A 1 831 ? -11.319 -17.705 29.218 1.00 32.06 831 ARG A CA 1
ATOM 6742 C C . ARG A 1 831 ? -10.939 -17.918 30.689 1.00 32.06 831 ARG A C 1
ATOM 6744 O O . ARG A 1 831 ? -10.002 -17.276 31.152 1.00 32.06 831 ARG A O 1
ATOM 6751 N N . ARG A 1 832 ? -11.540 -18.901 31.370 1.00 33.91 832 ARG A N 1
ATOM 6752 C CA . ARG A 1 832 ? -10.934 -19.600 32.527 1.00 33.91 832 ARG A CA 1
ATOM 6753 C C . ARG A 1 832 ? -11.301 -21.096 32.513 1.00 33.91 832 ARG A C 1
ATOM 6755 O O . ARG A 1 832 ? -12.370 -21.473 32.051 1.00 33.91 832 ARG A O 1
ATOM 6762 N N . TYR A 1 833 ? -10.384 -21.926 33.008 1.00 27.98 833 TYR A N 1
ATOM 6763 C CA . TYR A 1 833 ? -10.483 -23.377 33.244 1.00 27.98 833 TYR A CA 1
ATOM 6764 C C . TYR A 1 833 ? -9.723 -23.664 34.566 1.00 27.98 833 TYR A C 1
ATOM 6766 O O . TYR A 1 833 ? -8.716 -22.994 34.794 1.00 27.98 833 TYR A O 1
ATOM 6774 N N . PRO A 1 834 ? -10.039 -24.715 35.350 1.00 45.47 834 PRO A N 1
ATOM 6775 C CA . PRO A 1 834 ? -11.374 -25.078 35.843 1.00 45.47 834 PRO A CA 1
ATOM 6776 C C . PRO A 1 834 ? -11.387 -25.534 37.337 1.00 45.47 834 PRO A C 1
ATOM 6778 O O . PRO A 1 834 ? -10.341 -25.679 37.961 1.00 45.47 834 PRO A O 1
ATOM 6781 N N . LYS A 1 835 ? -12.582 -25.920 37.826 1.00 35.66 835 LYS A N 1
ATOM 6782 C CA . LYS A 1 835 ? -12.887 -26.735 39.037 1.00 35.66 835 LYS A CA 1
ATOM 6783 C C . LYS A 1 835 ? -12.890 -26.058 40.422 1.00 35.66 835 LYS A C 1
ATOM 6785 O O . LYS A 1 835 ? -11.962 -26.220 41.205 1.00 35.66 835 LYS A O 1
ATOM 6790 N N . ASN A 1 836 ? -14.058 -25.536 40.801 1.00 35.53 836 ASN A N 1
ATOM 6791 C CA . ASN A 1 836 ? -14.992 -26.241 41.701 1.00 35.53 836 ASN A CA 1
ATOM 6792 C C . ASN A 1 836 ? -16.421 -25.691 41.504 1.00 35.53 836 ASN A C 1
ATOM 6794 O O . ASN A 1 836 ? -16.591 -24.597 40.975 1.00 35.53 836 ASN A O 1
ATOM 6798 N N . GLU A 1 837 ? -17.460 -26.457 41.851 1.00 41.59 837 GLU A N 1
ATOM 6799 C CA . GLU A 1 837 ? -18.866 -26.113 41.530 1.00 41.59 837 GLU A CA 1
ATOM 6800 C C . GLU A 1 837 ? -19.579 -25.239 42.578 1.00 41.59 837 GLU A C 1
ATOM 6802 O O . GLU A 1 837 ? -20.720 -24.846 42.359 1.00 41.59 837 GLU A O 1
ATOM 6807 N N . LYS A 1 838 ? -18.937 -24.921 43.712 1.00 41.94 838 LYS A N 1
ATOM 6808 C CA . LYS A 1 838 ? -19.587 -24.204 44.828 1.00 41.94 838 LYS A CA 1
ATOM 6809 C C . LYS A 1 838 ? -19.200 -22.729 44.989 1.00 41.94 838 LYS A C 1
ATOM 6811 O O . LYS A 1 838 ? -19.987 -21.977 45.552 1.00 41.94 838 LYS A O 1
ATOM 6816 N N . ASP A 1 839 ? -18.063 -22.299 44.444 1.00 44.19 839 ASP A N 1
ATOM 6817 C CA . ASP A 1 839 ? -17.533 -20.937 44.655 1.00 44.19 839 ASP A CA 1
ATOM 6818 C C . ASP A 1 839 ? -17.839 -19.961 43.495 1.00 44.19 839 ASP A C 1
ATOM 6820 O O . ASP A 1 839 ? -17.647 -18.748 43.608 1.00 44.19 839 ASP A O 1
ATOM 6824 N N . GLN A 1 840 ? -18.376 -20.481 42.382 1.00 49.03 840 GLN A N 1
ATOM 6825 C CA . GLN A 1 840 ? -18.450 -19.790 41.085 1.00 49.03 840 GLN A CA 1
ATOM 6826 C C . GLN A 1 840 ? -19.214 -18.460 41.126 1.00 49.03 840 GLN A C 1
ATOM 6828 O O . GLN A 1 840 ? -18.781 -17.487 40.514 1.00 49.03 840 GLN A O 1
ATOM 6833 N N . ILE A 1 841 ? -20.322 -18.392 41.871 1.00 48.03 841 ILE A N 1
ATOM 6834 C CA . ILE A 1 841 ? -21.186 -17.202 41.895 1.00 48.03 841 ILE A CA 1
ATOM 6835 C C . ILE A 1 841 ? -20.505 -16.016 42.603 1.00 48.03 841 ILE A C 1
ATOM 6837 O O . ILE A 1 841 ? -20.721 -14.869 42.220 1.00 48.03 841 ILE A O 1
ATOM 6841 N N . LYS A 1 842 ? -19.648 -16.265 43.602 1.00 44.66 842 LYS A N 1
ATOM 6842 C CA . LYS A 1 842 ? -18.917 -15.200 44.313 1.00 44.66 842 LYS A CA 1
ATOM 6843 C C . LYS A 1 842 ? -17.683 -14.763 43.549 1.00 44.66 842 LYS A C 1
ATOM 6845 O O . LYS A 1 842 ? -17.497 -13.570 43.328 1.00 44.66 842 LYS A O 1
ATOM 6850 N N . GLU A 1 843 ? -16.869 -15.714 43.092 1.00 44.81 843 GLU A N 1
ATOM 6851 C CA . GLU A 1 843 ? -15.669 -15.385 42.317 1.00 44.81 843 GLU A CA 1
ATOM 6852 C C . GLU A 1 843 ? -16.002 -14.599 41.044 1.00 44.81 843 GLU A C 1
ATOM 6854 O O . GLU A 1 843 ? -15.215 -13.744 40.639 1.00 44.81 843 GLU A O 1
ATOM 6859 N N . PHE A 1 844 ? -17.181 -14.823 40.455 1.00 47.97 844 PHE A N 1
ATOM 6860 C CA . PHE A 1 844 ? -17.644 -14.085 39.286 1.00 47.97 844 PHE A CA 1
ATOM 6861 C C . PHE A 1 844 ? -17.794 -12.568 39.529 1.00 47.97 844 PHE A C 1
ATOM 6863 O O . PHE A 1 844 ? -17.352 -11.778 38.697 1.00 47.97 844 PHE A O 1
ATOM 6870 N N . TYR A 1 845 ? -18.359 -12.145 40.667 1.00 49.06 845 TYR A N 1
ATOM 6871 C CA . TYR A 1 845 ? -18.551 -10.716 40.979 1.00 49.06 845 TYR A CA 1
ATOM 6872 C C . TYR A 1 845 ? -17.391 -10.080 41.761 1.00 49.06 845 TYR A C 1
ATOM 6874 O O . TYR A 1 845 ? -17.278 -8.856 41.768 1.00 49.06 845 TYR A O 1
ATOM 6882 N N . VAL A 1 846 ? -16.530 -10.885 42.395 1.00 43.09 846 VAL A N 1
ATOM 6883 C CA . VAL A 1 846 ? -15.414 -10.411 43.239 1.00 43.09 846 VAL A CA 1
ATOM 6884 C C . VAL A 1 846 ? -14.068 -10.415 42.504 1.00 43.09 846 VAL A C 1
ATOM 6886 O O . VAL A 1 846 ? -13.255 -9.522 42.717 1.00 43.09 846 VAL A O 1
ATOM 6889 N N . ASN A 1 847 ? -13.825 -11.383 41.610 1.00 41.53 847 ASN A N 1
ATOM 6890 C CA . ASN A 1 847 ? -12.531 -11.601 40.939 1.00 41.53 847 ASN A CA 1
ATOM 6891 C C . ASN A 1 847 ? -12.584 -11.363 39.415 1.00 41.53 847 ASN A C 1
ATOM 6893 O O . ASN A 1 847 ? -11.863 -12.015 38.640 1.00 41.53 847 ASN A O 1
ATOM 6897 N N . ALA A 1 848 ? -13.421 -10.412 38.988 1.00 40.44 848 ALA A N 1
ATOM 6898 C CA . ALA A 1 848 ? -13.539 -9.939 37.611 1.00 40.44 848 ALA A CA 1
ATOM 6899 C C . ALA A 1 848 ? -12.303 -9.119 37.182 1.00 40.44 848 ALA A C 1
ATOM 6901 O O . ALA A 1 848 ? -12.369 -7.908 37.017 1.00 40.44 848 ALA A O 1
ATOM 6902 N N . SER A 1 849 ? -11.156 -9.782 36.994 1.00 37.31 849 SER A N 1
ATOM 6903 C CA . SER A 1 849 ? -9.981 -9.159 36.380 1.00 37.31 849 SER A CA 1
ATOM 6904 C C . SER A 1 849 ? -9.884 -9.472 34.882 1.00 37.31 849 SER A C 1
ATOM 6906 O O . SER A 1 849 ? -9.836 -10.630 34.461 1.00 37.31 849 SER A O 1
ATOM 6908 N N . VAL A 1 850 ? -9.783 -8.390 34.101 1.00 46.69 850 VAL A N 1
ATOM 6909 C CA . VAL A 1 850 ? -9.444 -8.325 32.666 1.00 46.69 850 VAL A CA 1
ATOM 6910 C C . VAL A 1 850 ? -10.517 -8.821 31.677 1.00 46.69 850 VAL A C 1
ATOM 6912 O O . VAL A 1 850 ? -10.292 -9.724 30.872 1.00 46.69 850 VAL A O 1
ATOM 6915 N N . SER A 1 851 ? -11.643 -8.106 31.634 1.00 52.03 851 SER A N 1
ATOM 6916 C CA . SER A 1 851 ? -12.387 -7.839 30.389 1.00 52.03 851 SER A CA 1
ATOM 6917 C C . SER A 1 851 ? -13.168 -6.534 30.536 1.00 52.03 851 SER A C 1
ATOM 6919 O O . SER A 1 851 ? -13.928 -6.406 31.493 1.00 52.03 851 SER A O 1
ATOM 6921 N N . LYS A 1 852 ? -13.012 -5.573 29.617 1.00 72.44 852 LYS A N 1
ATOM 6922 C CA . LYS A 1 852 ? -13.679 -4.270 29.741 1.00 72.44 852 LYS A CA 1
ATOM 6923 C C . LYS A 1 852 ? -15.189 -4.418 29.520 1.00 72.44 852 LYS A C 1
ATOM 6925 O O . LYS A 1 852 ? -15.609 -4.776 28.420 1.00 72.44 852 LYS A O 1
ATOM 6930 N N . VAL A 1 853 ? -16.004 -4.114 30.534 1.00 82.88 853 VAL A N 1
ATOM 6931 C CA . VAL A 1 853 ? -17.466 -4.347 30.519 1.00 82.88 853 VAL A CA 1
ATOM 6932 C C . VAL A 1 853 ? -18.169 -3.709 29.312 1.00 82.88 853 VAL A C 1
ATOM 6934 O O . VAL A 1 853 ? -19.053 -4.331 28.725 1.00 82.88 853 VAL A O 1
ATOM 6937 N N . HIS A 1 854 ? -17.735 -2.521 28.876 1.00 86.50 854 HIS A N 1
ATOM 6938 C CA . HIS A 1 854 ? -18.299 -1.841 27.704 1.00 86.50 854 HIS A CA 1
ATOM 6939 C C . HIS A 1 854 ? -18.188 -2.651 26.400 1.00 86.50 854 HIS A C 1
ATOM 6941 O O . HIS A 1 854 ? -19.113 -2.611 25.595 1.00 86.50 854 HIS A O 1
ATOM 6947 N N . GLN A 1 855 ? -17.115 -3.431 26.210 1.00 84.19 855 GLN A N 1
ATOM 6948 C CA . GLN A 1 855 ? -16.916 -4.241 24.998 1.00 84.19 855 GLN A CA 1
ATOM 6949 C C . GLN A 1 855 ? -17.932 -5.385 24.937 1.00 84.19 855 GLN A C 1
ATOM 6951 O O . GLN A 1 855 ? -18.560 -5.607 23.910 1.00 84.19 855 GLN A O 1
ATOM 6956 N N . ILE A 1 856 ? -18.166 -6.055 26.070 1.00 85.94 856 ILE A N 1
ATOM 6957 C CA . ILE A 1 856 ? -19.134 -7.159 26.170 1.00 85.94 856 ILE A CA 1
ATOM 6958 C C . ILE A 1 856 ? -20.569 -6.647 25.957 1.00 85.94 856 ILE A C 1
ATOM 6960 O O . ILE A 1 856 ? -21.402 -7.327 25.361 1.00 85.94 856 ILE A O 1
ATOM 6964 N N . ILE A 1 857 ? -20.858 -5.432 26.431 1.00 90.31 857 ILE A N 1
ATOM 6965 C CA . ILE A 1 857 ? -22.129 -4.744 26.180 1.00 90.31 857 ILE A CA 1
ATOM 6966 C C . ILE A 1 857 ? -22.292 -4.432 24.685 1.00 90.31 857 ILE A C 1
ATOM 6968 O O . ILE A 1 857 ? -23.363 -4.683 24.136 1.00 90.31 857 ILE A O 1
ATOM 6972 N N . GLU A 1 858 ? -21.254 -3.908 24.028 1.00 89.25 858 GLU A N 1
ATOM 6973 C CA . GLU A 1 858 ? -21.263 -3.573 22.597 1.00 89.25 858 GLU A CA 1
ATOM 6974 C C . GLU A 1 858 ? -21.429 -4.823 21.712 1.00 89.25 858 GLU A C 1
ATOM 6976 O O . GLU A 1 858 ? -22.299 -4.840 20.837 1.00 89.25 858 GLU A O 1
ATOM 6981 N N . ASP A 1 859 ? -20.716 -5.912 22.020 1.00 85.19 859 ASP A N 1
ATOM 6982 C CA . ASP A 1 859 ? -20.828 -7.221 21.353 1.00 85.19 859 ASP A CA 1
ATOM 6983 C C . ASP A 1 859 ? -22.255 -7.810 21.406 1.00 85.19 859 ASP A C 1
ATOM 6985 O O . ASP A 1 859 ? -22.665 -8.559 20.513 1.00 85.19 859 ASP A O 1
ATOM 6989 N N . ALA A 1 860 ? -23.045 -7.472 22.432 1.00 87.50 860 ALA A N 1
ATOM 6990 C CA . ALA A 1 860 ? -24.433 -7.920 22.567 1.00 87.50 860 ALA A CA 1
ATOM 6991 C C . ALA A 1 860 ? -25.431 -7.111 21.710 1.00 87.50 860 ALA A C 1
ATOM 6993 O O . ALA A 1 860 ? -26.527 -7.600 21.405 1.00 87.50 860 ALA A O 1
ATOM 6994 N N . MET A 1 861 ? -25.083 -5.892 21.284 1.00 91.00 861 MET A N 1
ATOM 6995 C CA . MET A 1 861 ? -26.011 -4.972 20.604 1.00 91.00 861 MET A CA 1
ATOM 6996 C C . MET A 1 861 ? -26.602 -5.495 19.285 1.00 91.00 861 MET A C 1
ATOM 6998 O O . MET A 1 861 ? -27.793 -5.258 19.060 1.00 91.00 861 MET A O 1
ATOM 7002 N N . PRO A 1 862 ? -25.878 -6.244 18.426 1.00 87.31 862 PRO A N 1
ATOM 7003 C CA . PRO A 1 862 ? -26.469 -6.856 17.235 1.00 87.31 862 PRO A CA 1
ATOM 7004 C C . PRO A 1 862 ? -27.629 -7.815 17.551 1.00 87.31 862 PRO A C 1
ATOM 7006 O O . PRO A 1 862 ? -28.614 -7.845 16.812 1.00 87.31 862 PRO A O 1
ATOM 7009 N N . ASN A 1 863 ? -27.567 -8.557 18.666 1.00 86.31 863 ASN A N 1
ATOM 7010 C CA . ASN A 1 863 ? -28.667 -9.430 19.092 1.00 86.31 863 ASN A CA 1
ATOM 7011 C C . ASN A 1 863 ? -29.872 -8.613 19.582 1.00 86.31 863 ASN A C 1
ATOM 7013 O O . ASN A 1 863 ? -31.009 -8.924 19.225 1.00 86.31 863 ASN A O 1
ATOM 7017 N N . LEU A 1 864 ? -29.639 -7.532 20.333 1.00 92.56 864 LEU A N 1
ATOM 7018 C CA . LEU A 1 864 ? -30.705 -6.628 20.779 1.00 92.56 864 LEU A CA 1
ATOM 7019 C C . LEU A 1 864 ? -31.384 -5.918 19.597 1.00 92.56 864 LEU A C 1
ATOM 7021 O O . LEU A 1 864 ? -32.611 -5.816 19.572 1.00 92.56 864 LEU A O 1
ATOM 7025 N N . LEU A 1 865 ? -30.622 -5.503 18.579 1.00 91.19 865 LEU A N 1
ATOM 7026 C CA . LEU A 1 865 ? -31.164 -4.908 17.353 1.00 91.19 865 LEU A CA 1
ATOM 7027 C C . LEU A 1 865 ? -32.134 -5.861 16.634 1.00 91.19 865 LEU A C 1
ATOM 7029 O O . LEU A 1 865 ? -33.151 -5.414 16.104 1.00 91.19 865 LEU A O 1
ATOM 7033 N N . MET A 1 866 ? -31.901 -7.179 16.668 1.00 91.50 866 MET A N 1
ATOM 7034 C CA . MET A 1 866 ? -32.835 -8.155 16.088 1.00 91.50 866 MET A CA 1
ATOM 7035 C C . MET A 1 866 ? -34.211 -8.159 16.771 1.00 91.50 866 MET A C 1
ATOM 7037 O O . MET A 1 866 ? -35.207 -8.453 16.103 1.00 91.50 866 MET A O 1
ATOM 7041 N N . LEU A 1 867 ? -34.294 -7.777 18.051 1.00 92.81 867 LEU A N 1
ATOM 7042 C CA . LEU A 1 867 ? -35.549 -7.678 18.807 1.00 92.81 867 LEU A CA 1
ATOM 7043 C C . LEU A 1 867 ? -36.373 -6.428 18.478 1.00 92.81 867 LEU A C 1
ATOM 7045 O O . LEU A 1 867 ? -37.553 -6.384 18.848 1.00 92.81 867 LEU A O 1
ATOM 7049 N N . CYS A 1 868 ? -35.769 -5.440 17.811 1.00 93.81 868 CYS A N 1
ATOM 7050 C CA . CYS A 1 868 ? -36.384 -4.171 17.434 1.00 93.81 868 CYS A CA 1
ATOM 7051 C C . CYS A 1 868 ? -37.257 -4.273 16.161 1.00 93.81 868 CYS A C 1
ATOM 7053 O O . CYS A 1 868 ? -37.125 -5.222 15.378 1.00 93.81 868 CYS A O 1
ATOM 7055 N N . PRO A 1 869 ? -38.139 -3.280 15.909 1.00 92.19 869 PRO A N 1
ATOM 7056 C CA . PRO A 1 869 ? -38.923 -3.198 14.676 1.00 92.19 869 PRO A CA 1
ATOM 7057 C C . PRO A 1 869 ? -38.047 -3.171 13.416 1.00 92.19 869 PRO A C 1
ATOM 7059 O O . PRO A 1 869 ? -36.973 -2.571 13.413 1.00 92.19 869 PRO A O 1
ATOM 7062 N N . GLN A 1 870 ? -38.539 -3.762 12.322 1.00 89.19 870 GLN A N 1
ATOM 7063 C CA . GLN A 1 870 ? -37.806 -3.871 11.053 1.00 89.19 870 GLN A CA 1
ATOM 7064 C C . GLN A 1 870 ? -37.287 -2.521 10.531 1.00 89.19 870 GLN A C 1
ATOM 7066 O O . GLN A 1 870 ? -36.135 -2.445 10.117 1.00 89.19 870 GLN A O 1
ATOM 7071 N N . SER A 1 871 ? -38.085 -1.456 10.645 1.00 90.81 871 SER A N 1
ATOM 7072 C CA . SER A 1 871 ? -37.693 -0.102 10.237 1.00 90.81 871 SER A CA 1
ATOM 7073 C C . SER A 1 871 ? -36.467 0.438 10.979 1.00 90.81 871 SER A C 1
ATOM 7075 O O . SER A 1 871 ? -35.696 1.188 10.392 1.00 90.81 871 SER A O 1
ATOM 7077 N N . LEU A 1 872 ? -36.239 0.053 12.241 1.00 88.00 872 LEU A N 1
ATOM 7078 C CA . LEU A 1 872 ? -35.005 0.419 12.943 1.00 88.00 872 LEU A CA 1
ATOM 7079 C C . LEU A 1 872 ? -33.825 -0.431 12.455 1.00 88.00 872 LEU A C 1
ATOM 7081 O O . LEU A 1 872 ? -32.741 0.104 12.261 1.00 88.00 872 LEU A O 1
ATOM 7085 N N . ARG A 1 873 ? -34.033 -1.729 12.198 1.00 89.62 873 ARG A N 1
ATOM 7086 C CA . ARG A 1 873 ? -32.975 -2.640 11.715 1.00 89.62 873 ARG A CA 1
ATOM 7087 C C . ARG A 1 873 ? -32.418 -2.255 10.345 1.00 89.62 873 ARG A C 1
ATOM 7089 O O . ARG A 1 873 ? -31.247 -2.495 10.090 1.00 89.62 873 ARG A O 1
ATOM 7096 N N . GLU A 1 874 ? -33.244 -1.666 9.486 1.00 85.56 874 GLU A N 1
ATOM 7097 C CA . GLU A 1 874 ? -32.852 -1.228 8.139 1.00 85.56 874 GLU A CA 1
ATOM 7098 C C . GLU A 1 874 ? -32.175 0.154 8.117 1.00 85.56 874 GLU A C 1
ATOM 7100 O O . GLU A 1 874 ? -31.441 0.451 7.178 1.00 85.56 874 GLU A O 1
ATOM 7105 N N . MET A 1 875 ? -32.394 0.992 9.140 1.00 85.38 875 MET A N 1
ATOM 7106 C CA . MET A 1 875 ? -31.842 2.355 9.222 1.00 85.38 875 MET A CA 1
ATOM 7107 C C . MET A 1 875 ? -30.706 2.522 10.243 1.00 85.38 875 MET A C 1
ATOM 7109 O O . MET A 1 875 ? -30.045 3.559 10.244 1.00 85.38 875 MET A O 1
ATOM 7113 N N . PHE A 1 876 ? -30.501 1.568 11.156 1.00 82.38 876 PHE A N 1
ATOM 7114 C CA . PHE A 1 876 ? -29.503 1.704 12.216 1.00 82.38 876 PHE A CA 1
ATOM 7115 C C . PHE A 1 876 ? -28.078 1.569 11.662 1.00 82.38 876 PHE A C 1
ATOM 7117 O O . PHE A 1 876 ? -27.674 0.506 11.192 1.00 82.38 876 PHE A O 1
ATOM 7124 N N . VAL A 1 877 ? -27.307 2.651 11.765 1.00 82.19 877 VAL A N 1
ATOM 7125 C CA . VAL A 1 877 ? -25.872 2.673 11.467 1.00 82.19 877 VAL A CA 1
ATOM 7126 C C . VAL A 1 877 ? -25.112 2.393 12.760 1.00 82.19 877 VAL A C 1
ATOM 7128 O O . VAL A 1 877 ? -25.328 3.071 13.764 1.00 82.19 877 VAL A O 1
ATOM 7131 N N . PHE A 1 878 ? -24.228 1.396 12.739 1.00 80.44 878 PHE A N 1
ATOM 7132 C CA . PHE A 1 878 ? -23.403 1.067 13.899 1.00 80.44 878 PHE A CA 1
ATOM 7133 C C . PHE A 1 878 ? -22.408 2.205 14.213 1.00 80.44 878 PHE A C 1
ATOM 7135 O O . PHE A 1 878 ? -21.836 2.777 13.280 1.00 80.44 878 PHE A O 1
ATOM 7142 N N . PRO A 1 879 ? -22.194 2.542 15.499 1.00 76.56 879 PRO A N 1
ATOM 7143 C CA . PRO A 1 879 ? -21.221 3.544 15.924 1.00 76.56 879 PRO A CA 1
ATOM 7144 C C . PRO A 1 879 ? -19.815 3.301 15.367 1.00 76.56 879 PRO A C 1
ATOM 7146 O O . PRO A 1 879 ? -19.325 2.175 15.326 1.00 76.56 879 PRO A O 1
ATOM 7149 N N . THR A 1 880 ? -19.148 4.381 14.968 1.00 78.00 880 THR A N 1
ATOM 7150 C CA . THR A 1 880 ? -17.744 4.381 14.537 1.00 78.00 880 THR A CA 1
ATOM 7151 C C . THR A 1 880 ? -16.871 5.136 15.542 1.00 78.00 880 THR A C 1
ATOM 7153 O O . THR A 1 880 ? -17.377 5.826 16.432 1.00 78.00 880 THR A O 1
ATOM 7156 N N . ALA A 1 881 ? -15.545 5.084 15.380 1.00 68.31 881 ALA A N 1
ATOM 7157 C CA . ALA A 1 881 ? -14.622 5.901 16.176 1.00 68.31 881 ALA A CA 1
ATOM 7158 C C . ALA A 1 881 ? -14.982 7.404 16.138 1.00 68.31 881 ALA A C 1
ATOM 7160 O O . ALA A 1 881 ? -14.906 8.094 17.153 1.00 68.31 881 ALA A O 1
ATOM 7161 N N . GLU A 1 882 ? -15.456 7.894 14.990 1.00 71.38 882 GLU A N 1
ATOM 7162 C CA . GLU A 1 882 ? -15.916 9.274 14.811 1.00 71.38 882 GLU A CA 1
ATOM 7163 C C . GLU A 1 882 ? -17.254 9.549 15.528 1.00 71.38 882 GLU A C 1
ATOM 7165 O O . GLU A 1 882 ? -17.462 10.645 16.052 1.00 71.38 882 GLU A O 1
ATOM 7170 N N . THR A 1 883 ? -18.147 8.556 15.630 1.00 78.31 883 THR A N 1
ATOM 7171 C CA . THR A 1 883 ? -19.364 8.642 16.459 1.00 78.31 883 THR A CA 1
ATOM 7172 C C . THR A 1 883 ? -19.008 8.856 17.930 1.00 78.31 883 THR A C 1
ATOM 7174 O O . THR A 1 883 ? -19.539 9.771 18.558 1.00 78.31 883 THR A O 1
ATOM 7177 N N . TYR A 1 884 ? -18.072 8.068 18.465 1.00 82.06 884 TYR A N 1
ATOM 7178 C CA . TYR A 1 884 ? -17.603 8.208 19.846 1.00 82.06 884 TYR A CA 1
ATOM 7179 C C . TYR A 1 884 ? -16.839 9.522 20.072 1.00 82.06 884 TYR A C 1
ATOM 7181 O O . TYR A 1 884 ? -17.068 10.204 21.073 1.00 82.06 884 TYR A O 1
ATOM 7189 N N . LYS A 1 885 ? -16.003 9.951 19.117 1.00 78.12 885 LYS A N 1
ATOM 7190 C CA . LYS A 1 885 ? -15.311 11.252 19.162 1.00 78.12 885 LYS A CA 1
ATOM 7191 C C . LYS A 1 885 ? -16.302 12.417 19.283 1.00 78.12 885 LYS A C 1
ATOM 7193 O O . LYS A 1 885 ? -16.139 13.263 20.159 1.00 78.12 885 LYS A O 1
ATOM 7198 N N . LYS A 1 886 ? -17.383 12.419 18.495 1.00 81.00 886 LYS A N 1
ATOM 7199 C CA . LYS A 1 886 ? -18.460 13.430 18.566 1.00 81.00 886 LYS A CA 1
ATOM 7200 C C . LYS A 1 886 ? -19.245 13.438 19.886 1.00 81.00 886 LYS A C 1
ATOM 7202 O O . LYS A 1 886 ? -19.924 14.420 20.168 1.00 81.00 886 LYS A O 1
ATOM 7207 N N . MET A 1 887 ? -19.168 12.375 20.692 1.00 82.62 887 MET A N 1
ATOM 7208 C CA . MET A 1 887 ? -19.769 12.321 22.034 1.00 82.62 887 MET A CA 1
ATOM 7209 C C . MET A 1 887 ? -18.811 12.789 23.138 1.00 82.62 887 MET A C 1
ATOM 7211 O O . MET A 1 887 ? -19.267 13.348 24.133 1.00 82.62 887 MET A O 1
ATOM 7215 N N . MET A 1 888 ? -17.503 12.574 22.968 1.00 81.75 888 MET A N 1
ATOM 7216 C CA . MET A 1 888 ? -16.466 12.971 23.932 1.00 81.75 888 MET A CA 1
ATOM 7217 C C . MET A 1 888 ? -15.990 14.421 23.772 1.00 81.75 888 MET A C 1
ATOM 7219 O O . MET A 1 888 ? -15.465 15.000 24.722 1.00 81.75 888 MET A O 1
ATOM 7223 N N . TYR A 1 889 ? -16.138 15.014 22.586 1.00 81.81 889 TYR A N 1
ATOM 7224 C CA . TYR A 1 889 ? -15.552 16.313 22.249 1.00 81.81 889 TYR A CA 1
ATOM 7225 C C . TYR A 1 889 ? -16.587 17.285 21.680 1.00 81.81 889 TYR A C 1
ATOM 7227 O O . TYR A 1 889 ? -17.456 16.909 20.894 1.00 81.81 889 TYR A O 1
ATOM 7235 N N . ARG A 1 890 ? -16.449 18.565 22.036 1.00 79.19 890 ARG A N 1
ATOM 7236 C CA . ARG A 1 890 ? -17.180 19.689 21.433 1.00 79.19 890 ARG A CA 1
ATOM 7237 C C . ARG A 1 890 ? -16.202 20.658 20.777 1.00 79.19 890 ARG A C 1
ATOM 7239 O O . ARG A 1 890 ? -15.045 20.731 21.182 1.00 79.19 890 ARG A O 1
ATOM 7246 N N . LYS A 1 891 ? -16.674 21.461 19.819 1.00 72.19 891 LYS A N 1
ATOM 7247 C CA . LYS A 1 891 ? -15.886 22.600 19.322 1.00 72.19 891 LYS A CA 1
ATOM 7248 C C . LYS A 1 891 ? -15.599 23.553 20.483 1.00 72.19 891 LYS A C 1
ATOM 7250 O O . LYS A 1 891 ? -16.523 23.927 21.208 1.00 72.19 891 LYS A O 1
ATOM 7255 N N . SER A 1 892 ? -14.328 23.896 20.671 1.00 60.56 892 SER A N 1
ATOM 7256 C CA . SER A 1 892 ? -13.887 24.874 21.661 1.00 60.56 892 SER A CA 1
ATOM 7257 C C . SER A 1 892 ? -14.597 26.200 21.418 1.00 60.56 892 SER A C 1
ATOM 7259 O O . SER A 1 892 ? -14.649 26.697 20.295 1.00 60.56 892 SER A O 1
ATOM 7261 N N . THR A 1 893 ? -15.136 26.793 22.480 1.00 59.53 893 THR A N 1
ATOM 7262 C CA . THR A 1 893 ? -15.714 28.144 22.433 1.00 59.53 893 THR A CA 1
ATOM 7263 C C . THR A 1 893 ? -14.677 29.229 22.735 1.00 59.53 893 THR A C 1
ATOM 7265 O O . THR A 1 893 ? -15.053 30.376 22.964 1.00 59.53 893 THR A O 1
ATOM 7268 N N . LYS A 1 894 ? -13.384 28.880 22.797 1.00 54.56 894 LYS A N 1
ATOM 7269 C CA . LYS A 1 894 ? -12.281 29.835 22.952 1.00 54.56 894 LYS A CA 1
ATOM 7270 C C . LYS A 1 894 ? -11.820 30.307 21.574 1.00 54.56 894 LYS A C 1
ATOM 7272 O O . LYS A 1 894 ? -10.921 29.713 20.992 1.00 54.56 894 LYS A O 1
ATOM 7277 N N . SER A 1 895 ? -12.474 31.358 21.086 1.00 42.03 895 SER A N 1
ATOM 7278 C CA . SER A 1 895 ? -11.946 32.274 20.066 1.00 42.03 895 SER A CA 1
ATOM 7279 C C . SER A 1 895 ? -11.030 33.313 20.705 1.00 42.03 895 SER A C 1
ATOM 7281 O O . SER A 1 895 ? -11.493 33.877 21.726 1.00 42.03 895 SER A O 1
#

Secondary structure (DSSP, 8-state):
-----------------------------S-SSSSSSSSS--------------------------------GGG-SPPPP-HHHHHHHHHHHHTHHHHHHHHHHHTPPPPHHHHHHHHHHHTTPPP--TT-S--S-TTEEE-TT---HHHHHHHHHHHHTT-S---EEE-TT----HHHHHHHHTTGGGS---EEE--SS---HHHHHHHHHHHHSSS----EEE-TTS---HHHHHHHHHHHTT-SS--EEE-TTS---STTHHHHHHHHHH-SS--EEE--SS--HHHHHHHHHHHHTT-SS--EEE--SS-TT--S-THHHHHHHHHHHH--S--EEE-TTS---HHHHHHHHHHHTT--S-SEEE-TTSSEEE-TTS-EEE-TT--TT-------SSSPPP--SS-----TTTTT-EEEEEEEE---SS---EEEEEGGGTT-EEEPEEETTEEEEEEEE-SSEEEEEEEETTEEE--TTS-EEEEEEEEEEEEE-STT-EEEEEEEEEEEEETTT-GGG-BPSSS--TTPPPPPP------EEEP---GGGSTTTT-----HHHHHHHHHHHHHHSTHHHH--SHHHHHHHHHHHHHTHHHHHHHHHHHHHTT--SS--B-HHHHHHHHHHTT--BTTB-HHHHHHHHHHH--PPPTT-TT--SSSB-HHHHHHHHHHHHIIIIITTTSSSSHHHHHHHHIIIIIHHHHGGG-THHHIIIIISSHHHHHHHHHTHHHHHHHHHHHS-TTPPTTSPP-B-HHHHHHHHHHTT--SSSS-HHHHHHHHHHHSPP-S-SSS-GGGG-B-HHHHHHHHHHHHHHHS--------SSSHHHHHHH---S--HHHHHHHHHHHHHHTS-HHHHHHPPPP-HHHHHHHHEEE----

Sequence (895 aa):
MEGPNLELNPSAISGDPTQRIVSPERYLPLIKKKYSLSQKRLKKQAITPSSRPEKKSPTIKIPVFESPKVVPMAKYHSPSPNPQDRLDFFESFKNLSKYTQRNKYQKLQNSPKLAYLEDLEKNNLNPKPFGMINNGLENVIDLHFLSIGDSYAHAFSEGLKHFKSLERLNLKSNRLSEKGFYMILSNLENHPVRYLSLNDNILGERSFDCILSILKSSKPYLKHLNLENTRIPAGGVVALAGVLCSNQSLTFLSLAKNNLNAGPCKALKEMLQNNNTLKKLDLHWNCIRSEGAVLIFEGLTENKSLKALDLSWNSIGCSKDLSFMNRISENLSKQTYLEHLDLSHSYISLSECEILQKGLENNHTLLGFHIAGNPCFVDSKGFLVIDPDRKPEEGHFFKRIIGPQQHMKTSKTNCWICEGWKEVTFIWKMKFANGDPAFLHLECDNYQPELMICENDTFKLTRAVPQGQIKFFFSHFSEATVSQDYNTETLKFPYELEANYWEGFVVPLKMVIFNTLNSEKDPQYFSQISEAKPRIKSMVYIPPEEDLERIPWSIPISLFKDYRFIDQTLLTDCFEFDWNISRLSNLIKIPLQQSQIKEFLHEHYESIYYTYKTLSSLGGSEIFSIGSNVLTDFLNECKLIDDLFGPSDIGVNWNACITPKEKGQIYNPGNGLVRYEFLEILVRIAYDRYVRNKICGNILDATRKMFLDYLIPIMKNYDTSIWRNGEYLCEDVDLVFKAYKIILDQVYKKYSGKKTLPGQKVFMCMEEFRDFCRDAKLENERCTAREIDLAFSLAMMCQADELYKKRHIEMSYVEFLEAFARVCAASGNVRRYPKNEKDQIKEFYVNASVSKVHQIIEDAMPNLLMLCPQSLREMFVFPTAETYKKMMYRKSTKS